Protein 6PBU (pdb70)

Organism: Mycolicibacterium smegmatis (strain ATCC 700084 / mc(2)155) (NCBI:txid246196)

InterPro domains:
  IPR001907 ATP-dependent Clp protease proteolytic subunit [MF_00444] (1-190)
  IPR001907 ATP-dependent Clp protease proteolytic subunit [PR00127] (16-31)
  IPR001907 ATP-dependent Clp protease proteolytic subunit [PR00127] (56-76)
  IPR001907 ATP-dependent Clp protease proteolytic subunit [PR00127] (87-104)
  IPR001907 ATP-dependent Clp protease proteolytic subunit [PR00127] (108-127)
  IPR001907 ATP-dependent Clp protease proteolytic subunit [PR00127] (165-184)
  IPR001907 ATP-dependent Clp protease proteolytic subunit [cd07017] (17-186)
  IPR023562 Clp protease proteolytic subunit /Translocation-enhancing protein TepA [PF00574] (14-189)
  IPR023562 Clp protease proteolytic subunit /Translocation-enhancing protein TepA [PTHR10381] (16-189)
  IPR029045 ClpP/crotonase-like domain superfamily [SSF52096] (16-190)
  IPR033135 ClpP, histidine active site [PS00382] (109-122)

Secondary structure (DSSP, 8-state):
--HHHHHHHHHHHTTEEEE-S-B-HHHHHHHHHHHHHHHHH-TTS-EEEEEEE--B-HHHHHHHHHHHHH-SS-EEEEEEEEEETHHHHHHHTSPTT-EEE-TT-EEE--------SS-HHHHHHHHHHHHHHHHHHHHHHHT--HHHHHHHHHTT-EEEHHHHHHHTS-SEE-SS--SSSSS--TT---/--HHHHHHHHHHHTTEEEE-S-B-HHHHHHHHHHHHHHHHH-TTS-EEEEEEE--B-HHHHHHHHHHHHHSSS-EEEEEEEEEETHHHHHHHTSPTT-EEE-TT-EEE---------SS-HHHHHHHHHHHHHHHHHHHHHHHT--HHHHHHHHHTT-EEEHHHHHHHTS-SEE-SS--SSSSS--TT---/-HHHHHHHHHHHTTEEEE-S-B-HHHHHHHHHHHHHHHHH-TTS-EEEEEEE--B-HHHHHHHHHHHHHSSS-EEEEEEEEEETHHHHHHHTSPTT-EEE-TT-EEE--------SSS-HHHHHHHHHHHHHHHHHHHHHHH---HHHHHHHHHTT-EEEHHHHHHHTS-SEE-SS--SSSSS--TT---/--HHHHHHHHHHTTTEEEE-S-B-HHHHHHHHHHHHHHHHH-TTS-EEEEEEE--B-HHHHHHHHHHHHHSSS-EEEEEEEEEETHHHHHHHTSPTT-EEE-TT-EEE--------TTSSS-HHHHHHHHHHHHHHHHHHHHHHH---HHHHHHHHHTT-EEEHHHHHHHTS-SEE-SS--SSSSS--TT--/--HHHHHHHHHHTTTEEEE-S-B-HHHHHHHHHHHHHHHHH-TTS-EEEEEEE--B-HHHHHHHHHHHHHSSS-EEEEEEEEEETHHHHHHHTSPTT-EEE-TT-EEE---------HHHHHHHHHHHHHHHHHHHHHHHT--HHHHHHHHHTT-EEEHHHHHHHTS-SEE-SS--SSSSS--TT---/--HHHHHHHHHHHTTEEEE-S-B-HHHHHHHHHHHHHHHHH-TTS-EEEEEEE--B-HHHHHHHHHHHHHSSS-EEEEEEEEEETHHHHHHHTSPTT-EEE-TT-EEE--------TTS-S-HHHHHHHHHHHHHHHHHHHHHHH---HHHHHHHHHTT-EEEHHHHHHHTS-SEE--S--SSSSS--TT--/--HHHHHHHHHHHTTEEEE-S-B-HHHHHHHHHHHHHHHHH-TTS-EEEEEEE--B-HHHHHHHHHHHHHSSS-EEEEEEEEEETHHHHHHHTSPTT-EEE-TT-EEE--------TTSSS-HHHHHHHHHHHHHHHHHHHHHHH---HHHHHHHHHTT-EEEHHHHHHHTS-SEE-SS--SSSSS--TT---

CATH classification: 3.90.226.10

Radius of gyration: 35.65 Å; Cα contacts (8 Å, |Δi|>4): 3049; chains: 7; bounding box: 94×94×75 Å

Nearest PDB structures (foldseek):
  6pbu-assembly1_G  TM=1.002E+00  e=4.279E-39  Mycolicibacterium smegmatis MC2 155
  6hwn-assembly1_G-2  TM=9.359E-01  e=6.406E-25  Thermus thermophilus
  6hwn-assembly1_A  TM=9.372E-01  e=2.051E-24  Thermus thermophilus
  4ryf-assembly1_J  TM=9.300E-01  e=1.605E-24  Listeria monocytogenes
  6nay-assembly1_N  TM=9.182E-01  e=8.594E-23  Neisseria meningitidis

Solvent-accessible surface area: 45956 Å² total; per-residue (Å²): 66,80,6,47,27,17,2,44,44,72,1,2,78,38,24,2,4,7,0,12,48,106,1,68,92,112,30,0,16,35,0,1,1,4,0,0,1,0,0,7,81,32,30,104,86,42,0,27,0,0,0,21,0,40,3,12,49,4,42,2,0,3,4,0,23,2,0,11,40,0,7,40,11,54,4,2,0,3,0,1,8,20,0,0,8,1,0,3,0,0,0,1,17,4,42,117,36,62,10,20,0,0,43,42,2,10,0,2,0,30,23,16,165,100,105,30,60,5,88,142,59,23,64,55,91,10,46,59,68,15,51,156,34,7,9,110,12,4,9,115,18,14,66,32,77,84,129,102,0,83,60,8,3,104,144,21,55,34,2,43,3,86,84,0,53,125,11,15,0,4,38,91,57,3,72,63,8,12,76,100,60,154,36,51,12,2,4,2,69,169,62,80,10,55,25,12,2,38,42,71,1,2,74,34,19,1,2,16,1,17,48,110,1,69,93,112,19,1,16,58,0,1,1,6,0,1,2,0,0,11,82,37,30,116,120,38,0,22,0,0,0,23,0,50,4,12,49,5,43,2,0,5,3,0,24,2,0,10,49,0,5,35,10,53,4,2,0,2,0,1,6,27,0,1,7,0,0,5,1,0,0,0,16,4,46,117,38,62,11,21,0,0,45,38,1,12,0,2,1,26,25,16,141,85,140,60,36,55,5,88,145,57,23,38,55,88,12,50,54,58,18,55,134,36,9,10,102,10,3,9,105,16,14,67,46,70,74,127,106,0,77,48,0,5,105,138,24,76,35,2,42,2,89,85,0,54,129,15,15,0,4,34,97,56,6,76,55,7,15,48,130,69,132,28,51,13,4,4,0,72,125,99,5,48,30,21,1,31,75,68,1,3,76,35,15,2,2,14,1,17,50,100,1,68,91,112,31,0,14,50,1,0,2,6,0,1,2,0,0,15,81,37,32,115,116,40,0,20,0,0,0,26,0,42,3,8,51,5,40,2,0,3,4,0,24,2,1,11,44,0,7,38,8,54,4,3,0,3,0,1,7,31,0,4,6,0,0,3,1,0,0,0,16,4,44,125,38,61,10,19,0,0,43,41,2,14,0,3,1,32,48,16,165,70,135,54,18,72,6,78,146,54,19,36,57,87,12,48,53,67,12,73,144,39,5,8,104,14,3,13,109,19,13,68,43,80,49,121,103,0,64,54,1,1,104,142,21,69,36,2,46,2,86,84,0,53,127,16,14,0,4,38,91,55,5,74,57,7,16,70,132,59,149,44,49,11,2,2,0,82,124,85,82,6,51,23,15,2,30,48,71,0,2,77,64,24,2,2,15,2,23,49,87,1,69,80,107,30,0,14,56,1,0,1,6,0,0,2,0,0,6,83,39,35,117,120,41,0,27,0,0,0,20,0,40,2,3,14,0,13,1,0,6,3,0,23,2,0,10,49,0,6,39,10,51,4,2,0,3,0,1,6,29,0,0,7,0,0,4,1,0,0,1,14,7,44,168,34,64,7,20,0,0,44,33,1,13,0,1,1,33,58,9,147,7,36,12,108,61,17,73,8,80,139,56,20,19,54,87,2,52,57,71,11,50,146,34,6,8,107,5,5,13,112,24,16,69,32,78,64,124,99,0,76,57,6,3,97,140,20,52,34,2,40,2,89,84,0,56,131,10,14,0,3,31,90,53,5,72,60,8,24,78,120,77,71,36,50,11,3,16,3,124,81,73,3,42,27,7,2,40,42,74,1,1,74,41,24,1,4,6,0,13,48,112,1,57,96,109,31,0,16,28,0,1,1,4,0,0,0,0,0,12,80,39,29,112,116,41,0,11,0,0,0,22,0,44,5,20,45,5,39,2,0,4,4,0,23,2,0,11,41,0,7,35,10,55,4,2,0,3,0,1,6,20,0,0,7,0,0,3,0,0,0,0,16,4,46,120,35,62,10,17,0,0,44,45,1,9,0,1,0,25,35,12,168,92,100,10,91,137,52,24,94,56,85,7,44,41,52,8,50,139,39,4,10,103,7,4,13,104,15,14,69,29,72,74,120,100,0,76,59,8,3,102,142,17,58,35,3,44,2,88,82,0,53,129,10,16,0,4,36,90,55,6,72,56,10,27,60,142,54,168,36,47,12,1,0,0,52,142,77,69,12,56,29,11,2,27,56,65,1,3,74,60,14,2,2,15,2,19,45,90,1,64,77,108,30,0,12,51,0,0,1,7,2,0,1,0,0,10,84,39,31,112,106,42,0,25,2,1,0,28,0,66,3,4,19,0,14,2,0,4,3,0,23,1,0,10,44,0,5,38,9,55,4,2,0,3,0,2,7,40,0,2,6,0,0,4,1,0,0,0,16,4,46,119,37,63,9,17,0,0,45,28,2,21,0,15,2,42,71,4,151,7,30,15,109,59,19,84,9,87,143,56,21,29,54,87,4,41,55,62,11,48,149,40,6,8,111,11,3,14,115,18,16,65,42,80,65,126,97,0,76,47,0,2,95,141,31,71,33,1,40,2,92,80,0,56,125,15,16,0,4,38,87,53,7,75,62,10,20,62,118,44,162,48,53,16,3,17,0,136,94,81,5,50,26,12,3,29,68,71,0,2,64,28,19,2,1,10,2,23,43,89,2,70,78,109,32,0,9,51,0,0,1,7,1,0,2,0,0,10,82,34,33,114,113,41,0,28,2,0,0,16,0,39,2,4,16,0,16,2,0,5,2,0,25,2,0,11,44,0,6,36,10,54,5,2,0,4,0,1,7,19,0,2,7,0,0,3,1,0,0,0,17,4,43,118,36,62,10,20,0,0,45,40,1,10,0,2,1,51,53,8,149,8,35,15,109,61,19,66,6,86,142,58,20,24,53,86,1,63,59,70,9,52,150,36,6,7,114,10,6,14,111,18,16,67,46,72,62,112,118,0,82,38,5,4,97,139,23,77,28,2,41,1,90,78,0,53,119,16,14,0,4,38,89,55,4,73,59,7,11,67,100,72,159,39,53,11,3,3,1,78,149

Structure (mmCIF, N/CA/C/O backbone):
data_6PBU
#
_entry.id   6PBU
#
_cell.length_a   169.617
_cell.length_b   169.617
_cell.length_c   114.219
_cell.angle_alpha   90.000
_cell.angle_beta   90.000
_cell.angle_gamma   90.000
#
_symmetry.space_group_name_H-M   'P 42 21 2'
#
loop_
_entity.id
_entity.type
_entity.pdbx_description
1 polymer 'ATP-dependent Clp protease proteolytic subunit'
2 non-polymer 'MALONATE ION'
3 water water
#
loop_
_atom_site.group_PDB
_atom_site.id
_atom_site.type_symbol
_atom_site.label_atom_id
_atom_site.label_alt_id
_atom_site.label_comp_id
_atom_site.label_asym_id
_atom_site.label_entity_id
_atom_site.label_seq_id
_atom_site.pdbx_PDB_ins_code
_atom_site.Cartn_x
_atom_site.Cartn_y
_atom_site.Cartn_z
_atom_site.occupancy
_atom_site.B_iso_or_equiv
_atom_site.auth_seq_id
_atom_site.auth_comp_id
_atom_site.auth_asym_id
_atom_site.auth_atom_id
_atom_site.pdbx_PDB_model_num
ATOM 1 N N . LEU A 1 11 ? -25.311 -44.238 -24.498 1.00 60.19 11 LEU A N 1
ATOM 2 C CA . LEU A 1 11 ? -25.120 -42.852 -24.085 1.00 56.44 11 LEU A CA 1
ATOM 3 C C . LEU A 1 11 ? -26.364 -42.016 -24.374 1.00 59.62 11 LEU A C 1
ATOM 4 O O . LEU A 1 11 ? -26.962 -42.140 -25.447 1.00 62.70 11 LEU A O 1
ATOM 9 N N . ASN A 1 12 ? -26.756 -41.161 -23.427 1.00 58.43 12 ASN A N 1
ATOM 10 C CA . ASN A 1 12 ? -27.778 -40.174 -23.743 1.00 46.58 12 ASN A CA 1
ATOM 11 C C . ASN A 1 12 ? -27.220 -39.156 -24.741 1.00 41.31 12 ASN A C 1
ATOM 12 O O . ASN A 1 12 ? -26.051 -39.213 -25.143 1.00 37.64 12 ASN A O 1
ATOM 17 N N . LEU A 1 13 ? -28.069 -38.208 -25.138 1.00 33.57 13 LEU A N 1
ATOM 18 C CA . LEU A 1 13 ? -27.688 -37.283 -26.201 1.00 34.46 13 LEU A CA 1
ATOM 19 C C . LEU A 1 13 ? -26.466 -36.457 -25.810 1.00 25.68 13 LEU A C 1
ATOM 20 O O . LEU A 1 13 ? -25.499 -36.368 -26.572 1.00 27.71 13 LEU A O 1
ATOM 25 N N . VAL A 1 14 ? -26.497 -35.844 -24.626 1.00 24.41 14 VAL A N 1
ATOM 26 C CA . VAL A 1 14 ? -25.425 -34.935 -24.216 1.00 29.49 14 VAL A CA 1
ATOM 27 C C . VAL A 1 14 ? -24.091 -35.670 -24.174 1.00 29.28 14 VAL A C 1
ATOM 28 O O . VAL A 1 14 ? -23.067 -35.175 -24.667 1.00 24.30 14 VAL A O 1
ATOM 32 N N . ASP A 1 15 ? -24.088 -36.871 -23.598 1.00 28.77 15 ASP A N 1
ATOM 33 C CA . ASP A 1 15 ? -22.852 -37.640 -23.505 1.00 32.39 15 ASP A CA 1
ATOM 34 C C . ASP A 1 15 ? -22.373 -38.099 -24.875 1.00 28.49 15 ASP A C 1
ATOM 35 O O . ASP A 1 15 ? -21.168 -38.108 -25.139 1.00 25.14 15 ASP A O 1
ATOM 40 N N . SER A 1 16 ? -23.300 -38.480 -25.760 1.00 27.36 16 SER A N 1
ATOM 41 C CA . SER A 1 16 ? -22.913 -38.882 -27.106 1.00 27.15 16 SER A CA 1
ATOM 42 C C . SER A 1 16 ? -22.233 -37.751 -27.858 1.00 29.26 16 SER A C 1
ATOM 43 O O . SER A 1 16 ? -21.272 -37.991 -28.602 1.00 25.00 16 SER A O 1
ATOM 46 N N . VAL A 1 17 ? -22.728 -36.521 -27.694 1.00 21.59 17 VAL A N 1
ATOM 47 C CA . VAL A 1 17 ? -22.123 -35.390 -28.378 1.00 21.93 17 VAL A CA 1
ATOM 48 C C . VAL A 1 17 ? -20.717 -35.133 -27.836 1.00 20.27 17 VAL A C 1
ATOM 49 O O . VAL A 1 17 ? -19.781 -34.899 -28.604 1.00 23.20 17 VAL A O 1
ATOM 53 N N . TYR A 1 18 ? -20.541 -35.179 -26.511 1.00 21.81 18 TYR A N 1
ATOM 54 C CA . TYR A 1 18 ? -19.200 -35.020 -25.949 1.00 23.24 18 TYR A CA 1
ATOM 55 C C . TYR A 1 18 ? -18.270 -36.143 -26.404 1.00 23.07 18 TYR A C 1
ATOM 56 O O . TYR A 1 18 ? -17.094 -35.898 -26.701 1.00 21.49 18 TYR A O 1
ATOM 65 N N . GLU A 1 19 ? -18.769 -37.384 -26.455 1.00 21.51 19 GLU A N 1
ATOM 66 C CA . GLU A 1 19 ? -17.919 -38.479 -26.926 1.00 25.97 19 GLU A CA 1
ATOM 67 C C . GLU A 1 19 ? -17.500 -38.264 -28.374 1.00 28.74 19 GLU A C 1
ATOM 68 O O . GLU A 1 19 ? -16.330 -38.459 -28.734 1.00 25.89 19 GLU A O 1
ATOM 74 N N . ARG A 1 20 ? -18.442 -37.845 -29.219 1.00 23.57 20 ARG A N 1
ATOM 75 C CA . ARG A 1 20 ? -18.113 -37.562 -30.609 1.00 25.40 20 ARG A CA 1
ATOM 76 C C . ARG A 1 20 ? -17.117 -36.412 -30.721 1.00 26.93 20 ARG A C 1
ATOM 77 O O . ARG A 1 20 ? -16.238 -36.430 -31.592 1.00 26.02 20 ARG A O 1
ATOM 85 N N . LEU A 1 21 ? -17.239 -35.405 -29.851 1.00 22.47 21 LEU A N 1
ATOM 86 C CA . LEU A 1 21 ? -16.275 -34.308 -29.851 1.00 23.71 21 LEU A CA 1
ATOM 87 C C . LEU A 1 21 ? -14.889 -34.785 -29.426 1.00 26.85 21 LEU A C 1
ATOM 88 O O . LEU A 1 21 ? -13.876 -34.276 -29.922 1.00 24.54 21 LEU A O 1
ATOM 93 N N . LEU A 1 22 ? -14.829 -35.753 -28.503 1.00 23.03 22 LEU A N 1
ATOM 94 C CA . LEU A 1 22 ? -13.559 -36.397 -28.155 1.00 25.87 22 LEU A CA 1
ATOM 95 C C . LEU A 1 22 ? -12.853 -36.947 -29.391 1.00 27.32 22 LEU A C 1
ATOM 96 O O . LEU A 1 22 ? -11.618 -36.920 -29.483 1.00 25.39 22 LEU A O 1
ATOM 101 N N . ALA A 1 23 ? -13.624 -37.464 -30.351 1.00 31.44 23 ALA A N 1
ATOM 102 C CA . ALA A 1 23 ? -13.047 -37.939 -31.598 1.00 28.06 23 ALA A CA 1
ATOM 103 C C . ALA A 1 23 ? -12.408 -36.813 -32.395 1.00 32.03 23 ALA A C 1
ATOM 104 O O . ALA A 1 23 ? -11.504 -37.077 -33.194 1.00 33.22 23 ALA A O 1
ATOM 106 N N . GLU A 1 24 ? -12.839 -35.566 -32.191 1.00 28.65 24 GLU A N 1
ATOM 107 C CA . GLU A 1 24 ? -12.189 -34.408 -32.787 1.00 26.30 24 GLU A CA 1
ATOM 108 C C . GLU A 1 24 ? -11.119 -33.824 -31.876 1.00 23.56 24 GLU A C 1
ATOM 109 O O . GLU A 1 24 ? -10.605 -32.738 -32.163 1.00 26.29 24 GLU A O 1
ATOM 115 N N . ARG A 1 25 ? -10.816 -34.505 -30.768 1.00 24.57 25 ARG A N 1
ATOM 116 C CA . ARG A 1 25 ? -9.854 -34.047 -29.767 1.00 22.22 25 ARG A CA 1
ATOM 117 C C . ARG A 1 25 ? -10.311 -32.745 -29.113 1.00 25.10 25 ARG A C 1
ATOM 118 O O . ARG A 1 25 ? -9.506 -31.908 -28.721 1.00 22.39 25 ARG A O 1
ATOM 126 N N . ILE A 1 26 ? -11.621 -32.593 -28.953 1.00 23.20 26 ILE A N 1
ATOM 127 C CA . ILE A 1 26 ? -12.207 -31.437 -28.295 1.00 24.46 26 ILE A CA 1
ATOM 128 C C . ILE A 1 26 ? -12.775 -31.886 -26.956 1.00 21.99 26 ILE A C 1
ATOM 129 O O . ILE A 1 26 ? -13.558 -32.848 -26.893 1.00 21.89 26 ILE A O 1
ATOM 134 N N . ILE A 1 27 ? -12.363 -31.207 -25.880 1.00 22.23 27 ILE A N 1
ATOM 135 C CA . ILE A 1 27 ? -12.887 -31.484 -24.551 1.00 26.70 27 ILE A CA 1
ATOM 136 C C . ILE A 1 27 ? -13.351 -30.185 -23.905 1.00 26.49 27 ILE A C 1
ATOM 137 O O . ILE A 1 27 ? -12.877 -29.091 -24.228 1.00 21.26 27 ILE A O 1
ATOM 142 N N . PHE A 1 28 ? -14.297 -30.331 -22.983 1.00 24.62 28 PHE A N 1
ATOM 143 C CA . PHE A 1 28 ? -15.061 -29.235 -22.401 1.00 27.40 28 PHE A CA 1
ATOM 144 C C . PHE A 1 28 ? -14.807 -29.166 -20.905 1.00 29.09 28 PHE A C 1
ATOM 145 O O . PHE A 1 28 ? -14.903 -30.181 -20.209 1.00 29.87 28 PHE A O 1
ATOM 153 N N . LEU A 1 29 ? -14.509 -27.979 -20.413 1.00 23.72 29 LEU A N 1
ATOM 154 C CA . LEU A 1 29 ? -14.609 -27.688 -18.990 1.00 26.72 29 LEU A CA 1
ATOM 155 C C . LEU A 1 29 ? -15.799 -26.738 -18.866 1.00 30.09 29 LEU A C 1
ATOM 156 O O . LEU A 1 29 ? -15.658 -25.519 -18.996 1.00 26.41 29 LEU A O 1
ATOM 161 N N . GLY A 1 30 ? -16.983 -27.309 -18.646 1.00 27.43 30 GLY A N 1
ATOM 162 C CA . GLY A 1 30 ? -18.200 -26.530 -18.609 1.00 26.69 30 GLY A CA 1
ATOM 163 C C . GLY A 1 30 ? -18.800 -26.267 -17.248 1.00 32.53 30 GLY A C 1
ATOM 164 O O . GLY A 1 30 ? -19.942 -25.790 -17.183 1.00 33.93 30 GLY A O 1
ATOM 165 N N . SER A 1 31 ? -18.090 -26.537 -16.153 1.00 28.24 31 SER A N 1
ATOM 166 C CA . SER A 1 31 ? -18.684 -26.356 -14.836 1.00 26.97 31 SER A CA 1
ATOM 167 C C . SER A 1 31 ? -17.599 -26.086 -13.802 1.00 28.94 31 SER A C 1
ATOM 168 O O . SER A 1 31 ? -16.420 -25.912 -14.126 1.00 23.42 31 SER A O 1
ATOM 171 N N . GLN A 1 32 ? -18.024 -26.036 -12.542 1.00 25.11 32 GLN A N 1
ATOM 172 C CA . GLN A 1 32 ? -17.109 -25.781 -11.443 1.00 28.40 32 GLN A CA 1
ATOM 173 C C . GLN A 1 32 ? -16.093 -26.906 -11.315 1.00 29.76 32 GLN A C 1
ATOM 174 O O . GLN A 1 32 ? -16.429 -28.087 -11.418 1.00 27.46 32 GLN A O 1
ATOM 180 N N . VAL A 1 33 ? -14.843 -26.537 -11.065 1.00 25.63 33 VAL A N 1
ATOM 181 C CA . VAL A 1 33 ? -13.773 -27.521 -10.953 1.00 25.48 33 VAL A CA 1
ATOM 182 C C . VAL A 1 33 ? -13.819 -28.113 -9.547 1.00 26.20 33 VAL A C 1
ATOM 183 O O . VAL A 1 33 ? -13.463 -27.448 -8.573 1.00 28.41 33 VAL A O 1
ATOM 187 N N . ASP A 1 34 ? -14.269 -29.358 -9.433 1.00 25.12 34 ASP A N 1
ATOM 188 C CA . ASP A 1 34 ? -14.126 -30.106 -8.188 1.00 25.65 34 ASP A CA 1
ATOM 189 C C . ASP A 1 34 ? -13.363 -31.398 -8.493 1.00 26.83 34 ASP A C 1
ATOM 190 O O . ASP A 1 34 ? -12.863 -31.588 -9.602 1.00 25.22 34 ASP A O 1
ATOM 195 N N . ASP A 1 35 ? -13.292 -32.294 -7.504 1.00 23.56 35 ASP A N 1
ATOM 196 C CA . ASP A 1 35 ? -12.510 -33.521 -7.669 1.00 28.99 35 ASP A CA 1
ATOM 197 C C . ASP A 1 35 ? -13.087 -34.417 -8.759 1.00 30.58 35 ASP A C 1
ATOM 198 O O . ASP A 1 35 ? -12.338 -35.071 -9.498 1.00 25.82 35 ASP A O 1
ATOM 203 N N . ASP A 1 36 ? -14.417 -34.476 -8.861 1.00 23.24 36 ASP A N 1
ATOM 204 C CA . ASP A 1 36 ? -15.035 -35.293 -9.897 1.00 22.50 36 ASP A CA 1
ATOM 205 C C . ASP A 1 36 ? -14.713 -34.761 -11.282 1.00 24.09 36 ASP A C 1
ATOM 206 O O . ASP A 1 36 ? -14.415 -35.536 -12.198 1.00 21.79 36 ASP A O 1
ATOM 211 N N . ILE A 1 37 ? -14.807 -33.438 -11.461 1.00 21.49 37 ILE A N 1
ATOM 212 C CA . ILE A 1 37 ? -14.507 -32.828 -12.748 1.00 23.24 37 ILE A CA 1
ATOM 213 C C . ILE A 1 37 ? -13.032 -33.018 -13.092 1.00 22.64 37 ILE A C 1
ATOM 214 O O . ILE A 1 37 ? -12.678 -33.299 -14.244 1.00 22.19 37 ILE A O 1
ATOM 219 N N . ALA A 1 38 ? -12.151 -32.862 -12.100 1.00 20.39 38 ALA A N 1
ATOM 220 C CA . ALA A 1 38 ? -10.721 -33.050 -12.333 1.00 22.70 38 ALA A CA 1
ATOM 221 C C . ALA A 1 38 ? -10.430 -34.468 -12.797 1.00 22.60 38 ALA A C 1
ATOM 222 O O . ALA A 1 38 ? -9.706 -34.676 -13.776 1.00 20.61 38 ALA A O 1
ATOM 224 N N . ASN A 1 39 ? -11.022 -35.460 -12.125 1.00 18.47 39 ASN A N 1
ATOM 225 C CA . ASN A 1 39 ? -10.865 -36.843 -12.564 1.00 23.22 39 ASN A CA 1
ATOM 226 C C . ASN A 1 39 ? -11.347 -37.037 -14.002 1.00 24.29 39 ASN A C 1
ATOM 227 O O . ASN A 1 39 ? -10.670 -37.698 -14.797 1.00 22.09 39 ASN A O 1
ATOM 232 N N . ARG A 1 40 ? -12.505 -36.465 -14.367 1.00 23.28 40 ARG A N 1
ATOM 233 C CA . ARG A 1 40 ? -12.996 -36.661 -15.735 1.00 21.97 40 ARG A CA 1
ATOM 234 C C . ARG A 1 40 ? -12.100 -35.970 -16.759 1.00 19.04 40 ARG A C 1
ATOM 235 O O . ARG A 1 40 ? -11.814 -36.533 -17.823 1.00 20.51 40 ARG A O 1
ATOM 243 N N . LEU A 1 41 ? -11.676 -34.739 -16.476 1.00 20.89 41 LEU A N 1
ATOM 244 C CA . LEU A 1 41 ? -10.805 -34.043 -17.417 1.00 23.00 41 LEU A CA 1
ATOM 245 C C . LEU A 1 41 ? -9.429 -34.692 -17.486 1.00 22.33 41 LEU A C 1
ATOM 246 O O . LEU A 1 41 ? -8.861 -34.833 -18.574 1.00 20.00 41 LEU A O 1
ATOM 251 N N . CYS A 1 42 ? -8.860 -35.055 -16.334 1.00 19.04 42 CYS A N 1
ATOM 252 C CA . CYS A 1 42 ? -7.573 -35.743 -16.349 1.00 20.51 42 CYS A CA 1
ATOM 253 C C . CYS A 1 42 ? -7.656 -37.013 -17.181 1.00 20.21 42 CYS A C 1
ATOM 254 O O . CYS A 1 42 ? -6.781 -37.283 -18.010 1.00 22.43 42 CYS A O 1
ATOM 257 N N . ALA A 1 43 ? -8.732 -37.779 -17.006 1.00 18.16 43 ALA A N 1
ATOM 258 C CA . ALA A 1 43 ? -8.898 -39.003 -17.777 1.00 21.40 43 ALA A CA 1
ATOM 259 C C . ALA A 1 43 ? -8.962 -38.714 -19.272 1.00 22.15 43 ALA A C 1
ATOM 260 O O . ALA A 1 43 ? -8.350 -39.428 -20.078 1.00 19.63 43 ALA A O 1
ATOM 262 N N . GLN A 1 44 ? -9.683 -37.658 -19.663 1.00 17.89 44 GLN A N 1
ATOM 263 C CA . GLN A 1 44 ? -9.804 -37.338 -21.084 1.00 22.18 44 GLN A CA 1
ATOM 264 C C . GLN A 1 44 ? -8.468 -36.891 -21.670 1.00 18.73 44 GLN A C 1
ATOM 265 O O . GLN A 1 44 ? -8.147 -37.215 -22.820 1.00 21.50 44 GLN A O 1
ATOM 271 N N . ILE A 1 45 ? -7.674 -36.157 -20.895 1.00 18.54 45 ILE A N 1
ATOM 272 C CA . ILE A 1 45 ? -6.379 -35.711 -21.390 1.00 21.17 45 ILE A CA 1
ATOM 273 C C . ILE A 1 45 ? -5.427 -36.892 -21.554 1.00 24.25 45 ILE A C 1
ATOM 274 O O . ILE A 1 45 ? -4.710 -36.988 -22.559 1.00 22.76 45 ILE A O 1
ATOM 279 N N . LEU A 1 46 ? -5.399 -37.798 -20.570 1.00 21.58 46 LEU A N 1
ATOM 280 C CA . LEU A 1 46 ? -4.601 -39.021 -20.699 1.00 20.92 46 LEU A CA 1
ATOM 281 C C . LEU A 1 46 ? -5.037 -39.840 -21.906 1.00 22.89 46 LEU A C 1
ATOM 282 O O . LEU A 1 46 ? -4.199 -40.364 -22.651 1.00 23.36 46 LEU A O 1
ATOM 287 N N . LEU A 1 47 ? -6.350 -39.974 -22.105 1.00 21.87 47 LEU A N 1
ATOM 288 C CA . LEU A 1 47 ? -6.861 -40.797 -23.198 1.00 21.24 47 LEU A CA 1
ATOM 289 C C . LEU A 1 47 ? -6.452 -40.218 -24.548 1.00 23.63 47 LEU A C 1
ATOM 290 O O . LEU A 1 47 ? -5.925 -40.932 -25.412 1.00 23.85 47 LEU A O 1
ATOM 295 N N . LEU A 1 48 ? -6.684 -38.916 -24.747 1.00 20.08 48 LEU A N 1
ATOM 296 C CA . LEU A 1 48 ? -6.279 -38.285 -25.998 1.00 20.09 48 LEU A CA 1
ATOM 297 C C . LEU A 1 48 ? -4.768 -38.384 -26.206 1.00 23.18 48 LEU A C 1
ATOM 298 O O . LEU A 1 48 ? -4.308 -38.616 -27.328 1.00 22.66 48 LEU A O 1
ATOM 303 N N . SER A 1 49 ? -3.980 -38.176 -25.144 1.00 23.31 49 SER A N 1
ATOM 304 C CA . SER A 1 49 ? -2.526 -38.300 -25.256 1.00 27.13 49 SER A CA 1
ATOM 305 C C . SER A 1 49 ? -2.132 -39.703 -25.692 1.00 23.96 49 SER A C 1
ATOM 306 O O . SER A 1 49 ? -1.306 -39.878 -26.598 1.00 23.56 49 SER A O 1
ATOM 309 N N . ALA A 1 50 ? -2.712 -40.718 -25.056 1.00 21.49 50 ALA A N 1
ATOM 310 C CA . ALA A 1 50 ? -2.381 -42.090 -25.435 1.00 27.51 50 ALA A CA 1
ATOM 311 C C . ALA A 1 50 ? -2.807 -42.385 -26.872 1.00 33.74 50 ALA A C 1
ATOM 312 O O . ALA A 1 50 ? -2.073 -43.041 -27.624 1.00 30.59 50 ALA A O 1
ATOM 314 N N . GLU A 1 51 ? -3.976 -41.880 -27.286 1.00 28.48 51 GLU A N 1
ATOM 315 C CA . GLU A 1 51 ? -4.458 -42.163 -28.637 1.00 30.44 51 GLU A CA 1
ATOM 316 C C . GLU A 1 51 ? -3.534 -41.570 -29.691 1.00 30.92 51 GLU A C 1
ATOM 317 O O . GLU A 1 51 ? -3.253 -42.207 -30.712 1.00 31.13 51 GLU A O 1
ATOM 323 N N . ASP A 1 52 ? -3.068 -40.358 -29.470 1.00 25.25 52 ASP A N 1
ATOM 324 C CA . ASP A 1 52 ? -2.158 -39.736 -30.413 1.00 27.59 52 ASP A CA 1
ATOM 325 C C . ASP A 1 52 ? -1.393 -38.624 -29.718 1.00 32.19 52 ASP A C 1
ATOM 326 O O . ASP A 1 52 ? -1.877 -37.482 -29.620 1.00 26.64 52 ASP A O 1
ATOM 331 N N . PRO A 1 53 ? -0.175 -38.917 -29.258 1.00 31.85 53 PRO A N 1
ATOM 332 C CA . PRO A 1 53 ? 0.620 -37.905 -28.557 1.00 30.33 53 PRO A CA 1
ATOM 333 C C . PRO A 1 53 ? 1.159 -36.808 -29.454 1.00 27.46 53 PRO A C 1
ATOM 334 O O . PRO A 1 53 ? 1.862 -35.929 -28.951 1.00 26.57 53 PRO A O 1
ATOM 338 N N . THR A 1 54 ? 0.862 -36.804 -30.754 1.00 25.60 54 THR A N 1
ATOM 339 C CA . THR A 1 54 ? 1.399 -35.770 -31.637 1.00 32.39 54 THR A CA 1
ATOM 340 C C . THR A 1 54 ? 0.367 -34.743 -32.096 1.00 34.66 54 THR A C 1
ATOM 341 O O . THR A 1 54 ? 0.740 -33.792 -32.792 1.00 33.68 54 THR A O 1
ATOM 345 N N . LYS A 1 55 ? -0.905 -34.900 -31.745 1.00 30.00 55 LYS A N 1
ATOM 346 C CA . LYS A 1 55 ? -1.932 -33.971 -32.198 1.00 29.72 55 LYS A CA 1
ATOM 347 C C . LYS A 1 55 ? -2.454 -33.122 -31.043 1.00 26.59 55 LYS A C 1
ATOM 348 O O . LYS A 1 55 ? -2.614 -33.605 -29.919 1.00 23.75 55 LYS A O 1
ATOM 354 N N . ASP A 1 56 ? -2.742 -31.854 -31.346 1.00 28.03 56 ASP A N 1
ATOM 355 C CA . ASP A 1 56 ? -3.226 -30.916 -30.338 1.00 27.23 56 ASP A CA 1
ATOM 356 C C . ASP A 1 56 ? -4.507 -31.426 -29.676 1.00 23.33 56 ASP A C 1
ATOM 357 O O . ASP A 1 56 ? -5.315 -32.138 -30.282 1.00 23.11 56 ASP A O 1
ATOM 362 N N . ILE A 1 57 ? -4.683 -31.042 -28.414 1.00 23.54 57 ILE A N 1
ATOM 363 C CA . ILE A 1 57 ? -5.947 -31.163 -27.694 1.00 23.59 57 ILE A CA 1
ATOM 364 C C . ILE A 1 57 ? -6.564 -29.771 -27.607 1.00 22.74 57 ILE A C 1
ATOM 365 O O . ILE A 1 57 ? -5.852 -28.779 -27.412 1.00 25.65 57 ILE A O 1
ATOM 370 N N . HIS A 1 58 ? -7.882 -29.688 -27.772 1.00 20.59 58 HIS A N 1
ATOM 371 C CA . HIS A 1 58 ? -8.577 -28.399 -27.748 1.00 21.52 58 HIS A CA 1
ATOM 372 C C . HIS A 1 58 ? -9.505 -28.357 -26.541 1.00 23.04 58 HIS A C 1
ATOM 373 O O . HIS A 1 58 ? -10.523 -29.053 -26.511 1.00 22.79 58 HIS A O 1
ATOM 380 N N . LEU A 1 59 ? -9.162 -27.524 -25.556 1.00 21.60 59 LEU A N 1
ATOM 381 C CA . LEU A 1 59 ? -9.875 -27.469 -24.286 1.00 22.21 59 LEU A CA 1
ATOM 382 C C . LEU A 1 59 ? -10.730 -26.201 -24.251 1.00 21.36 59 LEU A C 1
ATOM 383 O O . LEU A 1 59 ? -10.204 -25.094 -24.096 1.00 21.87 59 LEU A O 1
ATOM 388 N N . TYR A 1 60 ? -12.044 -26.364 -24.415 1.00 22.70 60 TYR A N 1
ATOM 389 C CA . TYR A 1 60 ? -12.988 -25.251 -24.321 1.00 20.02 60 TYR A CA 1
ATOM 390 C C . TYR A 1 60 ? -13.432 -25.084 -22.872 1.00 24.05 60 TYR A C 1
ATOM 391 O O . TYR A 1 60 ? -13.806 -26.066 -22.215 1.00 21.49 60 TYR A O 1
ATOM 400 N N . ILE A 1 61 ? -13.410 -23.841 -22.386 1.00 19.50 61 ILE A N 1
ATOM 401 C CA . ILE A 1 61 ? -13.600 -23.536 -20.971 1.00 20.93 61 ILE A CA 1
ATOM 402 C C . ILE A 1 61 ? -14.771 -22.573 -20.819 1.00 26.55 61 ILE A C 1
ATOM 403 O O . ILE A 1 61 ? -14.774 -21.490 -21.417 1.00 23.58 61 ILE A O 1
ATOM 408 N N . ASN A 1 62 ? -15.744 -22.955 -19.988 1.00 24.85 62 ASN A N 1
ATOM 409 C CA . ASN A 1 62 ? -16.861 -22.102 -19.574 1.00 21.61 62 ASN A CA 1
ATOM 410 C C . ASN A 1 62 ? -17.143 -22.525 -18.132 1.00 23.37 62 ASN A C 1
ATOM 411 O O . ASN A 1 62 ? -18.038 -23.322 -17.862 1.00 22.62 62 ASN A O 1
ATOM 416 N N . SER A 1 63 ? -16.345 -22.000 -17.206 1.00 21.43 63 SER A N 1
ATOM 417 C CA . SER A 1 63 ? -16.271 -22.506 -15.843 1.00 23.13 63 SER A CA 1
ATOM 418 C C . SER A 1 63 ? -16.288 -21.342 -14.863 1.00 25.47 63 SER A C 1
ATOM 419 O O . SER A 1 63 ? -15.554 -20.352 -15.059 1.00 26.72 63 SER A O 1
ATOM 422 N N . PRO A 1 64 ? -17.089 -21.419 -13.800 1.00 28.56 64 PRO A N 1
ATOM 423 C CA . PRO A 1 64 ? -17.165 -20.310 -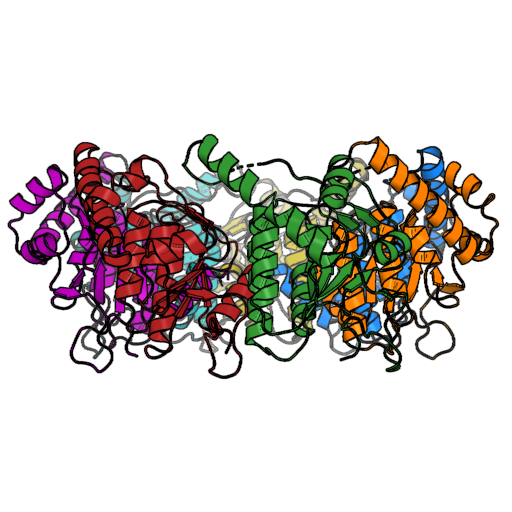12.840 1.00 31.31 64 PRO A CA 1
ATOM 424 C C . PRO A 1 64 ? -16.114 -20.359 -11.743 1.00 33.57 64 PRO A C 1
ATOM 425 O O . PRO A 1 64 ? -16.064 -19.441 -10.916 1.00 39.42 64 PRO A O 1
ATOM 429 N N . GLY A 1 65 ? -15.284 -21.384 -11.695 1.00 30.26 65 GLY A N 1
ATOM 430 C CA . GLY A 1 65 ? -14.251 -21.457 -10.691 1.00 35.27 65 GLY A CA 1
ATOM 431 C C . GLY A 1 65 ? -14.080 -22.875 -10.226 1.00 32.92 65 GLY A C 1
ATOM 432 O O . GLY A 1 65 ? -14.579 -23.812 -10.843 1.00 32.45 65 GLY A O 1
ATOM 433 N N . GLY A 1 66 ? -13.379 -23.026 -9.115 1.00 31.16 66 GLY A N 1
ATOM 434 C CA . GLY A 1 66 ? -13.163 -24.338 -8.544 1.00 36.19 66 GLY A CA 1
ATOM 435 C C . GLY A 1 66 ? -12.008 -24.325 -7.567 1.00 33.73 66 GLY A C 1
ATOM 436 O O . GLY A 1 66 ? -11.356 -23.302 -7.342 1.00 34.09 66 GLY A O 1
ATOM 437 N N . SER A 1 67 ? -11.756 -25.498 -7.000 1.00 25.12 67 SER A N 1
ATOM 438 C CA . SER A 1 67 ? -10.765 -25.607 -5.943 1.00 29.02 67 SER A CA 1
ATOM 439 C C . SER A 1 67 ? -9.348 -25.643 -6.518 1.00 29.14 67 SER A C 1
ATOM 440 O O . SER A 1 67 ? -9.115 -26.144 -7.626 1.00 24.14 67 SER A O 1
ATOM 443 N N . ILE A 1 68 ? -8.404 -25.077 -5.755 1.00 22.04 68 ILE A N 1
ATOM 444 C CA . ILE A 1 68 ? -7.000 -25.058 -6.173 1.00 30.61 68 ILE A CA 1
ATOM 445 C C . ILE A 1 68 ? -6.483 -26.479 -6.353 1.00 24.63 68 ILE A C 1
ATOM 446 O O . ILE A 1 68 ? -5.771 -26.787 -7.317 1.00 22.73 68 ILE A O 1
ATOM 451 N N . SER A 1 69 ? -6.807 -27.360 -5.404 1.00 23.51 69 SER A N 1
ATOM 452 C CA . SER A 1 69 ? -6.250 -28.707 -5.443 1.00 25.73 69 SER A CA 1
ATOM 453 C C . SER A 1 69 ? -6.724 -29.445 -6.687 1.00 24.21 69 SER A C 1
ATOM 454 O O . SER A 1 69 ? -5.924 -30.056 -7.405 1.00 22.92 69 SER A O 1
ATOM 457 N N . ALA A 1 70 ? -8.032 -29.379 -6.969 1.00 21.90 70 ALA A N 1
ATOM 458 C CA . ALA A 1 70 ? -8.558 -30.035 -8.158 1.00 25.15 70 ALA A CA 1
ATOM 459 C C . ALA A 1 70 ? -7.999 -29.395 -9.420 1.00 26.58 70 ALA A C 1
ATOM 460 O O . ALA A 1 70 ? -7.674 -30.096 -10.385 1.00 19.39 70 ALA A O 1
ATOM 462 N N . GLY A 1 71 ? -7.882 -28.062 -9.429 1.00 20.80 71 GLY A N 1
ATOM 463 C CA . GLY A 1 71 ? -7.335 -27.387 -10.595 1.00 23.59 71 GLY A CA 1
ATOM 464 C C . GLY A 1 71 ? -5.877 -27.740 -10.844 1.00 22.69 71 GLY A C 1
ATOM 465 O O . GLY A 1 71 ? -5.447 -27.877 -11.993 1.00 20.16 71 GLY A O 1
ATOM 466 N N . MET A 1 72 ? -5.102 -27.901 -9.773 1.00 23.18 72 MET A N 1
ATOM 467 C CA . MET A 1 72 ? -3.680 -28.205 -9.945 1.00 25.20 72 MET A CA 1
ATOM 468 C C . MET A 1 72 ? -3.462 -29.625 -10.447 1.00 22.90 72 MET A C 1
ATOM 469 O O . MET A 1 72 ? -2.493 -29.886 -11.168 1.00 22.22 72 MET A O 1
ATOM 474 N N . ALA A 1 73 ? -4.355 -30.553 -10.102 1.00 21.28 73 ALA A N 1
ATOM 475 C CA . ALA A 1 73 ? -4.256 -31.895 -10.664 1.00 25.03 73 ALA A CA 1
ATOM 476 C C . ALA A 1 73 ? -4.501 -31.872 -12.165 1.00 24.64 73 ALA A C 1
ATOM 477 O O . ALA A 1 73 ? -3.819 -32.568 -12.924 1.00 22.28 73 ALA A O 1
ATOM 479 N N . ILE A 1 74 ? -5.468 -31.070 -12.615 1.00 20.75 74 ILE A N 1
ATOM 480 C CA . ILE A 1 74 ? -5.688 -30.919 -14.053 1.00 20.25 74 ILE A CA 1
ATOM 481 C C . ILE A 1 74 ? -4.475 -30.265 -14.704 1.00 18.35 74 ILE A C 1
ATOM 482 O O . ILE A 1 74 ? -4.010 -30.697 -15.768 1.00 18.98 74 ILE A O 1
ATOM 487 N N . TYR A 1 75 ? -3.970 -29.195 -14.089 1.00 19.28 75 TYR A N 1
ATOM 488 C CA . TYR A 1 75 ? -2.797 -28.506 -14.634 1.00 20.45 75 TYR A CA 1
ATOM 489 C C . TYR A 1 75 ? -1.636 -29.478 -14.832 1.00 21.96 75 TYR A C 1
ATOM 490 O O . TYR A 1 75 ? -1.034 -29.534 -15.911 1.00 23.38 75 TYR A O 1
ATOM 499 N N . ASP A 1 76 ? -1.317 -30.264 -13.797 1.00 20.25 76 ASP A N 1
ATOM 500 C CA . ASP A 1 76 ? -0.207 -31.213 -13.901 1.00 21.83 76 ASP A CA 1
ATOM 501 C C . ASP A 1 76 ? -0.432 -32.213 -15.027 1.00 18.67 76 ASP A C 1
ATOM 502 O O . ASP A 1 76 ? 0.525 -32.619 -15.698 1.00 21.24 76 ASP A O 1
ATOM 507 N N . THR A 1 77 ? -1.683 -32.609 -15.268 1.00 18.88 77 THR A N 1
ATOM 508 C CA . THR A 1 77 ? -1.969 -33.523 -16.370 1.00 20.71 77 THR A CA 1
ATOM 509 C C . THR A 1 77 ? -1.840 -32.833 -17.724 1.00 20.74 77 THR A C 1
ATOM 510 O O . THR A 1 77 ? -1.450 -33.475 -18.714 1.00 19.03 77 THR A O 1
ATOM 514 N N . MET A 1 78 ? -2.163 -31.534 -17.795 1.00 17.61 78 MET A N 1
ATOM 515 C CA . MET A 1 78 ? -1.920 -30.781 -19.023 1.00 19.70 78 MET A CA 1
ATOM 516 C C . MET A 1 78 ? -0.431 -30.734 -19.344 1.00 22.35 78 MET A C 1
ATOM 517 O O . MET A 1 78 ? -0.035 -30.834 -20.509 1.00 23.14 78 MET A O 1
ATOM 522 N N . VAL A 1 79 ? 0.401 -30.545 -18.322 1.00 20.53 79 VAL A N 1
ATOM 523 C CA . VAL A 1 79 ? 1.849 -30.533 -18.519 1.00 22.20 79 VAL A CA 1
ATOM 524 C C . VAL A 1 79 ? 2.343 -31.928 -18.884 1.00 24.07 79 VAL A C 1
ATOM 525 O O . VAL A 1 79 ? 3.179 -32.096 -19.784 1.00 23.54 79 VAL A O 1
ATOM 529 N N . LEU A 1 80 ? 1.822 -32.949 -18.199 1.00 18.58 80 LEU A N 1
ATOM 530 C CA . LEU A 1 80 ? 2.196 -34.332 -18.484 1.00 21.75 80 LEU A CA 1
ATOM 531 C C . LEU A 1 80 ? 1.977 -34.673 -19.951 1.00 29.70 80 LEU A C 1
ATOM 532 O O . LEU A 1 80 ? 2.786 -35.387 -20.562 1.00 25.85 80 LEU A O 1
ATOM 537 N N . ALA A 1 81 ? 0.880 -34.180 -20.527 1.00 21.10 81 ALA A N 1
ATOM 538 C CA . ALA A 1 81 ? 0.509 -34.540 -21.885 1.00 21.96 81 ALA A CA 1
ATOM 539 C C . ALA A 1 81 ? 1.609 -34.119 -22.851 1.00 19.20 81 ALA A C 1
ATOM 540 O O . ALA A 1 81 ? 2.027 -32.959 -22.836 1.00 24.52 81 ALA A O 1
ATOM 542 N N . PRO A 1 82 ? 2.102 -35.021 -23.702 1.00 26.28 82 PRO A N 1
ATOM 543 C CA . PRO A 1 82 ? 3.167 -34.625 -24.638 1.00 25.06 82 PRO A CA 1
ATOM 544 C C . PRO A 1 82 ? 2.692 -33.683 -25.719 1.00 29.57 82 PRO A C 1
ATOM 545 O O . PRO A 1 82 ? 3.486 -32.877 -26.221 1.00 30.40 82 PRO A O 1
ATOM 549 N N . CYS A 1 83 ? 1.422 -33.743 -26.068 1.00 24.64 83 CYS A N 1
ATOM 550 C CA . CYS A 1 83 ? 0.877 -32.859 -27.083 1.00 27.62 83 CYS A CA 1
ATOM 551 C C . CYS A 1 83 ? 0.505 -31.478 -26.533 1.00 26.35 83 CYS A C 1
ATOM 552 O O . CYS A 1 83 ? 0.342 -31.295 -25.321 1.00 27.27 83 CYS A O 1
ATOM 555 N N . ASP A 1 84 ? 0.499 -30.481 -27.431 1.00 25.65 84 ASP A N 1
ATOM 556 C CA . ASP A 1 84 ? 0.019 -29.145 -27.101 1.00 29.52 84 ASP A CA 1
ATOM 557 C C . ASP A 1 84 ? -1.447 -29.208 -26.665 1.00 24.27 84 ASP A C 1
ATOM 558 O O . ASP A 1 84 ? -2.210 -30.080 -27.098 1.00 22.43 84 ASP A O 1
ATOM 563 N N . ILE A 1 85 ? -1.818 -28.297 -25.766 1.00 25.54 85 ILE A N 1
ATOM 564 C CA . ILE A 1 85 ? -3.202 -28.103 -25.320 1.00 27.71 85 ILE A CA 1
ATOM 565 C C . ILE A 1 85 ? -3.565 -26.671 -25.682 1.00 23.36 85 ILE A C 1
ATOM 566 O O . ILE A 1 85 ? -3.060 -25.719 -25.066 1.00 21.86 85 ILE A O 1
ATOM 571 N N . ALA A 1 86 ? -4.379 -26.508 -26.716 1.00 21.62 86 ALA A N 1
ATOM 572 C CA . ALA A 1 86 ? -4.955 -25.199 -26.994 1.00 21.98 86 ALA A CA 1
ATOM 573 C C . ALA A 1 86 ? -6.152 -24.989 -26.072 1.00 21.56 86 ALA A C 1
ATOM 574 O O . ALA A 1 86 ? -6.897 -25.931 -25.784 1.00 22.41 86 ALA A O 1
ATOM 576 N N . THR A 1 87 ? -6.324 -23.758 -25.596 1.00 22.80 87 THR A N 1
ATOM 577 C CA . THR A 1 87 ? -7.396 -23.418 -24.673 1.00 21.63 87 THR A CA 1
ATOM 578 C C . THR A 1 87 ? -8.235 -22.281 -25.242 1.00 24.23 87 THR A C 1
ATOM 579 O O . THR A 1 87 ? -7.724 -21.388 -25.932 1.00 21.90 87 THR A O 1
ATOM 583 N N . TYR A 1 88 ? -9.535 -22.318 -24.935 1.00 19.97 88 TYR A N 1
ATOM 584 C CA . TYR A 1 88 ? -10.503 -21.370 -25.478 1.00 21.80 88 TYR A CA 1
ATOM 585 C C . TYR A 1 88 ? -11.437 -20.924 -24.363 1.00 19.54 88 TYR A C 1
ATOM 586 O O . TYR A 1 88 ? -12.156 -21.747 -23.789 1.00 22.27 88 TYR A O 1
ATOM 595 N N . ALA A 1 89 ? -11.417 -19.633 -24.048 1.00 20.64 89 ALA A N 1
ATOM 596 C CA . ALA A 1 89 ? -12.384 -19.069 -23.118 1.00 20.00 89 ALA A CA 1
ATOM 597 C C . ALA A 1 89 ? -13.706 -18.939 -23.876 1.00 26.09 89 ALA A C 1
ATOM 598 O O . ALA A 1 89 ? -13.883 -18.014 -24.678 1.00 24.54 89 ALA A O 1
ATOM 600 N N . MET A 1 90 ? -14.624 -19.879 -23.663 1.00 24.61 90 MET A N 1
ATOM 601 C CA . MET A 1 90 ? -15.868 -19.917 -24.447 1.00 26.57 90 MET A CA 1
ATOM 602 C C . MET A 1 90 ? -16.910 -18.995 -23.842 1.00 34.36 90 MET A C 1
ATOM 603 O O . MET A 1 90 ? -17.648 -18.320 -24.569 1.00 37.76 90 MET A O 1
ATOM 608 N N . GLY A 1 91 ? -17.007 -18.961 -22.538 1.00 28.67 91 GLY A N 1
ATOM 609 C CA . GLY A 1 91 ? -17.907 -18.017 -21.903 1.00 29.78 91 GLY A CA 1
ATOM 610 C C . GLY A 1 91 ? -17.263 -17.309 -20.729 1.00 32.53 91 GLY A C 1
ATOM 611 O O . GLY A 1 91 ? -16.783 -16.185 -20.856 1.00 40.91 91 GLY A O 1
ATOM 612 N N . MET A 1 92 ? -17.232 -17.968 -19.579 1.00 25.52 92 MET A N 1
ATOM 613 C CA . MET A 1 92 ? -16.558 -17.471 -18.392 1.00 21.85 92 MET A CA 1
ATOM 614 C C . MET A 1 92 ? -15.329 -18.334 -18.109 1.00 28.68 92 MET A C 1
ATOM 615 O O . MET A 1 92 ? -15.374 -19.554 -18.273 1.00 24.65 92 MET A O 1
ATOM 620 N N . ALA A 1 93 ? -14.221 -17.705 -17.703 1.00 23.15 93 ALA A N 1
ATOM 621 C CA . ALA A 1 93 ? -13.054 -18.438 -17.194 1.00 24.10 93 ALA A CA 1
ATOM 622 C C . ALA A 1 93 ? -12.659 -17.754 -15.889 1.00 22.10 93 ALA A C 1
ATOM 623 O O . ALA A 1 93 ? -11.914 -16.774 -15.889 1.00 21.57 93 ALA A O 1
ATOM 625 N N . ALA A 1 94 ? -13.188 -18.247 -14.779 1.00 21.08 94 ALA A N 1
ATOM 626 C CA . ALA A 1 94 ? -12.995 -17.624 -13.480 1.00 24.30 94 ALA A CA 1
ATOM 627 C C . ALA A 1 94 ? -12.197 -18.540 -12.565 1.00 22.38 94 ALA A C 1
ATOM 628 O O . ALA A 1 94 ? -12.349 -19.766 -12.600 1.00 21.65 94 ALA A O 1
ATOM 630 N N . SER A 1 95 ? -11.369 -17.923 -11.727 1.00 23.17 95 SER A N 1
ATOM 631 C CA . SER A 1 95 ? -10.666 -18.620 -10.642 1.00 25.98 95 SER A CA 1
ATOM 632 C C . SER A 1 95 ? -9.828 -19.723 -11.286 1.00 25.07 95 SER A C 1
ATOM 633 O O . SER A 1 95 ? -9.074 -19.435 -12.229 1.00 19.13 95 SER A O 1
ATOM 636 N N . MET A 1 96 ? -9.933 -20.984 -10.849 1.00 24.70 96 MET A N 1
ATOM 637 C CA . MET A 1 96 ? -9.090 -22.004 -11.470 1.00 25.43 96 MET A CA 1
ATOM 638 C C . MET A 1 96 ? -9.427 -22.193 -12.944 1.00 22.26 96 MET A C 1
ATOM 639 O O . MET A 1 96 ? -8.595 -22.711 -13.693 1.00 20.70 96 MET A O 1
ATOM 644 N N . GLY A 1 97 ? -10.616 -21.760 -13.381 1.00 20.48 97 GLY A N 1
ATOM 645 C CA . GLY A 1 97 ? -10.912 -21.755 -14.806 1.00 19.86 97 GLY A CA 1
ATOM 646 C C . GLY A 1 97 ? -10.050 -20.767 -15.574 1.00 20.00 97 GLY A C 1
ATOM 647 O O . GLY A 1 97 ? -9.641 -21.036 -16.705 1.00 18.20 97 GLY A O 1
ATOM 648 N N . GLU A 1 98 ? -9.796 -19.595 -14.989 1.00 19.33 98 GLU A N 1
ATOM 649 C CA . GLU A 1 98 ? -8.820 -18.674 -15.569 1.00 22.16 98 GLU A CA 1
ATOM 650 C C . GLU A 1 98 ? -7.426 -19.300 -15.582 1.00 23.20 98 GLU A C 1
ATOM 651 O O . GLU A 1 98 ? -6.703 -19.231 -16.586 1.00 20.00 98 GLU A O 1
ATOM 657 N N . PHE A 1 99 ? -7.021 -19.883 -14.449 1.00 20.00 99 PHE A N 1
ATOM 658 C CA . PHE A 1 99 ? -5.696 -20.498 -14.344 1.00 20.36 99 PHE A CA 1
ATOM 659 C C . PHE A 1 99 ? -5.475 -21.524 -15.453 1.00 20.77 99 PHE A C 1
ATOM 660 O O . PHE A 1 99 ? -4.433 -21.522 -16.122 1.00 21.21 99 PHE A O 1
ATOM 668 N N . LEU A 1 100 ? -6.466 -22.392 -15.689 1.00 19.24 100 LEU A N 1
ATOM 669 C CA . LEU A 1 100 ? -6.301 -23.442 -16.693 1.00 17.77 100 LEU A CA 1
ATOM 670 C C . LEU A 1 100 ? -6.304 -22.872 -18.107 1.00 20.45 100 LEU A C 1
ATOM 671 O O . LEU A 1 100 ? -5.575 -23.363 -18.981 1.00 17.53 100 LEU A O 1
ATOM 676 N N . LEU A 1 101 ? -7.123 -21.845 -18.362 1.00 19.93 101 LEU A N 1
ATOM 677 C CA . LEU A 1 101 ? -7.032 -21.139 -19.641 1.00 16.02 101 LEU A CA 1
ATOM 678 C C . LEU A 1 101 ? -5.624 -20.595 -19.855 1.00 17.87 101 LEU A C 1
ATOM 679 O O . LEU A 1 101 ? -5.011 -20.799 -20.911 1.00 20.81 101 LEU A O 1
ATOM 684 N N . ALA A 1 102 ? -5.096 -19.897 -18.851 1.00 16.09 102 ALA A N 1
ATOM 685 C CA . ALA A 1 102 ? -3.790 -19.265 -18.987 1.00 19.90 102 ALA A CA 1
ATOM 686 C C . ALA A 1 102 ? -2.667 -20.294 -19.050 1.00 20.78 102 ALA A C 1
ATOM 687 O O . ALA A 1 102 ? -1.565 -19.972 -19.510 1.00 21.90 102 ALA A O 1
ATOM 689 N N . ALA A 1 103 ? -2.939 -21.525 -18.635 1.00 19.45 103 ALA A N 1
ATOM 690 C CA . ALA A 1 103 ? -1.977 -22.618 -18.658 1.00 20.88 103 ALA A CA 1
ATOM 691 C C . ALA A 1 103 ? -1.884 -23.309 -20.012 1.00 23.14 103 ALA A C 1
ATOM 692 O O . ALA A 1 103 ? -1.043 -24.200 -20.168 1.00 21.25 103 ALA A O 1
ATOM 694 N N . GLY A 1 104 ? -2.733 -22.956 -20.980 1.00 20.96 104 GLY A N 1
ATOM 695 C CA . GLY A 1 104 ? -2.636 -23.562 -22.294 1.00 20.70 104 GLY A CA 1
ATOM 696 C C . GLY A 1 104 ? -1.277 -23.323 -22.928 1.00 21.27 104 GLY A C 1
ATOM 697 O O . GLY A 1 104 ? -0.525 -22.429 -22.529 1.00 24.00 104 GLY A O 1
ATOM 698 N N . THR A 1 105 ? -0.939 -24.175 -23.900 1.00 23.52 105 THR A N 1
ATOM 699 C CA . THR A 1 105 ? 0.308 -24.002 -24.654 1.00 25.00 105 THR A CA 1
ATOM 700 C C . THR A 1 105 ? 0.431 -22.559 -25.145 1.00 24.33 105 THR A C 1
ATOM 701 O O . THR A 1 105 ? -0.479 -22.035 -25.785 1.00 24.40 105 THR A O 1
ATOM 705 N N . LYS A 1 106 ? 1.550 -21.909 -24.833 1.00 25.04 106 LYS A N 1
ATOM 706 C CA . LYS A 1 106 ? 1.710 -20.514 -25.225 1.00 22.89 106 LYS A CA 1
ATOM 707 C C . LYS A 1 106 ? 1.652 -20.376 -26.744 1.00 24.36 106 LYS A C 1
ATOM 708 O O . LYS A 1 106 ? 2.250 -21.164 -27.480 1.00 24.51 106 LYS A O 1
ATOM 714 N N . GLY A 1 107 ? 0.907 -19.372 -27.214 1.00 27.20 107 GLY A N 1
ATOM 715 C CA . GLY A 1 107 ? 0.596 -19.226 -28.616 1.00 25.11 107 GLY A CA 1
ATOM 716 C C . GLY A 1 107 ? -0.726 -19.833 -29.029 1.00 29.35 107 GLY A C 1
ATOM 717 O O . GLY A 1 107 ? -1.243 -19.496 -30.102 1.00 26.82 107 GLY A O 1
ATOM 718 N N . LYS A 1 108 ? -1.287 -20.728 -28.213 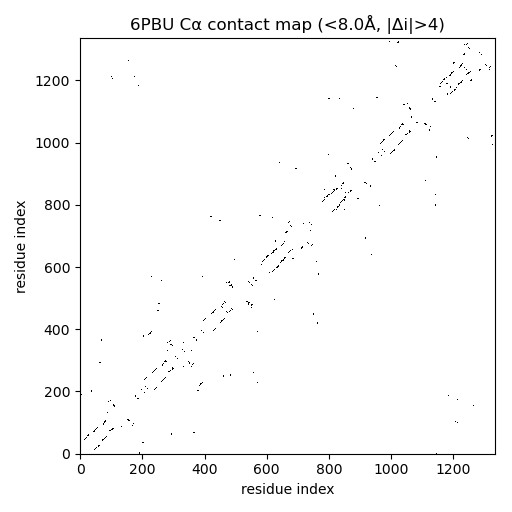1.00 21.90 108 LYS A N 1
ATOM 719 C CA . LYS A 1 108 ? -2.529 -21.403 -28.551 1.00 21.39 108 LYS A CA 1
ATOM 720 C C . LYS A 1 108 ? -3.587 -21.171 -27.478 1.00 21.59 108 LYS A C 1
ATOM 721 O O . LYS A 1 108 ? -4.455 -22.013 -27.253 1.00 19.01 108 LYS A O 1
ATOM 727 N N . ARG A 1 109 ? -3.514 -20.025 -26.807 1.00 20.05 109 ARG A N 1
ATOM 728 C CA . ARG A 1 109 ? -4.505 -19.614 -25.820 1.00 19.57 109 ARG A CA 1
ATOM 729 C C . ARG A 1 109 ? -5.402 -18.556 -26.455 1.00 23.30 109 ARG A C 1
ATOM 730 O O . ARG A 1 109 ? -4.912 -17.519 -26.926 1.00 21.17 109 ARG A O 1
ATOM 738 N N . TYR A 1 110 ? -6.714 -18.813 -26.456 1.00 22.04 110 TYR A N 1
ATOM 739 C CA . TYR A 1 110 ? -7.670 -17.960 -27.152 1.00 22.34 110 TYR A CA 1
ATOM 740 C C . TYR A 1 110 ? -8.828 -17.560 -26.242 1.00 25.98 110 TYR A C 1
ATOM 741 O O . TYR A 1 110 ? -9.233 -18.319 -25.355 1.00 20.03 110 TYR A O 1
ATOM 750 N N . ALA A 1 111 ? -9.380 -16.363 -26.493 1.00 24.49 111 ALA A N 1
ATOM 751 C CA . ALA A 1 111 ? -10.681 -15.972 -25.953 1.00 22.16 111 ALA A CA 1
ATOM 752 C C . ALA A 1 111 ? -11.644 -15.686 -27.096 1.00 23.13 111 ALA A C 1
ATOM 753 O O . ALA A 1 111 ? -11.259 -15.084 -28.104 1.00 21.58 111 ALA A O 1
ATOM 755 N N . LEU A 1 112 ? -12.893 -16.144 -26.950 1.00 23.74 112 LEU A N 1
ATOM 756 C CA . LEU A 1 112 ? -13.968 -15.693 -27.821 1.00 20.95 112 LEU A CA 1
ATOM 757 C C . LEU A 1 112 ? -14.323 -14.238 -27.469 1.00 22.34 112 LEU A C 1
ATOM 758 O O . LEU A 1 112 ? -14.036 -13.767 -26.361 1.00 21.07 112 LEU A O 1
ATOM 763 N N . PRO A 1 113 ? -14.907 -13.485 -28.414 1.00 20.59 113 PRO A N 1
ATOM 764 C CA . PRO A 1 113 ? -14.976 -12.023 -28.226 1.00 20.69 113 PRO A CA 1
ATOM 765 C C . PRO A 1 113 ? -15.717 -11.569 -26.980 1.00 22.32 113 PRO A C 1
ATOM 766 O O . PRO A 1 113 ? -15.353 -10.533 -26.407 1.00 21.92 113 PRO A O 1
ATOM 770 N N . HIS A 1 114 ? -16.733 -12.303 -26.523 1.00 20.47 114 HIS A N 1
ATOM 771 C CA . HIS A 1 114 ? -17.477 -11.892 -25.338 1.00 22.08 114 HIS A CA 1
ATOM 772 C C . HIS A 1 114 ? -17.143 -12.742 -24.114 1.00 25.45 114 HIS A C 1
ATOM 773 O O . HIS A 1 114 ? -17.896 -12.734 -23.136 1.00 20.31 114 HIS A O 1
ATOM 780 N N . ALA A 1 115 ? -16.008 -13.452 -24.133 1.00 23.14 115 ALA A N 1
ATOM 781 C CA . ALA A 1 115 ? -15.576 -14.183 -22.948 1.00 23.81 115 ALA A CA 1
ATOM 782 C C . ALA A 1 115 ? -15.200 -13.209 -21.841 1.00 21.75 115 ALA A C 1
ATOM 783 O O . ALA A 1 115 ? -14.808 -12.070 -22.098 1.00 22.31 115 ALA A O 1
ATOM 785 N N . ARG A 1 116 ? -15.321 -13.668 -20.597 1.00 21.02 116 ARG A N 1
ATOM 786 C CA . ARG A 1 116 ? -14.919 -12.902 -19.426 1.00 22.32 116 ARG A CA 1
ATOM 787 C C . ARG A 1 116 ? -13.977 -13.756 -18.587 1.00 22.37 116 ARG A C 1
ATOM 788 O O . ARG A 1 116 ? -14.231 -14.945 -18.385 1.00 22.84 116 ARG A O 1
ATOM 796 N N . ILE A 1 117 ? -12.889 -13.147 -18.111 1.00 24.08 117 ILE A N 1
ATOM 797 C CA . ILE A 1 117 ? -11.875 -13.822 -17.307 1.00 19.78 117 ILE A CA 1
ATOM 798 C C . ILE A 1 117 ? -11.868 -13.152 -15.939 1.00 23.92 117 ILE A C 1
ATOM 799 O O . ILE A 1 117 ? -11.737 -11.924 -15.844 1.00 24.08 117 ILE A O 1
ATOM 804 N N . LEU A 1 118 ? -11.995 -13.951 -14.886 1.00 21.24 118 LEU A N 1
ATOM 805 C CA . LEU A 1 118 ? -12.060 -13.439 -13.520 1.00 23.24 118 LEU A CA 1
ATOM 806 C C . LEU A 1 118 ? -10.942 -14.066 -12.691 1.00 23.85 118 LEU A C 1
ATOM 807 O O . LEU A 1 118 ? -10.817 -15.292 -12.659 1.00 21.06 118 LEU A O 1
ATOM 812 N N . MET A 1 119 ? -10.149 -13.227 -12.014 1.00 26.56 119 MET A N 1
ATOM 813 C CA . MET A 1 119 ? -9.153 -13.696 -11.053 1.00 29.62 119 MET A CA 1
ATOM 814 C C . MET A 1 119 ? -9.747 -13.760 -9.651 1.00 30.14 119 MET A C 1
ATOM 815 O O . MET A 1 119 ? -10.604 -12.954 -9.281 1.00 35.00 119 MET A O 1
ATOM 820 N N . HIS A 1 120 ? -9.272 -14.719 -8.859 1.00 31.19 120 HIS A N 1
ATOM 821 C CA . HIS A 1 120 ? -9.909 -14.990 -7.577 1.00 37.36 120 HIS A CA 1
ATOM 822 C C . HIS A 1 120 ? -8.993 -15.836 -6.698 1.00 41.83 120 HIS A C 1
ATOM 823 O O . HIS A 1 120 ? -8.235 -16.675 -7.190 1.00 38.23 120 HIS A O 1
ATOM 830 N N . GLN A 1 121 ? -9.081 -15.601 -5.386 1.00 43.04 121 GLN A N 1
ATOM 831 C CA . GLN A 1 121 ? -8.369 -16.401 -4.398 1.00 46.90 121 GLN A CA 1
ATOM 832 C C . GLN A 1 121 ? -9.337 -17.379 -3.760 1.00 48.99 121 GLN A C 1
ATOM 833 O O . GLN A 1 121 ? -10.173 -16.956 -2.949 1.00 49.37 121 GLN A O 1
ATOM 839 N N . PRO A 1 122 ? -9.275 -18.673 -4.072 1.00 50.54 122 PRO A N 1
ATOM 840 C CA . PRO A 1 122 ? -10.089 -19.635 -3.320 1.00 57.18 122 PRO A CA 1
ATOM 841 C C . PRO A 1 122 ? -9.657 -19.660 -1.859 1.00 58.83 122 PRO A C 1
ATOM 842 O O . PRO A 1 122 ? -8.495 -19.413 -1.526 1.00 58.03 122 PRO A O 1
ATOM 846 N N . LEU A 1 123 ? -10.617 -19.925 -0.977 1.00 62.04 123 LEU A N 1
ATOM 847 C CA . LEU A 1 123 ? -10.377 -19.861 0.457 1.00 58.53 123 LEU A CA 1
ATOM 848 C C . LEU A 1 123 ? -10.177 -21.235 1.089 1.00 55.78 123 LEU A C 1
ATOM 849 O O . LEU A 1 123 ? -10.008 -21.322 2.308 1.00 56.38 123 LEU A O 1
ATOM 854 N N . GLY A 1 124 ? -10.191 -22.304 0.298 1.00 54.67 124 GLY A N 1
ATOM 855 C CA . GLY A 1 124 ? -9.863 -23.628 0.801 1.00 55.64 124 GLY A CA 1
ATOM 856 C C . GLY A 1 124 ? -10.830 -24.213 1.813 1.00 55.07 124 GLY A C 1
ATOM 857 O O . GLY A 1 124 ? -10.759 -25.404 2.126 1.00 54.56 124 GLY A O 1
ATOM 858 N N . GLY A 1 128 ? -11.487 -32.530 3.636 1.00 53.92 128 GLY A N 1
ATOM 859 C CA . GLY A 1 128 ? -11.061 -33.468 2.598 1.00 51.52 128 GLY A CA 1
ATOM 860 C C . GLY A 1 128 ? -10.157 -34.611 3.047 1.00 54.74 128 GLY A C 1
ATOM 861 O O . GLY A 1 128 ? -10.473 -35.794 2.841 1.00 66.77 128 GLY A O 1
ATOM 862 N N . SER A 1 129 ? -9.017 -34.257 3.640 1.00 61.57 129 SER A N 1
ATOM 863 C CA . SER A 1 129 ? -8.020 -35.200 4.127 1.00 50.68 129 SER A CA 1
ATOM 864 C C . SER A 1 129 ? -8.521 -35.857 5.417 1.00 54.70 129 SER A C 1
ATOM 865 O O . SER A 1 129 ? -9.551 -35.467 5.977 1.00 59.03 129 SER A O 1
ATOM 868 N N . ALA A 1 130 ? -7.811 -36.886 5.884 1.00 52.21 130 ALA A N 1
ATOM 869 C CA . ALA A 1 130 ? -8.007 -37.376 7.242 1.00 51.29 130 ALA A CA 1
ATOM 870 C C . ALA A 1 130 ? -7.170 -36.610 8.259 1.00 47.00 130 ALA A C 1
ATOM 871 O O . ALA A 1 130 ? -7.380 -36.777 9.464 1.00 50.33 130 ALA A O 1
ATOM 873 N N . ALA A 1 131 ? -6.235 -35.778 7.803 1.00 39.00 131 ALA A N 1
ATOM 874 C CA . ALA A 1 131 ? -5.396 -34.994 8.694 1.00 42.33 131 ALA A CA 1
ATOM 875 C C . ALA A 1 131 ? -6.163 -33.778 9.219 1.00 40.43 131 ALA A C 1
ATOM 876 O O . ALA A 1 131 ? -7.172 -33.352 8.647 1.00 35.21 131 ALA A O 1
ATOM 878 N N . ASP A 1 132 ? -5.667 -33.215 10.323 1.00 35.53 132 ASP A N 1
ATOM 879 C CA . ASP A 1 132 ? -6.363 -32.097 10.946 1.00 39.12 132 ASP A CA 1
ATOM 880 C C . ASP A 1 132 ? -6.215 -30.824 10.104 1.00 38.39 132 ASP A C 1
ATOM 881 O O . ASP A 1 132 ? -5.496 -30.778 9.102 1.00 33.45 132 ASP A O 1
ATOM 886 N N . ILE A 1 133 ? -6.920 -29.775 10.534 1.00 40.33 133 ILE A N 1
ATOM 887 C CA . ILE A 1 133 ? -6.997 -28.547 9.745 1.00 34.55 133 ILE A CA 1
ATOM 888 C C . ILE A 1 133 ? -5.629 -27.889 9.634 1.00 30.56 133 ILE A C 1
ATOM 889 O O . ILE A 1 133 ? -5.342 -27.188 8.653 1.00 30.59 133 ILE A O 1
ATOM 894 N N . ALA A 1 134 ? -4.760 -28.112 10.619 1.00 27.53 134 ALA A N 1
ATOM 895 C CA . ALA A 1 134 ? -3.421 -27.544 10.560 1.00 30.74 134 ALA A CA 1
ATOM 896 C C . ALA A 1 134 ? -2.648 -28.096 9.369 1.00 32.79 134 ALA A C 1
ATOM 897 O O . ALA A 1 134 ? -1.971 -27.351 8.654 1.00 30.60 134 ALA A O 1
ATOM 899 N N . ILE A 1 135 ? -2.735 -29.410 9.142 1.00 33.71 135 ILE A N 1
ATOM 900 C CA . ILE A 1 135 ? -2.031 -30.012 8.014 1.00 30.59 135 ILE A CA 1
ATOM 901 C C . ILE A 1 135 ? -2.690 -29.620 6.699 1.00 25.81 135 ILE A C 1
ATOM 902 O O . ILE A 1 135 ? -2.012 -29.364 5.695 1.00 25.97 135 ILE A O 1
ATOM 907 N N . GLN A 1 136 ? -4.018 -29.530 6.690 1.00 25.81 136 GLN A N 1
ATOM 908 C CA . GLN A 1 136 ? -4.718 -29.042 5.503 1.00 27.42 136 GLN A CA 1
ATOM 909 C C . GLN A 1 136 ? -4.321 -27.611 5.161 1.00 25.98 136 GLN A C 1
ATOM 910 O O . GLN A 1 136 ? -4.178 -27.269 3.982 1.00 29.89 136 GLN A O 1
ATOM 916 N N . ALA A 1 137 ? -4.134 -26.755 6.170 1.00 24.21 137 ALA A N 1
ATOM 917 C CA . ALA A 1 137 ? -3.770 -25.364 5.884 1.00 29.87 137 ALA A CA 1
ATOM 918 C C . ALA A 1 137 ? -2.329 -25.250 5.392 1.00 27.12 137 ALA A C 1
ATOM 919 O O . ALA A 1 137 ? -2.021 -24.385 4.561 1.00 25.71 137 ALA A O 1
ATOM 921 N N . GLU A 1 138 ? -1.432 -26.103 5.900 1.00 26.49 138 GLU A N 1
ATOM 922 C CA . GLU A 1 138 ? -0.077 -26.173 5.365 1.00 28.58 138 GLU A CA 1
ATOM 923 C C . GLU A 1 138 ? -0.094 -26.507 3.877 1.00 29.03 138 GLU A C 1
ATOM 924 O O . GLU A 1 138 ? 0.578 -25.854 3.074 1.00 25.72 138 GLU A O 1
ATOM 930 N N . GLN A 1 139 ? -0.841 -27.544 3.493 1.00 23.30 139 GLN A N 1
ATOM 931 C CA . GLN A 1 139 ? -0.915 -27.892 2.080 1.00 26.44 139 GLN A CA 1
ATOM 932 C C . GLN A 1 139 ? -1.513 -26.747 1.281 1.00 26.54 139 GLN A C 1
ATOM 933 O O . GLN A 1 139 ? -0.996 -26.386 0.220 1.00 23.99 139 GLN A O 1
ATOM 939 N N . PHE A 1 140 ? -2.591 -26.147 1.795 1.00 23.06 140 PHE A N 1
ATOM 940 C CA . PHE A 1 140 ? -3.237 -25.049 1.080 1.00 27.02 140 PHE A CA 1
ATOM 941 C C . PHE A 1 140 ? -2.285 -23.874 0.874 1.00 29.29 140 PHE A C 1
ATOM 942 O O . PHE A 1 140 ? -2.250 -23.284 -0.212 1.00 27.10 140 PHE A O 1
ATOM 950 N N . ALA A 1 141 ? -1.504 -23.519 1.902 1.00 28.06 141 ALA A N 1
ATOM 951 C CA . ALA A 1 141 ? -0.567 -22.404 1.761 1.00 30.48 141 ALA A CA 1
ATOM 952 C C . ALA A 1 141 ? 0.444 -22.679 0.661 1.00 29.37 141 ALA A C 1
ATOM 953 O O . ALA A 1 141 ? 0.787 -21.783 -0.125 1.00 27.48 141 ALA A O 1
ATOM 955 N N . VAL A 1 142 ? 0.918 -23.921 0.580 1.00 24.15 142 VAL A N 1
ATOM 956 C CA . VAL A 1 142 ? 1.886 -24.284 -0.446 1.00 25.16 142 VAL A CA 1
ATOM 957 C C . VAL A 1 142 ? 1.266 -24.175 -1.833 1.00 25.23 142 VAL A C 1
ATOM 958 O O . VAL A 1 142 ? 1.863 -23.596 -2.744 1.00 25.10 142 VAL A O 1
ATOM 962 N N . ILE A 1 143 ? 0.065 -24.740 -2.028 1.00 23.32 143 ILE A N 1
ATOM 963 C CA . ILE A 1 143 ? -0.478 -24.746 -3.388 1.00 23.80 143 ILE A CA 1
ATOM 964 C C . ILE A 1 143 ? -0.981 -23.365 -3.794 1.00 26.20 143 ILE A C 1
ATOM 965 O O . ILE A 1 143 ? -0.937 -23.008 -4.977 1.00 28.30 143 ILE A O 1
ATOM 970 N N . LYS A 1 144 ? -1.445 -22.560 -2.835 1.00 23.56 144 LYS A N 1
ATOM 971 C CA . LYS A 1 144 ? -1.861 -21.196 -3.146 1.00 25.77 144 LYS A CA 1
ATOM 972 C C . LYS A 1 144 ? -0.685 -20.367 -3.653 1.00 26.06 144 LYS A C 1
ATOM 973 O O . LYS A 1 144 ? -0.803 -19.631 -4.642 1.00 25.01 144 LYS A O 1
ATOM 979 N N . LYS A 1 145 ? 0.463 -20.476 -2.982 1.00 27.13 145 LYS A N 1
ATOM 980 C CA . LYS A 1 145 ? 1.638 -19.718 -3.399 1.00 26.72 145 LYS A CA 1
ATOM 981 C C . LYS A 1 145 ? 2.105 -20.161 -4.777 1.00 26.68 145 LYS A C 1
ATOM 982 O O . LYS A 1 145 ? 2.460 -19.330 -5.619 1.00 23.13 145 LYS A O 1
ATOM 988 N N . GLU A 1 146 ? 2.078 -21.471 -5.034 1.00 22.56 146 GLU A N 1
ATOM 989 C CA . GLU A 1 146 ? 2.477 -21.986 -6.336 1.00 23.38 146 GLU A CA 1
ATOM 990 C C . GLU A 1 146 ? 1.497 -21.556 -7.426 1.00 26.72 146 GLU A C 1
ATOM 991 O O . GLU A 1 146 ? 1.898 -21.286 -8.567 1.00 26.10 146 GLU A O 1
ATOM 997 N N . MET A 1 147 ? 0.212 -21.452 -7.092 1.00 24.90 147 MET A N 1
ATOM 998 C CA . MET A 1 147 ? -0.751 -20.988 -8.082 1.00 26.05 147 MET A CA 1
ATOM 999 C C . MET A 1 147 ? -0.512 -19.523 -8.457 1.00 22.69 147 MET A C 1
ATOM 1000 O O . MET A 1 147 ? -0.607 -19.153 -9.634 1.00 21.28 147 MET A O 1
ATOM 1005 N N . PHE A 1 148 ? -0.190 -18.677 -7.477 1.00 22.87 148 PHE A N 1
ATOM 1006 C CA . PHE A 1 148 ? 0.204 -17.298 -7.782 1.00 26.10 148 PHE A CA 1
ATOM 1007 C C . PHE A 1 148 ? 1.461 -17.268 -8.648 1.00 23.92 148 PHE A C 1
ATOM 1008 O O . PHE A 1 148 ? 1.521 -16.548 -9.653 1.00 22.66 148 PHE A O 1
ATOM 1016 N N . ARG A 1 149 ? 2.481 -18.048 -8.262 1.00 21.34 149 ARG A N 1
ATOM 1017 C CA . ARG A 1 149 ? 3.729 -18.093 -9.029 1.00 23.24 149 ARG A CA 1
ATOM 1018 C C . ARG A 1 149 ? 3.474 -18.497 -10.474 1.00 24.27 149 ARG A C 1
ATOM 1019 O O . ARG A 1 149 ? 3.996 -17.868 -11.407 1.00 25.04 149 ARG A O 1
ATOM 1027 N N . LEU A 1 150 ? 2.658 -19.538 -10.683 1.00 21.66 150 LEU A N 1
ATOM 1028 C CA . LEU A 1 150 ? 2.426 -20.017 -12.043 1.00 19.25 150 LEU A CA 1
ATOM 1029 C C . LEU A 1 150 ? 1.586 -19.027 -12.845 1.00 19.38 150 LEU A C 1
ATOM 1030 O O . LEU A 1 150 ? 1.856 -18.804 -14.031 1.00 22.31 150 LEU A O 1
ATOM 1035 N N . ASN A 1 151 ? 0.563 -18.428 -12.217 1.00 20.36 151 ASN A N 1
ATOM 1036 C CA . ASN A 1 151 ? -0.226 -17.392 -12.888 1.00 22.66 151 ASN A CA 1
ATOM 1037 C C . ASN A 1 151 ? 0.682 -16.243 -13.344 1.00 24.80 151 ASN A C 1
ATOM 1038 O O . ASN A 1 151 ? 0.504 -15.684 -14.433 1.00 21.80 151 ASN A O 1
ATOM 1043 N N . ALA A 1 152 ? 1.665 -15.877 -12.513 1.00 24.01 152 ALA A N 1
ATOM 1044 C CA . ALA A 1 152 ? 2.657 -14.885 -12.932 1.00 27.25 152 ALA A CA 1
ATOM 1045 C C . ALA A 1 152 ? 3.409 -15.346 -14.178 1.00 25.64 152 ALA A C 1
ATOM 1046 O O . ALA A 1 152 ? 3.543 -14.586 -15.145 1.00 27.30 152 ALA A O 1
ATOM 1048 N N . GLU A 1 153 ? 3.870 -16.603 -14.196 1.00 28.19 153 GLU A N 1
ATOM 1049 C CA . GLU A 1 153 ? 4.616 -17.084 -15.356 1.00 27.45 153 GLU A CA 1
ATOM 1050 C C . GLU A 1 153 ? 3.733 -17.174 -16.594 1.00 28.45 153 GLU A C 1
ATOM 1051 O O . GLU A 1 153 ? 4.176 -16.839 -17.697 1.00 27.68 153 GLU A O 1
ATOM 1057 N N . PHE A 1 154 ? 2.481 -17.629 -16.444 1.00 25.73 154 PHE A N 1
ATOM 1058 C CA . PHE A 1 154 ? 1.582 -17.688 -17.599 1.00 22.91 154 PHE A CA 1
ATOM 1059 C C . PHE A 1 154 ? 1.380 -16.311 -18.218 1.00 21.09 154 PHE A C 1
ATOM 1060 O O . PHE A 1 154 ? 1.374 -16.169 -19.447 1.00 26.06 154 PHE A O 1
ATOM 1068 N N . THR A 1 155 ? 1.154 -15.298 -17.385 1.00 24.93 155 THR A N 1
ATOM 1069 C CA . THR A 1 155 ? 0.752 -13.983 -17.875 1.00 24.17 155 THR A CA 1
ATOM 1070 C C . THR A 1 155 ? 1.917 -13.047 -18.130 1.00 27.68 155 THR A C 1
ATOM 1071 O O . THR A 1 155 ? 1.742 -12.053 -18.843 1.00 31.08 155 THR A O 1
ATOM 1075 N N . GLY A 1 156 ? 3.079 -13.317 -17.544 1.00 26.51 156 GLY A N 1
ATOM 1076 C CA . GLY A 1 156 ? 4.174 -12.368 -17.564 1.00 28.71 156 GLY A CA 1
ATOM 1077 C C . GLY A 1 156 ? 4.044 -11.224 -16.586 1.00 31.84 156 GLY A C 1
ATOM 1078 O O . GLY A 1 156 ? 4.869 -10.306 -16.621 1.00 34.45 156 GLY A O 1
ATOM 1079 N N . GLN A 1 157 ? 3.034 -11.242 -15.713 1.00 30.32 157 GLN A N 1
ATOM 1080 C CA . GLN A 1 157 ? 2.867 -10.221 -14.690 1.00 28.52 157 GLN A CA 1
ATOM 1081 C C . GLN A 1 157 ? 3.704 -10.557 -13.453 1.00 32.03 157 GLN A C 1
ATOM 1082 O O . GLN A 1 157 ? 3.996 -11.725 -13.194 1.00 31.58 157 GLN A O 1
ATOM 1088 N N . PRO A 1 158 ? 4.103 -9.551 -12.673 1.00 28.08 158 PRO A N 1
ATOM 1089 C CA . PRO A 1 158 ? 4.788 -9.836 -11.403 1.00 33.90 158 PRO A CA 1
ATOM 1090 C C . PRO A 1 158 ? 3.869 -10.530 -10.405 1.00 31.56 158 PRO A C 1
ATOM 1091 O O . PRO A 1 158 ? 2.660 -10.292 -10.369 1.00 30.65 158 PRO A O 1
ATOM 1095 N N . ILE A 1 159 ? 4.473 -11.375 -9.564 1.00 29.13 159 ILE A N 1
ATOM 1096 C CA . ILE A 1 159 ? 3.717 -12.157 -8.590 1.00 33.52 159 ILE A CA 1
ATOM 1097 C C . ILE A 1 159 ? 2.875 -11.252 -7.699 1.00 35.60 159 ILE A C 1
ATOM 1098 O O . ILE A 1 159 ? 1.734 -11.585 -7.355 1.00 29.60 159 ILE A O 1
ATOM 1103 N N . GLU A 1 160 ? 3.415 -10.094 -7.311 1.00 30.94 160 GLU A N 1
ATOM 1104 C CA . GLU A 1 160 ? 2.670 -9.195 -6.435 1.00 35.63 160 GLU A CA 1
ATOM 1105 C C . GLU A 1 160 ? 1.444 -8.610 -7.126 1.00 30.19 160 GLU A C 1
ATOM 1106 O O . GLU A 1 160 ? 0.442 -8.323 -6.462 1.00 28.36 160 GLU A O 1
ATOM 1112 N N . ARG A 1 161 ? 1.501 -8.413 -8.443 1.00 28.05 161 ARG A N 1
ATOM 1113 C CA . ARG A 1 161 ? 0.314 -7.945 -9.150 1.00 30.10 161 ARG A CA 1
ATOM 1114 C C . ARG A 1 161 ? -0.745 -9.045 -9.218 1.00 32.26 161 ARG A C 1
ATOM 1115 O O . ARG A 1 161 ? -1.933 -8.787 -8.972 1.00 27.54 161 ARG A O 1
ATOM 1123 N N . ILE A 1 162 ? -0.323 -10.276 -9.537 1.00 28.30 162 ILE A N 1
ATOM 1124 C CA . ILE A 1 162 ? -1.226 -11.428 -9.503 1.00 28.14 162 ILE A CA 1
ATOM 1125 C C . ILE A 1 162 ? -1.926 -11.504 -8.151 1.00 27.76 162 ILE A C 1
ATOM 1126 O O . ILE A 1 162 ? -3.151 -11.641 -8.067 1.00 25.85 162 ILE A O 1
ATOM 1131 N N . GLU A 1 163 ? -1.156 -11.403 -7.070 1.00 27.05 163 GLU A N 1
ATOM 1132 C CA A GLU A 1 163 ? -1.730 -11.555 -5.736 0.57 29.86 163 GLU A CA 1
ATOM 1133 C CA B GLU A 1 163 ? -1.729 -11.558 -5.738 0.43 31.13 163 GLU A CA 1
ATOM 1134 C C . GLU A 1 163 ? -2.733 -10.448 -5.440 1.00 31.58 163 GLU A C 1
ATOM 1135 O O . GLU A 1 163 ? -3.834 -10.706 -4.934 1.00 29.43 163 GLU A O 1
ATOM 1146 N N . ALA A 1 164 ? -2.378 -9.202 -5.765 1.00 29.67 164 ALA A N 1
ATOM 1147 C CA . ALA A 1 164 ? -3.272 -8.084 -5.474 1.00 33.01 164 ALA A CA 1
ATOM 1148 C C . ALA A 1 164 ? -4.512 -8.109 -6.361 1.00 27.51 164 ALA A C 1
ATOM 1149 O O . ALA A 1 164 ? -5.621 -7.838 -5.893 1.00 29.21 164 ALA A O 1
ATOM 1151 N N . ASP A 1 165 ? -4.351 -8.425 -7.645 1.00 29.35 165 ASP A N 1
ATOM 1152 C CA . ASP A 1 165 ? -5.517 -8.482 -8.522 1.00 27.29 165 ASP A CA 1
ATOM 1153 C C . ASP A 1 165 ? -6.448 -9.626 -8.132 1.00 32.76 165 ASP A C 1
ATOM 1154 O O . ASP A 1 165 ? -7.677 -9.478 -8.182 1.00 30.50 165 ASP A O 1
ATOM 1159 N N . SER A 1 166 ? -5.885 -10.768 -7.724 1.00 24.86 166 SER A N 1
ATOM 1160 C CA . SER A 1 166 ? -6.718 -11.887 -7.287 1.00 33.56 166 SER A CA 1
ATOM 1161 C C . SER A 1 166 ? -7.488 -11.524 -6.029 1.00 30.99 166 SER A C 1
ATOM 1162 O O . SER A 1 166 ? -8.660 -11.891 -5.876 1.00 31.46 166 SER A O 1
ATOM 1165 N N . ASP A 1 167 ? -6.843 -10.787 -5.124 1.00 33.29 167 ASP A N 1
ATOM 1166 C CA . ASP A 1 167 ? -7.456 -10.434 -3.850 1.00 41.10 167 ASP A CA 1
ATOM 1167 C C . ASP A 1 167 ? -8.722 -9.601 -4.033 1.00 36.92 167 ASP A C 1
ATOM 1168 O O . ASP A 1 167 ? -9.664 -9.725 -3.242 1.00 39.54 167 ASP A O 1
ATOM 1173 N N . ARG A 1 168 ? -8.771 -8.755 -5.062 1.00 32.85 168 ARG A N 1
ATOM 1174 C CA . ARG A 1 168 ? -9.929 -7.902 -5.289 1.00 34.05 168 ARG A CA 1
ATOM 1175 C C . ARG A 1 168 ? -10.841 -8.419 -6.399 1.00 36.75 168 ARG A C 1
ATOM 1176 O O . ARG A 1 168 ? -11.735 -7.690 -6.842 1.00 31.88 168 ARG A O 1
ATOM 1184 N N . ASP A 1 169 ? -10.637 -9.657 -6.855 1.00 30.82 169 ASP A N 1
ATOM 1185 C CA . ASP A 1 169 ? -11.499 -10.274 -7.864 1.00 31.77 169 ASP A CA 1
ATOM 1186 C C . ASP A 1 169 ? -11.520 -9.459 -9.155 1.00 28.46 169 ASP A C 1
ATOM 1187 O O . ASP A 1 169 ? -12.571 -9.250 -9.759 1.00 31.40 169 ASP A O 1
ATOM 1192 N N . ARG A 1 170 ? -10.347 -9.007 -9.592 1.00 27.08 170 ARG A N 1
ATOM 1193 C CA . ARG A 1 170 ? -10.244 -8.287 -10.857 1.00 29.86 170 ARG A CA 1
ATOM 1194 C C . ARG A 1 170 ? -10.737 -9.143 -12.024 1.00 29.33 170 ARG A C 1
ATOM 1195 O O . ARG A 1 170 ? -10.368 -10.313 -12.156 1.00 23.09 170 ARG A O 1
ATOM 1203 N N . TRP A 1 171 ? -11.568 -8.556 -12.889 1.00 26.10 171 TRP A N 1
ATOM 1204 C CA . TRP A 1 171 ? -12.079 -9.282 -14.047 1.00 24.40 171 TRP A CA 1
ATOM 1205 C C . TRP A 1 171 ? -11.761 -8.519 -15.329 1.00 23.32 171 TRP A C 1
ATOM 1206 O O . TRP A 1 171 ? -11.424 -7.331 -15.309 1.00 25.00 171 TRP A O 1
ATOM 1217 N N . PHE A 1 172 ? -11.851 -9.238 -16.448 1.00 20.36 172 PHE A N 1
ATOM 1218 C CA . PHE A 1 172 ? -11.345 -8.785 -17.734 1.00 21.24 172 PHE A CA 1
ATOM 1219 C C . PHE A 1 172 ? -12.317 -9.157 -18.843 1.00 25.81 172 PHE A C 1
ATOM 1220 O O . PHE A 1 172 ? -12.831 -10.280 -18.879 1.00 24.84 172 PHE A O 1
ATOM 1228 N N . THR A 1 173 ? -12.561 -8.212 -19.753 1.00 24.15 173 THR A N 1
ATOM 1229 C CA . THR A 1 173 ? -13.076 -8.551 -21.072 1.00 24.30 173 THR A CA 1
ATOM 1230 C C . THR A 1 173 ? -12.020 -9.332 -21.858 1.00 21.64 173 THR A C 1
ATOM 1231 O O . THR A 1 173 ? -10.853 -9.413 -21.466 1.00 25.83 173 THR A O 1
ATOM 1235 N N . ALA A 1 174 ? -12.442 -9.890 -22.999 1.00 23.61 174 ALA A N 1
ATOM 1236 C CA . ALA A 1 174 ? -11.518 -10.619 -23.866 1.00 29.20 174 ALA A CA 1
ATOM 1237 C C . ALA A 1 174 ? -10.315 -9.757 -24.229 1.00 31.93 174 ALA A C 1
ATOM 1238 O O . ALA A 1 174 ? -9.161 -10.187 -24.087 1.00 25.74 174 ALA A O 1
ATOM 1240 N N . GLN A 1 175 ? -10.569 -8.526 -24.693 1.00 25.63 175 GLN A N 1
ATOM 1241 C CA . GLN A 1 175 ? -9.468 -7.639 -25.056 1.00 28.55 175 GLN A CA 1
ATOM 1242 C C . GLN A 1 175 ? -8.592 -7.316 -23.850 1.00 25.46 175 GLN A C 1
ATOM 1243 O O . GLN A 1 175 ? -7.359 -7.296 -23.962 1.00 25.06 175 GLN A O 1
ATOM 1249 N N . GLU A 1 176 ? -9.201 -7.055 -22.689 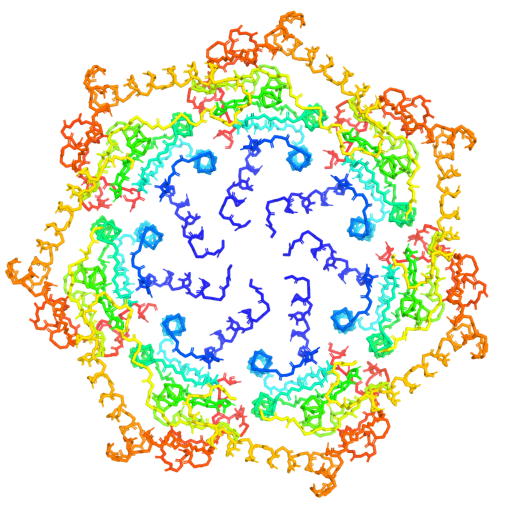1.00 20.82 176 GLU A N 1
ATOM 1250 C CA . GLU A 1 176 ? -8.397 -6.785 -21.499 1.00 23.55 176 GLU A CA 1
ATOM 1251 C C . GLU A 1 176 ? -7.567 -8.005 -21.114 1.00 23.86 176 GLU A C 1
ATOM 1252 O O . GLU A 1 176 ? -6.395 -7.874 -20.733 1.00 23.31 176 GLU A O 1
ATOM 1258 N N . ALA A 1 177 ? -8.149 -9.204 -21.232 1.00 21.49 177 ALA A N 1
ATOM 1259 C CA . ALA A 1 177 ? -7.415 -10.423 -20.897 1.00 21.98 177 ALA A CA 1
ATOM 1260 C C . ALA A 1 177 ? -6.234 -10.624 -21.828 1.00 20.39 177 ALA A C 1
ATOM 1261 O O . ALA A 1 177 ? -5.146 -11.013 -21.387 1.00 22.04 177 ALA A O 1
ATOM 1263 N N . LEU A 1 178 ? -6.435 -10.372 -23.121 1.00 25.54 178 LEU A N 1
ATOM 1264 C CA . LEU A 1 178 ? -5.338 -10.427 -24.080 1.00 23.19 178 LEU A CA 1
ATOM 1265 C C . LEU A 1 178 ? -4.183 -9.528 -23.642 1.00 28.66 178 LEU A C 1
ATOM 1266 O O . LEU A 1 178 ? -3.020 -9.945 -23.639 1.00 27.31 178 LEU A O 1
ATOM 1271 N N . GLU A 1 179 ? -4.493 -8.299 -23.230 1.00 26.23 179 GLU A N 1
ATOM 1272 C CA . GLU A 1 179 ? -3.449 -7.344 -22.869 1.00 25.07 179 GLU A CA 1
ATOM 1273 C C . GLU A 1 179 ? -2.768 -7.716 -21.555 1.00 33.50 179 GLU A C 1
ATOM 1274 O O . GLU A 1 179 ? -1.557 -7.510 -21.394 1.00 27.40 179 GLU A O 1
ATOM 1280 N N . TYR A 1 180 ? -3.522 -8.263 -20.602 1.00 25.50 180 TYR A N 1
ATOM 1281 C CA . TYR A 1 180 ? -2.925 -8.672 -19.334 1.00 25.68 180 TYR A CA 1
ATOM 1282 C C . TYR A 1 180 ? -2.024 -9.898 -19.494 1.00 26.56 180 TYR A C 1
ATOM 1283 O O . TYR A 1 180 ? -1.079 -10.068 -18.714 1.00 26.35 180 TYR A O 1
ATOM 1292 N N . GLY A 1 181 ? -2.308 -10.767 -20.469 1.00 23.17 181 GLY A N 1
ATOM 1293 C CA . GLY A 1 181 ? -1.471 -11.929 -20.713 1.00 23.02 181 GLY A CA 1
ATOM 1294 C C . GLY A 1 181 ? -2.104 -13.303 -20.518 1.00 21.38 181 GLY A C 1
ATOM 1295 O O . GLY A 1 181 ? -1.395 -14.313 -20.591 1.00 21.36 181 GLY A O 1
ATOM 1296 N N . PHE A 1 182 ? -3.421 -13.371 -20.279 1.00 19.66 182 PHE A N 1
ATOM 1297 C CA . PHE A 1 182 ? -4.073 -14.674 -20.072 1.00 22.89 182 PHE A CA 1
ATOM 1298 C C . PHE A 1 182 ? -4.159 -15.475 -21.364 1.00 21.73 182 PHE A C 1
ATOM 1299 O O . PHE A 1 182 ? -4.104 -16.714 -21.350 1.00 20.50 182 PHE A O 1
ATOM 1307 N N . VAL A 1 183 ? -4.354 -14.794 -22.488 1.00 20.14 183 VAL A N 1
ATOM 1308 C CA . VAL A 1 183 ? -4.497 -15.463 -23.768 1.00 22.08 183 VAL A CA 1
ATOM 1309 C C . VAL A 1 183 ? -3.562 -14.788 -24.758 1.00 21.15 183 VAL A C 1
ATOM 1310 O O . VAL A 1 183 ? -3.090 -13.675 -24.541 1.00 22.77 183 VAL A O 1
ATOM 1314 N N . ASP A 1 184 ? -3.329 -15.473 -25.870 1.00 23.03 184 ASP A N 1
ATOM 1315 C CA . ASP A 1 184 ? -2.495 -14.956 -26.944 1.00 28.33 184 ASP A CA 1
ATOM 1316 C C . ASP A 1 184 ? -3.285 -14.281 -28.054 1.00 31.11 184 ASP A C 1
ATOM 1317 O O . ASP A 1 184 ? -2.762 -13.356 -28.688 1.00 25.51 184 ASP A O 1
ATOM 1322 N N . HIS A 1 185 ? -4.528 -14.708 -28.295 1.00 25.53 185 HIS A N 1
ATOM 1323 C CA . HIS A 1 185 ? -5.330 -14.174 -29.389 1.00 25.16 185 HIS A CA 1
ATOM 1324 C C . HIS A 1 185 ? -6.801 -14.157 -29.001 1.00 31.56 185 HIS A C 1
ATOM 1325 O O . HIS A 1 185 ? -7.242 -14.920 -28.136 1.00 23.18 185 HIS A O 1
ATOM 1332 N N . ILE A 1 186 ? -7.552 -13.279 -29.670 1.00 26.97 186 ILE A N 1
ATOM 1333 C CA . ILE A 1 186 ? -9.004 -13.324 -29.695 1.00 23.70 186 ILE A CA 1
ATOM 1334 C C . ILE A 1 186 ? -9.405 -14.019 -30.984 1.00 26.54 186 ILE A C 1
ATOM 1335 O O . ILE A 1 186 ? -8.951 -13.640 -32.069 1.00 26.69 186 ILE A O 1
ATOM 1340 N N . ILE A 1 187 ? -10.231 -15.048 -30.884 1.00 23.72 187 ILE A N 1
ATOM 1341 C CA . ILE A 1 187 ? -10.717 -15.742 -32.065 1.00 25.29 187 ILE A CA 1
ATOM 1342 C C . ILE A 1 187 ? -12.172 -15.337 -32.269 1.00 24.57 187 ILE A C 1
ATOM 1343 O O . ILE A 1 187 ? -12.975 -15.393 -31.333 1.00 29.00 187 ILE A O 1
ATOM 1348 N N . THR A 1 188 ? -12.507 -14.892 -33.479 1.00 26.35 188 THR A N 1
ATOM 1349 C CA . THR A 1 188 ? -13.893 -14.561 -33.801 1.00 27.65 188 THR A CA 1
ATOM 1350 C C . THR A 1 188 ? -14.551 -15.677 -34.602 1.00 30.24 188 THR A C 1
ATOM 1351 O O . THR A 1 188 ? -15.541 -16.261 -34.151 1.00 27.02 188 THR A O 1
ATOM 1355 N N . SER A 1 189 ? -13.998 -16.017 -35.762 1.00 28.63 189 SER A N 1
ATOM 1356 C CA . SER A 1 189 ? -14.486 -17.147 -36.538 1.00 29.34 189 SER A CA 1
ATOM 1357 C C . SER A 1 189 ? -13.334 -18.099 -36.817 1.00 29.10 189 SER A C 1
ATOM 1358 O O . SER A 1 189 ? -12.217 -17.658 -37.099 1.00 33.67 189 SER A O 1
ATOM 1361 N N . ALA A 1 190 ? -13.603 -19.402 -36.735 1.00 27.47 190 ALA A N 1
ATOM 1362 C CA . ALA A 1 190 ? -12.569 -20.389 -37.017 1.00 29.93 190 ALA A CA 1
ATOM 1363 C C . ALA A 1 190 ? -12.211 -20.375 -38.497 1.00 37.96 190 ALA A C 1
ATOM 1364 O O . ALA A 1 190 ? -13.067 -20.170 -39.363 1.00 28.44 190 ALA A O 1
ATOM 1366 N N . SER A 1 191 ? -10.935 -20.611 -38.783 1.00 34.09 191 SER A N 1
ATOM 1367 C CA . SER A 1 191 ? -10.435 -20.610 -40.148 1.00 41.41 191 SER A CA 1
ATOM 1368 C C . SER A 1 191 ? -10.442 -22.030 -40.694 1.00 41.27 191 SER A C 1
ATOM 1369 O O . SER A 1 191 ? -9.980 -22.959 -40.032 1.00 41.91 191 SER A O 1
ATOM 1372 N N . VAL A 1 192 ? -10.971 -22.189 -41.900 1.00 50.76 192 VAL A N 1
ATOM 1373 C CA . VAL A 1 192 ? -11.064 -23.489 -42.557 1.00 56.83 192 VAL A CA 1
ATOM 1374 C C . VAL A 1 192 ? -9.934 -23.609 -43.569 1.00 66.46 192 VAL A C 1
ATOM 1375 O O . VAL A 1 192 ? -9.364 -24.684 -43.778 1.00 68.24 192 VAL A O 1
ATOM 1379 N N . ASN A 1 193 ? -9.593 -22.485 -44.171 1.00 66.99 193 ASN A N 1
ATOM 1380 C CA . ASN A 1 193 ? -8.618 -22.338 -45.237 1.00 75.63 193 ASN A CA 1
ATOM 1381 C C . ASN A 1 193 ? -7.182 -22.240 -44.738 1.00 77.47 193 ASN A C 1
ATOM 1382 O O . ASN A 1 193 ? -6.310 -21.791 -45.492 1.00 81.54 193 ASN A O 1
ATOM 1387 N N . GLY A 1 194 ? -6.907 -22.643 -43.500 1.00 73.72 194 GLY A N 1
ATOM 1388 C CA . GLY A 1 194 ? -5.579 -22.521 -42.936 1.00 71.31 194 GLY A CA 1
ATOM 1389 C C . GLY A 1 194 ? -5.122 -21.108 -42.652 1.00 72.60 194 GLY A C 1
ATOM 1390 O O . GLY A 1 194 ? -3.994 -20.934 -42.174 1.00 67.76 194 GLY A O 1
ATOM 1391 N N . GLU A 1 195 ? -5.957 -20.101 -42.934 1.00 76.84 195 GLU A N 1
ATOM 1392 C CA . GLU A 1 195 ? -5.619 -18.704 -42.660 1.00 80.00 195 GLU A CA 1
ATOM 1393 C C . GLU A 1 195 ? -5.103 -18.520 -41.239 1.00 79.26 195 GLU A C 1
ATOM 1394 O O . GLU A 1 195 ? -3.943 -18.153 -41.019 1.00 82.01 195 GLU A O 1
ATOM 1400 N N . GLY A 1 196 ? -5.973 -18.748 -40.261 1.00 78.09 196 GLY A N 1
ATOM 1401 C CA . GLY A 1 196 ? -5.634 -18.581 -38.873 1.00 53.71 196 GLY A CA 1
ATOM 1402 C C . GLY A 1 196 ? -5.986 -19.810 -38.067 1.00 45.10 196 GLY A C 1
ATOM 1403 O O . GLY A 1 196 ? -5.956 -20.940 -38.568 1.00 41.79 196 GLY A O 1
ATOM 1404 N N . PRO A 1 197 ? -6.327 -19.614 -36.797 1.00 38.01 197 PRO A N 1
ATOM 1405 C CA . PRO A 1 197 ? -6.605 -20.764 -35.932 1.00 32.50 197 PRO A CA 1
ATOM 1406 C C . PRO A 1 197 ? -7.872 -21.491 -36.359 1.00 34.41 197 PRO A C 1
ATOM 1407 O O . PRO A 1 197 ? -8.896 -20.875 -36.672 1.00 33.22 197 PRO A O 1
ATOM 1411 N N . GLY A 1 198 ? -7.781 -22.820 -36.385 1.00 28.05 198 GLY A N 1
ATOM 1412 C CA . GLY A 1 198 ? -8.884 -23.683 -36.758 1.00 34.46 198 GLY A CA 1
ATOM 1413 C C . GLY A 1 198 ? -9.811 -24.092 -35.632 1.00 30.34 198 GLY A C 1
ATOM 1414 O O . GLY A 1 198 ? -10.857 -24.689 -35.901 1.00 29.97 198 GLY A O 1
ATOM 1415 N N . ALA A 1 199 ? -9.445 -23.800 -34.381 1.00 30.84 199 ALA A N 1
ATOM 1416 C CA . ALA A 1 199 ? -10.262 -24.079 -33.194 1.00 31.27 199 ALA A CA 1
ATOM 1417 C C . ALA A 1 199 ? -10.629 -25.553 -33.062 1.00 32.38 199 ALA A C 1
ATOM 1418 O O . ALA A 1 199 ? -11.626 -25.891 -32.404 1.00 29.46 199 ALA A O 1
ATOM 1420 N N . GLY A 1 200 ? -9.837 -26.443 -33.669 1.00 27.40 200 GLY A N 1
ATOM 1421 C CA . GLY A 1 200 ? -10.148 -27.857 -33.678 1.00 26.85 200 GLY A CA 1
ATOM 1422 C C . GLY A 1 200 ? -11.252 -28.253 -34.627 1.00 31.55 200 GLY A C 1
ATOM 1423 O O . GLY A 1 200 ? -11.712 -29.396 -34.578 1.00 33.88 200 GLY A O 1
ATOM 1424 N N . LEU A 1 201 ? -11.690 -27.350 -35.496 1.00 29.74 201 LEU A N 1
ATOM 1425 C CA . LEU A 1 201 ? -12.853 -27.578 -36.341 1.00 32.43 201 LEU A CA 1
ATOM 1426 C C . LEU A 1 201 ? -12.497 -27.863 -37.794 1.00 41.82 201 LEU A C 1
ATOM 1427 O O . LEU A 1 201 ? -13.403 -27.971 -38.630 1.00 39.81 201 LEU A O 1
ATOM 1432 N N . ASP A 1 202 ? -11.210 -27.999 -38.113 1.00 37.03 202 ASP A N 1
ATOM 1433 C CA . ASP A 1 202 ? -10.764 -28.136 -39.493 1.00 47.00 202 ASP A CA 1
ATOM 1434 C C . ASP A 1 202 ? -10.097 -29.483 -39.760 1.00 51.97 202 ASP A C 1
ATOM 1435 O O . ASP A 1 202 ? -9.183 -29.571 -40.579 1.00 60.59 202 ASP A O 1
ATOM 1440 N N . LYS A 1 203 ? -10.532 -30.541 -39.088 1.00 49.69 203 LYS A N 1
ATOM 1441 C CA . LYS A 1 203 ? -9.978 -31.862 -39.371 1.00 62.54 203 LYS A CA 1
ATOM 1442 C C . LYS A 1 203 ? -10.735 -32.552 -40.500 1.00 64.96 203 LYS A C 1
ATOM 1443 O O . LYS A 1 203 ? -10.131 -32.994 -41.476 1.00 67.36 203 LYS A O 1
ATOM 1449 N N . LEU B 1 11 ? -22.368 -46.923 -22.140 1.00 56.33 11 LEU B N 1
ATOM 1450 C CA . LEU B 1 11 ? -21.768 -46.286 -20.969 1.00 52.85 11 LEU B CA 1
ATOM 1451 C C . LEU B 1 11 ? -21.976 -44.779 -21.013 1.00 53.56 11 LEU B C 1
ATOM 1452 O O . LEU B 1 11 ? -21.956 -44.198 -22.087 1.00 60.16 11 LEU B O 1
ATOM 1457 N N . ASN B 1 12 ? -22.143 -44.128 -19.862 1.00 49.61 12 ASN B N 1
ATOM 1458 C CA . ASN B 1 12 ? -22.127 -42.672 -19.870 1.00 44.50 12 ASN B CA 1
ATOM 1459 C C . ASN B 1 12 ? -20.720 -42.168 -20.224 1.00 41.31 12 ASN B C 1
ATOM 1460 O O . ASN B 1 12 ? -19.787 -42.949 -20.426 1.00 37.71 12 ASN B O 1
ATOM 1465 N N . LEU B 1 13 ? -20.572 -40.842 -20.316 1.00 36.47 13 LEU B N 1
ATOM 1466 C CA . LEU B 1 13 ? -19.317 -40.285 -20.816 1.00 38.69 13 LEU B CA 1
ATOM 1467 C C . LEU B 1 13 ? -18.136 -40.704 -19.947 1.00 33.38 13 LEU B C 1
ATOM 1468 O O . LEU B 1 13 ? -17.136 -41.233 -20.450 1.00 28.59 13 LEU B O 1
ATOM 1473 N N . VAL B 1 14 ? -18.239 -40.466 -18.639 1.00 32.83 14 VAL B N 1
ATOM 1474 C CA . VAL B 1 14 ? -17.142 -40.748 -17.718 1.00 31.07 14 VAL B CA 1
ATOM 1475 C C . VAL B 1 14 ? -16.743 -42.218 -17.800 1.00 32.18 14 VAL B C 1
ATOM 1476 O O . VAL B 1 14 ? -15.558 -42.554 -17.930 1.00 28.79 14 VAL B O 1
ATOM 1480 N N . ASP B 1 15 ? -17.728 -43.114 -17.739 1.00 26.29 15 ASP B N 1
ATOM 1481 C CA . ASP B 1 15 ? -17.442 -44.545 -17.785 1.00 30.03 15 ASP B CA 1
ATOM 1482 C C . ASP B 1 15 ? -16.856 -44.945 -19.129 1.00 28.25 15 ASP B C 1
ATOM 1483 O O . ASP B 1 15 ? -15.964 -45.798 -19.202 1.00 25.07 15 ASP B O 1
ATOM 1488 N N . SER B 1 16 ? -17.349 -44.334 -20.204 1.00 31.76 16 SER B N 1
ATOM 1489 C CA . SER B 1 16 ? -16.810 -44.609 -21.527 1.00 31.30 16 SER B CA 1
ATOM 1490 C C . SER B 1 16 ? -15.340 -44.219 -21.622 1.00 25.68 16 SER B C 1
ATOM 1491 O O . SER B 1 16 ? -14.554 -44.907 -22.277 1.00 29.67 16 SER B O 1
ATOM 1494 N N . VAL B 1 17 ? -14.958 -43.102 -21.006 1.00 24.49 17 VAL B N 1
ATOM 1495 C CA . VAL B 1 17 ? -13.564 -42.676 -21.059 1.00 26.80 17 VAL B CA 1
ATOM 1496 C C . VAL B 1 17 ? -12.693 -43.620 -20.234 1.00 26.07 17 VAL B C 1
ATOM 1497 O O . VAL B 1 17 ? -11.590 -43.997 -20.656 1.00 22.96 17 VAL B O 1
ATOM 1501 N N . TYR B 1 18 ? -13.189 -44.041 -19.062 1.00 24.31 18 TYR B N 1
ATOM 1502 C CA . TYR B 1 18 ? -12.438 -44.993 -18.242 1.00 27.71 18 TYR B CA 1
ATOM 1503 C C . TYR B 1 18 ? -12.253 -46.325 -18.961 1.00 28.19 18 TYR B C 1
ATOM 1504 O O . TYR B 1 18 ? -11.176 -46.936 -18.885 1.00 25.72 18 TYR B O 1
ATOM 1513 N N . GLU B 1 19 ? -13.293 -46.807 -19.653 1.00 22.69 19 GLU B N 1
ATOM 1514 C CA . GLU B 1 19 ? -13.150 -48.077 -20.362 1.00 24.44 19 GLU B CA 1
ATOM 1515 C C . GLU B 1 19 ? -12.151 -47.957 -21.503 1.00 24.53 19 GLU B C 1
ATOM 1516 O O . GLU B 1 19 ? -11.360 -48.875 -21.742 1.00 24.68 19 GLU B O 1
ATOM 1522 N N . ARG B 1 20 ? -12.168 -46.832 -22.219 1.00 23.57 20 ARG B N 1
ATOM 1523 C CA . ARG B 1 20 ? -11.201 -46.635 -23.295 1.00 26.93 20 ARG B CA 1
ATOM 1524 C C . ARG B 1 20 ? -9.778 -46.481 -22.761 1.00 25.01 20 ARG B C 1
ATOM 1525 O O . ARG B 1 20 ? -8.825 -46.925 -23.408 1.00 26.73 20 ARG B O 1
ATOM 1533 N N . LEU B 1 21 ? -9.613 -45.882 -21.581 1.00 22.35 21 LEU B N 1
ATOM 1534 C CA . LEU B 1 21 ? -8.305 -45.881 -20.931 1.00 20.55 21 LEU B CA 1
ATOM 1535 C C . LEU B 1 21 ? -7.861 -47.287 -20.557 1.00 26.39 21 LEU B C 1
ATOM 1536 O O . LEU B 1 21 ? -6.660 -47.595 -20.598 1.00 25.08 21 LEU B O 1
ATOM 1541 N N . LEU B 1 22 ? -8.812 -48.140 -20.162 1.00 22.34 22 LEU B N 1
ATOM 1542 C CA . LEU B 1 22 ? -8.503 -49.535 -19.878 1.00 23.16 22 LEU B CA 1
ATOM 1543 C C . LEU B 1 22 ? -7.852 -50.205 -21.081 1.00 29.32 22 LEU B C 1
ATOM 1544 O O . LEU B 1 22 ? -6.928 -51.018 -20.931 1.00 27.54 22 LEU B O 1
ATOM 1549 N N . ALA B 1 23 ? -8.320 -49.869 -22.286 1.00 27.53 23 ALA B N 1
ATOM 1550 C CA . ALA B 1 23 ? -7.715 -50.379 -23.512 1.00 30.77 23 ALA B CA 1
ATOM 1551 C C . ALA B 1 23 ? -6.287 -49.888 -23.704 1.00 31.76 23 ALA B C 1
ATOM 1552 O O . ALA B 1 23 ? -5.528 -50.504 -24.454 1.00 30.92 23 ALA B O 1
ATOM 1554 N N . GLU B 1 24 ? -5.911 -48.780 -23.075 1.00 25.77 24 GLU B N 1
ATOM 1555 C CA . GLU B 1 24 ? -4.528 -48.329 -23.060 1.00 24.49 24 GLU B CA 1
ATOM 1556 C C . GLU B 1 24 ? -3.781 -48.821 -21.823 1.00 26.56 24 GLU B C 1
ATOM 1557 O O . GLU B 1 24 ? -2.678 -48.335 -21.538 1.00 23.56 24 GLU B O 1
ATOM 1563 N N . ARG B 1 25 ? -4.372 -49.763 -21.081 1.00 23.97 25 ARG B N 1
ATOM 1564 C CA . ARG B 1 25 ? -3.785 -50.329 -19.867 1.00 21.59 25 ARG B CA 1
ATOM 1565 C C . ARG B 1 25 ? -3.577 -49.270 -18.783 1.00 22.49 25 ARG B C 1
ATOM 1566 O O . ARG B 1 25 ? -2.634 -49.348 -17.985 1.00 22.12 25 ARG B O 1
ATOM 1574 N N . ILE B 1 26 ? -4.461 -48.273 -18.737 1.00 19.13 26 ILE B N 1
ATOM 1575 C CA . ILE B 1 26 ? -4.399 -47.215 -17.739 1.00 19.49 26 ILE B CA 1
ATOM 1576 C C . ILE B 1 26 ? -5.609 -47.357 -16.827 1.00 23.45 26 ILE B C 1
ATOM 1577 O O . ILE B 1 26 ? -6.756 -47.375 -17.300 1.00 21.23 26 ILE B O 1
ATOM 1582 N N . ILE B 1 27 ? -5.356 -47.473 -15.529 1.00 21.50 27 ILE B N 1
ATOM 1583 C CA . ILE B 1 27 ? -6.427 -47.531 -14.549 1.00 21.42 27 ILE B CA 1
ATOM 1584 C C . ILE B 1 27 ? -6.267 -46.380 -13.568 1.00 23.84 27 ILE B C 1
ATOM 1585 O O . ILE B 1 27 ? -5.165 -45.873 -13.312 1.00 20.62 27 ILE B O 1
ATOM 1590 N N . PHE B 1 28 ? -7.401 -45.950 -13.038 1.00 22.72 28 PHE B N 1
ATOM 1591 C CA . PHE B 1 28 ? -7.542 -44.659 -12.381 1.00 26.52 28 PHE B CA 1
ATOM 1592 C C . PHE B 1 28 ? -8.110 -44.871 -10.990 1.00 32.56 28 PHE B C 1
ATOM 1593 O O . PHE B 1 28 ? -9.249 -45.326 -10.845 1.00 38.03 28 PHE B O 1
ATOM 1601 N N . LEU B 1 29 ? -7.318 -44.579 -9.973 1.00 24.85 29 LEU B N 1
ATOM 1602 C CA . LEU B 1 29 ? -7.806 -44.578 -8.601 1.00 24.73 29 LEU B CA 1
ATOM 1603 C C . LEU B 1 29 ? -8.038 -43.116 -8.228 1.00 30.60 29 LEU B C 1
ATOM 1604 O O . LEU B 1 29 ? -7.118 -42.433 -7.772 1.00 24.89 29 LEU B O 1
ATOM 1609 N N . GLY B 1 30 ? -9.266 -42.638 -8.434 1.00 24.03 30 GLY B N 1
ATOM 1610 C CA . GLY B 1 30 ? -9.605 -41.251 -8.190 1.00 24.30 30 GLY B CA 1
ATOM 1611 C C . GLY B 1 30 ? -10.460 -40.983 -6.972 1.00 34.04 30 GLY B C 1
ATOM 1612 O O . GLY B 1 30 ? -10.976 -39.862 -6.826 1.00 26.88 30 GLY B O 1
ATOM 1613 N N . SER B 1 31 ? -10.626 -41.946 -6.070 1.00 28.64 31 SER B N 1
ATOM 1614 C CA . SER B 1 31 ? -11.472 -41.707 -4.905 1.00 32.18 31 SER B CA 1
ATOM 1615 C C . SER B 1 31 ? -10.959 -42.487 -3.702 1.00 28.44 31 SER B C 1
ATOM 1616 O O . SER B 1 31 ? -9.944 -43.177 -3.766 1.00 27.98 31 SER B O 1
ATOM 1619 N N . GLN B 1 32 ? -11.681 -42.350 -2.595 1.00 27.43 32 GLN B N 1
ATOM 1620 C CA . GLN B 1 32 ? -11.379 -43.059 -1.361 1.00 29.83 32 GLN B CA 1
ATOM 1621 C C . GLN B 1 32 ? -11.415 -44.571 -1.575 1.00 30.86 32 GLN B C 1
ATOM 1622 O O . GLN B 1 32 ? -12.294 -45.099 -2.254 1.00 28.84 32 GLN B O 1
ATOM 1628 N N . VAL B 1 33 ? -10.458 -45.275 -0.988 1.00 29.00 33 VAL B N 1
ATOM 1629 C CA . VAL B 1 33 ? -10.365 -46.726 -1.146 1.00 27.70 33 VAL B CA 1
ATOM 1630 C C . VAL B 1 33 ? -11.309 -47.385 -0.143 1.00 29.17 33 VAL B C 1
ATOM 1631 O O . VAL B 1 33 ? -11.061 -47.368 1.064 1.00 30.18 33 VAL B O 1
ATOM 1635 N N . ASP B 1 34 ? -12.397 -47.962 -0.636 1.00 26.55 34 ASP B N 1
ATOM 1636 C CA . ASP B 1 34 ? -13.238 -48.780 0.229 1.00 30.40 34 ASP B CA 1
ATOM 1637 C C . ASP B 1 34 ? -13.470 -50.122 -0.446 1.00 29.28 34 ASP B C 1
ATOM 1638 O O . ASP B 1 34 ? -12.831 -50.417 -1.460 1.00 25.92 34 ASP B O 1
ATOM 1643 N N . ASP B 1 35 ? -14.396 -50.929 0.078 1.00 26.80 35 ASP B N 1
ATOM 1644 C CA . ASP B 1 35 ? -14.541 -52.291 -0.441 1.00 29.88 35 ASP B CA 1
ATOM 1645 C C . ASP B 1 35 ? -15.001 -52.286 -1.889 1.00 26.08 35 ASP B C 1
ATOM 1646 O O . ASP B 1 35 ? -14.573 -53.131 -2.687 1.00 24.24 35 ASP B O 1
ATOM 1651 N N . ASP B 1 36 ? -15.872 -51.338 -2.245 1.00 23.48 36 ASP B N 1
ATOM 1652 C CA . ASP B 1 36 ? -16.350 -51.232 -3.620 1.00 28.00 36 ASP B CA 1
ATOM 1653 C C . ASP B 1 36 ? -15.218 -50.872 -4.565 1.00 24.26 36 ASP B C 1
ATOM 1654 O O . ASP B 1 36 ? -15.085 -51.458 -5.645 1.00 23.66 36 ASP B O 1
ATOM 1659 N N . ILE B 1 37 ? -14.409 -49.881 -4.183 1.00 20.94 37 ILE B N 1
ATOM 1660 C CA . ILE B 1 37 ? -13.288 -49.472 -5.021 1.00 26.06 37 ILE B CA 1
ATOM 1661 C C . ILE B 1 37 ? -12.280 -50.604 -5.144 1.00 21.19 37 ILE B C 1
ATOM 1662 O O . ILE B 1 37 ? -11.726 -50.844 -6.224 1.00 23.75 37 ILE B O 1
ATOM 1667 N N . ALA B 1 38 ? -12.034 -51.327 -4.049 1.00 22.91 38 ALA B N 1
ATOM 1668 C CA . ALA B 1 38 ? -11.103 -52.446 -4.108 1.00 26.10 38 ALA B CA 1
ATOM 1669 C C . ALA B 1 38 ? -11.585 -53.483 -5.107 1.00 25.19 38 ALA B C 1
ATOM 1670 O O . ALA B 1 38 ? -10.802 -53.993 -5.913 1.00 20.76 38 ALA B O 1
ATOM 1672 N N . ASN B 1 39 ? -12.890 -53.777 -5.096 1.00 23.36 39 ASN B N 1
ATOM 1673 C CA . ASN B 1 39 ? -13.429 -54.753 -6.037 1.00 25.50 39 ASN B CA 1
ATOM 1674 C C . ASN B 1 39 ? -13.250 -54.270 -7.471 1.00 22.55 39 ASN B C 1
ATOM 1675 O O . ASN B 1 39 ? -12.835 -55.032 -8.348 1.00 21.96 39 ASN B O 1
ATOM 1680 N N . ARG B 1 40 ? -13.546 -52.995 -7.717 1.00 20.50 40 ARG B N 1
ATOM 1681 C CA . ARG B 1 40 ? -13.414 -52.431 -9.057 1.00 24.58 40 ARG B CA 1
ATOM 1682 C C . ARG B 1 40 ? -11.967 -52.477 -9.543 1.00 24.83 40 ARG B C 1
ATOM 1683 O O . ARG B 1 40 ? -11.691 -52.859 -10.687 1.00 22.50 40 ARG B O 1
ATOM 1691 N N . LEU B 1 41 ? -11.031 -52.069 -8.687 1.00 27.03 41 LEU B N 1
ATOM 1692 C CA . LEU B 1 41 ? -9.624 -52.034 -9.081 1.00 20.74 41 LEU B CA 1
ATOM 1693 C C . LEU B 1 41 ? -9.047 -53.434 -9.219 1.00 23.21 41 LEU B C 1
ATOM 1694 O O . LEU B 1 41 ? -8.343 -53.727 -10.191 1.00 20.72 41 LEU B O 1
ATOM 1699 N N . CYS B 1 42 ? -9.333 -54.319 -8.259 1.00 22.75 42 CYS B N 1
ATOM 1700 C CA . CYS B 1 42 ? -8.880 -55.701 -8.380 1.00 24.02 42 CYS B CA 1
ATOM 1701 C C . CYS B 1 42 ? -9.372 -56.321 -9.684 1.00 23.90 42 CYS B C 1
ATOM 1702 O O . CYS B 1 42 ? -8.615 -57.004 -10.385 1.00 22.67 42 CYS B O 1
ATOM 1705 N N . ALA B 1 43 ? -10.641 -56.075 -10.033 1.00 22.85 43 ALA B N 1
ATOM 1706 C CA . ALA B 1 43 ? -11.200 -56.623 -11.267 1.00 20.11 43 ALA B CA 1
ATOM 1707 C C . ALA B 1 43 ? -10.477 -56.088 -12.500 1.00 19.82 43 ALA B C 1
ATOM 1708 O O . ALA B 1 43 ? -10.236 -56.833 -13.456 1.00 20.58 43 ALA B O 1
ATOM 1710 N N . GLN B 1 44 ? -10.175 -54.787 -12.522 1.00 19.64 44 GLN B N 1
ATOM 1711 C CA . GLN B 1 44 ? -9.463 -54.225 -13.672 1.00 18.11 44 GLN B CA 1
ATOM 1712 C C . GLN B 1 44 ? -8.046 -54.778 -13.777 1.00 19.62 44 GLN B C 1
ATOM 1713 O O . GLN B 1 44 ? -7.572 -55.061 -14.885 1.00 21.04 44 GLN B O 1
ATOM 1719 N N . ILE B 1 45 ? -7.372 -54.989 -12.639 1.00 18.20 45 ILE B N 1
ATOM 1720 C CA . ILE B 1 45 ? -6.016 -55.546 -12.688 1.00 20.00 45 ILE B CA 1
ATOM 1721 C C . ILE B 1 45 ? -6.037 -56.973 -13.232 1.00 21.84 45 ILE B C 1
ATOM 1722 O O . ILE B 1 45 ? -5.231 -57.333 -14.106 1.00 20.96 45 ILE B O 1
ATOM 1727 N N . LEU B 1 46 ? -6.953 -57.808 -12.722 1.00 22.33 46 LEU B N 1
ATOM 1728 C CA . LEU B 1 46 ? -7.124 -59.160 -13.260 1.00 22.94 46 LEU B CA 1
ATOM 1729 C C . LEU B 1 46 ? -7.404 -59.128 -14.755 1.00 21.91 46 LEU B C 1
ATOM 1730 O O . LEU B 1 46 ? -6.827 -59.908 -15.517 1.00 22.50 46 LEU B O 1
ATOM 1735 N N . LEU B 1 47 ? -8.293 -58.234 -15.189 1.00 22.86 47 LEU B N 1
ATOM 1736 C CA . LEU B 1 47 ? -8.682 -58.192 -16.594 1.00 20.95 47 LEU B CA 1
ATOM 1737 C C . LEU B 1 47 ? -7.498 -57.843 -17.481 1.00 24.84 47 LEU B C 1
ATOM 1738 O O . LEU B 1 47 ? -7.233 -58.529 -18.474 1.00 25.36 47 LEU B O 1
ATOM 1743 N N . LEU B 1 48 ? -6.781 -56.768 -17.142 1.00 20.44 48 LEU B N 1
ATOM 1744 C CA . LEU B 1 48 ? -5.606 -56.377 -17.918 1.00 24.25 48 LEU B CA 1
ATOM 1745 C C . LEU B 1 48 ? -4.545 -57.470 -17.919 1.00 26.16 48 LEU B C 1
ATOM 1746 O O . LEU B 1 48 ? -3.876 -57.689 -18.936 1.00 24.82 48 LEU B O 1
ATOM 1751 N N . SER B 1 49 ? -4.368 -58.156 -16.782 1.00 20.27 49 SER B N 1
ATOM 1752 C CA . SER B 1 49 ? -3.411 -59.260 -16.708 1.00 27.07 49 SER B CA 1
ATOM 1753 C C . SER B 1 49 ? -3.805 -60.382 -17.661 1.00 29.93 49 SER B C 1
ATOM 1754 O O . SER B 1 49 ? -2.961 -60.940 -18.373 1.00 27.95 49 SER B O 1
ATOM 1757 N N . ALA B 1 50 ? -5.096 -60.740 -17.662 1.00 27.10 50 ALA B N 1
ATOM 1758 C CA . ALA B 1 50 ? -5.595 -61.779 -18.559 1.00 31.85 50 ALA B CA 1
ATOM 1759 C C . ALA B 1 50 ? -5.442 -61.373 -20.019 1.00 25.95 50 ALA B C 1
ATOM 1760 O O . ALA B 1 50 ? -5.104 -62.201 -20.872 1.00 30.61 50 ALA B O 1
ATOM 1762 N N . GLU B 1 51 ? -5.686 -60.100 -20.327 1.00 28.19 51 GLU B N 1
ATOM 1763 C CA . GLU B 1 51 ? -5.604 -59.651 -21.714 1.00 30.80 51 GLU B CA 1
ATOM 1764 C C . GLU B 1 51 ? -4.172 -59.709 -22.237 1.00 31.44 51 GLU B C 1
ATOM 1765 O O . GLU B 1 51 ? -3.940 -60.108 -23.383 1.00 33.02 51 GLU B O 1
ATOM 1771 N N . ASP B 1 52 ? -3.203 -59.316 -21.423 1.00 27.86 52 ASP B N 1
ATOM 1772 C CA . ASP B 1 52 ? -1.800 -59.361 -21.825 1.00 29.84 52 ASP B CA 1
ATOM 1773 C C . ASP B 1 52 ? -0.922 -59.328 -20.585 1.00 31.14 52 ASP B C 1
ATOM 1774 O O . ASP B 1 52 ? -0.691 -58.255 -20.010 1.00 27.98 52 ASP B O 1
ATOM 1779 N N . PRO B 1 53 ? -0.399 -60.476 -20.153 1.00 28.52 53 PRO B N 1
ATOM 1780 C CA . PRO B 1 53 ? 0.418 -60.510 -18.939 1.00 28.23 53 PRO B CA 1
ATOM 1781 C C . PRO B 1 53 ? 1.841 -60.018 -19.137 1.00 27.64 53 PRO B C 1
ATOM 1782 O O . PRO B 1 53 ? 2.613 -60.023 -18.174 1.00 28.73 53 PRO B O 1
ATOM 1786 N N . THR B 1 54 ? 2.214 -59.582 -20.338 1.00 30.20 54 THR B N 1
ATOM 1787 C CA . THR B 1 54 ? 3.565 -59.094 -20.569 1.00 30.88 54 THR B CA 1
ATOM 1788 C C . THR B 1 54 ? 3.663 -57.570 -20.609 1.00 36.14 54 THR B C 1
ATOM 1789 O O . THR B 1 54 ? 4.780 -57.050 -20.639 1.00 35.57 54 THR B O 1
ATOM 1793 N N . LYS B 1 55 ? 2.543 -56.843 -20.595 1.00 26.54 55 LYS B N 1
ATOM 1794 C CA . LYS B 1 55 ? 2.550 -55.387 -20.723 1.00 27.55 55 LYS B CA 1
ATOM 1795 C C . LYS B 1 55 ? 2.258 -54.707 -19.387 1.00 28.72 55 LYS B C 1
ATOM 1796 O O . LYS B 1 55 ? 1.380 -55.142 -18.636 1.00 23.03 55 LYS B O 1
ATOM 1802 N N . ASP B 1 56 ? 2.970 -53.611 -19.115 1.00 24.07 56 ASP B N 1
ATOM 1803 C CA . ASP B 1 56 ? 2.770 -52.886 -17.868 1.00 22.46 56 ASP B CA 1
ATOM 1804 C C . ASP B 1 56 ? 1.324 -52.415 -17.736 1.00 23.36 56 ASP B C 1
ATOM 1805 O O . ASP B 1 56 ? 0.622 -52.196 -18.728 1.00 22.01 56 ASP B O 1
ATOM 1810 N N . ILE B 1 57 ? 0.880 -52.295 -16.481 1.00 21.42 57 ILE B N 1
ATOM 1811 C CA . ILE B 1 57 ? -0.333 -51.572 -16.109 1.00 20.05 57 ILE B CA 1
ATOM 1812 C C . ILE B 1 57 ? 0.101 -50.252 -15.500 1.00 19.22 57 ILE B C 1
ATOM 1813 O O . ILE B 1 57 ? 1.087 -50.200 -14.749 1.00 20.10 57 ILE B O 1
ATOM 1818 N N . HIS B 1 58 ? -0.634 -49.177 -15.811 1.00 20.08 58 HIS B N 1
ATOM 1819 C CA . HIS B 1 58 ? -0.304 -47.839 -15.336 1.00 18.69 58 HIS B CA 1
ATOM 1820 C C . HIS B 1 58 ? -1.416 -47.370 -14.398 1.00 21.18 58 HIS B C 1
ATOM 1821 O O . HIS B 1 58 ? -2.541 -47.116 -14.838 1.00 20.68 58 HIS B O 1
ATOM 1828 N N . LEU B 1 59 ? -1.100 -47.277 -13.105 1.00 19.23 59 LEU B N 1
ATOM 1829 C CA . LEU B 1 59 ? -2.094 -46.973 -12.081 1.00 21.21 59 LEU B CA 1
ATOM 1830 C C . LEU B 1 59 ? -1.942 -45.508 -11.678 1.00 18.92 59 LEU B C 1
ATOM 1831 O O . LEU B 1 59 ? -0.974 -45.138 -11.008 1.00 17.24 59 LEU B O 1
ATOM 1836 N N . TYR B 1 60 ? -2.898 -44.678 -12.093 1.00 18.60 60 TYR B N 1
ATOM 1837 C CA . TYR B 1 60 ? -2.903 -43.264 -11.738 1.00 15.52 60 TYR B CA 1
ATOM 1838 C C . TYR B 1 60 ? -3.708 -43.067 -10.461 1.00 19.65 60 TYR B C 1
ATOM 1839 O O . TYR B 1 60 ? -4.837 -43.561 -10.355 1.00 18.78 60 TYR B O 1
ATOM 1848 N N . ILE B 1 61 ? -3.136 -42.330 -9.507 1.00 16.38 61 ILE B N 1
ATOM 1849 C CA . ILE B 1 61 ? -3.665 -42.239 -8.154 1.00 16.75 61 ILE B CA 1
ATOM 1850 C C . ILE B 1 61 ? -3.936 -40.780 -7.803 1.00 22.95 61 ILE B C 1
ATOM 1851 O O . ILE B 1 61 ? -3.024 -39.939 -7.832 1.00 21.14 61 ILE B O 1
ATOM 1856 N N . ASN B 1 62 ? -5.194 -40.486 -7.455 1.00 19.17 62 ASN B N 1
ATOM 1857 C CA . ASN B 1 62 ? -5.588 -39.193 -6.881 1.00 21.61 62 ASN B CA 1
ATOM 1858 C C . ASN B 1 62 ? -6.615 -39.547 -5.807 1.00 26.00 62 ASN B C 1
ATOM 1859 O O . ASN B 1 62 ? -7.825 -39.467 -6.018 1.00 20.57 62 ASN B O 1
ATOM 1864 N N . SER B 1 63 ? -6.112 -39.972 -4.646 1.00 20.54 63 SER B N 1
ATOM 1865 C CA . SER B 1 63 ? -6.934 -40.601 -3.632 1.00 21.45 63 SER B CA 1
ATOM 1866 C C . SER B 1 63 ? -6.669 -39.964 -2.272 1.00 28.01 63 SER B C 1
ATOM 1867 O O . SER B 1 63 ? -5.493 -39.770 -1.892 1.00 26.38 63 SER B O 1
ATOM 1870 N N . PRO B 1 64 ? -7.717 -39.648 -1.517 1.00 25.75 64 PRO B N 1
ATOM 1871 C CA . PRO B 1 64 ? -7.546 -39.064 -0.183 1.00 31.71 64 PRO B CA 1
ATOM 1872 C C . PRO B 1 64 ? -7.406 -40.071 0.947 1.00 27.05 64 PRO B C 1
ATOM 1873 O O . PRO B 1 64 ? -7.231 -39.648 2.092 1.00 35.14 64 PRO B O 1
ATOM 1877 N N . GLY B 1 65 ? -7.477 -41.360 0.687 1.00 25.56 65 GLY B N 1
ATOM 1878 C CA . GLY B 1 65 ? -7.253 -42.330 1.734 1.00 32.35 65 GLY B CA 1
ATOM 1879 C C . GLY B 1 65 ? -8.055 -43.590 1.501 1.00 31.32 65 GLY B C 1
ATOM 1880 O O . GLY B 1 65 ? -8.616 -43.807 0.432 1.00 32.64 65 GLY B O 1
ATOM 1881 N N . GLY B 1 66 ? -8.103 -44.436 2.519 1.00 29.91 66 GLY B N 1
ATOM 1882 C CA . GLY B 1 66 ? -8.895 -45.647 2.428 1.00 33.45 66 GLY B CA 1
ATOM 1883 C C . GLY B 1 66 ? -8.553 -46.622 3.527 1.00 36.37 66 GLY B C 1
ATOM 1884 O O . GLY B 1 66 ? -7.606 -46.438 4.294 1.00 33.53 66 GLY B O 1
ATOM 1885 N N . SER B 1 67 ? -9.344 -47.688 3.582 1.00 27.47 67 SER B N 1
ATOM 1886 C CA . SER B 1 67 ? -9.191 -48.676 4.634 1.00 27.50 67 SER B CA 1
ATOM 1887 C C . SER B 1 67 ? -8.020 -49.603 4.336 1.00 25.14 67 SER B C 1
ATOM 1888 O O . SER B 1 67 ? -7.712 -49.900 3.175 1.00 24.97 67 SER B O 1
ATOM 1891 N N . ILE B 1 68 ? -7.366 -50.068 5.404 1.00 24.65 68 ILE B N 1
ATOM 1892 C CA . ILE B 1 68 ? -6.243 -50.984 5.234 1.00 26.57 68 ILE B CA 1
ATOM 1893 C C . ILE B 1 68 ? -6.696 -52.252 4.533 1.00 24.07 68 ILE B C 1
ATOM 1894 O O . ILE B 1 68 ? -6.000 -52.773 3.653 1.00 23.60 68 ILE B O 1
ATOM 1899 N N . SER B 1 69 ? -7.852 -52.789 4.932 1.00 19.87 69 SER B N 1
ATOM 1900 C CA . SER B 1 69 ? -8.297 -54.057 4.368 1.00 23.02 69 SER B CA 1
ATOM 1901 C C . SER B 1 69 ? -8.528 -53.929 2.868 1.00 19.72 69 SER B C 1
ATOM 1902 O O . SER B 1 69 ? -8.083 -54.774 2.085 1.00 23.92 69 SER B O 1
ATOM 1905 N N . ALA B 1 70 ? -9.225 -52.870 2.450 1.00 22.02 70 ALA B N 1
ATOM 1906 C CA . ALA B 1 70 ? -9.454 -52.660 1.028 1.00 23.02 70 ALA B CA 1
ATOM 1907 C C . ALA B 1 70 ? -8.137 -52.427 0.295 1.00 22.63 70 ALA B C 1
ATOM 1908 O O . ALA B 1 70 ? -7.895 -53.014 -0.767 1.00 22.54 70 ALA B O 1
ATOM 1910 N N . GLY B 1 71 ? -7.258 -51.594 0.866 1.00 20.15 71 GLY B N 1
ATOM 1911 C CA . GLY B 1 71 ? -5.969 -51.340 0.227 1.00 23.00 71 GLY B CA 1
ATOM 1912 C C . GLY B 1 71 ? -5.136 -52.598 0.060 1.00 23.07 71 GLY B C 1
ATOM 1913 O O . GLY B 1 71 ? -4.488 -52.788 -0.973 1.00 19.58 71 GLY B O 1
ATOM 1914 N N . MET B 1 72 ? -5.134 -53.470 1.077 1.00 20.08 72 MET B N 1
ATOM 1915 C CA . MET B 1 72 ? -4.302 -54.671 1.024 1.00 19.92 72 MET B CA 1
ATOM 1916 C C . MET B 1 72 ? -4.806 -55.661 -0.014 1.00 22.60 72 MET B C 1
ATOM 1917 O O . MET B 1 72 ? -4.002 -56.381 -0.623 1.00 22.59 72 MET B O 1
ATOM 1922 N N . ALA B 1 73 ? -6.126 -55.724 -0.218 1.00 20.52 73 ALA B N 1
ATOM 1923 C CA . ALA B 1 73 ? -6.665 -56.562 -1.287 1.00 22.38 73 ALA B CA 1
ATOM 1924 C C . ALA B 1 73 ? -6.165 -56.086 -2.646 1.00 21.94 73 ALA B C 1
ATOM 1925 O O . ALA B 1 73 ? -5.791 -56.898 -3.504 1.00 22.29 73 ALA B O 1
ATOM 1927 N N . ILE B 1 74 ? -6.164 -54.770 -2.864 1.00 19.97 74 ILE B N 1
ATOM 1928 C CA . ILE B 1 74 ? -5.620 -54.238 -4.111 1.00 25.12 74 ILE B CA 1
ATOM 1929 C C . ILE B 1 74 ? -4.146 -54.587 -4.230 1.00 20.44 74 ILE B C 1
ATOM 1930 O O . ILE B 1 74 ? -3.682 -55.007 -5.295 1.00 19.11 74 ILE B O 1
ATOM 1935 N N . TYR B 1 75 ? -3.397 -54.430 -3.133 1.00 20.03 75 TYR B N 1
ATOM 1936 C CA . TYR B 1 75 ? -1.961 -54.696 -3.155 1.00 21.68 75 TYR B CA 1
ATOM 1937 C C . TYR B 1 75 ? -1.672 -56.145 -3.522 1.00 20.92 75 TYR B C 1
ATOM 1938 O O . TYR B 1 75 ? -0.825 -56.423 -4.378 1.00 21.23 75 TYR B O 1
ATOM 1947 N N . ASP B 1 76 ? -2.369 -57.089 -2.876 1.00 19.73 76 ASP B N 1
ATOM 1948 C CA . ASP B 1 76 ? -2.167 -58.502 -3.200 1.00 22.42 76 ASP B CA 1
ATOM 1949 C C . ASP B 1 76 ? -2.480 -58.793 -4.662 1.00 20.70 76 ASP B C 1
ATOM 1950 O O . ASP B 1 76 ? -1.822 -59.638 -5.277 1.00 21.30 76 ASP B O 1
ATOM 1955 N N . THR B 1 77 ? -3.473 -58.105 -5.238 1.00 20.86 77 THR B N 1
ATOM 1956 C CA . THR B 1 77 ? -3.762 -58.288 -6.659 1.00 18.97 77 THR B CA 1
ATOM 1957 C C . THR B 1 77 ? -2.693 -57.637 -7.534 1.00 21.57 77 THR B C 1
ATOM 1958 O O . THR B 1 77 ? -2.376 -58.156 -8.612 1.00 21.43 77 THR B O 1
ATOM 1962 N N . MET B 1 78 ? -2.114 -56.513 -7.084 1.00 20.22 78 MET B N 1
ATOM 1963 C CA . MET B 1 78 ? -0.967 -55.946 -7.785 1.00 21.51 78 MET B CA 1
ATOM 1964 C C . MET B 1 78 ? 0.170 -56.954 -7.861 1.00 26.89 78 MET B C 1
ATOM 1965 O O . MET B 1 78 ? 0.760 -57.144 -8.927 1.00 23.99 78 MET B O 1
ATOM 1970 N N . VAL B 1 79 ? 0.473 -57.626 -6.748 1.00 25.19 79 VAL B N 1
ATOM 1971 C CA . VAL B 1 79 ? 1.544 -58.623 -6.737 1.00 22.93 79 VAL B CA 1
ATOM 1972 C C . VAL B 1 79 ? 1.149 -59.865 -7.537 1.00 26.43 79 VAL B C 1
ATOM 1973 O O . VAL B 1 79 ? 1.979 -60.459 -8.234 1.00 23.80 79 VAL B O 1
ATOM 1977 N N . LEU B 1 80 ? -0.123 -60.274 -7.457 1.00 22.49 80 LEU B N 1
ATOM 1978 C CA . LEU B 1 80 ? -0.586 -61.443 -8.201 1.00 19.53 80 LEU B CA 1
ATOM 1979 C C . LEU B 1 80 ? -0.395 -61.262 -9.700 1.00 23.92 80 LEU B C 1
ATOM 1980 O O . LEU B 1 80 ? -0.028 -62.209 -10.409 1.00 22.50 80 LEU B O 1
ATOM 1985 N N . ALA B 1 81 ? -0.636 -60.054 -10.193 1.00 22.04 81 ALA B N 1
ATOM 1986 C CA . ALA B 1 81 ? -0.524 -59.773 -11.617 1.00 23.19 81 ALA B CA 1
ATOM 1987 C C . ALA B 1 81 ? 0.883 -60.085 -12.111 1.00 21.76 81 ALA B C 1
ATOM 1988 O O . ALA B 1 81 ? 1.858 -59.618 -11.512 1.00 23.58 81 ALA B O 1
ATOM 1990 N N . PRO B 1 82 ? 1.037 -60.832 -13.206 1.00 27.02 82 PRO B N 1
ATOM 1991 C CA . PRO B 1 82 ? 2.390 -61.025 -13.757 1.00 29.41 82 PRO B CA 1
ATOM 1992 C C . PRO B 1 82 ? 3.003 -59.748 -14.333 1.00 30.03 82 PRO B C 1
ATOM 1993 O O . PRO B 1 82 ? 4.239 -59.657 -14.364 1.00 31.85 82 PRO B O 1
ATOM 1997 N N . CYS B 1 83 ? 2.185 -58.766 -14.756 1.00 22.68 83 CYS B N 1
ATOM 1998 C CA . CYS B 1 83 ? 2.667 -57.502 -15.337 1.00 24.50 83 CYS B CA 1
ATOM 1999 C C . CYS B 1 83 ? 3.332 -56.654 -14.270 1.00 26.71 83 CYS B C 1
ATOM 2000 O O . CYS B 1 83 ? 2.903 -56.690 -13.115 1.00 24.73 83 CYS B O 1
ATOM 2003 N N . ASP B 1 84 ? 4.296 -55.817 -14.664 1.00 25.39 84 ASP B N 1
ATOM 2004 C CA . ASP B 1 84 ? 4.676 -54.692 -13.822 1.00 22.54 84 ASP B CA 1
ATOM 2005 C C . ASP B 1 84 ? 3.503 -53.724 -13.686 1.00 21.04 84 ASP B C 1
ATOM 2006 O O . ASP B 1 84 ? 2.707 -53.546 -14.606 1.00 23.45 84 ASP B O 1
ATOM 2011 N N . ILE B 1 85 ? 3.432 -53.052 -12.546 1.00 19.29 85 ILE B N 1
ATOM 2012 C CA . ILE B 1 85 ? 2.431 -52.014 -12.313 1.00 19.16 85 ILE B CA 1
ATOM 2013 C C . ILE B 1 85 ? 3.167 -50.723 -12.012 1.00 18.85 85 ILE B C 1
ATOM 2014 O O . ILE B 1 85 ? 3.772 -50.574 -10.943 1.00 21.76 85 ILE B O 1
ATOM 2019 N N . ALA B 1 86 ? 3.138 -49.798 -12.963 1.00 17.39 86 ALA B N 1
ATOM 2020 C CA . ALA B 1 86 ? 3.691 -48.471 -12.733 1.00 17.57 86 ALA B CA 1
ATOM 2021 C C . ALA B 1 86 ? 2.649 -47.614 -12.018 1.00 18.56 86 ALA B C 1
ATOM 2022 O O . ALA B 1 86 ? 1.459 -47.699 -12.327 1.00 21.28 86 ALA B O 1
ATOM 2024 N N . THR B 1 87 ? 3.088 -46.811 -11.042 1.00 18.74 87 THR B N 1
ATOM 2025 C CA . THR B 1 87 ? 2.172 -45.966 -10.277 1.00 21.14 87 THR B CA 1
ATOM 2026 C C . THR B 1 87 ? 2.522 -44.491 -10.451 1.00 20.01 87 THR B C 1
ATOM 2027 O O . THR B 1 87 ? 3.694 -44.134 -10.618 1.00 18.21 87 THR B O 1
ATOM 2031 N N . TYR B 1 88 ? 1.487 -43.638 -10.401 1.00 17.40 88 TYR B N 1
ATOM 2032 C CA . TYR B 1 88 ? 1.621 -42.202 -10.649 1.00 19.28 88 TYR B CA 1
ATOM 2033 C C . TYR B 1 88 ? 0.796 -41.430 -9.631 1.00 18.09 88 TYR B C 1
ATOM 2034 O O . TYR B 1 88 ? -0.434 -41.573 -9.584 1.00 19.37 88 TYR B O 1
ATOM 2043 N N . ALA B 1 89 ? 1.467 -40.621 -8.821 1.00 18.23 89 ALA B N 1
ATOM 2044 C CA . ALA B 1 89 ? 0.786 -39.684 -7.928 1.00 19.45 89 ALA B CA 1
ATOM 2045 C C . ALA B 1 89 ? 0.362 -38.485 -8.760 1.00 26.80 89 ALA B C 1
ATOM 2046 O O . ALA B 1 89 ? 1.185 -37.637 -9.124 1.00 20.84 89 ALA B O 1
ATOM 2048 N N . MET B 1 90 ? -0.933 -38.413 -9.053 1.00 23.89 90 MET B N 1
ATOM 2049 C CA . MET B 1 90 ? -1.493 -37.394 -9.931 1.00 23.84 90 MET B CA 1
ATOM 2050 C C . MET B 1 90 ? -1.969 -36.168 -9.175 1.00 30.49 90 MET B C 1
ATOM 2051 O O . MET B 1 90 ? -1.777 -35.041 -9.645 1.00 40.13 90 MET B O 1
ATOM 2056 N N . GLY B 1 91 ? -2.606 -36.347 -8.026 1.00 26.61 91 GLY B N 1
ATOM 2057 C CA . GLY B 1 91 ? -2.952 -35.171 -7.255 1.00 29.19 91 GLY B CA 1
ATOM 2058 C C . GLY B 1 91 ? -2.617 -35.346 -5.794 1.00 33.87 91 GLY B C 1
ATOM 2059 O O . GLY B 1 91 ? -1.727 -34.688 -5.250 1.00 39.52 91 GLY B O 1
ATOM 2060 N N . MET B 1 92 ? -3.357 -36.234 -5.151 1.00 25.94 92 MET B N 1
ATOM 2061 C CA . MET B 1 92 ? -3.162 -36.585 -3.758 1.00 26.66 92 MET B CA 1
ATOM 2062 C C . MET B 1 92 ? -2.950 -38.090 -3.680 1.00 24.35 92 MET B C 1
ATOM 2063 O O . MET B 1 92 ? -3.599 -38.852 -4.399 1.00 20.05 92 MET B O 1
ATOM 2068 N N . ALA B 1 93 ? -2.031 -38.520 -2.822 1.00 20.07 93 ALA B N 1
ATOM 2069 C CA . ALA B 1 93 ? -1.850 -39.943 -2.530 1.00 22.15 93 ALA B CA 1
ATOM 2070 C C . ALA B 1 93 ? -1.719 -40.029 -1.019 1.00 23.19 93 ALA B C 1
ATOM 2071 O O . ALA B 1 93 ? -0.627 -39.854 -0.469 1.00 20.21 93 ALA B O 1
ATOM 2073 N N . ALA B 1 94 ? -2.844 -40.267 -0.345 1.00 22.16 94 ALA B N 1
ATOM 2074 C CA . ALA B 1 94 ? -2.907 -40.214 1.107 1.00 23.01 94 ALA B CA 1
ATOM 2075 C C . ALA B 1 94 ? -3.328 -41.565 1.661 1.00 22.00 94 ALA B C 1
ATOM 2076 O O . ALA B 1 94 ? -4.122 -42.280 1.042 1.00 23.83 94 ALA B O 1
ATOM 2078 N N . SER B 1 95 ? -2.785 -41.909 2.826 1.00 19.02 95 SER B N 1
ATOM 2079 C CA . SER B 1 95 ? -3.175 -43.119 3.557 1.00 23.91 95 SER B CA 1
ATOM 2080 C C . SER B 1 95 ? -2.921 -44.311 2.641 1.00 24.26 95 SER B C 1
ATOM 2081 O O . SER B 1 95 ? -1.807 -44.446 2.105 1.00 22.01 95 SER B O 1
ATOM 2084 N N . MET B 1 96 ? -3.906 -45.175 2.398 1.00 23.64 96 MET B N 1
ATOM 2085 C CA . MET B 1 96 ? -3.654 -46.323 1.541 1.00 25.77 96 MET B CA 1
ATOM 2086 C C . MET B 1 96 ? -3.426 -45.921 0.085 1.00 19.61 96 MET B C 1
ATOM 2087 O O . MET B 1 96 ? -2.911 -46.729 -0.688 1.00 20.53 96 MET B O 1
ATOM 2092 N N . GLY B 1 97 ? -3.779 -44.695 -0.302 1.00 20.10 97 GLY B N 1
ATOM 2093 C CA . GLY B 1 97 ? -3.356 -44.201 -1.600 1.00 21.43 97 GLY B CA 1
ATOM 2094 C C . GLY B 1 97 ? -1.849 -43.993 -1.681 1.00 24.21 97 GLY B C 1
ATOM 2095 O O . GLY B 1 97 ? -1.234 -44.272 -2.714 1.00 18.77 97 GLY B O 1
ATOM 2096 N N . GLU B 1 98 ? -1.236 -43.489 -0.599 1.00 21.38 98 GLU B N 1
ATOM 2097 C CA . GLU B 1 98 ? 0.228 -43.460 -0.514 1.00 19.56 98 GLU B CA 1
ATOM 2098 C C . GLU B 1 98 ? 0.798 -44.872 -0.589 1.00 19.80 98 GLU B C 1
ATOM 2099 O O . GLU B 1 98 ? 1.779 -45.130 -1.301 1.00 21.06 98 GLU B O 1
ATOM 2105 N N . PHE B 1 99 ? 0.189 -45.797 0.156 1.00 19.97 99 PHE B N 1
ATOM 2106 C CA . PHE B 1 99 ? 0.669 -47.173 0.211 1.00 23.00 99 PHE B CA 1
ATOM 2107 C C . PHE B 1 99 ? 0.687 -47.805 -1.177 1.00 22.51 99 PHE B C 1
ATOM 2108 O O . PHE B 1 99 ? 1.705 -48.361 -1.606 1.00 15.91 99 PHE B O 1
ATOM 2116 N N . LEU B 1 100 ? -0.426 -47.697 -1.910 1.00 17.77 100 LEU B N 1
ATOM 2117 C CA . LEU B 1 100 ? -0.489 -48.273 -3.250 1.00 21.19 100 LEU B CA 1
ATOM 2118 C C . LEU B 1 100 ? 0.489 -47.590 -4.210 1.00 19.87 100 LEU B C 1
ATOM 2119 O O . LEU B 1 100 ? 1.071 -48.245 -5.085 1.00 19.47 100 LEU B O 1
ATOM 2124 N N . LEU B 1 101 ? 0.678 -46.275 -4.077 1.00 19.56 101 LEU B N 1
ATOM 2125 C CA . LEU B 1 101 ? 1.711 -45.603 -4.870 1.00 18.40 101 LEU B CA 1
ATOM 2126 C C . LEU B 1 101 ? 3.079 -46.224 -4.611 1.00 17.38 101 LEU B C 1
ATOM 2127 O O . LEU B 1 101 ? 3.790 -46.618 -5.546 1.00 17.65 101 LEU B O 1
ATOM 2132 N N . ALA B 1 102 ? 3.458 -46.320 -3.339 1.00 15.31 102 ALA B N 1
ATOM 2133 C CA . ALA B 1 102 ? 4.762 -46.854 -2.959 1.00 19.87 102 ALA B CA 1
ATOM 2134 C C . ALA B 1 102 ? 4.918 -48.331 -3.306 1.00 21.88 102 ALA B C 1
ATOM 2135 O O . ALA B 1 102 ? 6.054 -48.816 -3.414 1.00 20.51 102 ALA B O 1
ATOM 2137 N N . ALA B 1 103 ? 3.807 -49.052 -3.477 1.00 18.00 103 ALA B N 1
ATOM 2138 C CA . ALA B 1 103 ? 3.822 -50.466 -3.817 1.00 19.87 103 ALA B CA 1
ATOM 2139 C C . ALA B 1 103 ? 4.031 -50.730 -5.302 1.00 22.01 103 ALA B C 1
ATOM 2140 O O . ALA B 1 103 ? 4.113 -51.904 -5.687 1.00 17.81 103 ALA B O 1
ATOM 2142 N N . GLY B 1 104 ? 4.078 -49.690 -6.146 1.00 19.12 104 GLY B N 1
ATOM 2143 C CA . GLY B 1 104 ? 4.358 -49.901 -7.556 1.00 20.67 104 GLY B CA 1
ATOM 2144 C C . GLY B 1 104 ? 5.676 -50.625 -7.779 1.00 19.58 104 GLY B C 1
ATOM 2145 O O . GLY B 1 104 ? 6.536 -50.705 -6.901 1.00 19.81 104 GLY B O 1
ATOM 2146 N N . THR B 1 105 ? 5.838 -51.167 -8.979 1.00 19.60 105 THR B N 1
ATOM 2147 C CA . THR B 1 105 ? 7.088 -51.841 -9.315 1.00 21.19 105 THR B CA 1
ATOM 2148 C C . THR B 1 105 ? 8.252 -50.880 -9.137 1.00 21.54 105 THR B C 1
ATOM 2149 O O . THR B 1 105 ? 8.214 -49.754 -9.634 1.00 20.98 105 THR B O 1
ATOM 2153 N N . LYS B 1 106 ? 9.267 -51.310 -8.385 1.00 20.52 106 LYS B N 1
ATOM 2154 C CA . LYS B 1 106 ? 10.362 -50.408 -8.050 1.00 20.42 106 LYS B CA 1
ATOM 2155 C C . LYS B 1 106 ? 11.065 -49.969 -9.323 1.00 18.86 106 LYS B C 1
ATOM 2156 O O . LYS B 1 106 ? 11.278 -50.764 -10.242 1.00 23.49 106 LYS B O 1
ATOM 2162 N N . GLY B 1 107 ? 11.374 -48.681 -9.393 1.00 23.23 107 GLY B N 1
ATOM 2163 C CA . GLY B 1 107 ? 11.818 -48.063 -10.619 1.00 23.85 107 GLY B CA 1
ATOM 2164 C C . GLY B 1 107 ? 10.706 -47.459 -11.453 1.00 30.42 107 GLY B C 1
ATOM 2165 O O . GLY B 1 107 ? 10.982 -46.605 -12.305 1.00 25.61 107 GLY B O 1
ATOM 2166 N N . LYS B 1 108 ? 9.452 -47.873 -11.237 1.00 22.93 108 LYS B N 1
ATOM 2167 C CA . LYS B 1 108 ? 8.337 -47.373 -12.032 1.00 17.68 108 LYS B CA 1
ATOM 2168 C C . LYS B 1 108 ? 7.288 -46.683 -11.160 1.00 19.77 108 LYS B C 1
ATOM 2169 O O . LYS B 1 108 ? 6.092 -46.749 -11.451 1.00 20.32 108 LYS B O 1
ATOM 2175 N N . ARG B 1 109 ? 7.725 -46.030 -10.087 1.00 22.11 109 ARG B N 1
ATOM 2176 C CA . ARG B 1 109 ? 6.858 -45.222 -9.232 1.00 20.37 109 ARG B CA 1
ATOM 2177 C C . ARG B 1 109 ? 7.173 -43.748 -9.460 1.00 18.32 109 ARG B C 1
ATOM 2178 O O . ARG B 1 109 ? 8.340 -43.341 -9.390 1.00 20.88 109 ARG B O 1
ATOM 2186 N N . TYR B 1 110 ? 6.130 -42.957 -9.725 1.00 17.30 110 TYR B N 1
ATOM 2187 C CA . TYR B 1 110 ? 6.266 -41.590 -10.210 1.00 21.06 110 TYR B CA 1
ATOM 2188 C C . TYR B 1 110 ? 5.316 -40.647 -9.476 1.00 23.69 110 TYR B C 1
ATOM 2189 O O . TYR B 1 110 ? 4.216 -41.039 -9.068 1.00 20.02 110 TYR B O 1
ATOM 2198 N N . ALA B 1 111 ? 5.756 -39.394 -9.320 1.00 19.28 111 ALA B N 1
ATOM 2199 C CA . ALA B 1 111 ? 4.912 -38.303 -8.849 1.00 18.72 111 ALA B CA 1
ATOM 2200 C C . ALA B 1 111 ? 4.922 -37.184 -9.877 1.00 22.61 111 ALA B C 1
ATOM 2201 O O . ALA B 1 111 ? 5.971 -36.864 -10.454 1.00 20.01 111 ALA B O 1
ATOM 2203 N N . LEU B 1 112 ? 3.758 -36.584 -10.104 1.00 21.25 112 LEU B N 1
ATOM 2204 C CA . LEU B 1 112 ? 3.699 -35.325 -10.841 1.00 22.06 112 LEU B CA 1
ATOM 2205 C C . LEU B 1 112 ? 4.142 -34.169 -9.939 1.00 18.99 112 LEU B C 1
ATOM 2206 O O . LEU B 1 112 ? 4.079 -34.270 -8.710 1.00 20.22 112 LEU B O 1
ATOM 2211 N N . PRO B 1 113 ? 4.612 -33.055 -10.523 1.00 19.99 113 PRO B N 1
ATOM 2212 C CA . PRO B 1 113 ? 5.364 -32.075 -9.712 1.00 23.44 113 PRO B CA 1
ATOM 2213 C C . PRO B 1 113 ? 4.571 -31.457 -8.568 1.00 24.42 113 PRO B C 1
ATOM 2214 O O . PRO B 1 113 ? 5.164 -31.084 -7.549 1.00 22.97 113 PRO B O 1
ATOM 2218 N N . HIS B 1 114 ? 3.251 -31.348 -8.682 1.00 18.73 114 HIS B N 1
ATOM 2219 C CA . HIS B 1 114 ? 2.461 -30.761 -7.611 1.00 21.91 114 HIS B CA 1
ATOM 2220 C C . HIS B 1 114 ? 1.676 -31.800 -6.825 1.00 26.27 114 HIS B C 1
ATOM 2221 O O . HIS B 1 114 ? 0.765 -31.443 -6.070 1.00 23.52 114 HIS B O 1
ATOM 2228 N N . ALA B 1 115 ? 2.006 -33.079 -6.980 1.00 23.56 115 ALA B N 1
ATOM 2229 C CA . ALA B 1 115 ? 1.355 -34.088 -6.162 1.00 23.29 115 ALA B CA 1
ATOM 2230 C C . ALA B 1 115 ? 1.759 -33.928 -4.701 1.00 24.82 115 ALA B C 1
ATOM 2231 O O . ALA B 1 115 ? 2.834 -33.413 -4.377 1.00 24.26 115 ALA B O 1
ATOM 2233 N N . ARG B 1 116 ? 0.867 -34.352 -3.810 1.00 22.75 116 ARG B N 1
ATOM 2234 C CA . ARG B 1 116 ? 1.131 -34.366 -2.378 1.00 23.23 116 ARG B CA 1
ATOM 2235 C C . ARG B 1 116 ? 0.922 -35.785 -1.866 1.00 26.50 116 ARG B C 1
ATOM 2236 O O . ARG B 1 116 ? -0.060 -36.440 -2.228 1.00 22.41 116 ARG B O 1
ATOM 2244 N N . ILE B 1 117 ? 1.851 -36.255 -1.036 1.00 22.55 117 ILE B N 1
ATOM 2245 C CA . ILE B 1 117 ? 1.801 -37.582 -0.441 1.00 22.19 117 ILE B CA 1
ATOM 2246 C C . ILE B 1 117 ? 1.645 -37.395 1.061 1.00 25.96 117 ILE B C 1
ATOM 2247 O O . ILE B 1 117 ? 2.404 -36.640 1.680 1.00 24.13 117 ILE B O 1
ATOM 2252 N N . LEU B 1 118 ? 0.648 -38.058 1.642 1.00 23.65 118 LEU B N 1
ATOM 2253 C CA . LEU B 1 118 ? 0.377 -37.955 3.069 1.00 25.51 118 LEU B CA 1
ATOM 2254 C C . LEU B 1 118 ? 0.356 -39.342 3.698 1.00 27.79 118 LEU B C 1
ATOM 2255 O O . LEU B 1 118 ? -0.295 -40.260 3.184 1.00 23.18 118 LEU B O 1
ATOM 2260 N N . MET B 1 119 ? 1.068 -39.486 4.808 1.00 26.14 119 MET B N 1
ATOM 2261 C CA . MET B 1 119 ? 1.065 -40.710 5.585 1.00 29.15 119 MET B CA 1
ATOM 2262 C C . MET B 1 119 ? 0.023 -40.599 6.682 1.00 28.66 119 MET B C 1
ATOM 2263 O O . MET B 1 119 ? -0.211 -39.518 7.229 1.00 29.26 119 MET B O 1
ATOM 2268 N N . HIS B 1 120 ? -0.593 -41.730 7.009 1.00 28.25 120 HIS B N 1
ATOM 2269 C CA . HIS B 1 120 ? -1.709 -41.695 7.941 1.00 32.18 120 HIS B CA 1
ATOM 2270 C C . HIS B 1 120 ? -1.969 -43.102 8.449 1.00 34.29 120 HIS B C 1
ATOM 2271 O O . HIS B 1 120 ? -1.920 -44.056 7.672 1.00 34.92 120 HIS B O 1
ATOM 2278 N N . GLN B 1 121 ? -2.231 -43.226 9.751 1.00 35.44 121 GLN B N 1
ATOM 2279 C CA . GLN B 1 121 ? -2.736 -44.487 10.287 1.00 40.39 121 GLN B CA 1
ATOM 2280 C C . GLN B 1 121 ? -4.246 -44.514 10.114 1.00 46.97 121 GLN B C 1
ATOM 2281 O O . GLN B 1 121 ? -4.949 -43.776 10.813 1.00 47.75 121 GLN B O 1
ATOM 2287 N N . PRO B 1 122 ? -4.792 -45.318 9.202 1.00 45.84 122 PRO B N 1
ATOM 2288 C CA . PRO B 1 122 ? -6.259 -45.375 9.082 1.00 55.16 122 PRO B CA 1
ATOM 2289 C C . PRO B 1 122 ? -6.846 -46.102 10.284 1.00 70.89 122 PRO B C 1
ATOM 2290 O O . PRO B 1 122 ? -6.510 -47.257 10.544 1.00 70.68 122 PRO B O 1
ATOM 2294 N N . LEU B 1 123 ? -7.701 -45.407 11.040 1.00 70.20 123 LEU B N 1
ATOM 2295 C CA . LEU B 1 123 ? -8.193 -45.909 12.321 1.00 69.10 123 LEU B CA 1
ATOM 2296 C C . LEU B 1 123 ? -9.463 -46.726 12.101 1.00 67.89 123 LEU B C 1
ATOM 2297 O O . LEU B 1 123 ? -10.414 -46.246 11.475 1.00 77.95 123 LEU B O 1
ATOM 2302 N N . GLY B 1 124 ? -9.480 -47.950 12.621 1.00 68.20 124 GLY B N 1
ATOM 2303 C CA . GLY B 1 124 ? -10.718 -48.699 12.736 1.00 62.53 124 GLY B CA 1
ATOM 2304 C C . GLY B 1 124 ? -11.069 -49.622 11.588 1.00 55.62 124 GLY B C 1
ATOM 2305 O O . GLY B 1 124 ? -12.186 -50.143 11.529 1.00 54.63 124 GLY B O 1
ATOM 2306 N N . THR B 1 127 ? -14.886 -53.908 9.396 1.00 64.91 127 THR B N 1
ATOM 2307 C CA . THR B 1 127 ? -15.899 -54.008 10.445 1.00 68.25 127 THR B CA 1
ATOM 2308 C C . THR B 1 127 ? -17.238 -54.509 9.890 1.00 67.51 127 THR B C 1
ATOM 2309 O O . THR B 1 127 ? -18.237 -54.569 10.609 1.00 72.63 127 THR B O 1
ATOM 2313 N N . GLY B 1 128 ? -17.250 -54.906 8.622 1.00 71.21 128 GLY B N 1
ATOM 2314 C CA . GLY B 1 128 ? -18.409 -55.581 8.065 1.00 62.66 128 GLY B CA 1
ATOM 2315 C C . GLY B 1 128 ? -18.526 -57.001 8.596 1.00 62.52 128 GLY B C 1
ATOM 2316 O O . GLY B 1 128 ? -19.376 -57.798 8.170 1.00 59.29 128 GLY B O 1
ATOM 2317 N N . SER B 1 129 ? -17.647 -57.299 9.550 1.00 63.98 129 SER B N 1
ATOM 2318 C CA . SER B 1 129 ? -17.535 -58.612 10.162 1.00 58.27 129 SER B CA 1
ATOM 2319 C C . SER B 1 129 ? -18.813 -59.033 10.888 1.00 53.69 129 SER B C 1
ATOM 2320 O O . SER B 1 129 ? -19.573 -58.207 11.414 1.00 53.98 129 SER B O 1
ATOM 2323 N N . ALA B 1 130 ? -19.042 -60.344 10.899 1.00 52.80 130 ALA B N 1
ATOM 2324 C CA . ALA B 1 130 ? -20.007 -60.966 11.789 1.00 51.79 130 ALA B CA 1
ATOM 2325 C C . ALA B 1 130 ? -19.403 -61.317 13.139 1.00 51.50 130 ALA B C 1
ATOM 2326 O O . ALA B 1 130 ? -20.136 -61.747 14.039 1.00 44.59 130 ALA B O 1
ATOM 2328 N N . ALA B 1 131 ? -18.083 -61.194 13.278 1.00 39.60 131 ALA B N 1
ATOM 2329 C CA . ALA B 1 131 ? -17.382 -61.484 14.519 1.00 37.46 131 ALA B CA 1
ATOM 2330 C C . ALA B 1 131 ? -17.392 -60.254 15.421 1.00 36.99 131 ALA B C 1
ATOM 2331 O O . ALA B 1 131 ? -17.591 -59.125 14.966 1.00 35.61 131 ALA B O 1
ATOM 2333 N N . ASP B 1 132 ? -17.170 -60.480 16.717 1.00 37.09 132 ASP B N 1
ATOM 2334 C CA . ASP B 1 132 ? -17.238 -59.358 17.647 1.00 42.18 132 ASP B CA 1
ATOM 2335 C C . ASP B 1 132 ? -16.025 -58.442 17.478 1.00 39.39 132 ASP B C 1
ATOM 2336 O O . ASP B 1 132 ? -15.062 -58.758 16.773 1.00 35.85 132 ASP B O 1
ATOM 2341 N N . ILE B 1 133 ? -16.090 -57.287 18.148 1.00 37.72 133 ILE B N 1
ATOM 2342 C CA . ILE B 1 133 ? -15.080 -56.245 17.982 1.00 37.85 133 ILE B CA 1
ATOM 2343 C C . ILE B 1 133 ? -13.699 -56.741 18.405 1.00 32.79 133 ILE B C 1
ATOM 2344 O O . ILE B 1 133 ? -12.678 -56.242 17.919 1.00 31.02 133 ILE B O 1
ATOM 2349 N N . ALA B 1 134 ? -13.639 -57.741 19.292 1.00 31.72 134 ALA B N 1
ATOM 2350 C CA . ALA B 1 134 ? -12.349 -58.291 19.699 1.00 32.79 134 ALA B CA 1
ATOM 2351 C C . ALA B 1 134 ? -11.662 -58.999 18.541 1.00 36.39 134 ALA B C 1
ATOM 2352 O O . ALA B 1 134 ? -10.448 -58.854 18.338 1.00 29.41 134 ALA B O 1
ATOM 2354 N N . ILE B 1 135 ? -12.423 -59.783 17.779 1.00 29.57 135 ILE B N 1
ATOM 2355 C CA . ILE B 1 135 ? -11.861 -60.490 16.633 1.00 33.24 135 ILE B CA 1
ATOM 2356 C C . ILE B 1 135 ? -11.498 -59.500 15.536 1.00 28.88 135 ILE B C 1
ATOM 2357 O O . ILE B 1 135 ? -10.457 -59.629 14.882 1.00 28.01 135 ILE B O 1
ATOM 2362 N N . GLN B 1 136 ? -12.342 -58.486 15.331 1.00 24.82 136 GLN B N 1
ATOM 2363 C CA . GLN B 1 136 ? -12.028 -57.443 14.357 1.00 29.34 136 GLN B CA 1
ATOM 2364 C C . GLN B 1 136 ? -10.764 -56.685 14.743 1.00 29.58 136 GLN B C 1
ATOM 2365 O O . GLN B 1 136 ? -9.950 -56.331 13.876 1.00 26.36 136 GLN B O 1
ATOM 2371 N N . ALA B 1 137 ? -10.585 -56.424 16.042 1.00 27.03 137 ALA B N 1
ATOM 2372 C CA . ALA B 1 137 ? -9.390 -55.723 16.501 1.00 30.22 137 ALA B CA 1
ATOM 2373 C C . ALA B 1 137 ? -8.139 -56.569 16.318 1.00 28.07 137 ALA B C 1
ATOM 2374 O O . ALA B 1 137 ? -7.076 -56.039 15.968 1.00 28.33 137 ALA B O 1
ATOM 2376 N N . GLU B 1 138 ? -8.233 -57.880 16.578 1.00 24.89 138 GLU B N 1
ATOM 2377 C CA . GLU B 1 138 ? -7.106 -58.766 16.312 1.00 28.08 138 GLU B CA 1
ATOM 2378 C C . GLU B 1 138 ? -6.680 -58.675 14.854 1.00 30.26 138 GLU B C 1
ATOM 2379 O O . GLU B 1 138 ? -5.487 -58.635 14.545 1.00 26.02 138 GLU B O 1
ATOM 2385 N N . GLN B 1 139 ? -7.650 -58.712 13.938 1.00 26.73 139 GLN B N 1
ATOM 2386 C CA . GLN B 1 139 ? -7.331 -58.652 12.517 1.00 26.56 139 GLN B CA 1
ATOM 2387 C C . GLN B 1 139 ? -6.687 -57.325 12.166 1.00 25.78 139 GLN B C 1
ATOM 2388 O O . GLN B 1 139 ? -5.673 -57.279 11.459 1.00 25.07 139 GLN B O 1
ATOM 2394 N N . PHE B 1 140 ? -7.271 -56.230 12.661 1.00 25.03 140 PHE B N 1
ATOM 2395 C CA . PHE B 1 140 ? -6.742 -54.907 12.376 1.00 26.27 140 PHE B CA 1
ATOM 2396 C C . PHE B 1 140 ? -5.303 -54.761 12.865 1.00 26.00 140 PHE B C 1
ATOM 2397 O O . PHE B 1 140 ? -4.453 -54.214 12.156 1.00 25.82 140 PHE B O 1
ATOM 2405 N N . ALA B 1 141 ? -5.001 -55.266 14.061 1.00 26.57 141 ALA B N 1
ATOM 2406 C CA . ALA B 1 141 ? -3.638 -55.153 14.569 1.00 29.10 141 ALA B CA 1
ATOM 2407 C C . ALA B 1 141 ? -2.650 -55.869 13.651 1.00 30.50 141 ALA B C 1
ATOM 2408 O O . ALA B 1 141 ? -1.572 -55.337 13.349 1.00 24.20 141 ALA B O 1
ATOM 2410 N N . VAL B 1 142 ? -3.027 -57.055 13.156 1.00 24.02 142 VAL B N 1
ATOM 2411 C CA . VAL B 1 142 ? -2.153 -57.819 12.267 1.00 25.15 142 VAL B CA 1
ATOM 2412 C C . VAL B 1 142 ? -1.930 -57.078 10.950 1.00 26.92 142 VAL B C 1
ATOM 2413 O O . VAL B 1 142 ? -0.791 -56.944 10.484 1.00 25.53 142 VAL B O 1
ATOM 2417 N N . ILE B 1 143 ? -3.005 -56.593 10.321 1.00 22.49 143 ILE B N 1
ATOM 2418 C CA . ILE B 1 143 ? -2.821 -55.947 9.022 1.00 26.02 143 ILE B CA 1
ATOM 2419 C C . ILE B 1 143 ? -2.180 -54.567 9.167 1.00 24.33 143 ILE B C 1
ATOM 2420 O O . ILE B 1 143 ? -1.463 -54.123 8.271 1.00 24.13 143 ILE B O 1
ATOM 2425 N N . LYS B 1 144 ? -2.425 -53.863 10.273 1.00 21.40 144 LYS B N 1
ATOM 2426 C CA . LYS B 1 144 ? -1.765 -52.575 10.477 1.00 26.05 144 LYS B CA 1
ATOM 2427 C C . LYS B 1 144 ? -0.249 -52.737 10.579 1.00 26.57 144 LYS B C 1
ATOM 2428 O O . LYS B 1 144 ? 0.517 -51.998 9.942 1.00 24.86 144 LYS B O 1
ATOM 2434 N N . LYS B 1 145 ? 0.203 -53.698 11.379 1.00 24.44 145 LYS B N 1
ATOM 2435 C CA . LYS B 1 145 ? 1.635 -53.946 11.492 1.00 31.47 145 LYS B CA 1
ATOM 2436 C C . LYS B 1 145 ? 2.238 -54.354 10.152 1.00 28.80 145 LYS B C 1
ATOM 2437 O O . LYS B 1 145 ? 3.325 -53.891 9.783 1.00 24.86 145 LYS B O 1
ATOM 2443 N N . GLU B 1 146 ? 1.542 -55.217 9.405 1.00 24.13 146 GLU B N 1
ATOM 2444 C CA . GLU B 1 146 ? 2.038 -55.622 8.093 1.00 23.42 146 GLU B CA 1
ATOM 2445 C C . GLU B 1 146 ? 2.052 -54.452 7.117 1.00 27.07 146 GLU B C 1
ATOM 2446 O O . GLU B 1 146 ? 2.935 -54.362 6.248 1.00 25.73 146 GLU B O 1
ATOM 2452 N N . MET B 1 147 ? 1.093 -53.536 7.249 1.00 22.97 147 MET B N 1
ATOM 2453 C CA . MET B 1 147 ? 1.125 -52.342 6.418 1.00 22.50 147 MET B CA 1
ATOM 2454 C C . MET B 1 147 ? 2.345 -51.477 6.734 1.00 22.59 147 MET B C 1
ATOM 2455 O O . MET B 1 147 ? 3.008 -50.974 5.822 1.00 21.90 147 MET B O 1
ATOM 2460 N N . PHE B 1 148 ? 2.653 -51.291 8.019 1.00 21.67 148 PHE B N 1
ATOM 2461 C CA . PHE B 1 148 ? 3.862 -50.569 8.403 1.00 22.97 148 PHE B CA 1
ATOM 2462 C C . PHE B 1 148 ? 5.115 -51.259 7.867 1.00 23.13 148 PHE B C 1
ATOM 2463 O O . PHE B 1 148 ? 6.028 -50.603 7.350 1.00 22.69 148 PHE B O 1
ATOM 2471 N N . ARG B 1 149 ? 5.170 -52.591 7.975 1.00 21.76 149 ARG B N 1
ATOM 2472 C CA . ARG B 1 149 ? 6.342 -53.326 7.506 1.00 20.82 149 ARG B CA 1
ATOM 2473 C C . ARG B 1 149 ? 6.563 -53.124 6.011 1.00 26.56 149 ARG B C 1
ATOM 2474 O O . ARG B 1 149 ? 7.695 -52.874 5.564 1.00 21.42 149 ARG B O 1
ATOM 2482 N N . LEU B 1 150 ? 5.490 -53.220 5.221 1.00 20.05 150 LEU B N 1
ATOM 2483 C CA . LEU B 1 150 ? 5.624 -53.127 3.770 1.00 20.64 150 LEU B CA 1
ATOM 2484 C C . LEU B 1 150 ? 5.987 -51.720 3.327 1.00 23.14 150 LEU B C 1
ATOM 2485 O O . LEU B 1 150 ? 6.790 -51.553 2.396 1.00 22.99 150 LEU B O 1
ATOM 2490 N N . ASN B 1 151 ? 5.416 -50.724 3.983 1.00 21.37 151 ASN B N 1
ATOM 2491 C CA . ASN B 1 151 ? 5.701 -49.338 3.682 1.00 22.94 151 ASN B CA 1
ATOM 2492 C C . ASN B 1 151 ? 7.161 -49.013 4.013 1.00 25.53 151 ASN B C 1
ATOM 2493 O O . ASN B 1 151 ? 7.834 -48.349 3.215 1.00 23.54 151 ASN B O 1
ATOM 2498 N N . ALA B 1 152 ? 7.686 -49.599 5.106 1.00 20.80 152 ALA B N 1
ATOM 2499 C CA . ALA B 1 152 ? 9.122 -49.548 5.397 1.00 27.34 152 ALA B CA 1
ATOM 2500 C C . ALA B 1 152 ? 9.933 -50.196 4.280 1.00 22.19 152 ALA B C 1
ATOM 2501 O O . ALA B 1 152 ? 10.954 -49.651 3.845 1.00 26.88 152 ALA B O 1
ATOM 2503 N N . GLU B 1 153 ? 9.455 -51.330 3.767 1.00 22.31 153 GLU B N 1
ATOM 2504 C CA . GLU B 1 153 ? 10.124 -52.030 2.671 1.00 28.41 153 GLU B CA 1
ATOM 2505 C C . GLU B 1 153 ? 10.070 -51.240 1.363 1.00 31.29 153 GLU B C 1
ATOM 2506 O O . GLU B 1 153 ? 11.055 -51.209 0.614 1.00 26.40 153 GLU B O 1
ATOM 2512 N N . PHE B 1 154 ? 8.922 -50.617 1.058 1.00 21.94 154 PHE B N 1
ATOM 2513 C CA . PHE B 1 154 ? 8.781 -49.851 -0.181 1.00 20.25 154 PHE B CA 1
ATOM 2514 C C . PHE B 1 154 ? 9.709 -48.639 -0.195 1.00 19.04 154 PHE B C 1
ATOM 2515 O O . PHE B 1 154 ? 10.227 -48.257 -1.248 1.00 20.86 154 PHE B O 1
ATOM 2523 N N . THR B 1 155 ? 9.871 -47.984 0.948 1.00 19.59 155 THR B N 1
ATOM 2524 C CA . THR B 1 155 ? 10.578 -46.712 1.027 1.00 21.29 155 THR B CA 1
ATOM 2525 C C . THR B 1 155 ? 12.043 -46.850 1.413 1.00 24.86 155 THR B C 1
ATOM 2526 O O . THR B 1 155 ? 12.816 -45.913 1.182 1.00 24.35 155 THR B O 1
ATOM 2530 N N . GLY B 1 156 ? 12.432 -47.970 2.018 1.00 26.99 156 GLY B N 1
ATOM 2531 C CA . GLY B 1 156 ? 13.738 -48.081 2.626 1.00 27.32 156 GLY B CA 1
ATOM 2532 C C . GLY B 1 156 ? 13.840 -47.441 3.990 1.00 33.31 156 GLY B C 1
ATOM 2533 O O . GLY B 1 156 ? 14.944 -47.370 4.545 1.00 30.08 156 GLY B O 1
ATOM 2534 N N . GLN B 1 157 ? 12.745 -46.946 4.533 1.00 27.46 157 GLN B N 1
ATOM 2535 C CA . GLN B 1 157 ? 12.798 -46.313 5.837 1.00 25.96 157 GLN B CA 1
ATOM 2536 C C . GLN B 1 157 ? 12.618 -47.369 6.921 1.00 26.99 157 GLN B C 1
ATOM 2537 O O . GLN B 1 157 ? 11.958 -48.386 6.697 1.00 30.75 157 GLN B O 1
ATOM 2543 N N . PRO B 1 158 ? 13.196 -47.164 8.100 1.00 32.79 158 PRO B N 1
ATOM 2544 C CA . PRO B 1 158 ? 12.958 -48.112 9.195 1.00 32.99 158 PRO B CA 1
ATOM 2545 C C . PRO B 1 158 ? 11.495 -48.085 9.619 1.00 34.98 158 PRO B C 1
ATOM 2546 O O . PRO B 1 158 ? 10.794 -47.079 9.457 1.00 29.04 158 PRO B O 1
ATOM 2550 N N . ILE B 1 159 ? 11.026 -49.222 10.145 1.00 30.73 159 ILE B N 1
ATOM 2551 C CA . ILE B 1 159 ? 9.618 -49.330 10.523 1.00 33.63 159 ILE B CA 1
ATOM 2552 C C . ILE B 1 159 ? 9.256 -48.298 11.582 1.00 37.12 159 ILE B C 1
ATOM 2553 O O . ILE B 1 159 ? 8.143 -47.754 11.577 1.00 34.20 159 ILE B O 1
ATOM 2558 N N . GLU B 1 160 ? 10.183 -47.995 12.498 1.00 31.13 160 GLU B N 1
ATOM 2559 C CA . GLU B 1 160 ? 9.868 -47.029 13.547 1.00 36.81 160 GLU B CA 1
ATOM 2560 C C . GLU B 1 160 ? 9.661 -45.635 12.965 1.00 30.56 160 GLU B C 1
ATOM 2561 O O . GLU B 1 160 ? 8.831 -44.868 13.467 1.00 33.97 160 GLU B O 1
ATOM 2567 N N . ARG B 1 161 ? 10.410 -45.286 11.907 1.00 32.22 161 ARG B N 1
ATOM 2568 C CA A ARG B 1 161 ? 10.177 -44.012 11.232 0.44 32.39 161 ARG B CA 1
ATOM 2569 C CA B ARG B 1 161 ? 10.182 -44.014 11.221 0.56 31.99 161 ARG B CA 1
ATOM 2570 C C . ARG B 1 161 ? 8.828 -44.010 10.521 1.00 32.17 161 ARG B C 1
ATOM 2571 O O . ARG B 1 161 ? 8.083 -43.025 10.603 1.00 30.70 161 ARG B O 1
ATOM 2586 N N . ILE B 1 162 ? 8.496 -45.103 9.826 1.00 26.70 162 ILE B N 1
ATOM 2587 C CA . ILE B 1 162 ? 7.184 -45.205 9.188 1.00 34.19 162 ILE B CA 1
ATOM 2588 C C . ILE B 1 162 ? 6.082 -44.990 10.222 1.00 29.97 162 ILE B C 1
ATOM 2589 O O . ILE B 1 162 ? 5.169 -44.178 10.025 1.00 27.42 162 ILE B O 1
ATOM 2594 N N . GLU B 1 163 ? 6.187 -45.673 11.365 1.00 26.57 163 GLU B N 1
ATOM 2595 C CA . GLU B 1 163 ? 5.148 -45.590 12.393 1.00 30.90 163 GLU B CA 1
ATOM 2596 C C . GLU B 1 163 ? 5.005 -44.174 12.933 1.00 33.68 163 GLU B C 1
ATOM 2597 O O . GLU B 1 163 ? 3.890 -43.638 13.032 1.00 36.80 163 GLU B O 1
ATOM 2603 N N . ALA B 1 164 ? 6.127 -43.559 13.312 1.00 30.96 164 ALA B N 1
ATOM 2604 C CA . ALA B 1 164 ? 6.073 -42.227 13.905 1.00 32.88 164 ALA B CA 1
ATOM 2605 C C . ALA B 1 164 ? 5.568 -41.190 12.906 1.00 31.78 164 ALA B C 1
ATOM 2606 O O . ALA B 1 164 ? 4.764 -40.319 13.261 1.00 29.69 164 ALA B O 1
ATOM 2608 N N . ASP B 1 165 ? 6.016 -41.272 11.652 1.00 29.74 165 ASP B N 1
ATOM 2609 C CA . ASP B 1 165 ? 5.543 -40.338 10.636 1.00 27.65 165 ASP B CA 1
ATOM 2610 C C . ASP B 1 165 ? 4.055 -40.539 10.331 1.00 30.68 165 ASP B C 1
ATOM 2611 O O . ASP B 1 165 ? 3.325 -39.562 10.120 1.00 29.77 165 ASP B O 1
ATOM 2616 N N . SER B 1 166 ? 3.588 -41.791 10.282 1.00 28.36 166 SER B N 1
ATOM 2617 C CA . SER B 1 166 ? 2.157 -42.035 10.090 1.00 31.27 166 SER B CA 1
ATOM 2618 C C . SER B 1 166 ? 1.345 -41.462 11.241 1.00 35.84 166 SER B C 1
ATOM 2619 O O . SER B 1 166 ? 0.286 -40.862 11.027 1.00 30.94 166 SER B O 1
ATOM 2622 N N . ASP B 1 167 ? 1.832 -41.642 12.473 1.00 33.99 167 ASP B N 1
ATOM 2623 C CA . ASP B 1 167 ? 1.106 -41.172 13.644 1.00 33.48 167 ASP B CA 1
ATOM 2624 C C . ASP B 1 167 ? 0.868 -39.666 13.606 1.00 37.73 167 ASP B C 1
ATOM 2625 O O . ASP B 1 167 ? -0.176 -39.194 14.074 1.00 38.88 167 ASP B O 1
ATOM 2630 N N . ARG B 1 168 ? 1.805 -38.895 13.056 1.00 28.56 168 ARG B N 1
ATOM 2631 C CA . ARG B 1 168 ? 1.673 -37.445 13.038 1.00 30.61 168 ARG B CA 1
ATOM 2632 C C . ARG B 1 168 ? 1.206 -36.911 11.690 1.00 31.58 168 ARG B C 1
ATOM 2633 O O . ARG B 1 168 ? 1.228 -35.691 11.472 1.00 26.14 168 ARG B O 1
ATOM 2641 N N . ASP B 1 169 ? 0.738 -37.794 10.803 1.00 27.95 169 ASP B N 1
ATOM 2642 C CA . ASP B 1 169 ? 0.170 -37.403 9.515 1.00 28.91 169 ASP B CA 1
ATOM 2643 C C . ASP B 1 169 ? 1.159 -36.576 8.700 1.00 26.15 169 ASP B C 1
ATOM 2644 O O . ASP B 1 169 ? 0.795 -35.568 8.092 1.00 31.66 169 ASP B O 1
ATOM 2649 N N . ARG B 1 170 ? 2.421 -36.995 8.702 1.00 27.79 170 ARG B N 1
ATOM 2650 C CA . ARG B 1 170 ? 3.439 -36.311 7.910 1.00 31.01 170 ARG B CA 1
ATOM 2651 C C . ARG B 1 170 ? 3.058 -36.307 6.434 1.00 25.18 170 ARG B C 1
ATOM 2652 O O . ARG B 1 170 ? 2.584 -37.313 5.895 1.00 27.61 170 ARG B O 1
ATOM 2660 N N . TRP B 1 171 ? 3.255 -35.169 5.777 1.00 24.18 171 TRP B N 1
ATOM 2661 C CA . TRP B 1 171 ? 2.958 -35.055 4.360 1.00 24.68 171 TRP B CA 1
ATOM 2662 C C . TRP B 1 171 ? 4.188 -34.544 3.626 1.00 24.55 171 TRP B C 1
ATOM 2663 O O . TRP B 1 171 ? 5.123 -34.006 4.232 1.00 23.40 171 TRP B O 1
ATOM 2674 N N . PHE B 1 172 ? 4.180 -34.752 2.306 1.00 21.00 172 PHE B N 1
ATOM 2675 C CA . PHE B 1 172 ? 5.346 -34.580 1.454 1.00 23.61 172 PHE B CA 1
ATOM 2676 C C . PHE B 1 172 ? 4.933 -33.893 0.159 1.00 26.38 172 PHE B C 1
ATOM 2677 O O . PHE B 1 172 ? 3.904 -34.242 -0.429 1.00 22.40 172 PHE B O 1
ATOM 2685 N N . THR B 1 173 ? 5.735 -32.921 -0.284 1.00 24.18 173 THR B N 1
ATOM 2686 C CA . THR B 1 173 ? 5.710 -32.519 -1.685 1.00 22.48 173 THR B CA 1
ATOM 2687 C C . THR B 1 173 ? 6.295 -33.637 -2.545 1.00 23.20 173 THR B C 1
ATOM 2688 O O . THR B 1 173 ? 6.843 -34.616 -2.036 1.00 23.43 173 THR B O 1
ATOM 2692 N N . ALA B 1 174 ? 6.203 -33.474 -3.869 1.00 24.19 174 ALA B N 1
ATOM 2693 C CA . ALA B 1 174 ? 6.751 -34.495 -4.762 1.00 24.90 174 ALA B CA 1
ATOM 2694 C C . ALA B 1 174 ? 8.249 -34.680 -4.532 1.00 26.97 174 ALA B C 1
ATOM 2695 O O . ALA B 1 174 ? 8.751 -35.811 -4.506 1.00 22.74 174 ALA B O 1
ATOM 2697 N N . GLN B 1 175 ? 8.976 -33.577 -4.350 1.00 26.12 175 GLN B N 1
ATOM 2698 C CA . GLN B 1 175 ? 10.412 -33.675 -4.125 1.00 27.64 175 GLN B CA 1
ATOM 2699 C C . GLN B 1 175 ? 10.719 -34.344 -2.790 1.00 27.30 175 GLN B C 1
ATOM 2700 O O . GLN B 1 175 ? 11.608 -35.198 -2.703 1.00 23.69 175 GLN B O 1
ATOM 2706 N N . GLU B 1 176 ? 9.996 -33.967 -1.732 1.00 23.94 176 GLU B N 1
ATOM 2707 C CA . GLU B 1 176 ? 10.196 -34.630 -0.449 1.00 24.56 176 GLU B CA 1
ATOM 2708 C C . GLU B 1 176 ? 9.794 -36.100 -0.528 1.00 24.59 176 GLU B C 1
ATOM 2709 O O . GLU B 1 176 ? 10.446 -36.961 0.072 1.00 22.61 176 GLU B O 1
ATOM 2715 N N . ALA B 1 177 ? 8.735 -36.411 -1.287 1.00 25.37 177 ALA B N 1
ATOM 2716 C CA . ALA B 1 177 ? 8.315 -37.807 -1.432 1.00 22.86 177 ALA B CA 1
ATOM 2717 C C . ALA B 1 177 ? 9.380 -38.633 -2.142 1.00 27.01 177 ALA B C 1
ATOM 2718 O O . ALA B 1 177 ? 9.636 -39.787 -1.771 1.00 25.47 177 ALA B O 1
ATOM 2720 N N . LEU B 1 178 ? 10.015 -38.051 -3.161 1.00 24.21 178 LEU B N 1
ATOM 2721 C CA . LEU B 1 178 ? 11.116 -38.721 -3.847 1.00 24.17 178 LEU B CA 1
ATOM 2722 C C . LEU B 1 178 ? 12.266 -39.009 -2.887 1.00 26.34 178 LEU B C 1
ATOM 2723 O O . LEU B 1 178 ? 12.779 -40.131 -2.833 1.00 23.89 178 LEU B O 1
ATOM 2728 N N . GLU B 1 179 ? 12.656 -38.010 -2.087 1.00 29.49 179 GLU B N 1
ATOM 2729 C CA . GLU B 1 179 ? 13.763 -38.187 -1.147 1.00 31.62 179 GLU B CA 1
ATOM 2730 C C . GLU B 1 179 ? 13.438 -39.217 -0.067 1.00 33.47 179 GLU B C 1
ATOM 2731 O O . GLU B 1 179 ? 14.314 -39.988 0.336 1.00 28.00 179 GLU B O 1
ATOM 2737 N N . TYR B 1 180 ? 12.185 -39.265 0.390 1.00 29.99 180 TYR B N 1
ATOM 2738 C CA . TYR B 1 180 ? 11.793 -40.233 1.408 1.00 27.24 180 TYR B CA 1
ATOM 2739 C C . TYR B 1 180 ? 11.757 -41.663 0.867 1.00 24.40 180 TYR B C 1
ATOM 2740 O O . TYR B 1 180 ? 11.970 -42.616 1.627 1.00 22.44 180 TYR B O 1
ATOM 2749 N N . GLY B 1 181 ? 11.468 -41.840 -0.418 1.00 21.92 181 GLY B N 1
ATOM 2750 C CA . GLY B 1 181 ? 11.444 -43.177 -0.985 1.00 22.88 181 GLY B CA 1
ATOM 2751 C C . GLY B 1 181 ? 10.098 -43.709 -1.459 1.00 26.03 181 GLY B C 1
ATOM 2752 O O . GLY B 1 181 ? 9.992 -44.897 -1.799 1.00 20.81 181 GLY B O 1
ATOM 2753 N N . PHE B 1 182 ? 9.058 -42.856 -1.488 1.00 19.86 182 PHE B N 1
ATOM 2754 C CA . PHE B 1 182 ? 7.756 -43.306 -1.980 1.00 19.51 182 PHE B CA 1
ATOM 2755 C C . PHE B 1 182 ? 7.762 -43.521 -3.484 1.00 18.87 182 PHE B C 1
ATOM 2756 O O . PHE B 1 182 ? 7.012 -44.366 -3.989 1.00 17.33 182 PHE B O 1
ATOM 2764 N N . VAL B 1 183 ? 8.530 -42.714 -4.217 1.00 20.76 183 VAL B N 1
ATOM 2765 C CA . VAL B 1 183 ? 8.542 -42.730 -5.673 1.00 21.78 183 VAL B CA 1
ATOM 2766 C C . VAL B 1 183 ? 9.987 -42.738 -6.150 1.00 21.59 183 VAL B C 1
ATOM 2767 O O . VAL B 1 183 ? 10.912 -42.391 -5.417 1.00 22.58 183 VAL B O 1
ATOM 2771 N N . ASP B 1 184 ? 10.166 -43.137 -7.405 1.00 19.19 184 ASP B N 1
ATOM 2772 C CA . ASP B 1 184 ? 11.501 -43.214 -7.978 1.00 25.92 184 ASP B CA 1
ATOM 2773 C C . ASP B 1 184 ? 11.875 -41.994 -8.802 1.00 27.19 184 ASP B C 1
ATOM 2774 O O . ASP B 1 184 ? 13.068 -41.702 -8.943 1.00 25.15 184 ASP B O 1
ATOM 2779 N N . HIS B 1 185 ? 10.889 -41.258 -9.308 1.00 22.02 185 HIS B N 1
ATOM 2780 C CA . HIS B 1 185 ? 11.143 -40.143 -10.206 1.00 24.37 185 HIS B CA 1
ATOM 2781 C C . HIS B 1 185 ? 9.955 -39.191 -10.170 1.00 24.13 185 HIS B C 1
ATOM 2782 O O . HIS B 1 185 ? 8.815 -39.606 -9.942 1.00 19.89 185 HIS B O 1
ATOM 2789 N N . ILE B 1 186 ? 10.230 -37.915 -10.418 1.00 23.26 186 ILE B N 1
ATOM 2790 C CA . ILE B 1 186 ? 9.195 -36.940 -10.735 1.00 21.54 186 ILE B CA 1
ATOM 2791 C C . ILE B 1 186 ? 9.114 -36.835 -12.252 1.00 26.10 186 ILE B C 1
ATOM 2792 O O . ILE B 1 186 ? 10.144 -36.733 -12.926 1.00 27.36 186 ILE B O 1
ATOM 2797 N N . ILE B 1 187 ? 7.905 -36.949 -12.800 1.00 22.92 187 ILE B N 1
ATOM 2798 C CA . ILE B 1 187 ? 7.660 -36.729 -14.222 1.00 21.80 187 ILE B CA 1
ATOM 2799 C C . ILE B 1 187 ? 7.054 -35.344 -14.374 1.00 25.13 187 ILE B C 1
ATOM 2800 O O . ILE B 1 187 ? 6.087 -35.007 -13.677 1.00 20.51 187 ILE B O 1
ATOM 2805 N N . THR B 1 188 ? 7.608 -34.543 -15.282 1.00 22.41 188 THR B N 1
ATOM 2806 C CA . THR B 1 188 ? 6.974 -33.294 -15.678 1.00 26.16 188 THR B CA 1
ATOM 2807 C C . THR B 1 188 ? 6.106 -33.514 -16.910 1.00 26.56 188 THR B C 1
ATOM 2808 O O . THR B 1 188 ? 4.876 -33.550 -16.800 1.00 27.33 188 THR B O 1
ATOM 2812 N N . SER B 1 189 ? 6.717 -33.743 -18.069 1.00 23.37 189 SER B N 1
ATOM 2813 C CA . SER B 1 189 ? 5.978 -34.147 -19.259 1.00 25.06 189 SER B CA 1
ATOM 2814 C C . SER B 1 189 ? 6.381 -35.549 -19.676 1.00 23.45 189 SER B C 1
ATOM 2815 O O . SER B 1 189 ? 7.562 -35.913 -19.616 1.00 27.56 189 SER B O 1
ATOM 2818 N N . ALA B 1 190 ? 5.401 -36.318 -20.134 1.00 20.73 190 ALA B N 1
ATOM 2819 C CA . ALA B 1 190 ? 5.675 -37.647 -20.651 1.00 27.14 190 ALA B CA 1
ATOM 2820 C C . ALA B 1 190 ? 6.582 -37.567 -21.871 1.00 30.42 190 ALA B C 1
ATOM 2821 O O . ALA B 1 190 ? 6.399 -36.710 -22.744 1.00 19.71 190 ALA B O 1
ATOM 2823 N N . SER B 1 191 ? 7.547 -38.487 -21.939 1.00 23.40 191 SER B N 1
ATOM 2824 C CA . SER B 1 191 ? 8.425 -38.626 -23.097 1.00 28.97 191 SER B CA 1
ATOM 2825 C C . SER B 1 191 ? 7.865 -39.680 -24.041 1.00 29.61 191 SER B C 1
ATOM 2826 O O . SER B 1 191 ? 7.655 -40.830 -23.646 1.00 29.63 191 SER B O 1
ATOM 2829 N N . VAL B 1 192 ? 7.655 -39.307 -25.299 1.00 26.10 192 VAL B N 1
ATOM 2830 C CA . VAL B 1 192 ? 7.205 -40.292 -26.274 1.00 29.70 192 VAL B CA 1
ATOM 2831 C C . VAL B 1 192 ? 8.352 -40.866 -27.094 1.00 31.75 192 VAL B C 1
ATOM 2832 O O . VAL B 1 192 ? 8.150 -41.873 -27.791 1.00 28.99 192 VAL B O 1
ATOM 2836 N N . ASN B 1 193 ? 9.549 -40.277 -27.021 1.00 24.57 193 ASN B N 1
ATOM 2837 C CA . ASN B 1 193 ? 10.676 -40.695 -27.847 1.00 29.00 193 ASN B CA 1
ATOM 2838 C C . ASN B 1 193 ? 11.761 -41.439 -27.067 1.00 29.62 193 ASN B C 1
ATOM 2839 O O . ASN B 1 193 ? 12.851 -41.660 -27.607 1.00 27.05 193 ASN B O 1
ATOM 2844 N N . GLY B 1 194 ? 11.499 -41.831 -25.819 1.00 25.12 194 GLY B N 1
ATOM 2845 C CA . GLY B 1 194 ? 12.394 -42.717 -25.096 1.00 24.37 194 GLY B CA 1
ATOM 2846 C C . GLY B 1 194 ? 13.454 -42.036 -24.258 1.00 27.07 194 GLY B C 1
ATOM 2847 O O . GLY B 1 194 ? 14.267 -42.731 -23.627 1.00 22.45 194 GLY B O 1
ATOM 2848 N N . GLU B 1 195 ? 13.469 -40.701 -24.223 1.00 22.44 195 GLU B N 1
ATOM 2849 C CA . GLU B 1 195 ? 14.436 -39.943 -23.442 1.00 23.94 195 GLU B CA 1
ATOM 2850 C C . GLU B 1 195 ? 14.064 -39.888 -21.961 1.00 26.94 195 GLU B C 1
ATOM 2851 O O . GLU B 1 195 ? 14.829 -39.346 -21.159 1.00 27.17 195 GLU B O 1
ATOM 2857 N N . GLY B 1 196 ? 12.919 -40.457 -21.582 1.00 27.31 196 GLY B N 1
ATOM 2858 C CA . GLY B 1 196 ? 12.504 -40.538 -20.204 1.00 20.09 196 GLY B CA 1
ATOM 2859 C C . GLY B 1 196 ? 11.210 -41.328 -20.088 1.00 21.94 196 GLY B C 1
ATOM 2860 O O . GLY B 1 196 ? 10.716 -41.893 -21.066 1.00 18.44 196 GLY B O 1
ATOM 2861 N N . PRO B 1 197 ? 10.636 -41.371 -18.887 1.00 23.22 197 PRO B N 1
ATOM 2862 C CA . PRO B 1 197 ? 9.391 -42.133 -18.681 1.00 27.03 197 PRO B CA 1
ATOM 2863 C C . PRO B 1 197 ? 8.289 -41.689 -19.630 1.00 23.67 197 PRO B C 1
ATOM 2864 O O . PRO B 1 197 ? 8.079 -40.494 -19.844 1.00 21.52 197 PRO B O 1
ATOM 2868 N N . GLY B 1 198 ? 7.593 -42.667 -20.211 1.00 21.36 198 GLY B N 1
ATOM 2869 C CA . GLY B 1 198 ? 6.483 -42.378 -21.099 1.00 26.05 198 GLY B CA 1
ATOM 2870 C C . GLY B 1 198 ? 5.115 -42.297 -20.440 1.00 27.59 198 GLY B C 1
ATOM 2871 O O . GLY B 1 198 ? 4.154 -41.868 -21.092 1.00 23.84 198 GLY B O 1
ATOM 2872 N N . ALA B 1 199 ? 5.013 -42.706 -19.165 1.00 24.32 199 ALA B N 1
ATOM 2873 C CA . ALA B 1 199 ? 3.789 -42.586 -18.356 1.00 24.99 199 ALA B CA 1
ATOM 2874 C C . ALA B 1 199 ? 2.600 -43.321 -18.981 1.00 23.67 199 ALA B C 1
ATOM 2875 O O . ALA B 1 199 ? 1.434 -42.964 -18.751 1.00 20.85 199 ALA B O 1
ATOM 2877 N N . GLY B 1 200 ? 2.884 -44.364 -19.758 1.00 23.77 200 GLY B N 1
ATOM 2878 C CA . GLY B 1 200 ? 1.857 -45.089 -20.473 1.00 23.98 200 GLY B CA 1
ATOM 2879 C C . GLY B 1 200 ? 1.226 -44.334 -21.620 1.00 27.63 200 GLY B C 1
ATOM 2880 O O . GLY B 1 200 ? 0.246 -44.814 -22.189 1.00 26.45 200 GLY B O 1
ATOM 2881 N N . LEU B 1 201 ? 1.741 -43.159 -21.971 1.00 26.48 201 LEU B N 1
ATOM 2882 C CA . LEU B 1 201 ? 1.171 -42.346 -23.039 1.00 24.88 201 LEU B CA 1
ATOM 2883 C C . LEU B 1 201 ? 1.933 -42.461 -24.353 1.00 32.28 201 LEU B C 1
ATOM 2884 O O . LEU B 1 201 ? 1.546 -41.818 -25.332 1.00 36.74 201 LEU B O 1
ATOM 2889 N N . ASP B 1 202 ? 3.005 -43.254 -24.404 1.00 33.27 202 ASP B N 1
ATOM 2890 C CA . ASP B 1 202 ? 3.851 -43.308 -25.591 1.00 35.60 202 ASP B CA 1
ATOM 2891 C C . ASP B 1 202 ? 3.550 -44.489 -26.512 1.00 40.57 202 ASP B C 1
ATOM 2892 O O . ASP B 1 202 ? 4.105 -44.535 -27.612 1.00 49.75 202 ASP B O 1
ATOM 2897 N N . LYS B 1 203 ? 2.668 -45.409 -26.108 1.00 38.23 203 LYS B N 1
ATOM 2898 C CA . LYS B 1 203 ? 2.303 -46.650 -26.843 1.00 45.22 203 LYS B CA 1
ATOM 2899 C C . LYS B 1 203 ? 2.941 -46.919 -28.211 1.00 48.58 203 LYS B C 1
ATOM 2900 O O . LYS B 1 203 ? 2.328 -46.653 -29.251 1.00 49.51 203 LYS B O 1
ATOM 2906 N N . ASN C 1 12 ? -22.735 -49.977 -16.984 1.00 53.23 12 ASN C N 1
ATOM 2907 C CA . ASN C 1 12 ? -21.711 -49.087 -16.452 1.00 48.97 12 ASN C CA 1
ATOM 2908 C C . ASN C 1 12 ? -20.311 -49.715 -16.574 1.00 44.35 12 ASN C C 1
ATOM 2909 O O . ASN C 1 12 ? -20.172 -50.817 -17.108 1.00 36.06 12 ASN C O 1
ATOM 2914 N N . LEU C 1 13 ? -19.285 -49.002 -16.093 1.00 38.95 13 LEU C N 1
ATOM 2915 C CA . LEU C 1 13 ? -17.911 -49.487 -16.216 1.00 35.40 13 LEU C CA 1
ATOM 2916 C C . LEU C 1 13 ? -17.702 -50.765 -15.411 1.00 34.66 13 LEU C C 1
ATOM 2917 O O . LEU C 1 13 ? -17.150 -51.749 -15.916 1.00 29.50 13 LEU C O 1
ATOM 2922 N N . VAL C 1 14 ? -18.116 -50.743 -14.142 1.00 26.38 14 VAL C N 1
ATOM 2923 C CA . VAL C 1 14 ? -17.982 -51.894 -13.251 1.00 34.05 14 VAL C CA 1
ATOM 2924 C C . VAL C 1 14 ? -18.576 -53.149 -13.888 1.00 35.50 14 VAL C C 1
ATOM 2925 O O . VAL C 1 14 ? -17.922 -54.199 -13.972 1.00 28.96 14 VAL C O 1
ATOM 2929 N N . ASP C 1 15 ? -19.823 -53.056 -14.359 1.00 28.24 15 ASP C N 1
ATOM 2930 C CA . ASP C 1 15 ? -20.466 -54.217 -14.964 1.00 33.12 15 ASP C CA 1
ATOM 2931 C C . ASP C 1 15 ? -19.750 -54.635 -16.235 1.00 34.28 15 ASP C C 1
ATOM 2932 O O . ASP C 1 15 ? -19.699 -55.828 -16.561 1.00 26.24 15 ASP C O 1
ATOM 2937 N N . SER C 1 16 ? -19.209 -53.660 -16.971 1.00 28.72 16 SER C N 1
ATOM 2938 C CA . SER C 1 16 ? -18.487 -53.968 -18.197 1.00 31.21 16 SER C CA 1
ATOM 2939 C C . SER C 1 16 ? -17.194 -54.716 -17.907 1.00 28.64 16 SER C C 1
ATOM 2940 O O . SER C 1 16 ? -16.792 -55.586 -18.683 1.00 27.35 16 SER C O 1
ATOM 2943 N N . VAL C 1 17 ? -16.508 -54.368 -16.816 1.00 25.20 17 VAL C N 1
ATOM 2944 C CA . VAL C 1 17 ? -15.297 -55.103 -16.465 1.00 27.56 17 VAL C CA 1
ATOM 2945 C C . VAL C 1 17 ? -15.650 -56.521 -16.019 1.00 25.48 17 VAL C C 1
ATOM 2946 O O . VAL C 1 17 ? -14.959 -57.486 -16.364 1.00 22.70 17 VAL C O 1
ATOM 2950 N N . TYR C 1 18 ? -16.731 -56.672 -15.249 1.00 23.27 18 TYR C N 1
ATOM 2951 C CA . TYR C 1 18 ? -17.143 -58.010 -14.824 1.00 27.68 18 TYR C CA 1
ATOM 2952 C C . TYR C 1 18 ? -17.548 -58.864 -16.015 1.00 22.25 18 TYR C C 1
ATOM 2953 O O . TYR C 1 18 ? -17.238 -60.057 -16.067 1.00 23.25 18 TYR C O 1
ATOM 2962 N N . GLU C 1 19 ? -18.255 -58.268 -16.976 1.00 23.32 19 GLU C N 1
ATOM 2963 C CA . GLU C 1 19 ? -18.660 -59.011 -18.163 1.00 28.67 19 GLU C CA 1
ATOM 2964 C C . GLU C 1 19 ? -17.445 -59.477 -18.952 1.00 22.46 19 GLU C C 1
ATOM 2965 O O . GLU C 1 19 ? -17.395 -60.623 -19.413 1.00 24.50 19 GLU C O 1
ATOM 2971 N N . ARG C 1 20 ? -16.447 -58.602 -19.107 1.00 24.77 20 ARG C N 1
ATOM 2972 C CA . ARG C 1 20 ? -15.229 -58.996 -19.807 1.00 25.23 20 ARG C CA 1
ATOM 2973 C C . ARG C 1 20 ? -14.477 -60.079 -19.042 1.00 22.22 20 ARG C C 1
ATOM 2974 O O . ARG C 1 20 ? -13.884 -60.976 -19.653 1.00 25.65 20 ARG C O 1
ATOM 2982 N N . LEU C 1 21 ? -14.487 -60.021 -17.705 1.00 23.11 21 LEU C N 1
ATOM 2983 C CA . LEU C 1 21 ? -13.848 -61.087 -16.931 1.00 22.98 21 LEU C CA 1
ATOM 2984 C C . LEU C 1 21 ? -14.577 -62.414 -17.112 1.00 22.81 21 LEU C C 1
ATOM 2985 O O . LEU C 1 21 ? -13.942 -63.476 -17.128 1.00 21.97 21 LEU C O 1
ATOM 2990 N N . LEU C 1 22 ? -15.903 -62.364 -17.274 1.00 20.43 22 LEU C N 1
ATOM 2991 C CA . LEU C 1 22 ? -16.684 -63.558 -17.598 1.00 22.87 22 LEU C CA 1
ATOM 2992 C C . LEU C 1 22 ? -16.172 -64.234 -18.865 1.00 24.51 22 LEU C C 1
ATOM 2993 O O . LEU C 1 22 ? -16.115 -65.468 -18.946 1.00 25.02 22 LEU C O 1
ATOM 2998 N N . ALA C 1 23 ? -15.785 -63.443 -19.868 1.00 26.20 23 ALA C N 1
ATOM 2999 C CA . ALA C 1 23 ? -15.180 -64.013 -21.065 1.00 27.06 23 ALA C CA 1
ATOM 3000 C C . ALA C 1 23 ? -13.846 -64.690 -20.772 1.00 30.15 23 ALA C C 1
ATOM 3001 O O . ALA C 1 23 ? -13.384 -65.498 -21.582 1.00 31.66 23 ALA C O 1
ATOM 3003 N N . GLU C 1 24 ? -13.213 -64.380 -19.643 1.00 25.02 24 GLU C N 1
ATOM 3004 C CA . GLU C 1 24 ? -12.019 -65.087 -19.206 1.00 28.18 24 GLU C CA 1
ATOM 3005 C C . GLU C 1 24 ? -12.338 -66.203 -18.226 1.00 26.25 24 GLU C C 1
ATOM 3006 O O . GLU C 1 24 ? -11.420 -66.738 -17.601 1.00 25.07 24 GLU C O 1
ATOM 3012 N N . ARG C 1 25 ? -13.624 -66.535 -18.058 1.00 22.20 25 ARG C N 1
ATOM 3013 C CA . ARG C 1 25 ? -14.086 -67.549 -17.106 1.00 22.34 25 ARG C CA 1
ATOM 3014 C C . ARG C 1 25 ? -13.697 -67.205 -15.666 1.00 20.97 25 ARG C C 1
ATOM 3015 O O . ARG C 1 25 ? -13.458 -68.091 -14.842 1.00 22.73 25 ARG C O 1
ATOM 3023 N N . ILE C 1 26 ? -13.664 -65.910 -15.358 1.00 19.56 26 ILE C N 1
ATOM 3024 C CA . ILE C 1 26 ? -13.397 -65.401 -14.019 1.00 21.64 26 ILE C CA 1
ATOM 3025 C C . ILE C 1 26 ? -14.675 -64.782 -13.466 1.00 20.43 26 ILE C C 1
ATOM 3026 O O . ILE C 1 26 ? -15.256 -63.874 -14.083 1.00 20.89 26 ILE C O 1
ATOM 3031 N N . ILE C 1 27 ? -15.100 -65.255 -12.296 1.00 20.73 27 ILE C N 1
ATOM 3032 C CA . ILE C 1 27 ? -16.255 -64.692 -11.608 1.00 20.32 27 ILE C CA 1
ATOM 3033 C C . ILE C 1 27 ? -15.823 -64.202 -10.231 1.00 22.80 27 ILE C C 1
ATOM 3034 O O . ILE C 1 27 ? -14.896 -64.731 -9.613 1.00 19.90 27 ILE C O 1
ATOM 3039 N N . PHE C 1 28 ? -16.526 -63.187 -9.747 1.00 22.11 28 PHE C N 1
ATOM 3040 C CA . PHE C 1 28 ? -16.107 -62.396 -8.598 1.00 22.76 28 PHE C CA 1
ATOM 3041 C C . PHE C 1 28 ? -17.212 -62.419 -7.557 1.00 31.50 28 PHE C C 1
ATOM 3042 O O . PHE C 1 28 ? -18.331 -61.969 -7.832 1.00 33.07 28 PHE C O 1
ATOM 3050 N N . LEU C 1 29 ? -16.916 -62.952 -6.377 1.00 25.87 29 LEU C N 1
ATOM 3051 C CA . LEU C 1 29 ? -17.821 -62.824 -5.235 1.00 25.64 29 LEU C CA 1
ATOM 3052 C C . LEU C 1 29 ? -17.202 -61.778 -4.310 1.00 29.66 29 LEU C C 1
ATOM 3053 O O . LEU C 1 29 ? -16.333 -62.093 -3.488 1.00 23.10 29 LEU C O 1
ATOM 3058 N N . GLY C 1 30 ? -17.642 -60.528 -4.465 1.00 21.94 30 GLY C N 1
ATOM 3059 C CA . GLY C 1 30 ? -17.072 -59.410 -3.740 1.00 21.74 30 GLY C CA 1
ATOM 3060 C C . GLY C 1 30 ? -17.957 -58.812 -2.683 1.00 25.98 30 GLY C C 1
ATOM 3061 O O . GLY C 1 30 ? -17.646 -57.694 -2.200 1.00 29.45 30 GLY C O 1
ATOM 3062 N N . SER C 1 31 ? -19.039 -59.457 -2.270 1.00 24.07 31 SER C N 1
ATOM 3063 C CA . SER C 1 31 ? -19.917 -58.851 -1.282 1.00 28.76 31 SER C CA 1
ATOM 3064 C C . SER C 1 31 ? -20.546 -59.930 -0.418 1.00 27.23 31 SER C C 1
ATOM 3065 O O . SER C 1 31 ? -20.207 -61.115 -0.521 1.00 29.19 31 SER C O 1
ATOM 3068 N N . GLN C 1 32 ? -21.453 -59.500 0.462 1.00 24.74 32 GLN C N 1
ATOM 3069 C CA . GLN C 1 32 ? -22.183 -60.421 1.325 1.00 29.95 32 GLN C CA 1
ATOM 3070 C C . GLN C 1 32 ? -23.045 -61.373 0.499 1.00 27.53 32 GLN C C 1
ATOM 3071 O O . GLN C 1 32 ? -23.649 -60.977 -0.498 1.00 27.47 32 GLN C O 1
ATOM 3077 N N . VAL C 1 33 ? -23.119 -62.631 0.930 1.00 26.14 33 VAL C N 1
ATOM 3078 C CA . VAL C 1 33 ? -23.911 -63.633 0.221 1.00 29.25 33 VAL C CA 1
ATOM 3079 C C . VAL C 1 33 ? -25.363 -63.550 0.690 1.00 31.14 33 VAL C C 1
ATOM 3080 O O . VAL C 1 33 ? -25.696 -63.952 1.807 1.00 29.45 33 VAL C O 1
ATOM 3084 N N . ASP C 1 34 ? -26.235 -63.043 -0.174 1.00 28.09 34 ASP C N 1
ATOM 3085 C CA . ASP C 1 34 ? -27.665 -63.104 0.088 1.00 28.90 34 ASP C CA 1
ATOM 3086 C C . ASP C 1 34 ? -28.354 -63.750 -1.107 1.00 30.36 34 ASP C C 1
ATOM 3087 O O . ASP C 1 34 ? -27.674 -64.231 -2.024 1.00 23.92 34 ASP C O 1
ATOM 3092 N N . ASP C 1 35 ? -29.692 -63.753 -1.115 1.00 29.15 35 ASP C N 1
ATOM 3093 C CA . ASP C 1 35 ? -30.432 -64.422 -2.188 1.00 30.20 35 ASP C CA 1
ATOM 3094 C C . ASP C 1 35 ? -30.110 -63.826 -3.551 1.00 29.82 35 ASP C C 1
ATOM 3095 O O . ASP C 1 35 ? -29.952 -64.562 -4.530 1.00 27.61 35 ASP C O 1
ATOM 3100 N N . ASP C 1 36 ? -30.032 -62.494 -3.638 1.00 24.25 36 ASP C N 1
ATOM 3101 C CA . ASP C 1 36 ? -29.730 -61.854 -4.916 1.00 30.43 36 ASP C CA 1
ATOM 3102 C C . ASP C 1 36 ? -28.345 -62.239 -5.414 1.00 27.24 36 ASP C C 1
ATOM 3103 O O . ASP C 1 36 ? -28.158 -62.512 -6.606 1.00 26.51 36 ASP C O 1
ATOM 3108 N N . ILE C 1 37 ? -27.353 -62.242 -4.520 1.00 25.35 37 ILE C N 1
ATOM 3109 C CA . ILE C 1 37 ? -26.006 -62.647 -4.911 1.00 27.11 37 ILE C CA 1
ATOM 3110 C C . ILE C 1 37 ? -25.986 -64.120 -5.313 1.00 22.29 37 ILE C C 1
ATOM 3111 O O . ILE C 1 37 ? -25.326 -64.500 -6.290 1.00 22.32 37 ILE C O 1
ATOM 3116 N N . ALA C 1 38 ? -26.711 -64.971 -4.576 1.00 21.25 38 ALA C N 1
ATOM 3117 C CA . ALA C 1 38 ? -26.782 -66.383 -4.942 1.00 24.55 38 ALA C CA 1
ATOM 3118 C C . ALA C 1 38 ? -27.311 -66.540 -6.360 1.00 25.29 38 ALA C C 1
ATOM 3119 O O . ALA C 1 38 ? -26.718 -67.250 -7.181 1.00 23.70 38 ALA C O 1
ATOM 3121 N N . ASN C 1 39 ? -28.412 -65.852 -6.675 1.00 23.24 39 ASN C N 1
ATOM 3122 C CA . ASN C 1 39 ? -28.988 -65.949 -8.013 1.00 24.09 39 ASN C CA 1
ATOM 3123 C C . ASN C 1 39 ? -27.993 -65.483 -9.068 1.00 20.79 39 ASN C C 1
ATOM 3124 O O . ASN C 1 39 ? -27.798 -66.150 -10.089 1.00 24.02 39 ASN C O 1
ATOM 3129 N N . ARG C 1 40 ? -27.345 -64.341 -8.826 1.00 19.45 40 ARG C N 1
ATOM 3130 C CA . ARG C 1 40 ? -26.361 -63.804 -9.766 1.00 23.05 40 ARG C CA 1
ATOM 3131 C C . ARG C 1 40 ? -25.204 -64.778 -9.995 1.00 23.44 40 ARG C C 1
ATOM 3132 O O . ARG C 1 40 ? -24.809 -65.024 -11.140 1.00 20.84 40 ARG C O 1
ATOM 3140 N N . LEU C 1 41 ? -24.642 -65.339 -8.919 1.00 20.41 41 LEU C N 1
ATOM 3141 C CA . LEU C 1 41 ? -23.487 -66.234 -9.075 1.00 20.65 41 LEU C CA 1
ATOM 3142 C C . LEU C 1 41 ? -23.891 -67.576 -9.670 1.00 22.06 41 LEU C C 1
ATOM 3143 O O . LEU C 1 41 ? -23.188 -68.117 -10.535 1.00 23.01 41 LEU C O 1
ATOM 3148 N N . CYS C 1 42 ? -24.984 -68.161 -9.167 1.00 20.72 42 CYS C N 1
ATOM 3149 C CA . CYS C 1 42 ? -25.518 -69.374 -9.770 1.00 22.03 42 CYS C CA 1
ATOM 3150 C C . CYS C 1 42 ? -25.702 -69.198 -11.271 1.00 21.50 42 CYS C C 1
ATOM 3151 O O . CYS C 1 42 ? -25.269 -70.043 -12.061 1.00 21.02 42 CYS C O 1
ATOM 3154 N N . ALA C 1 43 ? -26.322 -68.089 -11.684 1.00 20.54 43 ALA C N 1
ATOM 3155 C CA . ALA C 1 43 ? -26.532 -67.858 -13.111 1.00 23.44 43 ALA C CA 1
ATOM 3156 C C . ALA C 1 43 ? -25.208 -67.828 -13.872 1.00 18.90 43 ALA C C 1
ATOM 3157 O O . ALA C 1 43 ? -25.100 -68.382 -14.973 1.00 23.43 43 ALA C O 1
ATOM 3159 N N . GLN C 1 44 ? -24.179 -67.193 -13.296 1.00 21.56 44 GLN C N 1
ATOM 3160 C CA . GLN C 1 44 ? -22.900 -67.102 -13.995 1.00 19.29 44 GLN C CA 1
ATOM 3161 C C . GLN C 1 44 ? -22.210 -68.461 -14.091 1.00 19.09 44 GLN C C 1
ATOM 3162 O O . GLN C 1 44 ? -21.584 -68.777 -15.111 1.00 20.91 44 GLN C O 1
ATOM 3168 N N . ILE C 1 45 ? -22.326 -69.293 -13.057 1.00 18.65 45 ILE C N 1
ATOM 3169 C CA . ILE C 1 45 ? -21.705 -70.622 -13.130 1.00 19.09 45 ILE C CA 1
ATOM 3170 C C . ILE C 1 45 ? -22.387 -71.476 -14.194 1.00 20.29 45 ILE C C 1
ATOM 3171 O O . ILE C 1 45 ? -21.723 -72.178 -14.978 1.00 21.21 45 ILE C O 1
ATOM 3176 N N . LEU C 1 46 ? -23.722 -71.434 -14.235 1.00 24.05 46 LEU C N 1
ATOM 3177 C CA . LEU C 1 46 ? -24.457 -72.166 -15.260 1.00 21.73 46 LEU C CA 1
ATOM 3178 C C . LEU C 1 46 ? -24.072 -71.669 -16.646 1.00 23.46 46 LEU C C 1
ATOM 3179 O O . LEU C 1 46 ? -23.822 -72.470 -17.557 1.00 23.74 46 LEU C O 1
ATOM 3184 N N . LEU C 1 47 ? -23.997 -70.346 -16.824 1.00 21.28 47 LEU C N 1
ATOM 3185 C CA . LEU C 1 47 ? -23.649 -69.813 -18.140 1.00 22.22 47 LEU C CA 1
ATOM 3186 C C . LEU C 1 47 ? -22.268 -70.284 -18.574 1.00 24.47 47 LEU C C 1
ATOM 3187 O O . LEU C 1 47 ? -22.089 -70.755 -19.703 1.00 24.14 47 LEU C O 1
ATOM 3192 N N . LEU C 1 48 ? -21.279 -70.181 -17.683 1.00 22.39 48 LEU C N 1
ATOM 3193 C CA . LEU C 1 48 ? -19.929 -70.628 -18.031 1.00 22.99 48 LEU C CA 1
ATOM 3194 C C . LEU C 1 48 ? -19.883 -72.136 -18.289 1.00 25.28 48 LEU C C 1
ATOM 3195 O O . LEU C 1 48 ? -19.119 -72.607 -19.144 1.00 24.12 48 LEU C O 1
ATOM 3200 N N . SER C 1 49 ? -20.693 -72.911 -17.560 1.00 25.76 49 SER C N 1
ATOM 3201 C CA . SER C 1 49 ? -20.730 -74.356 -17.782 1.00 24.93 49 SER C CA 1
ATOM 3202 C C . SER C 1 49 ? -21.295 -74.674 -19.158 1.00 29.94 49 SER C C 1
ATOM 3203 O O . SER C 1 49 ? -20.771 -75.535 -19.879 1.00 28.31 49 SER C O 1
ATOM 3206 N N . ALA C 1 50 ? -22.375 -73.984 -19.536 1.00 27.42 50 ALA C N 1
ATOM 3207 C CA . ALA C 1 50 ? -22.989 -74.212 -20.842 1.00 29.29 50 ALA C CA 1
ATOM 3208 C C . ALA C 1 50 ? -22.058 -73.782 -21.970 1.00 31.35 50 ALA C C 1
ATOM 3209 O O . ALA C 1 50 ? -21.985 -74.445 -23.014 1.00 27.74 50 ALA C O 1
ATOM 3211 N N . GLU C 1 51 ? -21.325 -72.681 -21.772 1.00 27.08 51 GLU C N 1
ATOM 3212 C CA . GLU C 1 51 ? -20.443 -72.194 -22.824 1.00 31.08 51 GLU C CA 1
ATOM 3213 C C . GLU C 1 51 ? -19.308 -73.176 -23.080 1.00 34.78 51 GLU C C 1
ATOM 3214 O O . GLU C 1 51 ? -18.959 -73.445 -24.235 1.00 37.82 51 GLU C O 1
ATOM 3220 N N . ASP C 1 52 ? -18.721 -73.715 -22.020 1.00 29.20 52 ASP C N 1
ATOM 3221 C CA . ASP C 1 52 ? -17.690 -74.721 -22.189 1.00 29.14 52 ASP C CA 1
ATOM 3222 C C . ASP C 1 52 ? -17.555 -75.571 -20.932 1.00 31.28 52 ASP C C 1
ATOM 3223 O O . ASP C 1 52 ? -16.892 -75.168 -19.964 1.00 29.27 52 ASP C O 1
ATOM 3228 N N . PRO C 1 53 ? -18.141 -76.771 -20.924 1.00 33.83 53 PRO C N 1
ATOM 3229 C CA . PRO C 1 53 ? -18.124 -77.598 -19.710 1.00 31.61 53 PRO C CA 1
ATOM 3230 C C . PRO C 1 53 ? -16.779 -78.255 -19.415 1.00 28.32 53 PRO C C 1
ATOM 3231 O O . PRO C 1 53 ? -16.663 -78.953 -18.399 1.00 32.74 53 PRO C O 1
ATOM 3235 N N . THR C 1 54 ? -15.758 -78.046 -20.240 1.00 27.75 54 THR C N 1
ATOM 3236 C CA . THR C 1 54 ? -14.454 -78.656 -20.014 1.00 35.68 54 THR C CA 1
ATOM 3237 C C . THR C 1 54 ? -13.409 -77.692 -19.455 1.00 39.32 54 THR C C 1
ATOM 3238 O O . THR C 1 54 ? -12.335 -78.150 -19.047 1.00 36.11 54 THR C O 1
ATOM 3242 N N . LYS C 1 55 ? -13.682 -76.387 -19.418 1.00 24.81 55 LYS C N 1
ATOM 3243 C CA . LYS C 1 55 ? -12.702 -75.408 -18.959 1.00 30.68 55 LYS C CA 1
ATOM 3244 C C . LYS C 1 55 ? -12.977 -74.975 -17.522 1.00 27.19 55 LYS C C 1
ATOM 3245 O O . LYS C 1 55 ? -14.130 -74.836 -17.107 1.00 26.30 55 LYS C O 1
ATOM 3251 N N . ASP C 1 56 ? -11.905 -74.755 -16.769 1.00 27.03 56 ASP C N 1
ATOM 3252 C CA . ASP C 1 56 ? -12.042 -74.355 -15.377 1.00 27.22 56 ASP C CA 1
ATOM 3253 C C . ASP C 1 56 ? -12.801 -73.040 -15.265 1.00 26.87 56 ASP C C 1
ATOM 3254 O O . ASP C 1 56 ? -12.777 -72.195 -16.167 1.00 22.05 56 ASP C O 1
ATOM 3259 N N . ILE C 1 57 ? -13.483 -72.876 -14.142 1.00 21.77 57 ILE C N 1
ATOM 3260 C CA . ILE C 1 57 ? -13.990 -71.575 -13.729 1.00 23.55 57 ILE C CA 1
ATOM 3261 C C . ILE C 1 57 ? -13.105 -71.083 -12.598 1.00 24.36 57 ILE C C 1
ATOM 3262 O O . ILE C 1 57 ? -12.671 -71.876 -11.754 1.00 22.06 57 ILE C O 1
ATOM 3267 N N . HIS C 1 58 ? -12.834 -69.771 -12.576 1.00 22.03 58 HIS C N 1
ATOM 3268 C CA . HIS C 1 58 ? -12.001 -69.149 -11.555 1.00 20.64 58 HIS C CA 1
ATOM 3269 C C . HIS C 1 58 ? -12.871 -68.216 -10.722 1.00 24.68 58 HIS C C 1
ATOM 3270 O O . HIS C 1 58 ? -13.356 -67.194 -11.225 1.00 22.69 58 HIS C O 1
ATOM 3277 N N . LEU C 1 59 ? -13.059 -68.572 -9.450 1.00 20.63 59 LEU C N 1
ATOM 3278 C CA . LEU C 1 59 ? -13.958 -67.865 -8.542 1.00 20.11 59 LEU C CA 1
ATOM 3279 C C . LEU C 1 59 ? -13.119 -67.103 -7.519 1.00 21.59 59 LEU C C 1
ATOM 3280 O O . LEU C 1 59 ? -12.550 -67.706 -6.599 1.00 20.54 59 LEU C O 1
ATOM 3285 N N . TYR C 1 60 ? -13.047 -65.780 -7.683 1.00 19.10 60 TYR C N 1
ATOM 3286 C CA . TYR C 1 60 ? -12.335 -64.912 -6.752 1.00 18.39 60 TYR C CA 1
ATOM 3287 C C . TYR C 1 60 ? -13.271 -64.455 -5.638 1.00 21.92 60 TYR C C 1
ATOM 3288 O O . TYR C 1 60 ? -14.386 -63.994 -5.909 1.00 21.58 60 TYR C O 1
ATOM 3297 N N . ILE C 1 61 ? -12.808 -64.543 -4.393 1.00 18.21 61 ILE C N 1
ATOM 3298 C CA . ILE C 1 61 ? -13.673 -64.326 -3.236 1.00 17.57 61 ILE C CA 1
ATOM 3299 C C . ILE C 1 61 ? -13.098 -63.219 -2.367 1.00 21.28 61 ILE C C 1
ATOM 3300 O O . ILE C 1 61 ? -11.970 -63.331 -1.878 1.00 20.55 61 ILE C O 1
ATOM 3305 N N . ASN C 1 62 ? -13.896 -62.149 -2.156 1.00 20.61 62 ASN C N 1
ATOM 3306 C CA . ASN C 1 62 ? -13.603 -61.141 -1.140 1.00 20.63 62 ASN C CA 1
ATOM 3307 C C . ASN C 1 62 ? -14.941 -60.824 -0.476 1.00 24.41 62 ASN C C 1
ATOM 3308 O O . ASN C 1 62 ? -15.621 -59.857 -0.824 1.00 21.17 62 ASN C O 1
ATOM 3313 N N . SER C 1 63 ? -15.340 -61.665 0.472 1.00 22.29 63 SER C N 1
ATOM 3314 C CA . SER C 1 63 ? -16.705 -61.618 0.977 1.00 21.94 63 SER C CA 1
ATOM 3315 C C . SER C 1 63 ? -16.718 -61.680 2.499 1.00 23.79 63 SER C C 1
ATOM 3316 O O . SER C 1 63 ? -16.048 -62.545 3.092 1.00 23.85 63 SER C O 1
ATOM 3319 N N . PRO C 1 64 ? -17.504 -60.826 3.159 1.00 26.31 64 PRO C N 1
ATOM 3320 C CA . PRO C 1 64 ? -17.547 -60.814 4.628 1.00 24.57 64 PRO C CA 1
ATOM 3321 C C . PRO C 1 64 ? -18.502 -61.822 5.245 1.00 33.48 64 PRO C C 1
ATOM 3322 O O . PRO C 1 64 ? -18.517 -61.952 6.475 1.00 37.37 64 PRO C O 1
ATOM 3326 N N . GLY C 1 65 ? -19.303 -62.521 4.453 1.00 25.42 65 GLY C N 1
ATOM 3327 C CA . GLY C 1 65 ? -20.149 -63.570 4.967 1.00 33.85 65 GLY C CA 1
ATOM 3328 C C . GLY C 1 65 ? -21.440 -63.647 4.182 1.00 31.45 65 GLY C C 1
ATOM 3329 O O . GLY C 1 65 ? -21.519 -63.180 3.049 1.00 29.69 65 GLY C O 1
ATOM 3330 N N . GLY C 1 66 ? -22.452 -64.246 4.794 1.00 29.28 66 GLY C N 1
ATOM 3331 C CA . GLY C 1 66 ? -23.748 -64.350 4.156 1.00 33.89 66 GLY C CA 1
ATOM 3332 C C . GLY C 1 66 ? -24.569 -65.471 4.754 1.00 28.77 66 GLY C C 1
ATOM 3333 O O . GLY C 1 66 ? -24.126 -66.199 5.637 1.00 27.89 66 GLY C O 1
ATOM 3334 N N . SER C 1 67 ? -25.787 -65.597 4.239 1.00 26.65 67 SER C N 1
ATOM 3335 C CA . SER C 1 67 ? -26.716 -66.591 4.766 1.00 30.09 67 SER C CA 1
ATOM 3336 C C . SER C 1 67 ? -26.343 -68.002 4.302 1.00 26.11 67 SER C C 1
ATOM 3337 O O . SER C 1 67 ? -25.809 -68.199 3.206 1.00 24.37 67 SER C O 1
ATOM 3340 N N . ILE C 1 68 ? -26.639 -68.990 5.157 1.00 20.70 68 ILE C N 1
ATOM 3341 C CA . ILE C 1 68 ? -26.345 -70.387 4.835 1.00 24.98 68 ILE C CA 1
ATOM 3342 C C . ILE C 1 68 ? -27.133 -70.830 3.612 1.00 24.75 68 ILE C C 1
ATOM 3343 O O . ILE C 1 68 ? -26.596 -71.502 2.724 1.00 19.33 68 ILE C O 1
ATOM 3348 N N . SER C 1 69 ? -28.430 -70.488 3.563 1.00 22.38 69 SER C N 1
ATOM 3349 C CA . SER C 1 69 ? -29.266 -70.938 2.449 1.00 26.49 69 SER C CA 1
ATOM 3350 C C . SER C 1 69 ? -28.719 -70.436 1.128 1.00 21.27 69 SER C C 1
ATOM 3351 O O . SER C 1 69 ? -28.605 -71.193 0.159 1.00 22.27 69 SER C O 1
ATOM 3354 N N . ALA C 1 70 ? -28.375 -69.153 1.072 1.00 20.35 70 ALA C N 1
ATOM 3355 C CA . ALA C 1 70 ? -27.872 -68.586 -0.169 1.00 22.09 70 ALA C CA 1
ATOM 3356 C C . ALA C 1 70 ? -26.530 -69.194 -0.537 1.00 20.31 70 ALA C C 1
ATOM 3357 O O . ALA C 1 70 ? -26.289 -69.516 -1.704 1.00 22.26 70 ALA C O 1
ATOM 3359 N N . GLY C 1 71 ? -25.644 -69.371 0.446 1.00 22.47 71 GLY C N 1
ATOM 3360 C CA . GLY C 1 71 ? -24.358 -69.984 0.156 1.00 20.12 71 GLY C CA 1
ATOM 3361 C C . GLY C 1 71 ? -24.480 -71.433 -0.283 1.00 20.82 71 GLY C C 1
ATOM 3362 O O . GLY C 1 71 ? -23.689 -71.907 -1.100 1.00 22.46 71 GLY C O 1
ATOM 3363 N N . MET C 1 72 ? -25.466 -72.161 0.261 1.00 20.32 72 MET C N 1
ATOM 3364 C CA . MET C 1 72 ? -25.643 -73.567 -0.116 1.00 22.04 72 MET C CA 1
ATOM 3365 C C . MET C 1 72 ? -26.170 -73.705 -1.540 1.00 22.01 72 MET C C 1
ATOM 3366 O O . MET C 1 72 ? -25.839 -74.676 -2.235 1.00 19.26 72 MET C O 1
ATOM 3371 N N . ALA C 1 73 ? -26.988 -72.755 -1.988 1.00 19.38 73 ALA C N 1
ATOM 3372 C CA . ALA C 1 73 ? -27.433 -72.778 -3.378 1.00 22.32 73 ALA C CA 1
ATOM 3373 C C . ALA C 1 73 ? -26.256 -72.598 -4.326 1.00 18.83 73 ALA C C 1
ATOM 3374 O O . ALA C 1 73 ? -26.155 -73.289 -5.347 1.00 22.31 73 ALA C O 1
ATOM 3376 N N . ILE C 1 74 ? -25.352 -71.674 -4.006 1.00 19.52 74 ILE C N 1
ATOM 3377 C CA . ILE C 1 74 ? -24.143 -71.515 -4.811 1.00 16.80 74 ILE C CA 1
ATOM 3378 C C . ILE C 1 74 ? -23.324 -72.802 -4.799 1.00 19.71 74 ILE C C 1
ATOM 3379 O O . ILE C 1 74 ? -22.876 -73.274 -5.849 1.00 20.23 74 ILE C O 1
ATOM 3384 N N . TYR C 1 75 ? -23.124 -73.390 -3.608 1.00 17.51 75 TYR C N 1
ATOM 3385 C CA . TYR C 1 75 ? -22.341 -74.623 -3.493 1.00 21.03 75 TYR C CA 1
ATOM 3386 C C . TYR C 1 75 ? -22.916 -75.733 -4.372 1.00 18.36 75 TYR C C 1
ATOM 3387 O O . TYR C 1 75 ? -22.181 -76.417 -5.095 1.00 21.17 75 TYR C O 1
ATOM 3396 N N . ASP C 1 76 ? -24.231 -75.926 -4.323 1.00 22.18 76 ASP C N 1
ATOM 3397 C CA . ASP C 1 76 ? -24.848 -76.951 -5.165 1.00 20.97 76 ASP C CA 1
ATOM 3398 C C . ASP C 1 76 ? -24.644 -76.653 -6.649 1.00 23.95 76 ASP C C 1
ATOM 3399 O O . ASP C 1 76 ? -24.450 -77.577 -7.450 1.00 19.33 76 ASP C O 1
ATOM 3404 N N . THR C 1 77 ? -24.654 -75.369 -7.034 1.00 17.52 77 THR C N 1
ATOM 3405 C CA . THR C 1 77 ? -24.386 -75.014 -8.428 1.00 21.62 77 THR C CA 1
ATOM 3406 C C . THR C 1 77 ? -22.921 -75.263 -8.798 1.00 22.90 77 THR C C 1
ATOM 3407 O O . THR C 1 77 ? -22.622 -75.712 -9.918 1.00 22.44 77 THR C O 1
ATOM 3411 N N . MET C 1 78 ? -21.993 -75.000 -7.866 1.00 17.82 78 MET C N 1
ATOM 3412 C CA . MET C 1 78 ? -20.588 -75.341 -8.100 1.00 21.63 78 MET C CA 1
ATOM 3413 C C . MET C 1 78 ? -20.417 -76.837 -8.333 1.00 26.29 78 MET C C 1
ATOM 3414 O O . MET C 1 78 ? -19.627 -77.256 -9.190 1.00 22.02 78 MET C O 1
ATOM 3419 N N . VAL C 1 79 ? -21.122 -77.658 -7.550 1.00 21.96 79 VAL C N 1
ATOM 3420 C CA . VAL C 1 79 ? -21.018 -79.106 -7.705 1.00 25.37 79 VAL C CA 1
ATOM 3421 C C . VAL C 1 79 ? -21.749 -79.559 -8.959 1.00 26.16 79 VAL C C 1
ATOM 3422 O O . VAL C 1 79 ? -21.296 -80.478 -9.651 1.00 25.31 79 VAL C O 1
ATOM 3426 N N . LEU C 1 80 ? -22.879 -78.915 -9.283 1.00 25.44 80 LEU C N 1
ATOM 3427 C CA . LEU C 1 80 ? -23.589 -79.229 -10.524 1.00 25.14 80 LEU C CA 1
ATOM 3428 C C . LEU C 1 80 ? -22.707 -78.990 -11.742 1.00 30.26 80 LEU C C 1
ATOM 3429 O O . LEU C 1 80 ? -22.743 -79.768 -12.707 1.00 23.89 80 LEU C O 1
ATOM 3434 N N . ALA C 1 81 ? -21.902 -77.925 -11.718 1.00 24.45 81 ALA C N 1
ATOM 3435 C CA . ALA C 1 81 ? -21.114 -77.577 -12.889 1.00 22.63 81 ALA C CA 1
ATOM 3436 C C . ALA C 1 81 ? -20.157 -78.716 -13.231 1.00 25.62 81 ALA C C 1
ATOM 3437 O O . ALA C 1 81 ? -19.465 -79.233 -12.343 1.00 27.14 81 ALA C O 1
ATOM 3439 N N . PRO C 1 82 ? -20.093 -79.146 -14.490 1.00 31.10 82 PRO C N 1
ATOM 3440 C CA . PRO C 1 82 ? -19.112 -80.183 -14.834 1.00 32.52 82 PRO C CA 1
ATOM 3441 C C . PRO C 1 82 ? -17.673 -79.683 -14.781 1.00 31.84 82 PRO C C 1
ATOM 3442 O O . PRO C 1 82 ? -16.773 -80.502 -14.572 1.00 31.02 82 PRO C O 1
ATOM 3446 N N . CYS C 1 83 ? -17.429 -78.374 -14.908 1.00 25.36 83 CYS C N 1
ATOM 3447 C CA . CYS C 1 83 ? -16.068 -77.837 -14.853 1.00 31.45 83 CYS C CA 1
ATOM 3448 C C . CYS C 1 83 ? -15.538 -77.891 -13.435 1.00 32.08 83 CYS C C 1
ATOM 3449 O O . CYS C 1 83 ? -16.288 -77.697 -12.475 1.00 29.09 83 CYS C O 1
ATOM 3452 N N . ASP C 1 84 ? -14.216 -78.010 -13.315 1.00 24.04 84 ASP C N 1
ATOM 3453 C CA . ASP C 1 84 ? -13.556 -77.661 -12.063 1.00 25.38 84 ASP C CA 1
ATOM 3454 C C . ASP C 1 84 ? -13.783 -76.185 -11.739 1.00 27.42 84 ASP C C 1
ATOM 3455 O O . ASP C 1 84 ? -13.912 -75.343 -12.631 1.00 22.65 84 ASP C O 1
ATOM 3460 N N . ILE C 1 85 ? -13.813 -75.857 -10.450 1.00 26.90 85 ILE C N 1
ATOM 3461 C CA . ILE C 1 85 ? -13.901 -74.461 -10.017 1.00 21.81 85 ILE C CA 1
ATOM 3462 C C . ILE C 1 85 ? -12.722 -74.175 -9.098 1.00 19.88 85 ILE C C 1
ATOM 3463 O O . ILE C 1 85 ? -12.651 -74.704 -7.982 1.00 22.92 85 ILE C O 1
ATOM 3468 N N . ALA C 1 86 ? -11.777 -73.376 -9.578 1.00 20.81 86 ALA C N 1
ATOM 3469 C CA . ALA C 1 86 ? -10.700 -72.900 -8.722 1.00 21.32 86 ALA C CA 1
ATOM 3470 C C . ALA C 1 86 ? -11.215 -71.726 -7.897 1.00 23.53 86 ALA C C 1
ATOM 3471 O O . ALA C 1 86 ? -12.004 -70.913 -8.388 1.00 20.72 86 ALA C O 1
ATOM 3473 N N . THR C 1 87 ? -10.787 -71.649 -6.635 1.00 21.88 87 THR C N 1
ATOM 3474 C CA . THR C 1 87 ? -11.208 -70.581 -5.735 1.00 22.06 87 THR C CA 1
ATOM 3475 C C . THR C 1 87 ? -9.991 -69.843 -5.194 1.00 19.65 87 THR C C 1
ATOM 3476 O O . THR C 1 87 ? -8.933 -70.437 -4.967 1.00 21.59 87 THR C O 1
ATOM 3480 N N . TYR C 1 88 ? -10.148 -68.531 -5.003 1.00 19.89 88 TYR C N 1
ATOM 3481 C CA . TYR C 1 88 ? -9.041 -67.655 -4.628 1.00 18.82 88 TYR C CA 1
ATOM 3482 C C . TYR C 1 88 ? -9.521 -66.727 -3.526 1.00 22.50 88 TYR C C 1
ATOM 3483 O O . TYR C 1 88 ? -10.435 -65.927 -3.755 1.00 25.03 88 TYR C O 1
ATOM 3492 N N . ALA C 1 89 ? -8.922 -66.825 -2.336 1.00 17.54 89 ALA C N 1
ATOM 3493 C CA . ALA C 1 89 ? -9.254 -65.885 -1.265 1.00 20.66 89 ALA C CA 1
ATOM 3494 C C . ALA C 1 89 ? -8.475 -64.605 -1.544 1.00 23.52 89 ALA C C 1
ATOM 3495 O O . ALA C 1 89 ? -7.250 -64.556 -1.393 1.00 22.69 89 ALA C O 1
ATOM 3497 N N . MET C 1 90 ? -9.192 -63.574 -1.993 1.00 28.17 90 MET C N 1
ATOM 3498 C CA . MET C 1 90 ? -8.569 -62.357 -2.492 1.00 29.22 90 MET C CA 1
ATOM 3499 C C . MET C 1 90 ? -8.405 -61.297 -1.414 1.00 32.63 90 MET C C 1
ATOM 3500 O O . MET C 1 90 ? -7.425 -60.543 -1.437 1.00 44.16 90 MET C O 1
ATOM 3505 N N . GLY C 1 91 ? -9.334 -61.201 -0.473 1.00 31.25 91 GLY C N 1
ATOM 3506 C CA . GLY C 1 91 ? -9.080 -60.329 0.656 1.00 31.36 91 GLY C CA 1
ATOM 3507 C C . GLY C 1 91 ? -9.574 -60.912 1.965 1.00 33.01 91 GLY C C 1
ATOM 3508 O O . GLY C 1 91 ? -8.794 -61.211 2.872 1.00 37.95 91 GLY C O 1
ATOM 3509 N N . MET C 1 92 ? -10.882 -61.050 2.075 1.00 24.69 92 MET C N 1
ATOM 3510 C CA . MET C 1 92 ? -11.522 -61.709 3.198 1.00 24.95 92 MET C CA 1
ATOM 3511 C C . MET C 1 92 ? -12.364 -62.856 2.654 1.00 23.04 92 MET C C 1
ATOM 3512 O O . MET C 1 92 ? -12.993 -62.726 1.601 1.00 22.77 92 MET C O 1
ATOM 3517 N N . ALA C 1 93 ? -12.363 -63.990 3.349 1.00 22.39 93 ALA C N 1
ATOM 3518 C CA . ALA C 1 93 ? -13.312 -65.071 3.064 1.00 21.38 93 ALA C CA 1
ATOM 3519 C C . ALA C 1 93 ? -13.877 -65.484 4.419 1.00 22.41 93 ALA C C 1
ATOM 3520 O O . ALA C 1 93 ? -13.259 -66.280 5.126 1.00 21.17 93 ALA C O 1
ATOM 3522 N N . ALA C 1 94 ? -15.033 -64.923 4.790 1.00 21.95 94 ALA C N 1
ATOM 3523 C CA . ALA C 1 94 ? -15.627 -65.125 6.108 1.00 24.82 94 ALA C CA 1
ATOM 3524 C C . ALA C 1 94 ? -16.977 -65.827 6.001 1.00 23.03 94 ALA C C 1
ATOM 3525 O O . ALA C 1 94 ? -17.747 -65.568 5.071 1.00 20.75 94 ALA C O 1
ATOM 3527 N N . SER C 1 95 ? -17.252 -66.700 6.970 1.00 24.99 95 SER C N 1
ATOM 3528 C CA . SER C 1 95 ? -18.520 -67.423 7.119 1.00 22.73 95 SER C CA 1
ATOM 3529 C C . SER C 1 95 ? -18.807 -68.158 5.809 1.00 23.67 95 SER C C 1
ATOM 3530 O O . SER C 1 95 ? -17.983 -68.996 5.404 1.00 21.10 95 SER C O 1
ATOM 3533 N N . MET C 1 96 ? -19.912 -67.884 5.102 1.00 22.45 96 MET C N 1
ATOM 3534 C CA . MET C 1 96 ? -20.173 -68.634 3.874 1.00 22.47 96 MET C CA 1
ATOM 3535 C C . MET C 1 96 ? -19.159 -68.326 2.781 1.00 22.14 96 MET C C 1
ATOM 3536 O O . MET C 1 96 ? -19.019 -69.118 1.846 1.00 22.68 96 MET C O 1
ATOM 3541 N N . GLY C 1 97 ? -18.432 -67.209 2.881 1.00 23.87 97 GLY C N 1
ATOM 3542 C CA . GLY C 1 97 ? -17.337 -66.973 1.950 1.00 21.44 97 GLY C CA 1
ATOM 3543 C C . GLY C 1 97 ? -16.189 -67.941 2.151 1.00 20.61 97 GLY C C 1
ATOM 3544 O O . GLY C 1 97 ? -15.579 -68.397 1.181 1.00 21.30 97 GLY C O 1
ATOM 3545 N N . GLU C 1 98 ? -15.849 -68.228 3.416 1.00 20.77 98 GLU C N 1
ATOM 3546 C CA . GLU C 1 98 ? -14.921 -69.312 3.737 1.00 18.81 98 GLU C CA 1
ATOM 3547 C C . GLU C 1 98 ? -15.434 -70.643 3.196 1.00 16.33 98 GLU C C 1
ATOM 3548 O O . GLU C 1 98 ? -14.669 -71.447 2.656 1.00 19.74 98 GLU C O 1
ATOM 3554 N N . PHE C 1 99 ? -16.728 -70.906 3.375 1.00 20.66 99 PHE C N 1
ATOM 3555 C CA . PHE C 1 99 ? -17.301 -72.186 2.957 1.00 21.29 99 PHE C CA 1
ATOM 3556 C C . PHE C 1 99 ? -17.133 -72.385 1.455 1.00 19.81 99 PHE C C 1
ATOM 3557 O O . PHE C 1 99 ? -16.703 -73.456 1.000 1.00 18.53 99 PHE C O 1
ATOM 3565 N N . LEU C 1 100 ? -17.421 -71.340 0.668 1.00 18.05 100 LEU C N 1
ATOM 3566 C CA . LEU C 1 100 ? -17.317 -71.472 -0.783 1.00 20.26 100 LEU C CA 1
ATOM 3567 C C . LEU C 1 100 ? -15.860 -71.568 -1.227 1.00 18.73 100 LEU C C 1
ATOM 3568 O O . LEU C 1 100 ? -15.538 -72.304 -2.164 1.00 18.35 100 LEU C O 1
ATOM 3573 N N . LEU C 1 101 ? -14.965 -70.835 -0.566 1.00 18.10 101 LEU C N 1
ATOM 3574 C CA . LEU C 1 101 ? -13.536 -70.988 -0.835 1.00 16.91 101 LEU C CA 1
ATOM 3575 C C . LEU C 1 101 ? -13.086 -72.436 -0.643 1.00 19.24 101 LEU C C 1
ATOM 3576 O O . LEU C 1 101 ? -12.436 -73.026 -1.518 1.00 18.92 101 LEU C O 1
ATOM 3581 N N . ALA C 1 102 ? -13.425 -73.023 0.505 1.00 18.54 102 ALA C N 1
ATOM 3582 C CA . ALA C 1 102 ? -12.986 -74.379 0.825 1.00 21.21 102 ALA C CA 1
ATOM 3583 C C . ALA C 1 102 ? -13.692 -75.421 -0.027 1.00 20.37 102 ALA C C 1
ATOM 3584 O O . ALA C 1 102 ? -13.207 -76.561 -0.135 1.00 20.55 102 ALA C O 1
ATOM 3586 N N . ALA C 1 103 ? -14.823 -75.048 -0.627 1.00 21.33 103 ALA C N 1
ATOM 3587 C CA . ALA C 1 103 ? -15.582 -75.905 -1.529 1.00 22.92 103 ALA C CA 1
ATOM 3588 C C . ALA C 1 103 ? -15.008 -75.964 -2.941 1.00 21.23 103 ALA C C 1
ATOM 3589 O O . ALA C 1 103 ? -15.534 -76.711 -3.759 1.00 18.83 103 ALA C O 1
ATOM 3591 N N . GLY C 1 104 ? -13.979 -75.187 -3.275 1.00 18.06 104 GLY C N 1
ATOM 3592 C CA . GLY C 1 104 ? -13.411 -75.279 -4.612 1.00 21.17 104 GLY C CA 1
ATOM 3593 C C . GLY C 1 104 ? -12.817 -76.655 -4.883 1.00 23.80 104 GLY C C 1
ATOM 3594 O O . GLY C 1 104 ? -12.580 -77.446 -3.970 1.00 21.78 104 GLY C O 1
ATOM 3595 N N . THR C 1 105 ? -12.606 -76.952 -6.170 1.00 23.42 105 THR C N 1
ATOM 3596 C CA . THR C 1 105 ? -11.980 -78.210 -6.569 1.00 26.61 105 THR C CA 1
ATOM 3597 C C . THR C 1 105 ? -10.678 -78.443 -5.803 1.00 25.44 105 THR C C 1
ATOM 3598 O O . THR C 1 105 ? -9.766 -77.615 -5.834 1.00 21.75 105 THR C O 1
ATOM 3602 N N . LYS C 1 106 ? -10.584 -79.581 -5.121 1.00 25.35 106 LYS C N 1
ATOM 3603 C CA . LYS C 1 106 ? -9.403 -79.835 -4.296 1.00 28.64 106 LYS C CA 1
ATOM 3604 C C . LYS C 1 106 ? -8.142 -79.878 -5.155 1.00 26.08 106 LYS C C 1
ATOM 3605 O O . LYS C 1 106 ? -8.126 -80.455 -6.247 1.00 27.66 106 LYS C O 1
ATOM 3611 N N . GLY C 1 107 ? -7.083 -79.233 -4.661 1.00 23.66 107 GLY C N 1
ATOM 3612 C CA . GLY C 1 107 ? -5.899 -78.970 -5.448 1.00 25.65 107 GLY C CA 1
ATOM 3613 C C . GLY C 1 107 ? -5.913 -77.637 -6.172 1.00 26.98 107 GLY C C 1
ATOM 3614 O O . GLY C 1 107 ? -4.865 -77.193 -6.658 1.00 26.60 107 GLY C O 1
ATOM 3615 N N . LYS C 1 108 ? -7.066 -76.973 -6.237 1.00 24.49 108 LYS C N 1
ATOM 3616 C CA . LYS C 1 108 ? -7.189 -75.703 -6.936 1.00 23.67 108 LYS C CA 1
ATOM 3617 C C . LYS C 1 108 ? -7.785 -74.624 -6.031 1.00 25.29 108 LYS C C 1
ATOM 3618 O O . LYS C 1 108 ? -8.408 -73.669 -6.506 1.00 22.44 108 LYS C O 1
ATOM 3624 N N . ARG C 1 109 ? -7.609 -74.766 -4.721 1.00 24.00 109 ARG C N 1
ATOM 3625 C CA . ARG C 1 109 ? -8.040 -73.754 -3.769 1.00 23.35 109 ARG C CA 1
ATOM 3626 C C . ARG C 1 109 ? -6.826 -72.953 -3.331 1.00 24.04 109 ARG C C 1
ATOM 3627 O O . ARG C 1 109 ? -5.825 -73.530 -2.888 1.00 19.32 109 ARG C O 1
ATOM 3635 N N . TYR C 1 110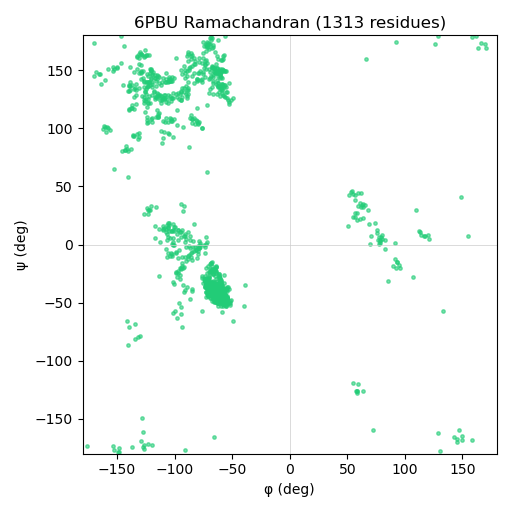 ? -6.913 -71.627 -3.476 1.00 18.67 110 TYR C N 1
ATOM 3636 C CA . TYR C 1 110 ? -5.773 -70.740 -3.289 1.00 22.95 110 TYR C CA 1
ATOM 3637 C C . TYR C 1 110 ? -6.112 -69.596 -2.347 1.00 25.98 110 TYR C C 1
ATOM 3638 O O . TYR C 1 110 ? -7.244 -69.104 -2.323 1.00 22.28 110 TYR C O 1
ATOM 3647 N N . ALA C 1 111 ? -5.105 -69.146 -1.598 1.00 22.06 111 ALA C N 1
ATOM 3648 C CA . ALA C 1 111 ? -5.200 -67.907 -0.838 1.00 21.96 111 ALA C CA 1
ATOM 3649 C C . ALA C 1 111 ? -4.093 -66.962 -1.276 1.00 24.99 111 ALA C C 1
ATOM 3650 O O . ALA C 1 111 ? -2.955 -67.394 -1.522 1.00 23.24 111 ALA C O 1
ATOM 3652 N N . LEU C 1 112 ? -4.430 -65.673 -1.378 1.00 22.76 112 LEU C N 1
ATOM 3653 C CA . LEU C 1 112 ? -3.413 -64.655 -1.590 1.00 24.06 112 LEU C CA 1
ATOM 3654 C C . LEU C 1 112 ? -2.727 -64.363 -0.261 1.00 25.02 112 LEU C C 1
ATOM 3655 O O . LEU C 1 112 ? -3.296 -64.616 0.804 1.00 23.45 112 LEU C O 1
ATOM 3660 N N . PRO C 1 113 ? -1.493 -63.844 -0.293 1.00 23.02 113 PRO C N 1
ATOM 3661 C CA . PRO C 1 113 ? -0.659 -63.876 0.924 1.00 24.19 113 PRO C CA 1
ATOM 3662 C C . PRO C 1 113 ? -1.234 -63.129 2.117 1.00 22.84 113 PRO C C 1
ATOM 3663 O O . PRO C 1 113 ? -0.971 -63.532 3.253 1.00 22.65 113 PRO C O 1
ATOM 3667 N N . HIS C 1 114 ? -2.015 -62.067 1.910 1.00 23.06 114 HIS C N 1
ATOM 3668 C CA . HIS C 1 114 ? -2.598 -61.312 3.012 1.00 23.34 114 HIS C CA 1
ATOM 3669 C C . HIS C 1 114 ? -4.095 -61.569 3.160 1.00 27.04 114 HIS C C 1
ATOM 3670 O O . HIS C 1 114 ? -4.793 -60.808 3.836 1.00 22.45 114 HIS C O 1
ATOM 3677 N N . ALA C 1 115 ? -4.602 -62.638 2.554 1.00 25.56 115 ALA C N 1
ATOM 3678 C CA . ALA C 1 115 ? -6.007 -62.980 2.737 1.00 29.47 115 ALA C CA 1
ATOM 3679 C C . ALA C 1 115 ? -6.257 -63.447 4.171 1.00 28.29 115 ALA C C 1
ATOM 3680 O O . ALA C 1 115 ? -5.387 -64.036 4.819 1.00 21.35 115 ALA C O 1
ATOM 3682 N N . ARG C 1 116 ? -7.461 -63.175 4.670 1.00 25.88 116 ARG C N 1
ATOM 3683 C CA . ARG C 1 116 ? -7.889 -63.651 5.977 1.00 25.61 116 ARG C CA 1
ATOM 3684 C C . ARG C 1 116 ? -9.115 -64.542 5.790 1.00 27.55 116 ARG C C 1
ATOM 3685 O O . ARG C 1 116 ? -10.013 -64.218 5.009 1.00 23.33 116 ARG C O 1
ATOM 3693 N N . ILE C 1 117 ? -9.130 -65.682 6.472 1.00 24.26 117 ILE C N 1
ATOM 3694 C CA . ILE C 1 117 ? -10.239 -66.629 6.412 1.00 18.42 117 ILE C CA 1
ATOM 3695 C C . ILE C 1 117 ? -10.850 -66.669 7.802 1.00 23.42 117 ILE C C 1
ATOM 3696 O O . ILE C 1 117 ? -10.126 -66.805 8.796 1.00 25.49 117 ILE C O 1
ATOM 3701 N N . LEU C 1 118 ? -12.171 -66.526 7.883 1.00 22.17 118 LEU C N 1
ATOM 3702 C CA . LEU C 1 118 ? -12.859 -66.452 9.166 1.00 24.03 118 LEU C CA 1
ATOM 3703 C C . LEU C 1 118 ? -13.962 -67.503 9.206 1.00 29.65 118 LEU C C 1
ATOM 3704 O O . LEU C 1 118 ? -14.760 -67.605 8.269 1.00 23.87 118 LEU C O 1
ATOM 3709 N N . MET C 1 119 ? -14.006 -68.279 10.285 1.00 24.72 119 MET C N 1
ATOM 3710 C CA . MET C 1 119 ? -15.097 -69.221 10.499 1.00 26.81 119 MET C CA 1
ATOM 3711 C C . MET C 1 119 ? -16.167 -68.568 11.361 1.00 34.10 119 MET C C 1
ATOM 3712 O O . MET C 1 119 ? -15.876 -67.704 12.193 1.00 31.11 119 MET C O 1
ATOM 3717 N N . HIS C 1 120 ? -17.413 -68.985 11.156 1.00 26.94 120 HIS C N 1
ATOM 3718 C CA . HIS C 1 120 ? -18.519 -68.300 11.807 1.00 32.07 120 HIS C CA 1
ATOM 3719 C C . HIS C 1 120 ? -19.777 -69.137 11.638 1.00 34.92 120 HIS C C 1
ATOM 3720 O O . HIS C 1 120 ? -19.934 -69.838 10.636 1.00 33.97 120 HIS C O 1
ATOM 3727 N N . GLN C 1 121 ? -20.663 -69.065 12.637 1.00 35.33 121 GLN C N 1
ATOM 3728 C CA . GLN C 1 121 ? -21.990 -69.652 12.526 1.00 37.92 121 GLN C CA 1
ATOM 3729 C C . GLN C 1 121 ? -22.980 -68.544 12.214 1.00 44.81 121 GLN C C 1
ATOM 3730 O O . GLN C 1 121 ? -23.258 -67.717 13.096 1.00 46.46 121 GLN C O 1
ATOM 3736 N N . PRO C 1 122 ? -23.519 -68.460 10.997 1.00 43.84 122 PRO C N 1
ATOM 3737 C CA . PRO C 1 122 ? -24.552 -67.452 10.728 1.00 53.38 122 PRO C CA 1
ATOM 3738 C C . PRO C 1 122 ? -25.781 -67.710 11.589 1.00 56.76 122 PRO C C 1
ATOM 3739 O O . PRO C 1 122 ? -26.053 -68.844 11.991 1.00 54.19 122 PRO C O 1
ATOM 3743 N N . LEU C 1 123 ? -26.510 -66.639 11.902 1.00 57.61 123 LEU C N 1
ATOM 3744 C CA . LEU C 1 123 ? -27.794 -66.816 12.566 1.00 59.19 123 LEU C CA 1
ATOM 3745 C C . LEU C 1 123 ? -28.893 -66.989 11.520 1.00 58.31 123 LEU C C 1
ATOM 3746 O O . LEU C 1 123 ? -28.716 -66.678 10.340 1.00 58.10 123 LEU C O 1
ATOM 3751 N N . GLY C 1 124 ? -30.042 -67.485 11.965 1.00 56.72 124 GLY C N 1
ATOM 3752 C CA . GLY C 1 124 ? -31.114 -67.837 11.046 1.00 58.02 124 GLY C CA 1
ATOM 3753 C C . GLY C 1 124 ? -31.634 -66.765 10.102 1.00 57.45 124 GLY C C 1
ATOM 3754 O O . GLY C 1 124 ? -32.431 -65.911 10.487 1.00 60.42 124 GLY C O 1
ATOM 3755 N N . THR C 1 127 ? -35.811 -67.016 5.979 1.00 56.39 127 THR C N 1
ATOM 3756 C CA . THR C 1 127 ? -37.121 -66.641 6.507 1.00 71.41 127 THR C CA 1
ATOM 3757 C C . THR C 1 127 ? -37.997 -65.964 5.439 1.00 74.38 127 THR C C 1
ATOM 3758 O O . THR C 1 127 ? -38.702 -64.995 5.721 1.00 73.23 127 THR C O 1
ATOM 3762 N N . GLY C 1 128 ? -37.949 -66.483 4.214 1.00 71.64 128 GLY C N 1
ATOM 3763 C CA . GLY C 1 128 ? -38.784 -66.003 3.135 1.00 75.42 128 GLY C CA 1
ATOM 3764 C C . GLY C 1 128 ? -40.054 -66.791 2.917 1.00 76.62 128 GLY C C 1
ATOM 3765 O O . GLY C 1 128 ? -40.875 -66.405 2.078 1.00 80.23 128 GLY C O 1
ATOM 3766 N N . SER C 1 129 ? -40.243 -67.884 3.647 1.00 75.38 129 SER C N 1
ATOM 3767 C CA . SER C 1 129 ? -41.423 -68.715 3.497 1.00 71.03 129 SER C CA 1
ATOM 3768 C C . SER C 1 129 ? -42.595 -68.136 4.284 1.00 70.64 129 SER C C 1
ATOM 3769 O O . SER C 1 129 ? -42.429 -67.364 5.234 1.00 66.79 129 SER C O 1
ATOM 3772 N N . ALA C 1 130 ? -43.797 -68.525 3.867 1.00 70.22 130 ALA C N 1
ATOM 3773 C CA . ALA C 1 130 ? -45.014 -68.180 4.585 1.00 64.39 130 ALA C CA 1
ATOM 3774 C C . ALA C 1 130 ? -45.343 -69.171 5.695 1.00 62.83 130 ALA C C 1
ATOM 3775 O O . ALA C 1 130 ? -46.423 -69.078 6.287 1.00 67.09 130 ALA C O 1
ATOM 3777 N N . ALA C 1 131 ? -44.449 -70.112 5.989 1.00 58.32 131 ALA C N 1
ATOM 3778 C CA . ALA C 1 131 ? -44.654 -71.037 7.090 1.00 56.05 131 ALA C CA 1
ATOM 3779 C C . ALA C 1 131 ? -44.160 -70.424 8.398 1.00 55.01 131 ALA C C 1
ATOM 3780 O O . ALA C 1 131 ? -43.387 -69.461 8.413 1.00 50.09 131 ALA C O 1
ATOM 3782 N N . ASP C 1 132 ? -44.615 -71.000 9.506 1.00 52.24 132 ASP C N 1
ATOM 3783 C CA . ASP C 1 132 ? -44.303 -70.442 10.810 1.00 57.17 132 ASP C CA 1
ATOM 3784 C C . ASP C 1 132 ? -42.803 -70.516 11.088 1.00 52.59 132 ASP C C 1
ATOM 3785 O O . ASP C 1 132 ? -42.039 -71.204 10.405 1.00 48.06 132 ASP C O 1
ATOM 3790 N N . ILE C 1 133 ? -42.391 -69.769 12.115 1.00 55.86 133 ILE C N 1
ATOM 3791 C CA . ILE C 1 133 ? -40.996 -69.729 12.545 1.00 45.09 133 ILE C CA 1
ATOM 3792 C C . ILE C 1 133 ? -40.488 -71.124 12.899 1.00 36.77 133 ILE C C 1
ATOM 3793 O O . ILE C 1 133 ? -39.283 -71.397 12.814 1.00 34.55 133 ILE C O 1
ATOM 3798 N N . ALA C 1 134 ? -41.385 -72.024 13.303 1.00 36.38 134 ALA C N 1
ATOM 3799 C CA . ALA C 1 134 ? -40.965 -73.370 13.670 1.00 34.16 134 ALA C CA 1
ATOM 3800 C C . ALA C 1 134 ? -40.425 -74.120 12.458 1.00 39.98 134 ALA C C 1
ATOM 3801 O O . ALA C 1 134 ? -39.388 -74.789 12.540 1.00 26.66 134 ALA C O 1
ATOM 3803 N N . ILE C 1 135 ? -41.126 -74.022 11.323 1.00 40.83 135 ILE C N 1
ATOM 3804 C CA . ILE C 1 135 ? -40.672 -74.695 10.109 1.00 41.25 135 ILE C CA 1
ATOM 3805 C C . ILE C 1 135 ? -39.385 -74.065 9.603 1.00 33.83 135 ILE C C 1
ATOM 3806 O O . ILE C 1 135 ? -38.490 -74.760 9.102 1.00 33.02 135 ILE C O 1
ATOM 3811 N N . GLN C 1 136 ? -39.259 -72.744 9.742 1.00 33.32 136 GLN C N 1
ATOM 3812 C CA . GLN C 1 136 ? -38.034 -72.069 9.323 1.00 29.05 136 GLN C CA 1
ATOM 3813 C C . GLN C 1 136 ? -36.839 -72.488 10.180 1.00 30.74 136 GLN C C 1
ATOM 3814 O O . GLN C 1 136 ? -35.711 -72.599 9.679 1.00 29.35 136 GLN C O 1
ATOM 3820 N N . ALA C 1 137 ? -37.063 -72.723 11.475 1.00 28.82 137 ALA C N 1
ATOM 3821 C CA . ALA C 1 137 ? -35.970 -73.153 12.341 1.00 28.33 137 ALA C CA 1
ATOM 3822 C C . ALA C 1 137 ? -35.577 -74.596 12.054 1.00 26.43 137 ALA C C 1
ATOM 3823 O O . ALA C 1 137 ? -34.394 -74.943 12.114 1.00 24.69 137 ALA C O 1
ATOM 3825 N N . GLU C 1 138 ? -36.553 -75.453 11.742 1.00 26.42 138 GLU C N 1
ATOM 3826 C CA . GLU C 1 138 ? -36.228 -76.819 11.346 1.00 30.19 138 GLU C CA 1
ATOM 3827 C C . GLU C 1 138 ? -35.303 -76.833 10.138 1.00 26.91 138 GLU C C 1
ATOM 3828 O O . GLU C 1 138 ? -34.332 -77.599 10.089 1.00 27.10 138 GLU C O 1
ATOM 3834 N N . GLN C 1 139 ? -35.612 -76.016 9.134 1.00 24.76 139 GLN C N 1
ATOM 3835 C CA . GLN C 1 139 ? -34.751 -75.937 7.958 1.00 29.09 139 GLN C CA 1
ATOM 3836 C C . GLN C 1 139 ? -33.360 -75.449 8.324 1.00 29.06 139 GLN C C 1
ATOM 3837 O O . GLN C 1 139 ? -32.351 -75.998 7.857 1.00 28.92 139 GLN C O 1
ATOM 3843 N N . PHE C 1 140 ? -33.287 -74.406 9.152 1.00 30.03 140 PHE C N 1
ATOM 3844 C CA . PHE C 1 140 ? -31.994 -73.853 9.531 1.00 27.08 140 PHE C CA 1
ATOM 3845 C C . PHE C 1 140 ? -31.144 -74.895 10.238 1.00 31.05 140 PHE C C 1
ATOM 3846 O O . PHE C 1 140 ? -29.952 -75.039 9.938 1.00 32.08 140 PHE C O 1
ATOM 3854 N N . ALA C 1 141 ? -31.746 -75.648 11.164 1.00 29.07 141 ALA C N 1
ATOM 3855 C CA . ALA C 1 141 ? -31.013 -76.702 11.858 1.00 30.50 141 ALA C CA 1
ATOM 3856 C C . ALA C 1 141 ? -30.406 -77.700 10.876 1.00 26.06 141 ALA C C 1
ATOM 3857 O O . ALA C 1 141 ? -29.224 -78.054 10.988 1.00 29.54 141 ALA C O 1
ATOM 3859 N N . VAL C 1 142 ? -31.184 -78.135 9.884 1.00 27.10 142 VAL C N 1
ATOM 3860 C CA . VAL C 1 142 ? -30.699 -79.144 8.943 1.00 26.18 142 VAL C CA 1
ATOM 3861 C C . VAL C 1 142 ? -29.566 -78.589 8.083 1.00 31.70 142 VAL C C 1
ATOM 3862 O O . VAL C 1 142 ? -28.546 -79.260 7.877 1.00 28.29 142 VAL C O 1
ATOM 3866 N N . ILE C 1 143 ? -29.714 -77.357 7.578 1.00 26.26 143 ILE C N 1
ATOM 3867 C CA . ILE C 1 143 ? -28.683 -76.815 6.693 1.00 25.84 143 ILE C CA 1
ATOM 3868 C C . ILE C 1 143 ? -27.444 -76.449 7.482 1.00 26.20 143 ILE C C 1
ATOM 3869 O O . ILE C 1 143 ? -26.325 -76.540 6.975 1.00 24.08 143 ILE C O 1
ATOM 3874 N N . LYS C 1 144 ? -27.621 -75.978 8.714 1.00 26.84 144 LYS C N 1
ATOM 3875 C CA A LYS C 1 144 ? -26.446 -75.673 9.505 0.49 29.93 144 LYS C CA 1
ATOM 3876 C CA B LYS C 1 144 ? -26.478 -75.693 9.575 0.51 29.69 144 LYS C CA 1
ATOM 3877 C C . LYS C 1 144 ? -25.652 -76.944 9.819 1.00 28.29 144 LYS C C 1
ATOM 3878 O O . LYS C 1 144 ? -24.422 -76.919 9.714 1.00 27.09 144 LYS C O 1
ATOM 3889 N N . LYS C 1 145 ? -26.311 -78.069 10.112 1.00 30.62 145 LYS C N 1
ATOM 3890 C CA . LYS C 1 145 ? -25.547 -79.290 10.342 1.00 30.96 145 LYS C CA 1
ATOM 3891 C C . LYS C 1 145 ? -24.839 -79.771 9.070 1.00 23.74 145 LYS C C 1
ATOM 3892 O O . LYS C 1 145 ? -23.699 -80.237 9.148 1.00 27.41 145 LYS C O 1
ATOM 3898 N N . GLU C 1 146 ? -25.485 -79.663 7.894 1.00 25.77 146 GLU C N 1
ATOM 3899 C CA . GLU C 1 146 ? -24.822 -79.994 6.628 1.00 22.93 146 GLU C CA 1
ATOM 3900 C C . GLU C 1 146 ? -23.622 -79.091 6.379 1.00 24.72 146 GLU C C 1
ATOM 3901 O O . GLU C 1 146 ? -22.578 -79.550 5.905 1.00 25.48 146 GLU C O 1
ATOM 3907 N N . MET C 1 147 ? -23.768 -77.790 6.650 1.00 23.19 147 MET C N 1
ATOM 3908 C CA . MET C 1 147 ? -22.640 -76.879 6.484 1.00 24.09 147 MET C CA 1
ATOM 3909 C C . MET C 1 147 ? -21.435 -77.334 7.304 1.00 22.43 147 MET C C 1
ATOM 3910 O O . MET C 1 147 ? -20.321 -77.410 6.777 1.00 25.83 147 MET C O 1
ATOM 3915 N N . PHE C 1 148 ? -21.639 -77.663 8.587 1.00 23.90 148 PHE C N 1
ATOM 3916 C CA . PHE C 1 148 ? -20.538 -78.161 9.418 1.00 29.35 148 PHE C CA 1
ATOM 3917 C C . PHE C 1 148 ? -19.931 -79.427 8.827 1.00 25.59 148 PHE C C 1
ATOM 3918 O O . PHE C 1 148 ? -18.705 -79.561 8.731 1.00 23.64 148 PHE C O 1
ATOM 3926 N N . ARG C 1 149 ? -20.782 -80.385 8.454 1.00 24.54 149 ARG C N 1
ATOM 3927 C CA . ARG C 1 149 ? -20.294 -81.637 7.894 1.00 25.62 149 ARG C CA 1
ATOM 3928 C C . ARG C 1 149 ? -19.465 -81.402 6.634 1.00 25.89 149 ARG C C 1
ATOM 3929 O O . ARG C 1 149 ? -18.414 -82.030 6.439 1.00 24.54 149 ARG C O 1
ATOM 3937 N N . LEU C 1 150 ? -19.916 -80.497 5.759 1.00 24.10 150 LEU C N 1
ATOM 3938 C CA . LEU C 1 150 ? -19.174 -80.277 4.520 1.00 26.00 150 LEU C CA 1
ATOM 3939 C C . LEU C 1 150 ? -17.881 -79.494 4.773 1.00 20.12 150 LEU C C 1
ATOM 3940 O O . LEU C 1 150 ? -16.859 -79.747 4.124 1.00 24.53 150 LEU C O 1
ATOM 3945 N N . ASN C 1 151 ? -17.901 -78.540 5.707 1.00 23.61 151 ASN C N 1
ATOM 3946 C CA . ASN C 1 151 ? -16.657 -77.873 6.101 1.00 23.42 151 ASN C CA 1
ATOM 3947 C C . ASN C 1 151 ? -15.637 -78.886 6.616 1.00 23.84 151 ASN C C 1
ATOM 3948 O O . ASN C 1 151 ? -14.446 -78.823 6.274 1.00 21.90 151 ASN C O 1
ATOM 3953 N N . ALA C 1 152 ? -16.095 -79.849 7.421 1.00 25.41 152 ALA C N 1
ATOM 3954 C CA . ALA C 1 152 ? -15.203 -80.910 7.884 1.00 25.05 152 ALA C CA 1
ATOM 3955 C C . ALA C 1 152 ? -14.621 -81.697 6.718 1.00 26.92 152 ALA C C 1
ATOM 3956 O O . ALA C 1 152 ? -13.428 -82.022 6.717 1.00 28.18 152 ALA C O 1
ATOM 3958 N N . GLU C 1 153 ? -15.440 -82.006 5.705 1.00 24.40 153 GLU C N 1
ATOM 3959 C CA . GLU C 1 153 ? -14.922 -82.771 4.570 1.00 27.90 153 GLU C CA 1
ATOM 3960 C C . GLU C 1 153 ? -13.970 -81.938 3.712 1.00 26.88 153 GLU C C 1
ATOM 3961 O O . GLU C 1 153 ? -12.957 -82.454 3.221 1.00 25.03 153 GLU C O 1
ATOM 3967 N N . PHE C 1 154 ? -14.291 -80.655 3.491 1.00 24.16 154 PHE C N 1
ATOM 3968 C CA . PHE C 1 154 ? -13.392 -79.775 2.741 1.00 22.57 154 PHE C CA 1
ATOM 3969 C C . PHE C 1 154 ? -12.013 -79.696 3.391 1.00 24.87 154 PHE C C 1
ATOM 3970 O O . PHE C 1 154 ? -10.988 -79.712 2.699 1.00 23.05 154 PHE C O 1
ATOM 3978 N N . THR C 1 155 ? -11.974 -79.545 4.714 1.00 23.04 155 THR C N 1
ATOM 3979 C CA . THR C 1 155 ? -10.743 -79.246 5.429 1.00 24.48 155 THR C CA 1
ATOM 3980 C C . THR C 1 155 ? -10.025 -80.473 5.965 1.00 28.92 155 THR C C 1
ATOM 3981 O O . THR C 1 155 ? -8.857 -80.356 6.346 1.00 26.20 155 THR C O 1
ATOM 3985 N N . GLY C 1 156 ? -10.687 -81.627 6.031 1.00 29.94 156 GLY C N 1
ATOM 3986 C CA . GLY C 1 156 ? -10.110 -82.770 6.717 1.00 31.43 156 GLY C CA 1
ATOM 3987 C C . GLY C 1 156 ? -10.170 -82.706 8.230 1.00 35.53 156 GLY C C 1
ATOM 3988 O O . GLY C 1 156 ? -9.628 -83.595 8.892 1.00 35.20 156 GLY C O 1
ATOM 3989 N N . GLN C 1 157 ? -10.809 -81.676 8.803 1.00 28.66 157 GLN C N 1
ATOM 3990 C CA . GLN C 1 157 ? -10.898 -81.507 10.246 1.00 29.87 157 GLN C CA 1
ATOM 3991 C C . GLN C 1 157 ? -12.101 -82.267 10.806 1.00 34.66 157 GLN C C 1
ATOM 3992 O O . GLN C 1 157 ? -13.095 -82.469 10.101 1.00 35.17 157 GLN C O 1
ATOM 3998 N N . PRO C 1 158 ? -12.037 -82.696 12.071 1.00 35.49 158 PRO C N 1
ATOM 3999 C CA . PRO C 1 158 ? -13.204 -83.340 12.686 1.00 39.12 158 PRO C CA 1
ATOM 4000 C C . PRO C 1 158 ? -14.355 -82.359 12.806 1.00 36.30 158 PRO C C 1
ATOM 4001 O O . PRO C 1 158 ? -14.154 -81.160 13.016 1.00 34.51 158 PRO C O 1
ATOM 4005 N N . ILE C 1 159 ? -15.575 -82.887 12.699 1.00 29.73 159 ILE C N 1
ATOM 4006 C CA . ILE C 1 159 ? -16.746 -82.017 12.744 1.00 35.52 159 ILE C CA 1
ATOM 4007 C C . ILE C 1 159 ? -16.816 -81.269 14.074 1.00 37.59 159 ILE C C 1
ATOM 4008 O O . ILE C 1 159 ? -17.217 -80.099 14.118 1.00 32.53 159 ILE C O 1
ATOM 4013 N N . GLU C 1 160 ? -16.387 -81.906 15.169 1.00 34.76 160 GLU C N 1
ATOM 4014 C CA . GLU C 1 160 ? -16.427 -81.235 16.468 1.00 39.39 160 GLU C CA 1
ATOM 4015 C C . GLU C 1 160 ? -15.521 -80.010 16.481 1.00 31.57 160 GLU C C 1
ATOM 4016 O O . GLU C 1 160 ? -15.869 -78.975 17.064 1.00 33.88 160 GLU C O 1
ATOM 4022 N N . ARG C 1 161 ? -14.355 -80.113 15.841 1.00 32.22 161 ARG C N 1
ATOM 4023 C CA . ARG C 1 161 ? -13.450 -78.973 15.738 1.00 33.66 161 ARG C CA 1
ATOM 4024 C C . ARG C 1 161 ? -14.052 -77.870 14.868 1.00 31.21 161 ARG C C 1
ATOM 4025 O O . ARG C 1 161 ? -13.941 -76.684 15.202 1.00 32.15 161 ARG C O 1
ATOM 4033 N N . ILE C 1 162 ? -14.707 -78.238 13.760 1.00 34.92 162 ILE C N 1
ATOM 4034 C CA . ILE C 1 162 ? -15.381 -77.247 12.919 1.00 23.92 162 ILE C CA 1
ATOM 4035 C C . ILE C 1 162 ? -16.413 -76.475 13.730 1.00 30.92 162 ILE C C 1
ATOM 4036 O O . ILE C 1 162 ? -16.462 -75.239 13.692 1.00 28.38 162 ILE C O 1
ATOM 4041 N N . GLU C 1 163 ? -17.261 -77.194 14.475 1.00 28.86 163 GLU C N 1
ATOM 4042 C CA . GLU C 1 163 ? -18.308 -76.527 15.245 1.00 30.67 163 GLU C CA 1
ATOM 4043 C C . GLU C 1 163 ? -17.713 -75.646 16.338 1.00 31.41 163 GLU C C 1
ATOM 4044 O O . GLU C 1 163 ? -18.146 -74.504 16.527 1.00 32.25 163 GLU C O 1
ATOM 4050 N N . ALA C 1 164 ? -16.721 -76.163 17.072 1.00 31.19 164 ALA C N 1
ATOM 4051 C CA . ALA C 1 164 ? -16.124 -75.393 18.161 1.00 35.10 164 ALA C CA 1
ATOM 4052 C C . ALA C 1 164 ? -15.417 -74.147 17.636 1.00 32.96 164 ALA C C 1
ATOM 4053 O O . ALA C 1 164 ? -15.651 -73.043 18.136 1.00 31.90 164 ALA C O 1
ATOM 4055 N N . ASP C 1 165 ? -14.580 -74.301 16.602 1.00 27.78 165 ASP C N 1
ATOM 4056 C CA . ASP C 1 165 ? -13.895 -73.156 16.000 1.00 28.12 165 ASP C CA 1
ATOM 4057 C C . ASP C 1 165 ? -14.878 -72.145 15.402 1.00 31.39 165 ASP C C 1
ATOM 4058 O O . ASP C 1 165 ? -14.650 -70.929 15.483 1.00 26.25 165 ASP C O 1
ATOM 4063 N N . SER C 1 166 ? -15.970 -72.623 14.786 1.00 27.93 166 SER C N 1
ATOM 4064 C CA . SER C 1 166 ? -16.948 -71.710 14.203 1.00 32.88 166 SER C CA 1
ATOM 4065 C C . SER C 1 166 ? -17.623 -70.870 15.274 1.00 32.09 166 SER C C 1
ATOM 4066 O O . SER C 1 166 ? -17.827 -69.665 15.091 1.00 31.52 166 SER C O 1
ATOM 4069 N N . ASP C 1 167 ? -17.999 -71.487 16.395 1.00 34.04 167 ASP C N 1
ATOM 4070 C CA . ASP C 1 167 ? -18.745 -70.728 17.391 1.00 37.14 167 ASP C CA 1
ATOM 4071 C C . ASP C 1 167 ? -17.896 -69.627 18.020 1.00 36.85 167 ASP C C 1
ATOM 4072 O O . ASP C 1 167 ? -18.436 -68.616 18.482 1.00 38.03 167 ASP C O 1
ATOM 4077 N N . ARG C 1 168 ? -16.575 -69.785 18.038 1.00 35.36 168 ARG C N 1
ATOM 4078 C CA . ARG C 1 168 ? -15.717 -68.749 18.595 1.00 36.04 168 ARG C CA 1
ATOM 4079 C C . ARG C 1 168 ? -15.135 -67.832 17.528 1.00 33.71 168 ARG C C 1
ATOM 4080 O O . ARG C 1 168 ? -14.240 -67.038 17.830 1.00 33.63 168 ARG C O 1
ATOM 4088 N N . ASP C 1 169 ? -15.654 -67.897 16.299 1.00 32.80 169 ASP C N 1
ATOM 4089 C CA . ASP C 1 169 ? -15.223 -67.017 15.213 1.00 33.68 169 ASP C CA 1
ATOM 4090 C C . ASP C 1 169 ? -13.711 -67.095 15.001 1.00 28.61 169 ASP C C 1
ATOM 4091 O O . ASP C 1 169 ? -13.038 -66.077 14.842 1.00 27.55 169 ASP C O 1
ATOM 4096 N N . ARG C 1 170 ? -13.170 -68.308 15.015 1.00 24.69 170 ARG C N 1
ATOM 4097 C CA . ARG C 1 170 ? -11.742 -68.484 14.761 1.00 26.75 170 ARG C CA 1
ATOM 4098 C C . ARG C 1 170 ? -11.385 -67.960 13.373 1.00 29.94 170 ARG C C 1
ATOM 4099 O O . ARG C 1 170 ? -12.098 -68.214 12.397 1.00 23.09 170 ARG C O 1
ATOM 4107 N N . TRP C 1 171 ? -10.292 -67.194 13.289 1.00 26.95 171 TRP C N 1
ATOM 4108 C CA . TRP C 1 171 ? -9.840 -66.647 12.016 1.00 29.96 171 TRP C CA 1
ATOM 4109 C C . TRP C 1 171 ? -8.396 -67.063 11.750 1.00 26.91 171 TRP C C 1
ATOM 4110 O O . TRP C 1 171 ? -7.682 -67.538 12.636 1.00 26.11 171 TRP C O 1
ATOM 4121 N N . PHE C 1 172 ? -7.989 -66.928 10.491 1.00 26.98 172 PHE C N 1
ATOM 4122 C CA . PHE C 1 172 ? -6.755 -67.522 10.002 1.00 23.45 172 PHE C CA 1
ATOM 4123 C C . PHE C 1 172 ? -6.055 -66.553 9.063 1.00 28.41 172 PHE C C 1
ATOM 4124 O O . PHE C 1 172 ? -6.706 -65.932 8.217 1.00 22.98 172 PHE C O 1
ATOM 4132 N N . THR C 1 173 ? -4.732 -66.443 9.203 1.00 23.66 173 THR C N 1
ATOM 4133 C CA . THR C 1 173 ? -3.910 -65.905 8.131 1.00 26.08 173 THR C CA 1
ATOM 4134 C C . THR C 1 173 ? -3.847 -66.916 6.990 1.00 23.81 173 THR C C 1
ATOM 4135 O O . THR C 1 173 ? -4.238 -68.071 7.140 1.00 24.68 173 THR C O 1
ATOM 4139 N N . ALA C 1 174 ? -3.306 -66.491 5.847 1.00 28.10 174 ALA C N 1
ATOM 4140 C CA . ALA C 1 174 ? -3.254 -67.384 4.691 1.00 27.05 174 ALA C CA 1
ATOM 4141 C C . ALA C 1 174 ? -2.482 -68.664 5.013 1.00 29.10 174 ALA C C 1
ATOM 4142 O O . ALA C 1 174 ? -2.909 -69.773 4.659 1.00 26.47 174 ALA C O 1
ATOM 4144 N N . GLN C 1 175 ? -1.350 -68.532 5.707 1.00 27.09 175 GLN C N 1
ATOM 4145 C CA . GLN C 1 175 ? -0.569 -69.714 6.072 1.00 29.91 175 GLN C CA 1
ATOM 4146 C C . GLN C 1 175 ? -1.306 -70.579 7.094 1.00 24.32 175 GLN C C 1
ATOM 4147 O O . GLN C 1 175 ? -1.269 -71.813 7.022 1.00 26.82 175 GLN C O 1
ATOM 4153 N N . GLU C 1 176 ? -1.971 -69.951 8.062 1.00 28.13 176 GLU C N 1
ATOM 4154 C CA . GLU C 1 176 ? -2.790 -70.710 9.003 1.00 32.43 176 GLU C CA 1
ATOM 4155 C C . GLU C 1 176 ? -3.934 -71.427 8.288 1.00 27.36 176 GLU C C 1
ATOM 4156 O O . GLU C 1 176 ? -4.297 -72.558 8.645 1.00 23.69 176 GLU C O 1
ATOM 4162 N N . ALA C 1 177 ? -4.508 -70.788 7.267 1.00 24.90 177 ALA C N 1
ATOM 4163 C CA . ALA C 1 177 ? -5.624 -71.403 6.553 1.00 27.41 177 ALA C CA 1
ATOM 4164 C C . ALA C 1 177 ? -5.147 -72.571 5.702 1.00 21.73 177 ALA C C 1
ATOM 4165 O O . ALA C 1 177 ? -5.841 -73.589 5.578 1.00 24.34 177 ALA C O 1
ATOM 4167 N N . LEU C 1 178 ? -3.971 -72.431 5.097 1.00 24.29 178 LEU C N 1
ATOM 4168 C CA . LEU C 1 178 ? -3.353 -73.538 4.376 1.00 26.00 178 LEU C CA 1
ATOM 4169 C C . LEU C 1 178 ? -3.162 -74.742 5.294 1.00 27.30 178 LEU C C 1
ATOM 4170 O O . LEU C 1 178 ? -3.554 -75.866 4.959 1.00 26.92 178 LEU C O 1
ATOM 4175 N N . GLU C 1 179 ? -2.586 -74.514 6.477 1.00 28.63 179 GLU C N 1
ATOM 4176 C CA . GLU C 1 179 ? -2.334 -75.617 7.403 1.00 34.35 179 GLU C CA 1
ATOM 4177 C C . GLU C 1 179 ? -3.631 -76.254 7.902 1.00 29.82 179 GLU C C 1
ATOM 4178 O O . GLU C 1 179 ? -3.692 -77.477 8.076 1.00 30.03 179 GLU C O 1
ATOM 4184 N N . TYR C 1 180 ? -4.680 -75.452 8.105 1.00 28.22 180 TYR C N 1
ATOM 4185 C CA . TYR C 1 180 ? -5.953 -75.972 8.608 1.00 25.76 180 TYR C CA 1
ATOM 4186 C C . TYR C 1 180 ? -6.713 -76.763 7.552 1.00 25.16 180 TYR C C 1
ATOM 4187 O O . TYR C 1 180 ? -7.449 -77.691 7.896 1.00 27.72 180 TYR C O 1
ATOM 4196 N N . GLY C 1 181 ? -6.576 -76.403 6.281 1.00 24.00 181 GLY C N 1
ATOM 4197 C CA . GLY C 1 181 ? -7.141 -77.198 5.204 1.00 23.50 181 GLY C CA 1
ATOM 4198 C C . GLY C 1 181 ? -8.160 -76.501 4.317 1.00 22.04 181 GLY C C 1
ATOM 4199 O O . GLY C 1 181 ? -8.802 -77.150 3.484 1.00 22.71 181 GLY C O 1
ATOM 4200 N N . PHE C 1 182 ? -8.322 -75.183 4.483 1.00 23.11 182 PHE C N 1
ATOM 4201 C CA . PHE C 1 182 ? -9.261 -74.428 3.651 1.00 22.42 182 PHE C CA 1
ATOM 4202 C C . PHE C 1 182 ? -8.776 -74.301 2.214 1.00 24.16 182 PHE C C 1
ATOM 4203 O O . PHE C 1 182 ? -9.590 -74.211 1.288 1.00 21.46 182 PHE C O 1
ATOM 4211 N N . VAL C 1 183 ? -7.460 -74.171 2.019 1.00 21.31 183 VAL C N 1
ATOM 4212 C CA . VAL C 1 183 ? -6.874 -73.971 0.702 1.00 22.28 183 VAL C CA 1
ATOM 4213 C C . VAL C 1 183 ? -5.698 -74.925 0.540 1.00 24.88 183 VAL C C 1
ATOM 4214 O O . VAL C 1 183 ? -5.163 -75.457 1.510 1.00 20.97 183 VAL C O 1
ATOM 4218 N N . ASP C 1 184 ? -5.296 -75.122 -0.711 1.00 24.47 184 ASP C N 1
ATOM 4219 C CA . ASP C 1 184 ? -4.220 -76.042 -1.047 1.00 31.84 184 ASP C CA 1
ATOM 4220 C C . ASP C 1 184 ? -2.888 -75.345 -1.267 1.00 32.91 184 ASP C C 1
ATOM 4221 O O . ASP C 1 184 ? -1.838 -75.980 -1.116 1.00 27.81 184 ASP C O 1
ATOM 4226 N N . HIS C 1 185 ? -2.907 -74.064 -1.625 1.00 28.01 185 HIS C N 1
ATOM 4227 C CA . HIS C 1 185 ? -1.681 -73.337 -1.920 1.00 28.92 185 HIS C CA 1
ATOM 4228 C C . HIS C 1 185 ? -1.889 -71.872 -1.574 1.00 30.02 185 HIS C C 1
ATOM 4229 O O . HIS C 1 185 ? -3.013 -71.356 -1.620 1.00 24.42 185 HIS C O 1
ATOM 4236 N N . ILE C 1 186 ? -0.798 -71.209 -1.230 1.00 24.38 186 ILE C N 1
ATOM 4237 C CA . ILE C 1 186 ? -0.746 -69.756 -1.246 1.00 24.69 186 ILE C CA 1
ATOM 4238 C C . ILE C 1 186 ? -0.170 -69.348 -2.591 1.00 29.11 186 ILE C C 1
ATOM 4239 O O . ILE C 1 186 ? 0.823 -69.926 -3.054 1.00 30.46 186 ILE C O 1
ATOM 4244 N N . ILE C 1 187 ? -0.828 -68.406 -3.253 1.00 26.60 187 ILE C N 1
ATOM 4245 C CA . ILE C 1 187 ? -0.372 -67.909 -4.538 1.00 24.56 187 ILE C CA 1
ATOM 4246 C C . ILE C 1 187 ? 0.080 -66.471 -4.324 1.00 31.28 187 ILE C C 1
ATOM 4247 O O . ILE C 1 187 ? -0.683 -65.634 -3.826 1.00 28.02 187 ILE C O 1
ATOM 4252 N N . THR C 1 188 ? 1.346 -66.200 -4.638 1.00 29.85 188 THR C N 1
ATOM 4253 C CA . THR C 1 188 ? 1.888 -64.856 -4.521 1.00 28.24 188 THR C CA 1
ATOM 4254 C C . THR C 1 188 ? 1.807 -64.124 -5.853 1.00 28.85 188 THR C C 1
ATOM 4255 O O . THR C 1 188 ? 1.232 -63.034 -5.943 1.00 28.60 188 THR C O 1
ATOM 4259 N N . SER C 1 189 ? 2.350 -64.722 -6.901 1.00 27.44 189 SER C N 1
ATOM 4260 C CA . SER C 1 189 ? 2.267 -64.135 -8.222 1.00 28.39 189 SER C CA 1
ATOM 4261 C C . SER C 1 189 ? 1.846 -65.205 -9.221 1.00 28.35 189 SER C C 1
ATOM 4262 O O . SER C 1 189 ? 2.303 -66.350 -9.158 1.00 31.72 189 SER C O 1
ATOM 4265 N N . ALA C 1 190 ? 0.952 -64.830 -10.128 1.00 29.24 190 ALA C N 1
ATOM 4266 C CA . ALA C 1 190 ? 0.458 -65.769 -11.121 1.00 31.71 190 ALA C CA 1
ATOM 4267 C C . ALA C 1 190 ? 1.580 -66.171 -12.069 1.00 37.71 190 ALA C C 1
ATOM 4268 O O . ALA C 1 190 ? 2.387 -65.344 -12.502 1.00 31.94 190 ALA C O 1
ATOM 4270 N N . SER C 1 191 ? 1.623 -67.448 -12.401 1.00 34.19 191 SER C N 1
ATOM 4271 C CA . SER C 1 191 ? 2.697 -67.964 -13.229 1.00 48.88 191 SER C CA 1
ATOM 4272 C C . SER C 1 191 ? 2.198 -68.030 -14.662 1.00 51.01 191 SER C C 1
ATOM 4273 O O . SER C 1 191 ? 1.237 -68.744 -14.965 1.00 50.09 191 SER C O 1
ATOM 4276 N N . VAL C 1 192 ? 2.818 -67.239 -15.530 1.00 54.68 192 VAL C N 1
ATOM 4277 C CA . VAL C 1 192 ? 2.696 -67.455 -16.962 1.00 64.20 192 VAL C CA 1
ATOM 4278 C C . VAL C 1 192 ? 3.846 -68.316 -17.463 1.00 72.53 192 VAL C C 1
ATOM 4279 O O . VAL C 1 192 ? 3.811 -68.780 -18.615 1.00 70.28 192 VAL C O 1
ATOM 4283 N N . ASN C 1 193 ? 4.859 -68.534 -16.615 1.00 73.51 193 ASN C N 1
ATOM 4284 C CA . ASN C 1 193 ? 5.915 -69.525 -16.818 1.00 83.17 193 ASN C CA 1
ATOM 4285 C C . ASN C 1 193 ? 5.377 -70.824 -17.407 1.00 83.29 193 ASN C C 1
ATOM 4286 O O . ASN C 1 193 ? 5.859 -71.306 -18.440 1.00 85.87 193 ASN C O 1
ATOM 4291 N N . GLY C 1 194 ? 4.353 -71.385 -16.770 1.00 84.31 194 GLY C N 1
ATOM 4292 C CA . GLY C 1 194 ? 4.097 -72.811 -16.779 1.00 86.68 194 GLY C CA 1
ATOM 4293 C C . GLY C 1 194 ? 4.428 -73.472 -15.456 1.00 88.65 194 GLY C C 1
ATOM 4294 O O . GLY C 1 194 ? 3.813 -74.489 -15.104 1.00 83.66 194 GLY C O 1
ATOM 4295 N N . GLU C 1 195 ? 5.380 -72.913 -14.705 1.00 107.62 195 GLU C N 1
ATOM 4296 C CA . GLU C 1 195 ? 5.739 -73.400 -13.374 1.00 109.39 195 GLU C CA 1
ATOM 4297 C C . GLU C 1 195 ? 4.825 -72.721 -12.367 1.00 102.35 195 GLU C C 1
ATOM 4298 O O . GLU C 1 195 ? 5.175 -71.707 -11.762 1.00 104.85 195 GLU C O 1
ATOM 4304 N N . GLY C 1 196 ? 3.636 -73.282 -12.183 1.00 83.94 196 GLY C N 1
ATOM 4305 C CA . GLY C 1 196 ? 2.741 -72.789 -11.165 1.00 62.40 196 GLY C CA 1
ATOM 4306 C C . GLY C 1 196 ? 1.358 -72.436 -11.672 1.00 49.60 196 GLY C C 1
ATOM 4307 O O . GLY C 1 196 ? 1.078 -72.447 -12.878 1.00 47.69 196 GLY C O 1
ATOM 4308 N N . PRO C 1 197 ? 0.457 -72.129 -10.739 1.00 41.78 197 PRO C N 1
ATOM 4309 C CA . PRO C 1 197 ? -0.918 -71.794 -11.121 1.00 40.97 197 PRO C CA 1
ATOM 4310 C C . PRO C 1 197 ? -0.975 -70.487 -11.892 1.00 32.15 197 PRO C C 1
ATOM 4311 O O . PRO C 1 197 ? -0.198 -69.565 -11.651 1.00 34.36 197 PRO C O 1
ATOM 4315 N N . GLY C 1 198 ? -1.907 -70.427 -12.839 1.00 30.39 198 GLY C N 1
ATOM 4316 C CA . GLY C 1 198 ? -2.032 -69.258 -13.688 1.00 38.68 198 GLY C CA 1
ATOM 4317 C C . GLY C 1 198 ? -3.122 -68.307 -13.228 1.00 32.87 198 GLY C C 1
ATOM 4318 O O . GLY C 1 198 ? -3.278 -67.222 -13.788 1.00 27.69 198 GLY C O 1
ATOM 4319 N N . ALA C 1 199 ? -3.895 -68.729 -12.223 1.00 31.98 199 ALA C N 1
ATOM 4320 C CA . ALA C 1 199 ? -4.954 -67.931 -11.601 1.00 26.07 199 ALA C CA 1
ATOM 4321 C C . ALA C 1 199 ? -6.023 -67.486 -12.596 1.00 27.76 199 ALA C C 1
ATOM 4322 O O . ALA C 1 199 ? -6.748 -66.514 -12.340 1.00 28.82 199 ALA C O 1
ATOM 4324 N N . GLY C 1 200 ? -6.143 -68.181 -13.726 1.00 28.29 200 GLY C N 1
ATOM 4325 C CA . GLY C 1 200 ? -7.007 -67.748 -14.803 1.00 28.82 200 GLY C CA 1
ATOM 4326 C C . GLY C 1 200 ? -6.450 -66.634 -15.659 1.00 35.46 200 GLY C C 1
ATOM 4327 O O . GLY C 1 200 ? -7.142 -66.173 -16.575 1.00 37.68 200 GLY C O 1
ATOM 4328 N N . LEU C 1 201 ? -5.221 -66.187 -15.399 1.00 29.51 201 LEU C N 1
ATOM 4329 C CA . LEU C 1 201 ? -4.643 -65.032 -16.074 1.00 36.35 201 LEU C CA 1
ATOM 4330 C C . LEU C 1 201 ? -3.671 -65.403 -17.193 1.00 41.53 201 LEU C C 1
ATOM 4331 O O . LEU C 1 201 ? -2.953 -64.523 -17.686 1.00 35.80 201 LEU C O 1
ATOM 4336 N N . ASP C 1 202 ? -3.623 -66.674 -17.604 1.00 40.70 202 ASP C N 1
ATOM 4337 C CA . ASP C 1 202 ? -2.598 -67.134 -18.537 1.00 47.63 202 ASP C CA 1
ATOM 4338 C C . ASP C 1 202 ? -3.157 -67.622 -19.869 1.00 55.51 202 ASP C C 1
ATOM 4339 O O . ASP C 1 202 ? -2.391 -68.125 -20.699 1.00 63.23 202 ASP C O 1
ATOM 4344 N N . LYS C 1 203 ? -4.458 -67.481 -20.107 1.00 53.77 203 LYS C N 1
ATOM 4345 C CA . LYS C 1 203 ? -5.030 -67.860 -21.396 1.00 58.37 203 LYS C CA 1
ATOM 4346 C C . LYS C 1 203 ? -4.462 -66.993 -22.512 1.00 59.32 203 LYS C C 1
ATOM 4347 O O . LYS C 1 203 ? -4.536 -67.351 -23.683 1.00 61.17 203 LYS C O 1
ATOM 4353 N N . LEU D 1 11 ? -28.176 -53.483 -21.444 1.00 55.10 11 LEU D N 1
ATOM 4354 C CA . LEU D 1 11 ? -28.479 -54.348 -20.308 1.00 54.08 11 LEU D CA 1
ATOM 4355 C C . LEU D 1 11 ? -27.390 -54.279 -19.236 1.00 54.45 11 LEU D C 1
ATOM 4356 O O . LEU D 1 11 ? -26.203 -54.280 -19.559 1.00 60.09 11 LEU D O 1
ATOM 4361 N N . ASN D 1 12 ? -27.789 -54.234 -17.964 1.00 51.68 12 ASN D N 1
ATOM 4362 C CA . ASN D 1 12 ? -26.818 -54.383 -16.889 1.00 43.70 12 ASN D CA 1
ATOM 4363 C C . ASN D 1 12 ? -26.286 -55.820 -16.862 1.00 40.22 12 ASN D C 1
ATOM 4364 O O . ASN D 1 12 ? -26.703 -56.678 -17.648 1.00 34.65 12 ASN D O 1
ATOM 4369 N N . LEU D 1 13 ? -25.344 -56.082 -15.949 1.00 30.67 13 LEU D N 1
ATOM 4370 C CA . LEU D 1 13 ? -24.667 -57.379 -15.951 1.00 31.73 13 LEU D CA 1
ATOM 4371 C C . LEU D 1 13 ? -25.650 -58.521 -15.701 1.00 24.21 13 LEU D C 1
ATOM 4372 O O . LEU D 1 13 ? -25.683 -59.497 -16.454 1.00 24.59 13 LEU D O 1
ATOM 4377 N N . VAL D 1 14 ? -26.426 -58.415 -14.621 1.00 25.59 14 VAL D N 1
ATOM 4378 C CA . VAL D 1 14 ? -27.403 -59.438 -14.243 1.00 32.68 14 VAL D CA 1
ATOM 4379 C C . VAL D 1 14 ? -28.313 -59.780 -15.418 1.00 27.02 14 VAL D C 1
ATOM 4380 O O . VAL D 1 14 ? -28.500 -60.955 -15.760 1.00 27.20 14 VAL D O 1
ATOM 4384 N N . ASP D 1 15 ? -28.890 -58.761 -16.053 1.00 26.17 15 ASP D N 1
ATOM 4385 C CA . ASP D 1 15 ? -29.830 -59.009 -17.143 1.00 28.65 15 ASP D CA 1
ATOM 4386 C C . ASP D 1 15 ? -29.124 -59.575 -18.362 1.00 28.25 15 ASP D C 1
ATOM 4387 O O . ASP D 1 15 ? -29.702 -60.374 -19.110 1.00 29.32 15 ASP D O 1
ATOM 4392 N N . SER D 1 16 ? -27.875 -59.172 -18.585 1.00 25.59 16 SER D N 1
ATOM 4393 C CA . SER D 1 16 ? -27.126 -59.702 -19.716 1.00 25.18 16 SER D CA 1
ATOM 4394 C C . SER D 1 16 ? -26.846 -61.195 -19.538 1.00 25.20 16 SER D C 1
ATOM 4395 O O . SER D 1 16 ? -26.936 -61.971 -20.500 1.00 26.76 16 SER D O 1
ATOM 4398 N N . VAL D 1 17 ? -26.539 -61.616 -18.312 1.00 23.99 17 VAL D N 1
ATOM 4399 C CA . VAL D 1 17 ? -26.305 -63.033 -18.048 1.00 23.78 17 VAL D CA 1
ATOM 4400 C C . VAL D 1 17 ? -27.597 -63.826 -18.227 1.00 22.15 17 VAL D C 1
ATOM 4401 O O . VAL D 1 17 ? -27.594 -64.907 -18.825 1.00 21.66 17 VAL D O 1
ATOM 4405 N N . TYR D 1 18 ? -28.720 -63.302 -17.721 1.00 19.43 18 TYR D N 1
ATOM 4406 C CA . TYR D 1 18 ? -30.004 -63.977 -17.930 1.00 22.24 18 TYR D CA 1
ATOM 4407 C C . TYR D 1 18 ? -30.339 -64.086 -19.412 1.00 22.33 18 TYR D C 1
ATOM 4408 O O . TYR D 1 18 ? -30.903 -65.094 -19.852 1.00 19.48 18 TYR D O 1
ATOM 4417 N N . GLU D 1 19 ? -30.046 -63.039 -20.194 1.00 23.35 19 GLU D N 1
ATOM 4418 C CA . GLU D 1 19 ? -30.336 -63.112 -21.622 1.00 27.50 19 GLU D CA 1
ATOM 4419 C C . GLU D 1 19 ? -29.441 -64.135 -22.310 1.00 25.37 19 GLU D C 1
ATOM 4420 O O . GLU D 1 19 ? -29.884 -64.846 -23.223 1.00 25.47 19 GLU D O 1
ATOM 4426 N N . ARG D 1 20 ? -28.182 -64.237 -21.879 1.00 22.87 20 ARG D N 1
ATOM 4427 C CA . ARG D 1 20 ? -27.299 -65.248 -22.440 1.00 22.35 20 ARG D CA 1
ATOM 4428 C C . ARG D 1 20 ? -27.721 -66.657 -22.028 1.00 22.20 20 ARG D C 1
ATOM 4429 O O . ARG D 1 20 ? -27.567 -67.602 -22.809 1.00 22.10 20 ARG D O 1
ATOM 4437 N N . LEU D 1 21 ? -28.282 -66.813 -20.829 1.00 19.52 21 LEU D N 1
ATOM 4438 C CA . LEU D 1 21 ? -28.815 -68.112 -20.435 1.00 22.95 21 LEU D CA 1
ATOM 4439 C C . LEU D 1 21 ? -30.041 -68.474 -21.270 1.00 21.97 21 LEU D C 1
ATOM 4440 O O . LEU D 1 21 ? -30.241 -69.645 -21.619 1.00 21.87 21 LEU D O 1
ATOM 4445 N N . LEU D 1 22 ? -30.859 -67.474 -21.605 1.00 22.39 22 LEU D N 1
ATOM 4446 C CA . LEU D 1 22 ? -32.001 -67.678 -22.493 1.00 23.51 22 LEU D CA 1
ATOM 4447 C C . LEU D 1 22 ? -31.567 -68.296 -23.816 1.00 26.19 22 LEU D C 1
ATOM 4448 O O . LEU D 1 22 ? -32.270 -69.148 -24.375 1.00 26.31 22 LEU D O 1
ATOM 4453 N N . ALA D 1 23 ? -30.397 -67.895 -24.321 1.00 25.51 23 ALA D N 1
ATOM 4454 C CA . ALA D 1 23 ? -29.840 -68.494 -25.530 1.00 24.01 23 ALA D CA 1
ATOM 4455 C C . ALA D 1 23 ? -29.514 -69.973 -25.355 1.00 27.64 23 ALA D C 1
ATOM 4456 O O . ALA D 1 23 ? -29.438 -70.705 -26.348 1.00 29.76 23 ALA D O 1
ATOM 4458 N N . GLU D 1 24 ? -29.302 -70.425 -24.123 1.00 24.51 24 GLU D N 1
ATOM 4459 C CA . GLU D 1 24 ? -29.119 -71.833 -23.815 1.00 23.63 24 GLU D CA 1
ATOM 4460 C C . GLU D 1 24 ? -30.424 -72.488 -23.397 1.00 23.46 24 GLU D C 1
ATOM 4461 O O . GLU D 1 24 ? -30.404 -73.601 -22.871 1.00 26.09 24 GLU D O 1
ATOM 4467 N N . ARG D 1 25 ? -31.545 -71.787 -23.575 1.00 21.83 25 ARG D N 1
ATOM 4468 C CA . ARG D 1 25 ? -32.869 -72.265 -23.192 1.00 20.88 25 ARG D CA 1
ATOM 4469 C C . ARG D 1 25 ? -32.955 -72.530 -21.692 1.00 23.92 25 ARG D C 1
ATOM 4470 O O . ARG D 1 25 ? -33.646 -73.447 -21.254 1.00 25.29 25 ARG D O 1
ATOM 4478 N N . ILE D 1 26 ? -32.271 -71.706 -20.892 1.00 21.53 26 ILE D N 1
ATOM 4479 C CA . ILE D 1 26 ? -32.309 -71.784 -19.434 1.00 17.63 26 ILE D CA 1
ATOM 4480 C C . ILE D 1 26 ? -33.050 -70.559 -18.891 1.00 22.83 26 ILE D C 1
ATOM 4481 O O . ILE D 1 26 ? -32.684 -69.413 -19.187 1.00 20.41 26 ILE D O 1
ATOM 4486 N N . ILE D 1 27 ? -34.084 -70.810 -18.092 1.00 22.32 27 ILE D N 1
ATOM 4487 C CA . ILE D 1 27 ? -34.930 -69.794 -17.476 1.00 26.31 27 ILE D CA 1
ATOM 4488 C C . ILE D 1 27 ? -34.745 -69.872 -15.970 1.00 27.69 27 ILE D C 1
ATOM 4489 O O . ILE D 1 27 ? -34.616 -70.964 -15.406 1.00 18.44 27 ILE D O 1
ATOM 4494 N N . PHE D 1 28 ? -34.812 -68.713 -15.312 1.00 28.15 28 PHE D N 1
ATOM 4495 C CA . PHE D 1 28 ? -34.612 -68.594 -13.869 1.00 26.37 28 PHE D CA 1
ATOM 4496 C C . PHE D 1 28 ? -35.882 -68.086 -13.207 1.00 34.29 28 PHE D C 1
ATOM 4497 O O . PHE D 1 28 ? -36.401 -67.028 -13.582 1.00 33.09 28 PHE D O 1
ATOM 4505 N N . LEU D 1 29 ? -36.371 -68.824 -12.218 1.00 26.68 29 LEU D N 1
ATOM 4506 C CA . LEU D 1 29 ? -37.406 -68.340 -11.315 1.00 27.55 29 LEU D CA 1
ATOM 4507 C C . LEU D 1 29 ? -36.736 -68.185 -9.952 1.00 32.06 29 LEU D C 1
ATOM 4508 O O . LEU D 1 29 ? -36.594 -69.157 -9.209 1.00 28.56 29 LEU D O 1
ATOM 4513 N N . GLY D 1 30 ? -36.323 -66.961 -9.630 1.00 26.19 30 GLY D N 1
ATOM 4514 C CA . GLY D 1 30 ? -35.541 -66.700 -8.439 1.00 27.55 30 GLY D CA 1
ATOM 4515 C C . GLY D 1 30 ? -36.188 -65.795 -7.420 1.00 31.62 30 GLY D C 1
ATOM 4516 O O . GLY D 1 30 ? -35.483 -65.288 -6.529 1.00 34.73 30 GLY D O 1
ATOM 4517 N N . SER D 1 31 ? -37.490 -65.568 -7.489 1.00 29.32 31 SER D N 1
ATOM 4518 C CA . SER D 1 31 ? -38.152 -64.715 -6.522 1.00 36.00 31 SER D CA 1
ATOM 4519 C C . SER D 1 31 ? -39.585 -65.197 -6.342 1.00 35.15 31 SER D C 1
ATOM 4520 O O . SER D 1 31 ? -40.009 -66.194 -6.936 1.00 27.10 31 SER D O 1
ATOM 4523 N N . GLN D 1 32 ? -40.318 -64.480 -5.490 1.00 26.73 32 GLN D N 1
ATOM 4524 C CA . GLN D 1 32 ? -41.719 -64.768 -5.219 1.00 28.98 32 GLN D CA 1
ATOM 4525 C C . GLN D 1 32 ? -42.535 -64.678 -6.504 1.00 31.02 32 GLN D C 1
ATOM 4526 O O . GLN D 1 32 ? -42.271 -63.839 -7.370 1.00 28.61 32 GLN D O 1
ATOM 4532 N N . VAL D 1 33 ? -43.531 -65.554 -6.631 1.00 24.31 33 VAL D N 1
ATOM 4533 C CA . VAL D 1 33 ? -44.398 -65.557 -7.807 1.00 28.14 33 VAL D CA 1
ATOM 4534 C C . VAL D 1 33 ? -45.515 -64.543 -7.577 1.00 28.07 33 VAL D C 1
ATOM 4535 O O . VAL D 1 33 ? -46.460 -64.806 -6.836 1.00 32.32 33 VAL D O 1
ATOM 4539 N N . ASP D 1 34 ? -45.427 -63.394 -8.225 1.00 27.85 34 ASP D N 1
ATOM 4540 C CA . ASP D 1 34 ? -46.546 -62.460 -8.286 1.00 30.63 34 ASP D CA 1
ATOM 4541 C C . ASP D 1 34 ? -46.929 -62.263 -9.750 1.00 28.01 34 ASP D C 1
ATOM 4542 O O . ASP D 1 34 ? -46.393 -62.933 -10.639 1.00 21.94 34 ASP D O 1
ATOM 4547 N N . ASP D 1 35 ? -47.846 -61.319 -9.994 1.00 24.21 35 ASP D N 1
ATOM 4548 C CA . ASP D 1 35 ? -48.341 -61.094 -11.352 1.00 27.89 35 ASP D CA 1
ATOM 4549 C C . ASP D 1 35 ? -47.222 -60.680 -12.299 1.00 26.84 35 ASP D C 1
ATOM 4550 O O . ASP D 1 35 ? -47.166 -61.147 -13.442 1.00 24.23 35 ASP D O 1
ATOM 4555 N N . ASP D 1 36 ? -46.322 -59.806 -11.847 1.00 29.32 36 ASP D N 1
ATOM 4556 C CA . ASP D 1 36 ? -45.215 -59.381 -12.703 1.00 29.61 36 ASP D CA 1
ATOM 4557 C C . ASP D 1 36 ? -44.335 -60.562 -13.091 1.00 24.20 36 ASP D C 1
ATOM 4558 O O . ASP D 1 36 ? -43.948 -60.707 -14.258 1.00 25.95 36 ASP D O 1
ATOM 4563 N N . ILE D 1 37 ? -43.977 -61.395 -12.111 1.00 22.74 37 ILE D N 1
ATOM 4564 C CA . ILE D 1 37 ? -43.080 -62.519 -12.375 1.00 23.28 37 ILE D CA 1
ATOM 4565 C C . ILE D 1 37 ? -43.752 -63.527 -13.297 1.00 21.69 37 ILE D C 1
ATOM 4566 O O . ILE D 1 37 ? -43.107 -64.120 -14.171 1.00 22.50 37 ILE D O 1
ATOM 4571 N N . ALA D 1 38 ? -45.055 -63.746 -13.109 1.00 22.51 38 ALA D N 1
ATOM 4572 C CA . ALA D 1 38 ? -45.775 -64.652 -13.996 1.00 23.23 38 ALA D CA 1
ATOM 4573 C C . ALA D 1 38 ? -45.722 -64.156 -15.437 1.00 22.57 38 ALA D C 1
ATOM 4574 O O . ALA D 1 38 ? -45.467 -64.938 -16.363 1.00 18.93 38 ALA D O 1
ATOM 4576 N N . ASN D 1 39 ? -45.915 -62.841 -15.646 1.00 19.97 39 ASN D N 1
ATOM 4577 C CA . ASN D 1 39 ? -45.830 -62.294 -16.998 1.00 20.05 39 ASN D CA 1
ATOM 4578 C C . ASN D 1 39 ? -44.445 -62.514 -17.585 1.00 20.71 39 ASN D C 1
ATOM 4579 O O . ASN D 1 39 ? -44.307 -62.933 -18.740 1.00 21.58 39 ASN D O 1
ATOM 4584 N N . ARG D 1 40 ? -43.404 -62.215 -16.799 1.00 20.23 40 ARG D N 1
ATOM 4585 C CA . ARG D 1 40 ? -42.035 -62.371 -17.275 1.00 22.37 40 ARG D CA 1
ATOM 4586 C C . ARG D 1 40 ? -41.741 -63.828 -17.609 1.00 19.58 40 ARG D C 1
ATOM 4587 O O . ARG D 1 40 ? -41.143 -64.127 -18.647 1.00 20.27 40 ARG D O 1
ATOM 4595 N N . LEU D 1 41 ? -42.179 -64.745 -16.746 1.00 21.26 41 LEU D N 1
ATOM 4596 C CA . LEU D 1 41 ? -41.944 -66.173 -16.966 1.00 20.83 41 LEU D CA 1
ATOM 4597 C C . LEU D 1 41 ? -42.727 -66.687 -18.172 1.00 20.29 41 LEU D C 1
ATOM 4598 O O . LEU D 1 41 ? -42.174 -67.382 -19.031 1.00 17.42 41 LEU D O 1
ATOM 4603 N N . CYS D 1 42 ? -44.022 -66.366 -18.235 1.00 16.53 42 CYS D N 1
ATOM 4604 C CA . CYS D 1 42 ? -44.834 -66.748 -19.385 1.00 18.42 42 CYS D CA 1
ATOM 4605 C C . CYS D 1 42 ? -44.209 -66.265 -20.685 1.00 21.45 42 CYS D C 1
ATOM 4606 O O . CYS D 1 42 ? -44.117 -67.022 -21.657 1.00 20.63 42 CYS D O 1
ATOM 4609 N N . ALA D 1 43 ? -43.735 -65.016 -20.706 1.00 18.95 43 ALA D N 1
ATOM 4610 C CA . ALA D 1 43 ? -43.178 -64.460 -21.927 1.00 21.94 43 ALA D CA 1
ATOM 4611 C C . ALA D 1 43 ? -41.942 -65.225 -22.364 1.00 18.48 43 ALA D C 1
ATOM 4612 O O . ALA D 1 43 ? -41.774 -65.506 -23.553 1.00 19.87 43 ALA D O 1
ATOM 4614 N N . GLN D 1 44 ? -41.065 -65.574 -21.416 1.00 20.17 44 GLN D N 1
ATOM 4615 C CA . GLN D 1 44 ? -39.854 -66.315 -21.770 1.00 20.17 44 GLN D CA 1
ATOM 4616 C C . GLN D 1 44 ? -40.189 -67.712 -22.271 1.00 18.01 44 GLN D C 1
ATOM 4617 O O . GLN D 1 44 ? -39.542 -68.215 -23.195 1.00 20.92 44 GLN D O 1
ATOM 4623 N N . ILE D 1 45 ? -41.206 -68.347 -21.687 1.00 18.34 45 ILE D N 1
ATOM 4624 C CA . ILE D 1 45 ? -41.605 -69.677 -22.152 1.00 20.03 45 ILE D CA 1
ATOM 4625 C C . ILE D 1 45 ? -42.140 -69.601 -23.576 1.00 21.02 45 ILE D C 1
ATOM 4626 O O . ILE D 1 45 ? -41.759 -70.395 -24.444 1.00 19.68 45 ILE D O 1
ATOM 4631 N N . LEU D 1 46 ? -43.024 -68.633 -23.837 1.00 20.99 46 LEU D N 1
ATOM 4632 C CA . LEU D 1 46 ? -43.535 -68.426 -25.188 1.00 20.67 46 LEU D CA 1
ATOM 4633 C C . LEU D 1 46 ? -42.409 -68.139 -26.173 1.00 21.64 46 LEU D C 1
ATOM 4634 O O . LEU D 1 46 ? -42.395 -68.679 -27.286 1.00 20.52 46 LEU D O 1
ATOM 4639 N N . LEU D 1 47 ? -41.460 -67.285 -25.788 1.00 19.85 47 LEU D N 1
ATOM 4640 C CA . LEU D 1 47 ? -40.360 -66.940 -26.685 1.00 21.25 47 LEU D CA 1
ATOM 4641 C C . LEU D 1 47 ? -39.516 -68.163 -27.024 1.00 23.50 47 LEU D C 1
ATOM 4642 O O . LEU D 1 47 ? -39.189 -68.405 -28.195 1.00 22.44 47 LEU D O 1
ATOM 4647 N N . LEU D 1 48 ? -39.147 -68.946 -26.007 1.00 21.26 48 LEU D N 1
ATOM 4648 C CA . LEU D 1 48 ? -38.329 -70.131 -26.250 1.00 22.53 48 LEU D CA 1
ATOM 4649 C C . LEU D 1 48 ? -39.085 -71.161 -27.081 1.00 21.64 48 LEU D C 1
ATOM 4650 O O . LEU D 1 48 ? -38.493 -71.838 -27.930 1.00 23.15 48 LEU D O 1
ATOM 4655 N N . SER D 1 49 ? -40.399 -71.282 -26.858 1.00 22.08 49 SER D N 1
ATOM 4656 C CA . SER D 1 49 ? -41.222 -72.163 -27.691 1.00 26.49 49 SER D CA 1
ATOM 4657 C C . SER D 1 49 ? -41.188 -71.723 -29.149 1.00 26.55 49 SER D C 1
ATOM 4658 O O . SER D 1 49 ? -41.032 -72.548 -30.056 1.00 27.37 49 SER D O 1
ATOM 4661 N N . ALA D 1 50 ? -41.324 -70.414 -29.390 1.00 24.30 50 ALA D N 1
ATOM 4662 C CA . ALA D 1 50 ? -41.388 -69.917 -30.763 1.00 27.94 50 ALA D CA 1
ATOM 4663 C C . ALA D 1 50 ? -40.055 -70.092 -31.472 1.00 30.62 50 ALA D C 1
ATOM 4664 O O . ALA D 1 50 ? -40.016 -70.413 -32.667 1.00 30.69 50 ALA D O 1
ATOM 4666 N N . GLU D 1 51 ? -38.949 -69.909 -30.742 1.00 28.54 51 GLU D N 1
ATOM 4667 C CA . GLU D 1 51 ? -37.622 -70.041 -31.333 1.00 25.87 51 GLU D CA 1
ATOM 4668 C C . GLU D 1 51 ? -37.343 -71.472 -31.779 1.00 30.72 51 GLU D C 1
ATOM 4669 O O . GLU D 1 51 ? -36.809 -71.697 -32.870 1.00 31.72 51 GLU D O 1
ATOM 4675 N N . ASP D 1 52 ? -37.672 -72.448 -30.941 1.00 27.97 52 ASP D N 1
ATOM 4676 C CA . ASP D 1 52 ? -37.495 -73.849 -31.298 1.00 25.77 52 ASP D CA 1
ATOM 4677 C C . ASP D 1 52 ? -38.454 -74.690 -30.472 1.00 28.47 52 ASP D C 1
ATOM 4678 O O . ASP D 1 52 ? -38.165 -75.011 -29.312 1.00 26.08 52 ASP D O 1
ATOM 4683 N N . PRO D 1 53 ? -39.597 -75.078 -31.043 1.00 29.34 53 PRO D N 1
ATOM 4684 C CA . PRO D 1 53 ? -40.566 -75.880 -30.291 1.00 29.34 53 PRO D CA 1
ATOM 4685 C C . PRO D 1 53 ? -40.155 -77.322 -30.070 1.00 28.06 53 PRO D C 1
ATOM 4686 O O . PRO D 1 53 ? -40.920 -78.056 -29.442 1.00 28.40 53 PRO D O 1
ATOM 4690 N N . THR D 1 54 ? -38.986 -77.760 -30.541 1.00 32.89 54 THR D N 1
ATOM 4691 C CA . THR D 1 54 ? -38.587 -79.156 -30.391 1.00 35.48 54 THR D CA 1
ATOM 4692 C C . THR D 1 54 ? -37.551 -79.377 -29.293 1.00 32.80 54 THR D C 1
ATOM 4693 O O . THR D 1 54 ? -37.252 -80.530 -28.976 1.00 33.95 54 THR D O 1
ATOM 4697 N N . LYS D 1 55 ? -37.010 -78.322 -28.692 1.00 26.98 55 LYS D N 1
ATOM 4698 C CA . LYS D 1 55 ? -35.978 -78.456 -27.673 1.00 24.30 55 LYS D CA 1
ATOM 4699 C C . LYS D 1 55 ? -36.527 -78.138 -26.286 1.00 24.43 55 LYS D C 1
ATOM 4700 O O . LYS D 1 55 ? -37.326 -77.210 -26.116 1.00 21.61 55 LYS D O 1
ATOM 4706 N N . ASP D 1 56 ? -36.055 -78.883 -25.293 1.00 21.79 56 ASP D N 1
ATOM 4707 C CA . ASP D 1 56 ? -36.470 -78.654 -23.915 1.00 21.35 56 ASP D CA 1
ATOM 4708 C C . ASP D 1 56 ? -36.156 -77.231 -23.462 1.00 23.21 56 ASP D C 1
ATOM 4709 O O . ASP D 1 56 ? -35.191 -76.606 -23.906 1.00 19.52 56 ASP D O 1
ATOM 4714 N N . ILE D 1 57 ? -36.971 -76.744 -22.549 1.00 19.77 57 ILE D N 1
ATOM 4715 C CA . ILE D 1 57 ? -36.667 -75.577 -21.736 1.00 20.79 57 ILE D CA 1
ATOM 4716 C C . ILE D 1 57 ? -36.251 -76.072 -20.358 1.00 23.56 57 ILE D C 1
ATOM 4717 O O . ILE D 1 57 ? -36.792 -77.065 -19.860 1.00 20.55 57 ILE D O 1
ATOM 4722 N N . HIS D 1 58 ? -35.290 -75.379 -19.734 1.00 20.47 58 HIS D N 1
ATOM 4723 C CA . HIS D 1 58 ? -34.768 -75.754 -18.425 1.00 20.18 58 HIS D CA 1
ATOM 4724 C C . HIS D 1 58 ? -35.106 -74.632 -17.447 1.00 20.63 58 HIS D C 1
ATOM 4725 O O . HIS D 1 58 ? -34.548 -73.530 -17.541 1.00 20.94 58 HIS D O 1
ATOM 4732 N N . LEU D 1 59 ? -36.029 -74.912 -16.519 1.00 19.20 59 LEU D N 1
ATOM 4733 C CA . LEU D 1 59 ? -36.533 -73.925 -15.570 1.00 19.76 59 LEU D CA 1
ATOM 4734 C C . LEU D 1 59 ? -35.884 -74.177 -14.211 1.00 19.72 59 LEU D C 1
ATOM 4735 O O . LEU D 1 59 ? -36.228 -75.142 -13.518 1.00 21.74 59 LEU D O 1
ATOM 4740 N N . TYR D 1 60 ? -34.939 -73.314 -13.837 1.00 20.39 60 TYR D N 1
ATOM 4741 C CA . TYR D 1 60 ? -34.292 -73.384 -12.535 1.00 19.05 60 TYR D CA 1
ATOM 4742 C C . TYR D 1 60 ? -35.107 -72.577 -11.525 1.00 21.84 60 TYR D C 1
ATOM 4743 O O . TYR D 1 60 ? -35.529 -71.446 -11.811 1.00 21.21 60 TYR D O 1
ATOM 4752 N N . ILE D 1 61 ? -35.326 -73.150 -10.347 1.00 16.47 61 ILE D N 1
ATOM 4753 C CA . ILE D 1 61 ? -36.276 -72.602 -9.378 1.00 19.32 61 ILE D CA 1
ATOM 4754 C C . ILE D 1 61 ? -35.545 -72.384 -8.060 1.00 22.40 61 ILE D C 1
ATOM 4755 O O . ILE D 1 61 ? -34.901 -73.301 -7.538 1.00 20.25 61 ILE D O 1
ATOM 4760 N N . ASN D 1 62 ? -35.601 -71.153 -7.553 1.00 20.71 62 ASN D N 1
ATOM 4761 C CA . ASN D 1 62 ? -35.184 -70.832 -6.193 1.00 19.97 62 ASN D CA 1
ATOM 4762 C C . ASN D 1 62 ? -36.171 -69.759 -5.720 1.00 24.35 62 ASN D C 1
ATOM 4763 O O . ASN D 1 62 ? -35.897 -68.557 -5.791 1.00 24.11 62 ASN D O 1
ATOM 4768 N N . SER D 1 63 ? -37.353 -70.200 -5.274 1.00 21.74 63 SER D N 1
ATOM 4769 C CA . SER D 1 63 ? -38.483 -69.299 -5.052 1.00 23.12 63 SER D CA 1
ATOM 4770 C C . SER D 1 63 ? -39.152 -69.546 -3.706 1.00 27.86 63 SER D C 1
ATOM 4771 O O . SER D 1 63 ? -39.480 -70.699 -3.372 1.00 25.47 63 SER D O 1
ATOM 4774 N N . PRO D 1 64 ? -39.420 -68.492 -2.930 1.00 30.98 64 PRO D N 1
ATOM 4775 C CA . PRO D 1 64 ? -40.043 -68.659 -1.610 1.00 30.14 64 PRO D CA 1
ATOM 4776 C C . PRO D 1 64 ? -41.561 -68.778 -1.619 1.00 37.78 64 PRO D C 1
ATOM 4777 O O . PRO D 1 64 ? -42.155 -68.947 -0.548 1.00 44.20 64 PRO D O 1
ATOM 4781 N N . GLY D 1 65 ? -42.216 -68.681 -2.755 1.00 29.32 65 GLY D N 1
ATOM 4782 C CA . GLY D 1 65 ? -43.647 -68.846 -2.783 1.00 32.99 65 GLY D CA 1
ATOM 4783 C C . GLY D 1 65 ? -44.258 -67.945 -3.823 1.00 35.36 65 GLY D C 1
ATOM 4784 O O . GLY D 1 65 ? -43.564 -67.344 -4.640 1.00 36.60 65 GLY D O 1
ATOM 4785 N N . GLY D 1 66 ? -45.578 -67.857 -3.791 1.00 30.79 66 GLY D N 1
ATOM 4786 C CA . GLY D 1 66 ? -46.274 -67.010 -4.737 1.00 34.10 66 GLY D CA 1
ATOM 4787 C C . GLY D 1 66 ? -47.761 -67.260 -4.690 1.00 32.15 66 GLY D C 1
ATOM 4788 O O . GLY D 1 66 ? -48.247 -68.188 -4.037 1.00 36.18 66 GLY D O 1
ATOM 4789 N N . SER D 1 67 ? -48.480 -66.418 -5.416 1.00 26.99 67 SER D N 1
ATOM 4790 C CA . SER D 1 67 ? -49.926 -66.503 -5.435 1.00 27.01 67 SER D CA 1
ATOM 4791 C C . SER D 1 67 ? -50.378 -67.639 -6.344 1.00 27.89 67 SER D C 1
ATOM 4792 O O . SER D 1 67 ? -49.706 -67.981 -7.327 1.00 21.28 67 SER D O 1
ATOM 4795 N N . ILE D 1 68 ? -51.520 -68.239 -5.988 1.00 23.92 68 ILE D N 1
ATOM 4796 C CA . ILE D 1 68 ? -52.073 -69.325 -6.795 1.00 23.32 68 ILE D CA 1
ATOM 4797 C C . ILE D 1 68 ? -52.363 -68.861 -8.212 1.00 22.24 68 ILE D C 1
ATOM 4798 O O . ILE D 1 68 ? -52.066 -69.573 -9.182 1.00 21.99 68 ILE D O 1
ATOM 4803 N N . SER D 1 69 ? -53.004 -67.696 -8.354 1.00 19.34 69 SER D N 1
ATOM 4804 C CA . SER D 1 69 ? -53.431 -67.246 -9.675 1.00 24.13 69 SER D CA 1
ATOM 4805 C C . SER D 1 69 ? -52.234 -67.044 -10.595 1.00 20.89 69 SER D C 1
ATOM 4806 O O . SER D 1 69 ? -52.255 -67.456 -11.758 1.00 20.61 69 SER D O 1
ATOM 4809 N N . ALA D 1 70 ? -51.163 -66.435 -10.079 1.00 19.54 70 ALA D N 1
ATOM 4810 C CA . ALA D 1 70 ? -49.978 -66.211 -10.902 1.00 21.42 70 ALA D CA 1
ATOM 4811 C C . ALA D 1 70 ? -49.280 -67.525 -11.240 1.00 23.04 70 ALA D C 1
ATOM 4812 O O . ALA D 1 70 ? -48.821 -67.722 -12.373 1.00 20.41 70 ALA D O 1
ATOM 4814 N N . GLY D 1 71 ? -49.186 -68.437 -10.266 1.00 18.92 71 GLY D N 1
ATOM 4815 C CA . GLY D 1 71 ? -48.594 -69.735 -10.551 1.00 20.89 71 GLY D CA 1
ATOM 4816 C C . GLY D 1 71 ? -49.389 -70.529 -11.572 1.00 16.48 71 GLY D C 1
ATOM 4817 O O . GLY D 1 71 ? -48.816 -71.210 -12.420 1.00 19.47 71 GLY D O 1
ATOM 4818 N N . MET D 1 72 ? -50.721 -70.428 -11.527 1.00 20.68 72 MET D N 1
ATOM 4819 C CA . MET D 1 72 ? -51.544 -71.163 -12.493 1.00 21.32 72 MET D CA 1
ATOM 4820 C C . MET D 1 72 ? -51.369 -70.624 -13.911 1.00 24.79 72 MET D C 1
ATOM 4821 O O . MET D 1 72 ? -51.434 -71.386 -14.888 1.00 20.10 72 MET D O 1
ATOM 4826 N N . ALA D 1 73 ? -51.174 -69.308 -14.050 1.00 20.85 73 ALA D N 1
ATOM 4827 C CA . ALA D 1 73 ? -50.899 -68.758 -15.372 1.00 20.15 73 ALA D CA 1
ATOM 4828 C C . ALA D 1 73 ? -49.593 -69.309 -15.922 1.00 20.49 73 ALA D C 1
ATOM 4829 O O . ALA D 1 73 ? -49.509 -69.674 -17.105 1.00 20.19 73 ALA D O 1
ATOM 4831 N N . ILE D 1 74 ? -48.558 -69.376 -15.081 1.00 18.07 74 ILE D N 1
ATOM 4832 C CA . ILE D 1 74 ? -47.294 -69.955 -15.526 1.00 18.60 74 ILE D CA 1
ATOM 4833 C C . ILE D 1 74 ? -47.498 -71.419 -15.903 1.00 19.48 74 ILE D C 1
ATOM 4834 O O . ILE D 1 74 ? -46.988 -71.888 -16.929 1.00 17.42 74 ILE D O 1
ATOM 4839 N N . TYR D 1 75 ? -48.235 -72.163 -15.073 1.00 18.80 75 TYR D N 1
ATOM 4840 C CA . TYR D 1 75 ? -48.426 -73.588 -15.343 1.00 18.35 75 TYR D CA 1
ATOM 4841 C C . TYR D 1 75 ? -49.123 -73.801 -16.678 1.00 18.98 75 TYR D C 1
ATOM 4842 O O . TYR D 1 75 ? -48.726 -74.662 -17.468 1.00 18.41 75 TYR D O 1
ATOM 4851 N N . ASP D 1 76 ? -50.192 -73.048 -16.937 1.00 16.62 76 ASP D N 1
ATOM 4852 C CA . ASP D 1 76 ? -50.887 -73.222 -18.210 1.00 18.38 76 ASP D CA 1
ATOM 4853 C C . ASP D 1 76 ? -49.968 -72.901 -19.379 1.00 18.83 76 ASP D C 1
ATOM 4854 O O . ASP D 1 76 ? -50.096 -73.505 -20.450 1.00 18.68 76 ASP D O 1
ATOM 4859 N N . THR D 1 77 ? -49.031 -71.955 -19.193 1.00 16.80 77 THR D N 1
ATOM 4860 C CA . THR D 1 77 ? -48.099 -71.629 -20.264 1.00 16.69 77 THR D CA 1
ATOM 4861 C C . THR D 1 77 ? -47.047 -72.727 -20.439 1.00 17.61 77 THR D C 1
ATOM 4862 O O . THR D 1 77 ? -46.625 -73.014 -21.561 1.00 17.31 77 THR D O 1
ATOM 4866 N N . MET D 1 78 ? -46.594 -73.335 -19.337 1.00 15.17 78 MET D N 1
ATOM 4867 C CA . MET D 1 78 ? -45.735 -74.513 -19.431 1.00 16.67 78 MET D CA 1
ATOM 4868 C C . MET D 1 78 ? -46.383 -75.604 -20.282 1.00 17.68 78 MET D C 1
ATOM 4869 O O . MET D 1 78 ? -45.729 -76.184 -21.153 1.00 20.34 78 MET D O 1
ATOM 4874 N N . VAL D 1 79 ? -47.676 -75.870 -20.053 1.00 19.31 79 VAL D N 1
ATOM 4875 C CA . VAL D 1 79 ? -48.414 -76.895 -20.799 1.00 22.24 79 VAL D CA 1
ATOM 4876 C C . VAL D 1 79 ? -48.659 -76.448 -22.240 1.00 22.45 79 VAL D C 1
ATOM 4877 O O . VAL D 1 79 ? -48.573 -77.252 -23.177 1.00 18.81 79 VAL D O 1
ATOM 4881 N N . LEU D 1 80 ? -48.966 -75.159 -22.442 1.00 21.58 80 LEU D N 1
ATOM 4882 C CA . LEU D 1 80 ? -49.115 -74.630 -23.796 1.00 19.97 80 LEU D CA 1
ATOM 4883 C C . LEU D 1 80 ? -47.856 -74.867 -24.627 1.00 21.65 80 LEU D C 1
ATOM 4884 O O . LEU D 1 80 ? -47.941 -75.147 -25.832 1.00 18.68 80 LEU D O 1
ATOM 4889 N N . ALA D 1 81 ? -46.683 -74.739 -24.011 1.00 19.70 81 ALA D N 1
ATOM 4890 C CA . ALA D 1 81 ? -45.441 -74.904 -24.748 1.00 19.62 81 ALA D CA 1
ATOM 4891 C C . ALA D 1 81 ? -45.418 -76.288 -25.374 1.00 21.56 81 ALA D C 1
ATOM 4892 O O . ALA D 1 81 ? -45.655 -77.282 -24.677 1.00 20.82 81 ALA D O 1
ATOM 4894 N N . PRO D 1 82 ? -45.154 -76.402 -26.671 1.00 23.28 82 PRO D N 1
ATOM 4895 C CA . PRO D 1 82 ? -45.015 -77.739 -27.250 1.00 25.94 82 PRO D CA 1
ATOM 4896 C C . PRO D 1 82 ? -43.761 -78.463 -26.785 1.00 32.95 82 PRO D C 1
ATOM 4897 O O . PRO D 1 82 ? -43.773 -79.700 -26.747 1.00 28.79 82 PRO D O 1
ATOM 4901 N N . CYS D 1 83 ? -42.714 -77.775 -26.353 1.00 22.39 83 CYS D N 1
ATOM 4902 C CA . CYS D 1 83 ? -41.579 -78.541 -25.873 1.00 23.42 83 CYS D CA 1
ATOM 4903 C C . CYS D 1 83 ? -41.733 -78.923 -24.401 1.00 21.84 83 CYS D C 1
ATOM 4904 O O . CYS D 1 83 ? -42.554 -78.365 -23.667 1.00 20.34 83 CYS D O 1
ATOM 4907 N N . ASP D 1 84 ? -40.910 -79.883 -23.980 1.00 18.64 84 ASP D N 1
ATOM 4908 C CA . ASP D 1 84 ? -40.796 -80.259 -22.577 1.00 22.90 84 ASP D CA 1
ATOM 4909 C C . ASP D 1 84 ? -40.171 -79.136 -21.760 1.00 21.17 84 ASP D C 1
ATOM 4910 O O . ASP D 1 84 ? -39.396 -78.328 -22.271 1.00 20.44 84 ASP D O 1
ATOM 4915 N N . ILE D 1 85 ? -40.512 -79.105 -20.474 1.00 20.44 85 ILE D N 1
ATOM 4916 C CA . ILE D 1 85 ? -39.933 -78.175 -19.511 1.00 23.67 85 ILE D CA 1
ATOM 4917 C C . ILE D 1 85 ? -39.349 -78.990 -18.365 1.00 18.18 85 ILE D C 1
ATOM 4918 O O . ILE D 1 85 ? -40.086 -79.523 -17.525 1.00 20.18 85 ILE D O 1
ATOM 4923 N N . ALA D 1 86 ? -38.032 -79.110 -18.346 1.00 17.63 86 ALA D N 1
ATOM 4924 C CA . ALA D 1 86 ? -37.347 -79.688 -17.204 1.00 18.19 86 ALA D CA 1
ATOM 4925 C C . ALA D 1 86 ? -37.287 -78.645 -16.095 1.00 20.45 86 ALA D C 1
ATOM 4926 O O . ALA D 1 86 ? -37.096 -77.455 -16.362 1.00 20.83 86 ALA D O 1
ATOM 4928 N N . THR D 1 87 ? -37.461 -79.087 -14.852 1.00 18.52 87 THR D N 1
ATOM 4929 C CA . THR D 1 87 ? -37.408 -78.189 -13.708 1.00 19.43 87 THR D CA 1
ATOM 4930 C C . THR D 1 87 ? -36.304 -78.643 -12.762 1.00 22.12 87 THR D C 1
ATOM 4931 O O . THR D 1 87 ? -36.001 -79.839 -12.664 1.00 20.63 87 THR D O 1
ATOM 4935 N N . TYR D 1 88 ? -35.701 -77.673 -12.070 1.00 16.87 88 TYR D N 1
ATOM 4936 C CA . TYR D 1 88 ? -34.590 -77.941 -11.158 1.00 18.04 88 TYR D CA 1
ATOM 4937 C C . TYR D 1 88 ? -34.791 -77.133 -9.885 1.00 20.69 88 TYR D C 1
ATOM 4938 O O . TYR D 1 88 ? -34.862 -75.904 -9.934 1.00 21.71 88 TYR D O 1
ATOM 4947 N N . ALA D 1 89 ? -34.892 -77.814 -8.749 1.00 17.75 89 ALA D N 1
ATOM 4948 C CA . ALA D 1 89 ? -34.959 -77.135 -7.460 1.00 17.05 89 ALA D CA 1
ATOM 4949 C C . ALA D 1 89 ? -33.522 -76.758 -7.096 1.00 23.84 89 ALA D C 1
ATOM 4950 O O . ALA D 1 89 ? -32.698 -77.616 -6.754 1.00 21.85 89 ALA D O 1
ATOM 4952 N N . MET D 1 90 ? -33.193 -75.475 -7.234 1.00 21.52 90 MET D N 1
ATOM 4953 C CA . MET D 1 90 ? -31.826 -75.019 -7.022 1.00 24.63 90 MET D CA 1
ATOM 4954 C C . MET D 1 90 ? -31.555 -74.639 -5.573 1.00 28.52 90 MET D C 1
ATOM 4955 O O . MET D 1 90 ? -30.446 -74.849 -5.078 1.00 39.46 90 MET D O 1
ATOM 4960 N N . GLY D 1 91 ? -32.525 -74.055 -4.882 1.00 31.75 91 GLY D N 1
ATOM 4961 C CA . GLY D 1 91 ? -32.337 -73.812 -3.468 1.00 29.29 91 GLY D CA 1
ATOM 4962 C C . GLY D 1 91 ? -33.598 -74.091 -2.685 1.00 35.04 91 GLY D C 1
ATOM 4963 O O . GLY D 1 91 ? -33.690 -75.069 -1.938 1.00 40.54 91 GLY D O 1
ATOM 4964 N N . MET D 1 92 ? -34.584 -73.224 -2.860 1.00 28.88 92 MET D N 1
ATOM 4965 C CA . MET D 1 92 ? -35.876 -73.344 -2.211 1.00 26.59 92 MET D CA 1
ATOM 4966 C C . MET D 1 92 ? -36.950 -73.469 -3.281 1.00 26.33 92 MET D C 1
ATOM 4967 O O . MET D 1 92 ? -36.887 -72.794 -4.311 1.00 22.78 92 MET D O 1
ATOM 4972 N N . ALA D 1 93 ? -37.932 -74.335 -3.043 1.00 24.73 93 ALA D N 1
ATOM 4973 C CA . ALA D 1 93 ? -39.112 -74.410 -3.910 1.00 24.32 93 ALA D CA 1
ATOM 4974 C C . ALA D 1 93 ? -40.308 -74.519 -2.972 1.00 26.90 93 ALA D C 1
ATOM 4975 O O . ALA D 1 93 ? -40.679 -75.616 -2.538 1.00 22.44 93 ALA D O 1
ATOM 4977 N N . ALA D 1 94 ? -40.893 -73.367 -2.649 1.00 23.25 94 ALA D N 1
ATOM 4978 C CA . ALA D 1 94 ? -41.940 -73.259 -1.649 1.00 27.78 94 ALA D CA 1
ATOM 4979 C C . ALA D 1 94 ? -43.239 -72.789 -2.287 1.00 25.21 94 ALA D C 1
ATOM 4980 O O . ALA D 1 94 ? -43.230 -71.919 -3.168 1.00 23.00 94 ALA D O 1
ATOM 4982 N N . SER D 1 95 ? -44.349 -73.367 -1.839 1.00 20.35 95 SER D N 1
ATOM 4983 C CA . SER D 1 95 ? -45.685 -72.878 -2.195 1.00 24.05 95 SER D CA 1
ATOM 4984 C C . SER D 1 95 ? -45.847 -73.045 -3.701 1.00 23.46 95 SER D C 1
ATOM 4985 O O . SER D 1 95 ? -45.607 -74.141 -4.224 1.00 20.66 95 SER D O 1
ATOM 4988 N N . MET D 1 96 ? -46.196 -71.999 -4.448 1.00 23.99 96 MET D N 1
ATOM 4989 C CA . MET D 1 96 ? -46.328 -72.187 -5.885 1.00 23.34 96 MET D CA 1
ATOM 4990 C C . MET D 1 96 ? -44.982 -72.462 -6.542 1.00 22.31 96 MET D C 1
ATOM 4991 O O . MET D 1 96 ? -44.958 -72.944 -7.675 1.00 21.71 96 MET D O 1
ATOM 4996 N N . GLY D 1 97 ? -43.867 -72.194 -5.847 1.00 21.83 97 GLY D N 1
ATOM 4997 C CA . GLY D 1 97 ? -42.570 -72.648 -6.335 1.00 19.26 97 GLY D CA 1
ATOM 4998 C C . GLY D 1 97 ? -42.436 -74.164 -6.316 1.00 21.10 97 GLY D C 1
ATOM 4999 O O . GLY D 1 97 ? -41.877 -74.760 -7.241 1.00 20.27 97 GLY D O 1
ATOM 5000 N N . GLU D 1 98 ? -42.936 -74.808 -5.259 1.00 18.08 98 GLU D N 1
ATOM 5001 C CA . GLU D 1 98 ? -43.012 -76.269 -5.242 1.00 21.76 98 GLU D CA 1
ATOM 5002 C C . GLU D 1 98 ? -43.918 -76.767 -6.364 1.00 20.69 98 GLU D C 1
ATOM 5003 O O . GLU D 1 98 ? -43.576 -77.707 -7.090 1.00 20.23 98 GLU D O 1
ATOM 5009 N N . PHE D 1 99 ? -45.083 -76.130 -6.519 1.00 20.34 99 PHE D N 1
ATOM 5010 C CA . PHE D 1 99 ? -46.053 -76.521 -7.540 1.00 20.48 99 PHE D CA 1
ATOM 5011 C C . PHE D 1 99 ? -45.439 -76.508 -8.943 1.00 20.96 99 PHE D C 1
ATOM 5012 O O . PHE D 1 99 ? -45.588 -77.473 -9.708 1.00 19.99 99 PHE D O 1
ATOM 5020 N N . LEU D 1 100 ? -44.751 -75.417 -9.305 1.00 16.41 100 LEU D N 1
ATOM 5021 C CA . LEU D 1 100 ? -44.151 -75.331 -10.639 1.00 18.39 100 LEU D CA 1
ATOM 5022 C C . LEU D 1 100 ? -43.011 -76.337 -10.807 1.00 17.93 100 LEU D C 1
ATOM 5023 O O . LEU D 1 100 ? -42.810 -76.891 -11.904 1.00 16.68 100 LEU D O 1
ATOM 5028 N N . LEU D 1 101 ? -42.247 -76.582 -9.743 1.00 16.28 101 LEU D N 1
ATOM 5029 C CA . LEU D 1 101 ? -41.247 -77.652 -9.776 1.00 17.98 101 LEU D CA 1
ATOM 5030 C C . LEU D 1 101 ? -41.896 -79.002 -10.091 1.00 19.36 101 LEU D C 1
ATOM 5031 O O . LEU D 1 101 ? -41.451 -79.732 -10.990 1.00 18.35 101 LEU D O 1
ATOM 5036 N N . ALA D 1 102 ? -42.951 -79.349 -9.343 1.00 18.47 102 ALA D N 1
ATOM 5037 C CA . ALA D 1 102 ? -43.653 -80.613 -9.527 1.00 17.92 102 ALA D CA 1
ATOM 5038 C C . ALA D 1 102 ? -44.379 -80.688 -10.863 1.00 18.54 102 ALA D C 1
ATOM 5039 O O . ALA D 1 102 ? -44.676 -81.793 -11.334 1.00 19.12 102 ALA D O 1
ATOM 5041 N N . ALA D 1 103 ? -44.687 -79.539 -11.462 1.00 17.37 103 ALA D N 1
ATOM 5042 C CA . ALA D 1 103 ? -45.362 -79.449 -12.749 1.00 19.80 103 ALA D CA 1
ATOM 5043 C C . ALA D 1 103 ? -44.423 -79.632 -13.933 1.00 19.11 103 ALA D C 1
ATOM 5044 O O . ALA D 1 103 ? -44.897 -79.636 -15.070 1.00 17.01 103 ALA D O 1
ATOM 5046 N N . GLY D 1 104 ? -43.117 -79.762 -13.710 1.00 17.62 104 GLY D N 1
ATOM 5047 C CA . GLY D 1 104 ? -42.213 -80.050 -14.808 1.00 17.26 104 GLY D CA 1
ATOM 5048 C C . GLY D 1 104 ? -42.574 -81.335 -15.535 1.00 19.02 104 GLY D C 1
ATOM 5049 O O . GLY D 1 104 ? -43.294 -82.187 -15.027 1.00 18.18 104 GLY D O 1
ATOM 5050 N N . THR D 1 105 ? -42.092 -81.449 -16.772 1.00 19.55 105 THR D N 1
ATOM 5051 C CA . THR D 1 105 ? -42.309 -82.660 -17.557 1.00 22.40 105 THR D CA 1
ATOM 5052 C C . THR D 1 105 ? -41.869 -83.884 -16.758 1.00 21.53 105 THR D C 1
ATOM 5053 O O . THR D 1 105 ? -40.734 -83.952 -16.289 1.00 17.48 105 THR D O 1
ATOM 5057 N N . LYS D 1 106 ? -42.795 -84.806 -16.530 1.00 19.14 106 LYS D N 1
ATOM 5058 C CA A LYS D 1 106 ? -42.487 -85.969 -15.708 0.53 23.21 106 LYS D CA 1
ATOM 5059 C CA B LYS D 1 106 ? -42.499 -85.976 -15.716 0.47 23.09 106 LYS D CA 1
ATOM 5060 C C . LYS D 1 106 ? -41.321 -86.736 -16.311 1.00 22.24 106 LYS D C 1
ATOM 5061 O O . LYS D 1 106 ? -41.253 -86.946 -17.526 1.00 20.39 106 LYS D O 1
ATOM 5072 N N . GLY D 1 107 ? -40.387 -87.131 -15.448 1.00 22.03 107 GLY D N 1
ATOM 5073 C CA . GLY D 1 107 ? -39.110 -87.664 -15.847 1.00 22.21 107 GLY D CA 1
ATOM 5074 C C . GLY D 1 107 ? -38.007 -86.620 -15.875 1.00 22.68 107 GLY D C 1
ATOM 5075 O O . GLY D 1 107 ? -36.827 -86.978 -15.809 1.00 24.54 107 GLY D O 1
ATOM 5076 N N . LYS D 1 108 ? -38.366 -85.338 -15.951 1.00 17.92 108 LYS D N 1
ATOM 5077 C CA . LYS D 1 108 ? -37.381 -84.269 -16.071 1.00 19.60 108 LYS D CA 1
ATOM 5078 C C . LYS D 1 108 ? -37.482 -83.264 -14.924 1.00 17.99 108 LYS D C 1
ATOM 5079 O O . LYS D 1 108 ? -37.165 -82.087 -15.100 1.00 18.99 108 LYS D O 1
ATOM 5085 N N . ARG D 1 109 ? -37.916 -83.717 -13.743 1.00 20.81 109 ARG D N 1
ATOM 5086 C CA . ARG D 1 109 ? -38.002 -82.887 -12.546 1.00 19.90 109 ARG D CA 1
ATOM 5087 C C . ARG D 1 109 ? -36.864 -83.278 -11.614 1.00 21.55 109 ARG D C 1
ATOM 5088 O O . ARG D 1 109 ? -36.753 -84.447 -11.224 1.00 19.36 109 ARG D O 1
ATOM 5096 N N . TYR D 1 110 ? -36.018 -82.305 -11.265 1.00 17.07 110 TYR D N 1
ATOM 5097 C CA . TYR D 1 110 ? -34.778 -82.576 -10.556 1.00 19.83 110 TYR D CA 1
ATOM 5098 C C . TYR D 1 110 ? -34.684 -81.706 -9.314 1.00 22.32 110 TYR D C 1
ATOM 5099 O O . TYR D 1 110 ? -35.197 -80.582 -9.285 1.00 21.06 110 TYR D O 1
ATOM 5108 N N . ALA D 1 111 ? -34.008 -82.230 -8.291 1.00 19.99 111 ALA D N 1
ATOM 5109 C CA . ALA D 1 111 ? -33.626 -81.437 -7.133 1.00 24.37 111 ALA D CA 1
ATOM 5110 C C . ALA D 1 111 ? -32.121 -81.505 -6.952 1.00 23.48 111 ALA D C 1
ATOM 5111 O O . ALA D 1 111 ? -31.519 -82.575 -7.092 1.00 20.11 111 ALA D O 1
ATOM 5113 N N . LEU D 1 112 ? -31.510 -80.353 -6.671 1.00 23.46 112 LEU D N 1
ATOM 5114 C CA . LEU D 1 112 ? -30.111 -80.350 -6.280 1.00 24.77 112 LEU D CA 1
ATOM 5115 C C . LEU D 1 112 ? -30.028 -80.901 -4.861 1.00 24.75 112 LEU D C 1
ATOM 5116 O O . LEU D 1 112 ? -31.036 -80.928 -4.146 1.00 21.37 112 LEU D O 1
ATOM 5121 N N . PRO D 1 113 ? -28.854 -81.390 -4.439 1.00 23.65 113 PRO D N 1
ATOM 5122 C CA . PRO D 1 113 ? -28.820 -82.191 -3.201 1.00 22.81 113 PRO D CA 1
ATOM 5123 C C . PRO D 1 113 ? -29.263 -81.441 -1.953 1.00 24.69 113 PRO D C 1
ATOM 5124 O O . PRO D 1 113 ? -29.794 -82.067 -1.025 1.00 24.59 113 PRO D O 1
ATOM 5128 N N . HIS D 1 114 ? -29.099 -80.122 -1.895 1.00 23.74 114 HIS D N 1
ATOM 5129 C CA . HIS D 1 114 ? -29.478 -79.389 -0.694 1.00 25.64 114 HIS D CA 1
ATOM 5130 C C . HIS D 1 114 ? -30.705 -78.517 -0.904 1.00 23.05 114 HIS D C 1
ATOM 5131 O O . HIS D 1 114 ? -30.984 -77.648 -0.079 1.00 27.64 114 HIS D O 1
ATOM 5138 N N . ALA D 1 115 ? -31.457 -78.747 -1.977 1.00 24.12 115 ALA D N 1
ATOM 5139 C CA . ALA D 1 115 ? -32.701 -78.018 -2.179 1.00 26.50 115 ALA D CA 1
ATOM 5140 C C . ALA D 1 115 ? -33.718 -78.393 -1.108 1.00 23.75 115 ALA D C 1
ATOM 5141 O O . ALA D 1 115 ? -33.697 -79.497 -0.556 1.00 22.98 115 ALA D O 1
ATOM 5143 N N . ARG D 1 116 ? -34.622 -77.462 -0.812 1.00 22.33 116 ARG D N 1
ATOM 5144 C CA . ARG D 1 116 ? -35.696 -77.719 0.136 1.00 24.52 116 ARG D CA 1
ATOM 5145 C C . ARG D 1 116 ? -37.029 -77.418 -0.533 1.00 26.96 116 ARG D C 1
ATOM 5146 O O . ARG D 1 116 ? -37.184 -76.381 -1.186 1.00 26.40 116 ARG D O 1
ATOM 5154 N N . ILE D 1 117 ? -37.983 -78.323 -0.375 1.00 26.22 117 ILE D N 1
ATOM 5155 C CA . ILE D 1 117 ? -39.302 -78.180 -0.979 1.00 22.45 117 ILE D CA 1
ATOM 5156 C C . ILE D 1 117 ? -40.310 -77.970 0.144 1.00 28.73 117 ILE D C 1
ATOM 5157 O O . ILE D 1 117 ? -40.356 -78.756 1.099 1.00 27.93 117 ILE D O 1
ATOM 5162 N N . LEU D 1 118 ? -41.135 -76.932 0.038 1.00 24.58 118 LEU D N 1
ATOM 5163 C CA . LEU D 1 118 ? -42.079 -76.621 1.103 1.00 29.75 118 LEU D CA 1
ATOM 5164 C C . LEU D 1 118 ? -43.496 -76.524 0.540 1.00 37.76 118 LEU D C 1
ATOM 5165 O O . LEU D 1 118 ? -43.746 -75.795 -0.430 1.00 25.70 118 LEU D O 1
ATOM 5170 N N . MET D 1 119 ? -44.413 -77.274 1.137 1.00 34.92 119 MET D N 1
ATOM 5171 C CA . MET D 1 119 ? -45.823 -77.190 0.787 1.00 33.60 119 MET D CA 1
ATOM 5172 C C . MET D 1 119 ? -46.503 -76.131 1.642 1.00 32.10 119 MET D C 1
ATOM 5173 O O . MET D 1 119 ? -46.168 -75.942 2.815 1.00 33.67 119 MET D O 1
ATOM 5178 N N . HIS D 1 120 ? -47.468 -75.438 1.042 1.00 37.07 120 HIS D N 1
ATOM 5179 C CA . HIS D 1 120 ? -48.091 -74.296 1.700 1.00 38.18 120 HIS D CA 1
ATOM 5180 C C . HIS D 1 120 ? -49.373 -73.935 0.966 1.00 42.86 120 HIS D C 1
ATOM 5181 O O . HIS D 1 120 ? -49.463 -74.095 -0.254 1.00 43.95 120 HIS D O 1
ATOM 5188 N N . GLN D 1 121 ? -50.364 -73.452 1.717 1.00 45.86 121 GLN D N 1
ATOM 5189 C CA . GLN D 1 121 ? -51.602 -72.996 1.100 1.00 51.82 121 GLN D CA 1
ATOM 5190 C C . GLN D 1 121 ? -51.531 -71.484 0.946 1.00 54.42 121 GLN D C 1
ATOM 5191 O O . GLN D 1 121 ? -51.706 -70.758 1.935 1.00 54.58 121 GLN D O 1
ATOM 5197 N N . PRO D 1 122 ? -51.274 -70.956 -0.261 1.00 51.52 122 PRO D N 1
ATOM 5198 C CA . PRO D 1 122 ? -50.896 -69.541 -0.386 1.00 56.78 122 PRO D CA 1
ATOM 5199 C C . PRO D 1 122 ? -52.051 -68.579 -0.604 1.00 53.30 122 PRO D C 1
ATOM 5200 O O . PRO D 1 122 ? -53.222 -68.970 -0.595 1.00 52.29 122 PRO D O 1
ATOM 5204 N N . LEU D 1 123 ? -51.693 -67.303 -0.782 1.00 56.06 123 LEU D N 1
ATOM 5205 C CA . LEU D 1 123 ? -52.620 -66.289 -1.273 1.00 62.03 123 LEU D CA 1
ATOM 5206 C C . LEU D 1 123 ? -53.155 -66.682 -2.643 1.00 54.33 123 LEU D C 1
ATOM 5207 O O . LEU D 1 123 ? -52.424 -67.216 -3.483 1.00 38.40 123 LEU D O 1
ATOM 5212 N N . GLY D 1 124 ? -54.430 -66.378 -2.886 1.00 52.18 124 GLY D N 1
ATOM 5213 C CA . GLY D 1 124 ? -54.989 -66.637 -4.200 1.00 46.56 124 GLY D CA 1
ATOM 5214 C C . GLY D 1 124 ? -54.491 -65.676 -5.258 1.00 44.72 124 GLY D C 1
ATOM 5215 O O . GLY D 1 124 ? -54.366 -66.048 -6.429 1.00 38.78 124 GLY D O 1
ATOM 5216 N N . GLY D 1 125 ? -54.182 -64.442 -4.867 1.00 44.84 125 GLY D N 1
ATOM 5217 C CA . GLY D 1 125 ? -53.904 -63.410 -5.848 1.00 50.33 125 GLY D CA 1
ATOM 5218 C C . GLY D 1 125 ? -55.115 -62.996 -6.657 1.00 50.52 125 GLY D C 1
ATOM 5219 O O . GLY D 1 125 ? -54.970 -62.581 -7.812 1.00 44.70 125 GLY D O 1
ATOM 5220 N N . VAL D 1 126 ? -56.312 -63.096 -6.077 1.00 52.60 126 VAL D N 1
ATOM 5221 C CA . VAL D 1 126 ? -57.562 -62.814 -6.774 1.00 54.83 126 VAL D CA 1
ATOM 5222 C C . VAL D 1 126 ? -58.181 -61.493 -6.326 1.00 56.83 126 VAL D C 1
ATOM 5223 O O . VAL D 1 126 ? -59.319 -61.192 -6.703 1.00 56.92 126 VAL D O 1
ATOM 5227 N N . THR D 1 127 ? -57.466 -60.693 -5.535 1.00 54.53 127 THR D N 1
ATOM 5228 C CA . THR D 1 127 ? -58.019 -59.447 -5.011 1.00 62.55 127 THR D CA 1
ATOM 5229 C C . THR D 1 127 ? -57.740 -58.242 -5.904 1.00 61.83 127 THR D C 1
ATOM 5230 O O . THR D 1 127 ? -58.138 -57.126 -5.555 1.00 63.37 127 THR D O 1
ATOM 5234 N N . GLY D 1 128 ? -57.080 -58.439 -7.048 1.00 60.90 128 GLY D N 1
ATOM 5235 C CA . GLY D 1 128 ? -56.829 -57.336 -7.961 1.00 62.22 128 GLY D CA 1
ATOM 5236 C C . GLY D 1 128 ? -58.057 -56.852 -8.706 1.00 61.25 128 GLY D C 1
ATOM 5237 O O . GLY D 1 128 ? -58.064 -55.716 -9.195 1.00 58.52 128 GLY D O 1
ATOM 5238 N N . SER D 1 129 ? -59.094 -57.680 -8.802 1.00 60.53 129 SER D N 1
ATOM 5239 C CA . SER D 1 129 ? -60.277 -57.312 -9.563 1.00 60.81 129 SER D CA 1
ATOM 5240 C C . SER D 1 129 ? -61.091 -56.254 -8.820 1.00 54.51 129 SER D C 1
ATOM 5241 O O . SER D 1 129 ? -60.887 -55.978 -7.633 1.00 53.10 129 SER D O 1
ATOM 5244 N N . ALA D 1 130 ? -62.029 -55.658 -9.547 1.00 49.64 130 ALA D N 1
ATOM 5245 C CA . ALA D 1 130 ? -63.008 -54.760 -8.962 1.00 51.20 130 ALA D CA 1
ATOM 5246 C C . ALA D 1 130 ? -64.244 -55.500 -8.480 1.00 46.36 130 ALA D C 1
ATOM 5247 O O . ALA D 1 130 ? -65.243 -54.862 -8.135 1.00 47.71 130 ALA D O 1
ATOM 5249 N N . ALA D 1 131 ? -64.195 -56.826 -8.444 1.00 36.16 131 ALA D N 1
ATOM 5250 C CA . ALA D 1 131 ? -65.358 -57.601 -8.062 1.00 36.44 131 ALA D CA 1
ATOM 5251 C C . ALA D 1 131 ? -65.473 -57.708 -6.545 1.00 37.05 131 ALA D C 1
ATOM 5252 O O . ALA D 1 131 ? -64.516 -57.500 -5.795 1.00 37.68 131 ALA D O 1
ATOM 5254 N N . ASP D 1 132 ? -66.686 -58.030 -6.113 1.00 44.29 132 ASP D N 1
ATOM 5255 C CA . ASP D 1 132 ? -67.008 -58.248 -4.712 1.00 47.36 132 ASP D CA 1
ATOM 5256 C C . ASP D 1 132 ? -66.111 -59.338 -4.116 1.00 41.91 132 ASP D C 1
ATOM 5257 O O . ASP D 1 132 ? -65.682 -60.267 -4.806 1.00 34.43 132 ASP D O 1
ATOM 5262 N N . ILE D 1 133 ? -65.825 -59.216 -2.812 1.00 38.75 133 ILE D N 1
ATOM 5263 C CA . ILE D 1 133 ? -65.016 -60.220 -2.119 1.00 35.95 133 ILE D CA 1
ATOM 5264 C C . ILE D 1 133 ? -65.678 -61.597 -2.168 1.00 35.30 133 ILE D C 1
ATOM 5265 O O . ILE D 1 133 ? -64.989 -62.622 -2.135 1.00 31.65 133 ILE D O 1
ATOM 5270 N N . ALA D 1 134 ? -67.014 -61.650 -2.247 1.00 30.27 134 ALA D N 1
ATOM 5271 C CA . ALA D 1 134 ? -67.691 -62.928 -2.439 1.00 34.92 134 ALA D CA 1
ATOM 5272 C C . ALA D 1 134 ? -67.291 -63.560 -3.761 1.00 30.97 134 ALA D C 1
ATOM 5273 O O . ALA D 1 134 ? -67.072 -64.777 -3.839 1.00 29.89 134 ALA D O 1
ATOM 5275 N N . ILE D 1 135 ? -67.208 -62.748 -4.817 1.00 29.60 135 ILE D N 1
ATOM 5276 C CA . ILE D 1 135 ? -66.795 -63.256 -6.120 1.00 30.87 135 ILE D CA 1
ATOM 5277 C C . ILE D 1 135 ? -65.335 -63.689 -6.082 1.00 32.18 135 ILE D C 1
ATOM 5278 O O . ILE D 1 135 ? -64.964 -64.716 -6.664 1.00 30.60 135 ILE D O 1
ATOM 5283 N N . GLN D 1 136 ? -64.485 -62.919 -5.391 1.00 27.67 136 GLN D N 1
ATOM 5284 C CA . GLN D 1 136 ? -63.083 -63.305 -5.254 1.00 30.51 136 GLN D CA 1
ATOM 5285 C C . GLN D 1 136 ? -62.935 -64.627 -4.512 1.00 29.93 136 GLN D C 1
ATOM 5286 O O . GLN D 1 136 ? -62.111 -65.470 -4.893 1.00 24.51 136 GLN D O 1
ATOM 5292 N N . ALA D 1 137 ? -63.727 -64.832 -3.453 1.00 26.67 137 ALA D N 1
ATOM 5293 C CA . ALA D 1 137 ? -63.629 -66.072 -2.682 1.00 28.90 137 ALA D CA 1
ATOM 5294 C C . ALA D 1 137 ? -64.102 -67.273 -3.487 1.00 27.30 137 ALA D C 1
ATOM 5295 O O . ALA D 1 137 ? -63.571 -68.382 -3.321 1.00 25.80 137 ALA D O 1
ATOM 5297 N N . GLU D 1 138 ? -65.123 -67.081 -4.329 1.00 27.78 138 GLU D N 1
ATOM 5298 C CA . GLU D 1 138 ? -65.577 -68.149 -5.217 1.00 31.29 138 GLU D CA 1
ATOM 5299 C C . GLU D 1 138 ? -64.442 -68.612 -6.115 1.00 29.84 138 GLU D C 1
ATOM 5300 O O . GLU D 1 138 ? -64.177 -69.814 -6.242 1.00 27.57 138 GLU D O 1
ATOM 5306 N N . GLN D 1 139 ? -63.763 -67.658 -6.750 1.00 24.57 139 GLN D N 1
ATOM 5307 C CA . GLN D 1 139 ? -62.620 -67.999 -7.581 1.00 25.87 139 GLN D CA 1
ATOM 5308 C C . GLN D 1 139 ? -61.539 -68.680 -6.755 1.00 27.05 139 GLN D C 1
ATOM 5309 O O . GLN D 1 139 ? -60.961 -69.689 -7.179 1.00 22.99 139 GLN D O 1
ATOM 5315 N N . PHE D 1 140 ? -61.249 -68.133 -5.576 1.00 25.74 140 PHE D N 1
ATOM 5316 C CA . PHE D 1 140 ? -60.182 -68.690 -4.756 1.00 28.85 140 PHE D CA 1
ATOM 5317 C C . PHE D 1 140 ? -60.470 -70.141 -4.387 1.00 25.68 140 PHE D C 1
ATOM 5318 O O . PHE D 1 140 ? -59.575 -70.995 -4.448 1.00 27.17 140 PHE D O 1
ATOM 5326 N N . ALA D 1 141 ? -61.714 -70.444 -4.015 1.00 23.71 141 ALA D N 1
ATOM 5327 C CA . ALA D 1 141 ? -62.069 -71.818 -3.668 1.00 24.22 141 ALA D CA 1
ATOM 5328 C C . ALA D 1 141 ? -61.857 -72.762 -4.845 1.00 27.04 141 ALA D C 1
ATOM 5329 O O . ALA D 1 141 ? -61.380 -73.891 -4.667 1.00 29.21 141 ALA D O 1
ATOM 5331 N N . VAL D 1 142 ? -62.196 -72.320 -6.057 1.00 22.92 142 VAL D N 1
ATOM 5332 C CA . VAL D 1 142 ? -62.042 -73.175 -7.231 1.00 22.46 142 VAL D CA 1
ATOM 5333 C C . VAL D 1 142 ? -60.571 -73.400 -7.548 1.00 23.22 142 VAL D C 1
ATOM 5334 O O . VAL D 1 142 ? -60.149 -74.535 -7.795 1.00 23.68 142 VAL D O 1
ATOM 5338 N N . ILE D 1 143 ? -59.760 -72.340 -7.538 1.00 19.06 143 ILE D N 1
ATOM 5339 C CA . ILE D 1 143 ? -58.375 -72.544 -7.964 1.00 22.77 143 ILE D CA 1
ATOM 5340 C C . ILE D 1 143 ? -57.577 -73.237 -6.874 1.00 23.04 143 ILE D C 1
ATOM 5341 O O . ILE D 1 143 ? -56.611 -73.954 -7.162 1.00 24.76 143 ILE D O 1
ATOM 5346 N N . LYS D 1 144 ? -57.946 -73.034 -5.610 1.00 21.67 144 LYS D N 1
ATOM 5347 C CA . LYS D 1 144 ? -57.265 -73.745 -4.536 1.00 25.53 144 LYS D CA 1
ATOM 5348 C C . LYS D 1 144 ? -57.498 -75.243 -4.661 1.00 24.66 144 LYS D C 1
ATOM 5349 O O . LYS D 1 144 ? -56.558 -76.044 -4.578 1.00 23.22 144 LYS D O 1
ATOM 5355 N N . LYS D 1 145 ? -58.753 -75.634 -4.856 1.00 23.13 145 LYS D N 1
ATOM 5356 C CA . LYS D 1 145 ? -59.068 -77.044 -5.024 1.00 24.23 145 LYS D CA 1
ATOM 5357 C C . LYS D 1 145 ? -58.333 -77.627 -6.228 1.00 24.90 145 LYS D C 1
ATOM 5358 O O . LYS D 1 145 ? -57.795 -78.740 -6.158 1.00 21.82 145 LYS D O 1
ATOM 5364 N N . GLU D 1 146 ? -58.285 -76.881 -7.338 1.00 23.82 146 GLU D N 1
ATOM 5365 C CA . GLU D 1 146 ? -57.566 -77.360 -8.513 1.00 23.32 146 GLU D CA 1
ATOM 5366 C C . GLU D 1 146 ? -56.063 -77.456 -8.249 1.00 24.95 146 GLU D C 1
ATOM 5367 O O . GLU D 1 146 ? -55.400 -78.384 -8.732 1.00 20.88 146 GLU D O 1
ATOM 5373 N N . MET D 1 147 ? -55.507 -76.521 -7.475 1.00 25.05 147 MET D N 1
ATOM 5374 C CA . MET D 1 147 ? -54.097 -76.629 -7.101 1.00 24.14 147 MET D CA 1
ATOM 5375 C C . MET D 1 147 ? -53.819 -77.924 -6.336 1.00 22.21 147 MET D C 1
ATOM 5376 O O . MET D 1 147 ? -52.840 -78.619 -6.626 1.00 21.38 147 MET D O 1
ATOM 5381 N N . PHE D 1 148 ? -54.670 -78.271 -5.362 1.00 18.23 148 PHE D N 1
ATOM 5382 C CA . PHE D 1 148 ? -54.519 -79.548 -4.656 1.00 21.53 148 PHE D CA 1
ATOM 5383 C C . PHE D 1 148 ? -54.619 -80.730 -5.617 1.00 22.57 148 PHE D C 1
ATOM 5384 O O . PHE D 1 148 ? -53.821 -81.676 -5.545 1.00 18.58 148 PHE D O 1
ATOM 5392 N N . ARG D 1 149 ? -55.627 -80.714 -6.499 1.00 22.58 149 ARG D N 1
ATOM 5393 C CA . ARG D 1 149 ? -55.821 -81.826 -7.427 1.00 25.56 149 ARG D CA 1
ATOM 5394 C C . ARG D 1 149 ? -54.611 -82.008 -8.337 1.00 23.97 149 ARG D C 1
ATOM 5395 O O . ARG D 1 149 ? -54.189 -83.143 -8.617 1.00 21.27 149 ARG D O 1
ATOM 5403 N N . LEU D 1 150 ? -54.034 -80.906 -8.804 1.00 19.55 150 LEU D N 1
ATOM 5404 C CA . LEU D 1 150 ? -52.879 -81.015 -9.690 1.00 21.11 150 LEU D CA 1
ATOM 5405 C C . LEU D 1 150 ? -51.641 -81.462 -8.926 1.00 20.78 150 LEU D C 1
ATOM 5406 O O . LEU D 1 150 ? -50.874 -82.302 -9.419 1.00 18.83 150 LEU D O 1
ATOM 5411 N N . ASN D 1 151 ? -51.431 -80.931 -7.715 1.00 19.74 151 ASN D N 1
ATOM 5412 C CA . ASN D 1 151 ? -50.317 -81.420 -6.904 1.00 21.03 151 ASN D CA 1
ATOM 5413 C C . ASN D 1 151 ? -50.452 -82.922 -6.657 1.00 21.58 151 ASN D C 1
ATOM 5414 O O . ASN D 1 151 ? -49.457 -83.657 -6.649 1.00 21.59 151 ASN D O 1
ATOM 5419 N N . ALA D 1 152 ? -51.683 -83.399 -6.456 1.00 19.55 152 ALA D N 1
ATOM 5420 C CA . ALA D 1 152 ? -51.894 -84.840 -6.295 1.00 22.35 152 ALA D CA 1
ATOM 5421 C C . ALA D 1 152 ? -51.528 -85.586 -7.571 1.00 22.20 152 ALA D C 1
ATOM 5422 O O . ALA D 1 152 ? -50.876 -86.635 -7.526 1.00 24.82 152 ALA D O 1
ATOM 5424 N N . GLU D 1 153 ? -51.933 -85.051 -8.723 1.00 22.06 153 GLU D N 1
ATOM 5425 C CA . GLU D 1 153 ? -51.579 -85.662 -10.000 1.00 24.39 153 GLU D CA 1
ATOM 5426 C C . GLU D 1 153 ? -50.067 -85.666 -10.223 1.00 26.58 153 GLU D C 1
ATOM 5427 O O . GLU D 1 153 ? -49.514 -86.653 -10.726 1.00 21.19 153 GLU D O 1
ATOM 5433 N N . PHE D 1 154 ? -49.378 -84.569 -9.861 1.00 20.68 154 PHE D N 1
ATOM 5434 C CA . PHE D 1 154 ? -47.936 -84.489 -10.095 1.00 20.69 154 PHE D CA 1
ATOM 5435 C C . PHE D 1 154 ? -47.168 -85.503 -9.254 1.00 18.13 154 PHE D C 1
ATOM 5436 O O . PHE D 1 154 ? -46.155 -86.057 -9.699 1.00 20.18 154 PHE D O 1
ATOM 5444 N N . THR D 1 155 ? -47.575 -85.681 -8.002 1.00 19.38 155 THR D N 1
ATOM 5445 C CA . THR D 1 155 ? -46.778 -86.453 -7.061 1.00 18.97 155 THR D CA 1
ATOM 5446 C C . THR D 1 155 ? -47.196 -87.914 -6.987 1.00 25.80 155 THR D C 1
ATOM 5447 O O . THR D 1 155 ? -46.410 -88.740 -6.513 1.00 23.01 155 THR D O 1
ATOM 5451 N N . GLY D 1 156 ? -48.419 -88.232 -7.404 1.00 22.81 156 GLY D N 1
ATOM 5452 C CA . GLY D 1 156 ? -49.014 -89.530 -7.135 1.00 28.69 156 GLY D CA 1
ATOM 5453 C C . GLY D 1 156 ? -49.594 -89.698 -5.747 1.00 27.50 156 GLY D C 1
ATOM 5454 O O . GLY D 1 156 ? -49.978 -90.813 -5.389 1.00 30.49 156 GLY D O 1
ATOM 5455 N N . GLN D 1 157 ? -49.674 -88.597 -4.919 1.00 25.50 157 GLN D N 1
ATOM 5456 C CA . GLN D 1 157 ? -50.268 -88.707 -3.591 1.00 25.82 157 GLN D CA 1
ATOM 5457 C C . GLN D 1 157 ? -51.780 -88.486 -3.640 1.00 26.46 157 GLN D C 1
ATOM 5458 O O . GLN D 1 157 ? -52.284 -87.768 -4.510 1.00 28.69 157 GLN D O 1
ATOM 5464 N N . PRO D 1 158 ? -52.534 -89.077 -2.710 1.00 31.51 158 PRO D N 1
ATOM 5465 C CA . PRO D 1 158 ? -53.974 -88.804 -2.655 1.00 32.82 158 PRO D CA 1
ATOM 5466 C C . PRO D 1 158 ? -54.247 -87.354 -2.282 1.00 28.80 158 PRO D C 1
ATOM 5467 O O . PRO D 1 158 ? -53.481 -86.723 -1.546 1.00 27.48 158 PRO D O 1
ATOM 5471 N N . ILE D 1 159 ? -55.366 -86.829 -2.795 1.00 31.54 159 ILE D N 1
ATOM 5472 C CA . ILE D 1 159 ? -55.658 -85.410 -2.611 1.00 31.70 159 ILE D CA 1
ATOM 5473 C C . ILE D 1 159 ? -55.792 -85.064 -1.130 1.00 40.12 159 ILE D C 1
ATOM 5474 O O . ILE D 1 159 ? -55.385 -83.973 -0.710 1.00 30.78 159 ILE D O 1
ATOM 5479 N N . GLU D 1 160 ? -56.300 -85.994 -0.305 1.00 32.64 160 GLU D N 1
ATOM 5480 C CA . GLU D 1 160 ? -56.390 -85.736 1.134 1.00 36.64 160 GLU D CA 1
ATOM 5481 C C . GLU D 1 160 ? -55.018 -85.510 1.751 1.00 29.25 160 GLU D C 1
ATOM 5482 O O . GLU D 1 160 ? -54.864 -84.651 2.630 1.00 32.26 160 GLU D O 1
ATOM 5488 N N . ARG D 1 161 ? -54.013 -86.289 1.333 1.00 32.22 161 ARG D N 1
ATOM 5489 C CA . ARG D 1 161 ? -52.673 -86.107 1.887 1.00 29.69 161 ARG D CA 1
ATOM 5490 C C . ARG D 1 161 ? -52.084 -84.770 1.448 1.00 29.27 161 ARG D C 1
ATOM 5491 O O . ARG D 1 161 ? -51.463 -84.066 2.256 1.00 30.96 161 ARG D O 1
ATOM 5499 N N . ILE D 1 162 ? -52.291 -84.392 0.179 1.00 27.42 162 ILE D N 1
ATOM 5500 C CA . ILE D 1 162 ? -51.812 -83.092 -0.302 1.00 28.51 162 ILE D CA 1
ATOM 5501 C C . ILE D 1 162 ? -52.396 -81.967 0.546 1.00 29.51 162 ILE D C 1
ATOM 5502 O O . ILE D 1 162 ? -51.673 -81.076 1.010 1.00 27.54 162 ILE D O 1
ATOM 5507 N N . GLU D 1 163 ? -53.711 -82.003 0.781 1.00 27.78 163 GLU D N 1
ATOM 5508 C CA A GLU D 1 163 ? -54.349 -80.916 1.517 0.70 30.08 163 GLU D CA 1
ATOM 5509 C CA B GLU D 1 163 ? -54.359 -80.922 1.517 0.30 33.57 163 GLU D CA 1
ATOM 5510 C C . GLU D 1 163 ? -53.913 -80.894 2.976 1.00 31.78 163 GLU D C 1
ATOM 5511 O O . GLU D 1 163 ? -53.669 -79.818 3.539 1.00 29.54 163 GLU D O 1
ATOM 5522 N N . ALA D 1 164 ? -53.804 -82.068 3.608 1.00 31.53 164 ALA D N 1
ATOM 5523 C CA . ALA D 1 164 ? -53.367 -82.114 5.000 1.00 31.84 164 ALA D CA 1
ATOM 5524 C C . ALA D 1 164 ? -51.923 -81.658 5.143 1.00 32.29 164 ALA D C 1
ATOM 5525 O O . ALA D 1 164 ? -51.601 -80.875 6.043 1.00 34.70 164 ALA D O 1
ATOM 5527 N N . ASP D 1 165 ? -51.037 -82.139 4.266 1.00 32.73 165 ASP D N 1
ATOM 5528 C CA . ASP D 1 165 ? -49.635 -81.736 4.339 1.00 29.91 165 ASP D CA 1
ATOM 5529 C C . ASP D 1 165 ? -49.466 -80.247 4.040 1.00 31.17 165 ASP D C 1
ATOM 5530 O O . ASP D 1 165 ? -48.628 -79.579 4.653 1.00 30.28 165 ASP D O 1
ATOM 5535 N N . SER D 1 166 ? -50.250 -79.703 3.102 1.00 31.69 166 SER D N 1
ATOM 5536 C CA . SER D 1 166 ? -50.167 -78.268 2.827 1.00 33.38 166 SER D CA 1
ATOM 5537 C C . SER D 1 166 ? -50.646 -77.455 4.024 1.00 34.44 166 SER D C 1
ATOM 5538 O O . SER D 1 166 ? -50.076 -76.401 4.338 1.00 33.15 166 SER D O 1
ATOM 5541 N N . ASP D 1 167 ? -51.703 -77.929 4.696 1.00 32.79 167 ASP D N 1
ATOM 5542 C CA . ASP D 1 167 ? -52.235 -77.241 5.870 1.00 37.44 167 ASP D CA 1
ATOM 5543 C C . ASP D 1 167 ? -51.185 -77.100 6.965 1.00 34.55 167 ASP D C 1
ATOM 5544 O O . ASP D 1 167 ? -51.164 -76.092 7.677 1.00 39.54 167 ASP D O 1
ATOM 5549 N N . ARG D 1 168 ? -50.311 -78.090 7.122 1.00 39.29 168 ARG D N 1
ATOM 5550 C CA . ARG D 1 168 ? -49.303 -78.048 8.171 1.00 36.43 168 ARG D CA 1
ATOM 5551 C C . ARG D 1 168 ? -47.940 -77.597 7.665 1.00 40.98 168 ARG D C 1
ATOM 5552 O O . ARG D 1 168 ? -46.940 -77.766 8.376 1.00 33.87 168 ARG D O 1
ATOM 5560 N N . ASP D 1 169 ? -47.878 -77.012 6.464 1.00 36.20 169 ASP D N 1
ATOM 5561 C CA . ASP D 1 169 ? -46.625 -76.507 5.901 1.00 30.84 169 ASP D CA 1
ATOM 5562 C C . ASP D 1 169 ? -45.530 -77.570 5.937 1.00 30.20 169 ASP D C 1
ATOM 5563 O O . ASP D 1 169 ? -44.384 -77.293 6.290 1.00 33.61 169 ASP D O 1
ATOM 5568 N N . ARG D 1 170 ? -45.890 -78.804 5.593 1.00 34.38 170 ARG D N 1
ATOM 5569 C CA . ARG D 1 170 ? -44.896 -79.868 5.530 1.00 29.97 170 ARG D CA 1
ATOM 5570 C C . ARG D 1 170 ? -43.805 -79.509 4.531 1.00 29.27 170 ARG D C 1
ATOM 5571 O O . ARG D 1 170 ? -44.088 -79.002 3.442 1.00 30.28 170 ARG D O 1
ATOM 5579 N N . TRP D 1 171 ? -42.548 -79.738 4.921 1.00 26.45 171 TRP D N 1
ATOM 5580 C CA . TRP D 1 171 ? -41.404 -79.484 4.056 1.00 28.42 171 TRP D CA 1
ATOM 5581 C C . TRP D 1 171 ? -40.552 -80.746 3.935 1.00 28.04 171 TRP D C 1
ATOM 5582 O O . TRP D 1 171 ? -40.741 -81.731 4.662 1.00 26.08 171 TRP D O 1
ATOM 5593 N N . PHE D 1 172 ? -39.627 -80.712 2.976 1.00 23.92 172 PHE D N 1
ATOM 5594 C CA . PHE D 1 172 ? -38.915 -81.892 2.499 1.00 28.45 172 PHE D CA 1
ATOM 5595 C C . PHE D 1 172 ? -37.486 -81.528 2.136 1.00 28.34 172 PHE D C 1
ATOM 5596 O O . PHE D 1 172 ? -37.247 -80.515 1.470 1.00 25.00 172 PHE D O 1
ATOM 5604 N N . THR D 1 173 ? -36.546 -82.387 2.528 1.00 24.54 173 THR D N 1
ATOM 5605 C CA . THR D 1 173 ? -35.228 -82.382 1.908 1.00 26.46 173 THR D CA 1
ATOM 5606 C C . THR D 1 173 ? -35.333 -82.914 0.478 1.00 22.79 173 THR D C 1
ATOM 5607 O O . THR D 1 173 ? -36.377 -83.411 0.060 1.00 26.53 173 THR D O 1
ATOM 5611 N N . ALA D 1 174 ? -34.234 -82.825 -0.279 1.00 24.15 174 ALA D N 1
ATOM 5612 C CA . ALA D 1 174 ? -34.272 -83.322 -1.653 1.00 26.59 174 ALA D CA 1
ATOM 5613 C C . ALA D 1 174 ? -34.632 -84.799 -1.690 1.00 28.08 174 ALA D C 1
ATOM 5614 O O . ALA D 1 174 ? -35.441 -85.229 -2.521 1.00 23.63 174 ALA D O 1
ATOM 5616 N N . GLN D 1 175 ? -34.033 -85.593 -0.798 1.00 27.35 175 GLN D N 1
ATOM 5617 C CA . GLN D 1 175 ? -34.320 -87.023 -0.776 1.00 26.33 175 GLN D CA 1
ATOM 5618 C C . GLN D 1 175 ? -35.771 -87.288 -0.397 1.00 25.51 175 GLN D C 1
ATOM 5619 O O . GLN D 1 175 ? -36.431 -88.142 -0.998 1.00 28.12 175 GLN D O 1
ATOM 5625 N N . GLU D 1 176 ? -36.287 -86.568 0.600 1.00 23.53 176 GLU D N 1
ATOM 5626 C CA . GLU D 1 176 ? -37.690 -86.728 0.972 1.00 27.04 176 GLU D CA 1
ATOM 5627 C C . GLU D 1 176 ? -38.615 -86.263 -0.147 1.00 25.42 176 GLU D C 1
ATOM 5628 O O . GLU D 1 176 ? -39.686 -86.843 -0.361 1.00 24.94 176 GLU D O 1
ATOM 5634 N N . ALA D 1 177 ? -38.217 -85.212 -0.868 1.00 25.82 177 ALA D N 1
ATOM 5635 C CA . ALA D 1 177 ? -39.028 -84.721 -1.978 1.00 22.36 177 ALA D CA 1
ATOM 5636 C C . ALA D 1 177 ? -39.099 -85.753 -3.089 1.00 24.35 177 ALA D C 1
ATOM 5637 O O . ALA D 1 177 ? -40.136 -85.900 -3.749 1.00 24.41 177 ALA D O 1
ATOM 5639 N N . LEU D 1 178 ? -37.997 -86.472 -3.304 1.00 23.89 178 LEU D N 1
ATOM 5640 C CA . LEU D 1 178 ? -37.956 -87.537 -4.300 1.00 25.10 178 LEU D CA 1
ATOM 5641 C C . LEU D 1 178 ? -38.906 -88.672 -3.931 1.00 27.59 178 LEU D C 1
ATOM 5642 O O . LEU D 1 178 ? -39.635 -89.201 -4.782 1.00 24.18 178 LEU D O 1
ATOM 5647 N N . GLU D 1 179 ? -38.912 -89.060 -2.658 1.00 25.28 179 GLU D N 1
ATOM 5648 C CA . GLU D 1 179 ? -39.781 -90.149 -2.225 1.00 24.82 179 GLU D CA 1
ATOM 5649 C C . GLU D 1 179 ? -41.250 -89.740 -2.294 1.00 31.31 179 GLU D C 1
ATOM 5650 O O . GLU D 1 179 ? -42.120 -90.550 -2.643 1.00 25.97 179 GLU D O 1
ATOM 5656 N N . TYR D 1 180 ? -41.544 -88.482 -1.975 1.00 24.66 180 TYR D N 1
ATOM 5657 C CA . TYR D 1 180 ? -42.934 -88.046 -1.960 1.00 23.15 180 TYR D CA 1
ATOM 5658 C C . TYR D 1 180 ? -43.488 -87.898 -3.364 1.00 21.91 180 TYR D C 1
ATOM 5659 O O . TYR D 1 180 ? -44.694 -88.073 -3.567 1.00 24.65 180 TYR D O 1
ATOM 5668 N N . GLY D 1 181 ? -42.635 -87.564 -4.333 1.00 23.83 181 GLY D N 1
ATOM 5669 C CA . GLY D 1 181 ? -43.053 -87.473 -5.719 1.00 25.08 181 GLY D CA 1
ATOM 5670 C C . GLY D 1 181 ? -42.956 -86.113 -6.397 1.00 21.52 181 GLY D C 1
ATOM 5671 O O . GLY D 1 181 ? -43.417 -85.986 -7.529 1.00 21.21 181 GLY D O 1
ATOM 5672 N N . PHE D 1 182 ? -42.356 -85.098 -5.751 1.00 21.18 182 PHE D N 1
ATOM 5673 C CA . PHE D 1 182 ? -42.232 -83.780 -6.390 1.00 20.91 182 PHE D CA 1
ATOM 5674 C C . PHE D 1 182 ? -41.244 -83.804 -7.550 1.00 20.74 182 PHE D C 1
ATOM 5675 O O . PHE D 1 182 ? -41.421 -83.082 -8.538 1.00 22.02 182 PHE D O 1
ATOM 5683 N N . VAL D 1 183 ? -40.154 -84.561 -7.415 1.00 16.00 183 VAL D N 1
ATOM 5684 C CA . VAL D 1 183 ? -39.121 -84.634 -8.432 1.00 16.78 183 VAL D CA 1
ATOM 5685 C C . VAL D 1 183 ? -38.873 -86.098 -8.736 1.00 19.99 183 VAL D C 1
ATOM 5686 O O . VAL D 1 183 ? -39.257 -86.986 -7.974 1.00 18.75 183 VAL D O 1
ATOM 5690 N N . ASP D 1 184 ? -38.220 -86.327 -9.873 1.00 19.15 184 ASP D N 1
ATOM 5691 C CA . ASP D 1 184 ? -37.909 -87.656 -10.374 1.00 22.83 184 ASP D CA 1
ATOM 5692 C C . ASP D 1 184 ? -36.491 -88.097 -10.062 1.00 29.03 184 ASP D C 1
ATOM 5693 O O . ASP D 1 184 ? -36.230 -89.305 -10.018 1.00 23.20 184 ASP D O 1
ATOM 5698 N N . HIS D 1 185 ? -35.576 -87.159 -9.836 1.00 18.69 185 HIS D N 1
ATOM 5699 C CA . HIS D 1 185 ? -34.183 -87.490 -9.585 1.00 21.51 185 HIS D CA 1
ATOM 5700 C C . HIS D 1 185 ? -33.561 -86.382 -8.753 1.00 27.51 185 HIS D C 1
ATOM 5701 O O . HIS D 1 185 ? -33.955 -85.213 -8.856 1.00 21.48 185 HIS D O 1
ATOM 5708 N N . ILE D 1 186 ? -32.585 -86.758 -7.932 1.00 25.47 186 ILE D N 1
ATOM 5709 C CA . ILE D 1 186 ? -31.634 -85.795 -7.392 1.00 25.50 186 ILE D CA 1
ATOM 5710 C C . ILE D 1 186 ? -30.457 -85.723 -8.350 1.00 31.38 186 ILE D C 1
ATOM 5711 O O . ILE D 1 186 ? -29.913 -86.756 -8.760 1.00 31.06 186 ILE D O 1
ATOM 5716 N N . ILE D 1 187 ? -30.076 -84.514 -8.741 1.00 25.32 187 ILE D N 1
ATOM 5717 C CA . ILE D 1 187 ? -28.942 -84.321 -9.630 1.00 26.10 187 ILE D CA 1
ATOM 5718 C C . ILE D 1 187 ? -27.798 -83.721 -8.825 1.00 27.22 187 ILE D C 1
ATOM 5719 O O . ILE D 1 187 ? -27.980 -82.730 -8.110 1.00 24.15 187 ILE D O 1
ATOM 5724 N N . THR D 1 188 ? -26.630 -84.362 -8.881 1.00 26.08 188 THR D N 1
ATOM 5725 C CA . THR D 1 188 ? -25.462 -83.875 -8.154 1.00 26.64 188 THR D CA 1
ATOM 5726 C C . THR D 1 188 ? -24.518 -83.112 -9.074 1.00 25.97 188 THR D C 1
ATOM 5727 O O . THR D 1 188 ? -24.216 -81.942 -8.823 1.00 28.56 188 THR D O 1
ATOM 5731 N N . SER D 1 189 ? -24.049 -83.749 -10.146 1.00 24.47 189 SER D N 1
ATOM 5732 C CA . SER D 1 189 ? -23.251 -83.075 -11.162 1.00 25.28 189 SER D CA 1
ATOM 5733 C C . SER D 1 189 ? -23.830 -83.364 -12.536 1.00 29.43 189 SER D C 1
ATOM 5734 O O . SER D 1 189 ? -24.311 -84.470 -12.793 1.00 27.88 189 SER D O 1
ATOM 5737 N N . ALA D 1 190 ? -23.808 -82.353 -13.406 1.00 27.66 190 ALA D N 1
ATOM 5738 C CA . ALA D 1 190 ? -24.325 -82.521 -14.757 1.00 28.72 190 ALA D CA 1
ATOM 5739 C C . ALA D 1 190 ? -23.411 -83.439 -15.563 1.00 34.64 190 ALA D C 1
ATOM 5740 O O . ALA D 1 190 ? -22.184 -83.381 -15.448 1.00 25.55 190 ALA D O 1
ATOM 5742 N N . SER D 1 191 ? -24.021 -84.272 -16.396 1.00 30.97 191 SER D N 1
ATOM 5743 C CA . SER D 1 191 ? -23.294 -85.212 -17.234 1.00 41.52 191 SER D CA 1
ATOM 5744 C C . SER D 1 191 ? -22.916 -84.558 -18.555 1.00 38.57 191 SER D C 1
ATOM 5745 O O . SER D 1 191 ? -23.711 -83.829 -19.145 1.00 39.01 191 SER D O 1
ATOM 5748 N N . VAL D 1 192 ? -21.705 -84.845 -19.034 1.00 46.09 192 VAL D N 1
ATOM 5749 C CA . VAL D 1 192 ? -21.224 -84.259 -20.283 1.00 60.90 192 VAL D CA 1
ATOM 5750 C C . VAL D 1 192 ? -21.298 -85.215 -21.469 1.00 64.44 192 VAL D C 1
ATOM 5751 O O . VAL D 1 192 ? -20.909 -84.831 -22.580 1.00 67.88 192 VAL D O 1
ATOM 5755 N N . ASN D 1 193 ? -21.786 -86.435 -21.285 1.00 62.53 193 ASN D N 1
ATOM 5756 C CA . ASN D 1 193 ? -21.820 -87.362 -22.410 1.00 69.06 193 ASN D CA 1
ATOM 5757 C C . ASN D 1 193 ? -22.948 -88.379 -22.250 1.00 71.43 193 ASN D C 1
ATOM 5758 O O . ASN D 1 193 ? -22.727 -89.579 -22.109 1.00 73.72 193 ASN D O 1
ATOM 5763 N N . GLY D 1 194 ? -24.186 -87.892 -22.282 1.00 69.15 194 GLY D N 1
ATOM 5764 C CA . GLY D 1 194 ? -25.356 -88.751 -22.344 1.00 71.64 194 GLY D CA 1
ATOM 5765 C C . GLY D 1 194 ? -25.437 -89.876 -21.330 1.00 68.49 194 GLY D C 1
ATOM 5766 O O . GLY D 1 194 ? -26.213 -90.817 -21.512 1.00 71.05 194 GLY D O 1
ATOM 5767 N N . GLU D 1 195 ? -24.636 -89.808 -20.272 1.00 71.83 195 GLU D N 1
ATOM 5768 C CA . GLU D 1 195 ? -24.737 -90.782 -19.206 1.00 66.73 195 GLU D CA 1
ATOM 5769 C C . GLU D 1 195 ? -25.946 -90.489 -18.348 1.00 58.40 195 GLU D C 1
ATOM 5770 O O . GLU D 1 195 ? -26.837 -91.330 -18.206 1.00 62.11 195 GLU D O 1
ATOM 5771 N N . GLY D 1 196 ? -25.998 -89.284 -17.797 1.00 54.81 196 GLY D N 1
ATOM 5772 C CA . GLY D 1 196 ? -27.145 -88.834 -17.056 1.00 40.37 196 GLY D CA 1
ATOM 5773 C C . GLY D 1 196 ? -27.625 -87.498 -17.582 1.00 43.54 196 GLY D C 1
ATOM 5774 O O . GLY D 1 196 ? -27.280 -87.086 -18.694 1.00 40.97 196 GLY D O 1
ATOM 5775 N N . PRO D 1 197 ? -28.409 -86.789 -16.772 1.00 35.19 197 PRO D N 1
ATOM 5776 C CA . PRO D 1 197 ? -28.968 -85.505 -17.212 1.00 34.66 197 PRO D CA 1
ATOM 5777 C C . PRO D 1 197 ? -27.887 -84.457 -17.409 1.00 33.37 197 PRO D C 1
ATOM 5778 O O . PRO D 1 197 ? -26.913 -84.385 -16.659 1.00 30.91 197 PRO D O 1
ATOM 5782 N N . GLY D 1 198 ? -28.057 -83.665 -18.457 1.00 28.61 198 GLY D N 1
ATOM 5783 C CA . GLY D 1 198 ? -27.134 -82.589 -18.757 1.00 32.33 198 GLY D CA 1
ATOM 5784 C C . GLY D 1 198 ? -27.482 -81.268 -18.114 1.00 31.67 198 GLY D C 1
ATOM 5785 O O . GLY D 1 198 ? -26.644 -80.362 -18.106 1.00 28.57 198 GLY D O 1
ATOM 5786 N N . ALA D 1 199 ? -28.709 -81.144 -17.592 1.00 25.44 199 ALA D N 1
ATOM 5787 C CA . ALA D 1 199 ? -29.169 -79.965 -16.859 1.00 25.88 199 ALA D CA 1
ATOM 5788 C C . ALA D 1 199 ? -29.189 -78.718 -17.741 1.00 26.75 199 ALA D C 1
ATOM 5789 O O . ALA D 1 199 ? -29.149 -77.586 -17.240 1.00 23.33 199 ALA D O 1
ATOM 5791 N N . GLY D 1 200 ? -29.273 -78.909 -19.057 1.00 23.19 200 GLY D N 1
ATOM 5792 C CA . GLY D 1 200 ? -29.223 -77.802 -19.984 1.00 24.19 200 GLY D CA 1
ATOM 5793 C C . GLY D 1 200 ? -27.834 -77.259 -20.244 1.00 33.54 200 GLY D C 1
ATOM 5794 O O . GLY D 1 200 ? -27.699 -76.281 -20.990 1.00 28.76 200 GLY D O 1
ATOM 5795 N N . LEU D 1 201 ? -26.804 -77.848 -19.637 1.00 30.37 201 LEU D N 1
ATOM 5796 C CA . LEU D 1 201 ? -25.423 -77.416 -19.800 1.00 33.95 201 LEU D CA 1
ATOM 5797 C C . LEU D 1 201 ? -24.716 -78.205 -20.887 1.00 46.42 201 LEU D C 1
ATOM 5798 O O . LEU D 1 201 ? -23.505 -78.049 -21.069 1.00 45.25 201 LEU D O 1
ATOM 5803 N N . ASP D 1 202 ? -25.458 -79.052 -21.597 1.00 44.63 202 ASP D N 1
ATOM 5804 C CA . ASP D 1 202 ? -24.987 -79.855 -22.715 1.00 55.22 202 ASP D CA 1
ATOM 5805 C C . ASP D 1 202 ? -24.765 -79.000 -23.951 1.00 65.88 202 ASP D C 1
ATOM 5806 O O . ASP D 1 202 ? -23.688 -79.011 -24.537 1.00 68.54 202 ASP D O 1
ATOM 5811 N N . LEU E 1 11 ? -33.496 -51.000 -21.727 1.00 61.89 11 LEU E N 1
ATOM 5812 C CA . LEU E 1 11 ? -33.427 -52.223 -22.522 1.00 58.75 11 LEU E CA 1
ATOM 5813 C C . LEU E 1 11 ? -33.291 -53.448 -21.621 1.00 57.19 11 LEU E C 1
ATOM 5814 O O . LEU E 1 11 ? -32.595 -54.398 -21.960 1.00 63.24 11 LEU E O 1
ATOM 5819 N N . ASN E 1 12 ? -33.962 -53.428 -20.473 1.00 55.98 12 ASN E N 1
ATOM 5820 C CA . ASN E 1 12 ? -33.792 -54.495 -19.502 1.00 42.57 12 ASN E CA 1
ATOM 5821 C C . ASN E 1 12 ? -34.251 -55.842 -20.080 1.00 38.32 12 ASN E C 1
ATOM 5822 O O . ASN E 1 12 ? -34.755 -55.935 -21.204 1.00 36.08 12 ASN E O 1
ATOM 5827 N N . LEU E 1 13 ? -34.058 -56.901 -19.291 1.00 36.05 13 LEU E N 1
ATOM 5828 C CA . LEU E 1 13 ? -34.351 -58.246 -19.779 1.00 34.84 13 LEU E CA 1
ATOM 5829 C C . LEU E 1 13 ? -35.817 -58.380 -20.164 1.00 24.62 13 LEU E C 1
ATOM 5830 O O . LEU E 1 13 ? -36.142 -58.891 -21.241 1.00 25.23 13 LEU E O 1
ATOM 5835 N N . VAL E 1 14 ? -36.715 -57.919 -19.291 1.00 21.64 14 VAL E N 1
ATOM 5836 C CA . VAL E 1 14 ? -38.152 -58.065 -19.523 1.00 27.04 14 VAL E CA 1
ATOM 5837 C C . VAL E 1 14 ? -38.557 -57.400 -20.836 1.00 31.56 14 VAL E C 1
ATOM 5838 O O . VAL E 1 14 ? -39.276 -57.987 -21.654 1.00 23.65 14 VAL E O 1
ATOM 5842 N N . ASP E 1 15 ? -38.085 -56.166 -21.066 1.00 26.09 15 ASP E N 1
ATOM 5843 C CA . ASP E 1 15 ? -38.414 -55.473 -22.310 1.00 24.54 15 ASP E CA 1
ATOM 5844 C C . ASP E 1 15 ? -37.769 -56.144 -23.520 1.00 24.20 15 ASP E C 1
ATOM 5845 O O . ASP E 1 15 ? -38.381 -56.204 -24.592 1.00 25.02 15 ASP E O 1
ATOM 5850 N N . SER E 1 16 ? -36.542 -56.657 -23.379 1.00 24.98 16 SER E N 1
ATOM 5851 C CA . SER E 1 16 ? -35.925 -57.395 -24.485 1.00 25.82 16 SER E CA 1
ATOM 5852 C C . SER E 1 16 ? -36.771 -58.586 -24.907 1.00 22.42 16 SER E C 1
ATOM 5853 O O . SER E 1 16 ? -36.915 -58.853 -26.103 1.00 24.40 16 SER E O 1
ATOM 5856 N N . VAL E 1 17 ? -37.311 -59.318 -23.940 1.00 22.68 17 VAL E N 1
ATOM 5857 C CA . VAL E 1 17 ? -38.114 -60.498 -24.254 1.00 25.15 17 VAL E CA 1
ATOM 5858 C C . VAL E 1 17 ? -39.404 -60.094 -24.955 1.00 22.93 17 VAL E C 1
ATOM 5859 O O . VAL E 1 17 ? -39.802 -60.718 -25.945 1.00 21.67 17 VAL E O 1
ATOM 5863 N N . TYR E 1 18 ? -40.059 -59.028 -24.477 1.00 21.11 18 TYR E N 1
ATOM 5864 C CA . TYR E 1 18 ? -41.265 -58.531 -25.144 1.00 23.64 18 TYR E CA 1
ATOM 5865 C C . TYR E 1 18 ? -40.973 -58.101 -26.574 1.00 22.58 18 TYR E C 1
ATOM 5866 O O . TYR E 1 18 ? -41.781 -58.340 -27.477 1.00 24.25 18 TYR E O 1
ATOM 5875 N N . GLU E 1 19 ? -39.836 -57.431 -26.798 1.00 22.84 19 GLU E N 1
ATOM 5876 C CA . GLU E 1 19 ? -39.516 -56.982 -28.152 1.00 24.27 19 GLU E CA 1
ATOM 5877 C C . GLU E 1 19 ? -39.280 -58.168 -29.069 1.00 26.34 19 GLU E C 1
ATOM 5878 O O . GLU E 1 19 ? -39.722 -58.177 -30.227 1.00 26.74 19 GLU E O 1
ATOM 5884 N N . ARG E 1 20 ? -38.601 -59.189 -28.560 1.00 23.53 20 ARG E N 1
ATOM 5885 C CA . ARG E 1 20 ? -38.377 -60.384 -29.356 1.00 23.26 20 ARG E CA 1
ATOM 5886 C C . ARG E 1 20 ? -39.681 -61.129 -29.602 1.00 24.12 20 ARG E C 1
ATOM 5887 O O . ARG E 1 20 ? -39.856 -61.732 -30.662 1.00 25.42 20 ARG E O 1
ATOM 5895 N N . LEU E 1 21 ? -40.620 -61.084 -28.650 1.00 20.86 21 LEU E N 1
ATOM 5896 C CA . LEU E 1 21 ? -41.932 -61.674 -28.907 1.00 24.28 21 LEU E CA 1
ATOM 5897 C C . LEU E 1 21 ? -42.672 -60.912 -30.000 1.00 24.71 21 LEU E C 1
ATOM 5898 O O . LEU E 1 21 ? -43.401 -61.513 -30.804 1.00 23.27 21 LEU E O 1
ATOM 5903 N N . LEU E 1 22 ? -42.504 -59.588 -30.036 1.00 22.25 22 LEU E N 1
ATOM 5904 C CA . LEU E 1 22 ? -43.103 -58.765 -31.088 1.00 24.54 22 LEU E CA 1
ATOM 5905 C C . LEU E 1 22 ? -42.714 -59.267 -32.470 1.00 25.88 22 LEU E C 1
ATOM 5906 O O . LEU E 1 22 ? -43.535 -59.268 -33.394 1.00 26.20 22 LEU E O 1
ATOM 5911 N N . ALA E 1 23 ? -41.463 -59.712 -32.627 1.00 29.84 23 ALA E N 1
ATOM 5912 C CA . ALA E 1 23 ? -41.012 -60.314 -33.878 1.00 28.11 23 ALA E CA 1
ATOM 5913 C C . ALA E 1 23 ? -41.730 -61.623 -34.208 1.00 34.25 23 ALA E C 1
ATOM 5914 O O . ALA E 1 23 ? -41.717 -62.051 -35.367 1.00 31.09 23 ALA E O 1
ATOM 5916 N N . GLU E 1 24 ? -42.319 -62.291 -33.221 1.00 27.10 24 GLU E N 1
ATOM 5917 C CA . GLU E 1 24 ? -43.196 -63.415 -33.494 1.00 28.34 24 GLU E CA 1
ATOM 5918 C C . GLU E 1 24 ? -44.644 -62.975 -33.635 1.00 25.43 24 GLU E C 1
ATOM 5919 O O . GLU E 1 24 ? -45.529 -63.825 -33.732 1.00 24.74 24 GLU E O 1
ATOM 5925 N N . ARG E 1 25 ? -44.896 -61.663 -33.644 1.00 22.87 25 ARG E N 1
ATOM 5926 C CA . ARG E 1 25 ? -46.245 -61.099 -33.718 1.00 23.42 25 ARG E CA 1
ATOM 5927 C C . ARG E 1 25 ? -47.083 -61.471 -32.491 1.00 23.06 25 ARG E C 1
ATOM 5928 O O . ARG E 1 25 ? -48.311 -61.603 -32.560 1.00 22.07 25 ARG E O 1
ATOM 5936 N N . ILE E 1 26 ? -46.419 -61.604 -31.344 1.00 22.50 26 ILE E N 1
ATOM 5937 C CA . ILE E 1 26 ? -47.067 -61.886 -30.068 1.00 22.04 26 ILE E CA 1
ATOM 5938 C C . ILE E 1 26 ? -46.990 -60.634 -29.202 1.00 25.11 26 ILE E C 1
ATOM 5939 O O . ILE E 1 26 ? -45.903 -60.066 -29.020 1.00 21.62 26 ILE E O 1
ATOM 5944 N N . ILE E 1 27 ? -48.134 -60.207 -28.659 1.00 22.39 27 ILE E N 1
ATOM 5945 C CA . ILE E 1 27 ? -48.168 -59.069 -27.753 1.0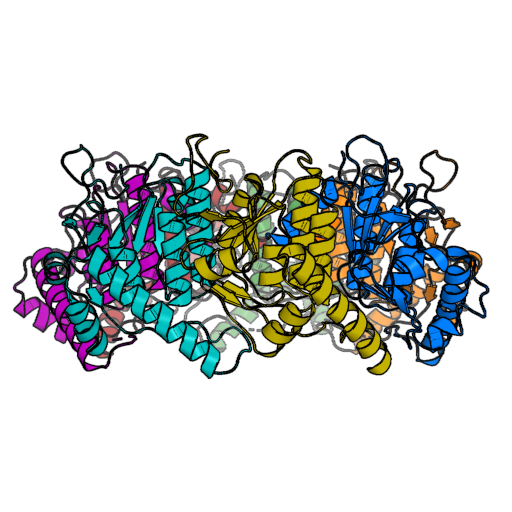0 24.50 27 ILE E CA 1
ATOM 5946 C C . ILE E 1 27 ? -48.964 -59.444 -26.510 1.00 24.11 27 ILE E C 1
ATOM 5947 O O . ILE E 1 27 ? -49.825 -60.331 -26.529 1.00 22.66 27 ILE E O 1
ATOM 5952 N N . PHE E 1 28 ? -48.661 -58.739 -25.418 1.00 21.03 28 PHE E N 1
ATOM 5953 C CA . PHE E 1 28 ? -49.172 -59.051 -24.084 1.00 22.60 28 PHE E CA 1
ATOM 5954 C C . PHE E 1 28 ? -50.005 -57.917 -23.529 1.00 31.94 28 PHE E C 1
ATOM 5955 O O . PHE E 1 28 ? -49.574 -56.762 -23.560 1.00 33.56 28 PHE E O 1
ATOM 5963 N N . LEU E 1 29 ? -51.178 -58.247 -23.005 1.00 24.29 29 LEU E N 1
ATOM 5964 C CA . LEU E 1 29 ? -51.919 -57.344 -22.120 1.00 22.03 29 LEU E CA 1
ATOM 5965 C C . LEU E 1 29 ? -51.874 -57.978 -20.728 1.00 28.10 29 LEU E C 1
ATOM 5966 O O . LEU E 1 29 ? -52.752 -58.772 -20.360 1.00 23.90 29 LEU E O 1
ATOM 5971 N N . GLY E 1 30 ? -50.815 -57.661 -19.976 1.00 22.67 30 GLY E N 1
ATOM 5972 C CA . GLY E 1 30 ? -50.552 -58.306 -18.704 1.00 26.87 30 GLY E CA 1
ATOM 5973 C C . GLY E 1 30 ? -50.879 -57.522 -17.456 1.00 29.57 30 GLY E C 1
ATOM 5974 O O . GLY E 1 30 ? -50.489 -57.950 -16.361 1.00 22.65 30 GLY E O 1
ATOM 5975 N N . SER E 1 31 ? -51.602 -56.405 -17.558 1.00 25.03 31 SER E N 1
ATOM 5976 C CA . SER E 1 31 ? -51.840 -55.578 -16.387 1.00 28.66 31 SER E CA 1
ATOM 5977 C C . SER E 1 31 ? -53.153 -54.833 -16.563 1.00 26.99 31 SER E C 1
ATOM 5978 O O . SER E 1 31 ? -53.890 -55.041 -17.528 1.00 23.89 31 SER E O 1
ATOM 5981 N N . GLN E 1 32 ? -53.444 -53.986 -15.588 1.00 27.36 32 GLN E N 1
ATOM 5982 C CA . GLN E 1 32 ? -54.637 -53.157 -15.613 1.00 33.13 32 GLN E CA 1
ATOM 5983 C C . GLN E 1 32 ? -54.629 -52.265 -16.851 1.00 30.88 32 GLN E C 1
ATOM 5984 O O . GLN E 1 32 ? -53.590 -51.729 -17.243 1.00 26.28 32 GLN E O 1
ATOM 5990 N N . VAL E 1 33 ? -55.783 -52.129 -17.491 1.00 24.12 33 VAL E N 1
ATOM 5991 C CA . VAL E 1 33 ? -55.865 -51.295 -18.686 1.00 26.86 33 VAL E CA 1
ATOM 5992 C C . VAL E 1 33 ? -55.981 -49.834 -18.257 1.00 28.14 33 VAL E C 1
ATOM 5993 O O . VAL E 1 33 ? -56.941 -49.448 -17.582 1.00 30.33 33 VAL E O 1
ATOM 5997 N N . ASP E 1 34 ? -54.996 -49.021 -18.629 1.00 30.30 34 ASP E N 1
ATOM 5998 C CA . ASP E 1 34 ? -55.106 -47.575 -18.444 1.00 29.99 34 ASP E CA 1
ATOM 5999 C C . ASP E 1 34 ? -54.600 -46.874 -19.699 1.00 30.85 34 ASP E C 1
ATOM 6000 O O . ASP E 1 34 ? -54.281 -47.546 -20.685 1.00 25.46 34 ASP E O 1
ATOM 6005 N N . ASP E 1 35 ? -54.507 -45.535 -19.676 1.00 27.67 35 ASP E N 1
ATOM 6006 C CA . ASP E 1 35 ? -54.123 -44.802 -20.886 1.00 27.75 35 ASP E CA 1
ATOM 6007 C C . ASP E 1 35 ? -52.739 -45.210 -21.381 1.00 27.28 35 ASP E C 1
ATOM 6008 O O . ASP E 1 35 ? -52.524 -45.347 -22.591 1.00 26.90 35 ASP E O 1
ATOM 6013 N N . ASP E 1 36 ? -51.791 -45.424 -20.462 1.00 26.39 36 ASP E N 1
ATOM 6014 C CA . ASP E 1 36 ? -50.443 -45.833 -20.864 1.00 29.77 36 ASP E CA 1
ATOM 6015 C C . ASP E 1 36 ? -50.456 -47.198 -21.543 1.00 27.09 36 ASP E C 1
ATOM 6016 O O . ASP E 1 36 ? -49.847 -47.389 -22.603 1.00 22.72 36 ASP E O 1
ATOM 6021 N N . ILE E 1 37 ? -51.144 -48.165 -20.943 1.00 24.12 37 ILE E N 1
ATOM 6022 C CA . ILE E 1 37 ? -51.202 -49.498 -21.539 1.00 27.78 37 ILE E CA 1
ATOM 6023 C C . ILE E 1 37 ? -51.878 -49.443 -22.905 1.00 24.58 37 ILE E C 1
ATOM 6024 O O . ILE E 1 37 ? -51.430 -50.086 -23.868 1.00 21.81 37 ILE E O 1
ATOM 6029 N N . ALA E 1 38 ? -52.973 -48.681 -23.004 1.00 21.53 38 ALA E N 1
ATOM 6030 C CA . ALA E 1 38 ? -53.687 -48.549 -24.271 1.00 23.73 38 ALA E CA 1
ATOM 6031 C C . ALA E 1 38 ? -52.781 -47.983 -25.356 1.00 23.60 38 ALA E C 1
ATOM 6032 O O . ALA E 1 38 ? -52.704 -48.534 -26.463 1.00 19.83 38 ALA E O 1
ATOM 6034 N N . ASN E 1 39 ? -52.078 -46.882 -25.055 1.00 21.28 39 ASN E N 1
ATOM 6035 C CA . ASN E 1 39 ? -51.125 -46.338 -26.019 1.00 23.13 39 ASN E CA 1
ATOM 6036 C C . ASN E 1 39 ? -50.117 -47.389 -26.453 1.00 20.40 39 ASN E C 1
ATOM 6037 O O . ASN E 1 39 ? -49.857 -47.554 -27.650 1.00 23.71 39 ASN E O 1
ATOM 6042 N N . ARG E 1 40 ? -49.546 -48.121 -25.496 1.00 20.49 40 ARG E N 1
ATOM 6043 C CA . ARG E 1 40 ? -48.549 -49.125 -25.852 1.00 20.85 40 ARG E CA 1
ATOM 6044 C C . ARG E 1 40 ? -49.147 -50.200 -26.748 1.00 20.01 40 ARG E C 1
ATOM 6045 O O . ARG E 1 40 ? -48.548 -50.591 -27.757 1.00 21.70 40 ARG E O 1
ATOM 6053 N N . LEU E 1 41 ? -50.333 -50.685 -26.395 1.00 23.55 41 LEU E N 1
ATOM 6054 C CA . LEU E 1 41 ? -50.925 -51.787 -27.145 1.00 24.58 41 LEU E CA 1
ATOM 6055 C C . LEU E 1 41 ? -51.376 -51.334 -28.527 1.00 23.00 41 LEU E C 1
ATOM 6056 O O . LEU E 1 41 ? -51.151 -52.041 -29.515 1.00 21.60 41 LEU E O 1
ATOM 6061 N N . CYS E 1 42 ? -51.993 -50.146 -28.621 1.00 18.64 42 CYS E N 1
ATOM 6062 C CA . CYS E 1 42 ? -52.359 -49.618 -29.932 1.00 21.54 42 CYS E CA 1
ATOM 6063 C C . CYS E 1 42 ? -51.136 -49.458 -30.816 1.00 21.16 42 CYS E C 1
ATOM 6064 O O . CYS E 1 42 ? -51.177 -49.762 -32.011 1.00 22.79 42 CYS E O 1
ATOM 6067 N N . ALA E 1 43 ? -50.042 -48.949 -30.248 1.00 21.84 43 ALA E N 1
ATOM 6068 C CA . ALA E 1 43 ? -48.830 -48.757 -31.030 1.00 22.90 43 ALA E CA 1
ATOM 6069 C C . ALA E 1 43 ? -48.320 -50.086 -31.566 1.00 19.27 43 ALA E C 1
ATOM 6070 O O . ALA E 1 43 ? -47.931 -50.182 -32.732 1.00 19.85 43 ALA E O 1
ATOM 6072 N N . GLN E 1 44 ? -48.345 -51.136 -30.736 1.00 21.22 44 GLN E N 1
ATOM 6073 C CA . GLN E 1 44 ? -47.887 -52.448 -31.192 1.00 20.89 44 GLN E CA 1
ATOM 6074 C C . GLN E 1 44 ? -48.781 -52.998 -32.297 1.00 18.70 44 GLN E C 1
ATOM 6075 O O . GLN E 1 44 ? -48.285 -53.587 -33.266 1.00 21.14 44 GLN E O 1
ATOM 6081 N N . ILE E 1 45 ? -50.097 -52.802 -32.183 1.00 20.42 45 ILE E N 1
ATOM 6082 C CA . ILE E 1 45 ? -51.006 -53.295 -33.216 1.00 18.10 45 ILE E CA 1
ATOM 6083 C C . ILE E 1 45 ? -50.761 -52.569 -34.536 1.00 22.92 45 ILE E C 1
ATOM 6084 O O . ILE E 1 45 ? -50.636 -53.199 -35.596 1.00 23.20 45 ILE E O 1
ATOM 6089 N N . LEU E 1 46 ? -50.666 -51.235 -34.494 1.00 23.04 46 LEU E N 1
ATOM 6090 C CA . LEU E 1 46 ? -50.329 -50.479 -35.696 1.00 20.73 46 LEU E CA 1
ATOM 6091 C C . LEU E 1 46 ? -48.998 -50.942 -36.284 1.00 25.06 46 LEU E C 1
ATOM 6092 O O . LEU E 1 46 ? -48.872 -51.129 -37.502 1.00 24.18 46 LEU E O 1
ATOM 6097 N N . LEU E 1 47 ? -47.989 -51.139 -35.435 1.00 21.00 47 LEU E N 1
ATOM 6098 C CA . LEU E 1 47 ? -46.678 -51.542 -35.944 1.00 24.31 47 LEU E CA 1
ATOM 6099 C C . LEU E 1 47 ? -46.745 -52.910 -36.624 1.00 25.58 47 LEU E C 1
ATOM 6100 O O . LEU E 1 47 ? -46.242 -53.092 -37.743 1.00 24.65 47 LEU E O 1
ATOM 6105 N N . LEU E 1 48 ? -47.365 -53.887 -35.962 1.00 24.37 48 LEU E N 1
ATOM 6106 C CA . LEU E 1 48 ? -47.455 -55.227 -36.541 1.00 25.93 48 LEU E CA 1
ATOM 6107 C C . LEU E 1 48 ? -48.257 -55.215 -37.836 1.00 26.22 48 LEU E C 1
ATOM 6108 O O . LEU E 1 48 ? -47.914 -55.918 -38.794 1.00 26.76 48 LEU E O 1
ATOM 6113 N N . SER E 1 49 ? -49.321 -54.410 -37.879 1.00 26.04 49 SER E N 1
ATOM 6114 C CA . SER E 1 49 ? -50.118 -54.243 -39.092 1.00 24.33 49 SER E CA 1
ATOM 6115 C C . SER E 1 49 ? -49.281 -53.658 -40.227 1.00 31.19 49 SER E C 1
ATOM 6116 O O . SER E 1 49 ? -49.303 -54.157 -41.359 1.00 30.24 49 SER E O 1
ATOM 6119 N N . ALA E 1 50 ? -48.550 -52.581 -39.945 1.00 24.26 50 ALA E N 1
ATOM 6120 C CA . ALA E 1 50 ? -47.741 -51.948 -40.983 1.00 26.66 50 ALA E CA 1
ATOM 6121 C C . ALA E 1 50 ? -46.640 -52.884 -41.476 1.00 30.16 50 ALA E C 1
ATOM 6122 O O . ALA E 1 50 ? -46.316 -52.896 -42.670 1.00 28.07 50 ALA E O 1
ATOM 6124 N N . GLU E 1 51 ? -46.068 -53.696 -40.576 1.00 26.62 51 GLU E N 1
ATOM 6125 C CA . GLU E 1 51 ? -45.002 -54.619 -40.964 1.00 27.13 51 GLU E CA 1
ATOM 6126 C C . GLU E 1 51 ? -45.504 -55.713 -41.906 1.00 32.01 51 GLU E C 1
ATOM 6127 O O . GLU E 1 51 ? -44.808 -56.088 -42.857 1.00 33.27 51 GLU E O 1
ATOM 6133 N N . ASP E 1 52 ? -46.694 -56.260 -41.644 1.00 30.25 52 ASP E N 1
ATOM 6134 C CA . ASP E 1 52 ? -47.284 -57.272 -42.512 1.00 26.67 52 ASP E CA 1
ATOM 6135 C C . ASP E 1 52 ? -48.778 -57.359 -42.246 1.00 31.32 52 ASP E C 1
ATOM 6136 O O . ASP E 1 52 ? -49.215 -57.980 -41.264 1.00 28.01 52 ASP E O 1
ATOM 6141 N N . PRO E 1 53 ? -49.596 -56.764 -43.116 1.00 29.58 53 PRO E N 1
ATOM 6142 C CA . PRO E 1 53 ? -51.035 -56.693 -42.856 1.00 26.07 53 PRO E CA 1
ATOM 6143 C C . PRO E 1 53 ? -51.779 -57.984 -43.154 1.00 30.41 53 PRO E C 1
ATOM 6144 O O . PRO E 1 53 ? -53.006 -58.016 -42.999 1.00 28.17 53 PRO E O 1
ATOM 6148 N N . THR E 1 54 ? -51.067 -59.039 -43.551 1.00 27.95 54 THR E N 1
ATOM 6149 C CA . THR E 1 54 ? -51.663 -60.318 -43.909 1.00 37.16 54 THR E CA 1
ATOM 6150 C C . THR E 1 54 ? -51.450 -61.405 -42.861 1.00 32.98 54 THR E C 1
ATOM 6151 O O . THR E 1 54 ? -52.064 -62.468 -42.966 1.00 33.85 54 THR E O 1
ATOM 6155 N N . LYS E 1 55 ? -50.599 -61.176 -41.865 1.00 34.64 55 LYS E N 1
ATOM 6156 C CA . LYS E 1 55 ? -50.297 -62.180 -40.857 1.00 28.01 55 LYS E CA 1
ATOM 6157 C C . LYS E 1 55 ? -51.027 -61.863 -39.559 1.00 28.86 55 LYS E C 1
ATOM 6158 O O . LYS E 1 55 ? -51.134 -60.696 -39.161 1.00 28.26 55 LYS E O 1
ATOM 6164 N N . ASP E 1 56 ? -51.521 -62.915 -38.908 1.00 25.20 56 ASP E N 1
ATOM 6165 C CA . ASP E 1 56 ? -52.234 -62.789 -37.644 1.00 25.15 56 ASP E CA 1
ATOM 6166 C C . ASP E 1 56 ? -51.376 -62.089 -36.588 1.00 22.01 56 ASP E C 1
ATOM 6167 O O . ASP E 1 56 ? -50.148 -62.199 -36.578 1.00 20.81 56 ASP E O 1
ATOM 6172 N N . ILE E 1 57 ? -52.048 -61.374 -35.688 1.00 20.20 57 ILE E N 1
ATOM 6173 C CA . ILE E 1 57 ? -51.467 -60.881 -34.439 1.00 24.54 57 ILE E CA 1
ATOM 6174 C C . ILE E 1 57 ? -52.010 -61.747 -33.307 1.00 21.91 57 ILE E C 1
ATOM 6175 O O . ILE E 1 57 ? -53.191 -62.117 -33.315 1.00 22.75 57 ILE E O 1
ATOM 6180 N N . HIS E 1 58 ? -51.160 -62.080 -32.334 1.00 18.87 58 HIS E N 1
ATOM 6181 C CA . HIS E 1 58 ? -51.552 -62.938 -31.221 1.00 20.17 58 HIS E CA 1
ATOM 6182 C C . HIS E 1 58 ? -51.497 -62.131 -29.933 1.00 21.43 58 HIS E C 1
ATOM 6183 O O . HIS E 1 58 ? -50.412 -61.771 -29.464 1.00 21.66 58 HIS E O 1
ATOM 6190 N N . LEU E 1 59 ? -52.670 -61.846 -29.369 1.00 18.64 59 LEU E N 1
ATOM 6191 C CA . LEU E 1 59 ? -52.805 -61.012 -28.182 1.00 18.88 59 LEU E CA 1
ATOM 6192 C C . LEU E 1 59 ? -53.094 -61.919 -26.988 1.00 19.78 59 LEU E C 1
ATOM 6193 O O . LEU E 1 59 ? -54.183 -62.500 -26.888 1.00 20.64 59 LEU E O 1
ATOM 6198 N N . TYR E 1 60 ? -52.105 -62.056 -26.098 1.00 19.65 60 TYR E N 1
ATOM 6199 C CA . TYR E 1 60 ? -52.252 -62.794 -24.847 1.00 17.52 60 TYR E CA 1
ATOM 6200 C C . TYR E 1 60 ? -52.719 -61.850 -23.748 1.00 19.77 60 TYR E C 1
ATOM 6201 O O . TYR E 1 60 ? -52.192 -60.738 -23.616 1.00 18.50 60 TYR E O 1
ATOM 6210 N N . ILE E 1 61 ? -53.685 -62.298 -22.950 1.00 13.42 61 ILE E N 1
ATOM 6211 C CA . ILE E 1 61 ? -54.387 -61.448 -21.999 1.00 18.73 61 ILE E CA 1
ATOM 6212 C C . ILE E 1 61 ? -54.316 -62.095 -20.626 1.00 24.67 61 ILE E C 1
ATOM 6213 O O . ILE E 1 61 ? -54.773 -63.233 -20.440 1.00 20.50 61 ILE E O 1
ATOM 6218 N N . ASN E 1 62 ? -53.753 -61.364 -19.665 1.00 19.03 62 ASN E N 1
ATOM 6219 C CA . ASN E 1 62 ? -53.794 -61.712 -18.253 1.00 22.44 62 ASN E CA 1
ATOM 6220 C C . ASN E 1 62 ? -53.959 -60.376 -17.534 1.00 24.05 62 ASN E C 1
ATOM 6221 O O . ASN E 1 62 ? -52.980 -59.770 -17.101 1.00 20.61 62 ASN E O 1
ATOM 6226 N N . SER E 1 63 ? -55.211 -59.926 -17.418 1.00 18.16 63 SER E N 1
ATOM 6227 C CA . SER E 1 63 ? -55.519 -58.555 -17.014 1.00 26.14 63 SER E CA 1
ATOM 6228 C C . SER E 1 63 ? -56.717 -58.534 -16.073 1.00 25.98 63 SER E C 1
ATOM 6229 O O . SER E 1 63 ? -57.753 -59.164 -16.371 1.00 22.97 63 SER E O 1
ATOM 6232 N N . PRO E 1 64 ? -56.614 -57.822 -14.949 1.00 26.30 64 PRO E N 1
ATOM 6233 C CA . PRO E 1 64 ? -57.725 -57.741 -13.993 1.00 24.71 64 PRO E CA 1
ATOM 6234 C C . PRO E 1 64 ? -58.764 -56.679 -14.316 1.00 30.19 64 PRO E C 1
ATOM 6235 O O . PRO E 1 64 ? -59.705 -56.512 -13.534 1.00 36.99 64 PRO E O 1
ATOM 6239 N N . GLY E 1 65 ? -58.646 -55.969 -15.429 1.00 24.80 65 GLY E N 1
ATOM 6240 C CA . GLY E 1 65 ? -59.646 -55.012 -15.849 1.00 27.70 65 GLY E CA 1
ATOM 6241 C C . GLY E 1 65 ? -59.018 -53.670 -16.162 1.00 28.19 65 GLY E C 1
ATOM 6242 O O . GLY E 1 65 ? -57.814 -53.558 -16.374 1.00 30.85 65 GLY E O 1
ATOM 6243 N N . GLY E 1 66 ? -59.841 -52.633 -16.203 1.00 27.58 66 GLY E N 1
ATOM 6244 C CA . GLY E 1 66 ? -59.334 -51.293 -16.416 1.00 30.81 66 GLY E CA 1
ATOM 6245 C C . GLY E 1 66 ? -60.398 -50.345 -16.937 1.00 28.99 66 GLY E C 1
ATOM 6246 O O . GLY E 1 66 ? -61.591 -50.646 -16.948 1.00 34.19 66 GLY E O 1
ATOM 6247 N N . SER E 1 67 ? -59.918 -49.188 -17.381 1.00 26.33 67 SER E N 1
ATOM 6248 C CA . SER E 1 67 ? -60.773 -48.099 -17.844 1.00 30.72 67 SER E CA 1
ATOM 6249 C C . SER E 1 67 ? -61.461 -48.438 -19.165 1.00 26.63 67 SER E C 1
ATOM 6250 O O . SER E 1 67 ? -60.819 -48.885 -20.122 1.00 28.05 67 SER E O 1
ATOM 6253 N N . ILE E 1 68 ? -62.783 -48.224 -19.213 1.00 30.77 68 ILE E N 1
ATOM 6254 C CA . ILE E 1 68 ? -63.543 -48.446 -20.446 1.00 29.71 68 ILE E CA 1
ATOM 6255 C C . ILE E 1 68 ? -62.940 -47.650 -21.590 1.00 28.21 68 ILE E C 1
ATOM 6256 O O . ILE E 1 68 ? -62.783 -48.158 -22.707 1.00 23.92 68 ILE E O 1
ATOM 6261 N N . SER E 1 69 ? -62.627 -46.371 -21.338 1.00 26.20 69 SER E N 1
ATOM 6262 C CA . SER E 1 69 ? -62.145 -45.522 -22.423 1.00 31.67 69 SER E CA 1
ATOM 6263 C C . SER E 1 69 ? -60.854 -46.069 -23.016 1.00 21.74 69 SER E C 1
ATOM 6264 O O . SER E 1 69 ? -60.710 -46.141 -24.239 1.00 22.56 69 SER E O 1
ATOM 6267 N N . ALA E 1 70 ? -59.892 -46.435 -22.171 1.00 23.41 70 ALA E N 1
ATOM 6268 C CA . ALA E 1 70 ? -58.646 -46.987 -22.706 1.00 27.00 70 ALA E CA 1
ATOM 6269 C C . ALA E 1 70 ? -58.897 -48.307 -23.432 1.00 19.58 70 ALA E C 1
ATOM 6270 O O . ALA E 1 70 ? -58.373 -48.536 -24.528 1.00 22.76 70 ALA E O 1
ATOM 6272 N N . GLY E 1 71 ? -59.714 -49.180 -22.852 1.00 19.52 71 GLY E N 1
ATOM 6273 C CA . GLY E 1 71 ? -60.002 -50.445 -23.513 1.00 20.30 71 GLY E CA 1
ATOM 6274 C C . GLY E 1 71 ? -60.687 -50.251 -24.855 1.00 22.03 71 GLY E C 1
ATOM 6275 O O . GLY E 1 71 ? -60.371 -50.938 -25.825 1.00 18.20 71 GLY E O 1
ATOM 6276 N N . MET E 1 72 ? -61.616 -49.282 -24.938 1.00 21.11 72 MET E N 1
ATOM 6277 C CA . MET E 1 72 ? -62.314 -49.057 -26.203 1.00 20.78 72 MET E CA 1
ATOM 6278 C C . MET E 1 72 ? -61.352 -48.597 -27.292 1.00 21.90 72 MET E C 1
ATOM 6279 O O . MET E 1 72 ? -61.521 -48.950 -28.467 1.00 19.79 72 MET E O 1
ATOM 6284 N N . ALA E 1 73 ? -60.342 -47.802 -26.923 1.00 18.95 73 ALA E N 1
ATOM 6285 C CA . ALA E 1 73 ? -59.355 -47.358 -27.904 1.00 21.36 73 ALA E CA 1
ATOM 6286 C C . ALA E 1 73 ? -58.536 -48.532 -28.427 1.00 21.13 73 ALA E C 1
ATOM 6287 O O . ALA E 1 73 ? -58.197 -48.589 -29.618 1.00 22.21 73 ALA E O 1
ATOM 6289 N N . ILE E 1 74 ? -58.176 -49.463 -27.542 1.00 19.02 74 ILE E N 1
ATOM 6290 C CA . ILE E 1 74 ? -57.531 -50.693 -27.992 1.00 17.12 74 ILE E CA 1
ATOM 6291 C C . ILE E 1 74 ? -58.452 -51.437 -28.951 1.00 19.01 74 ILE E C 1
ATOM 6292 O O . ILE E 1 74 ? -58.035 -51.878 -30.028 1.00 18.48 74 ILE E O 1
ATOM 6297 N N . TYR E 1 75 ? -59.730 -51.573 -28.572 1.00 19.74 75 TYR E N 1
ATOM 6298 C CA . TYR E 1 75 ? -60.686 -52.305 -29.407 1.00 20.01 75 TYR E CA 1
ATOM 6299 C C . TYR E 1 75 ? -60.783 -51.697 -30.805 1.00 21.24 75 TYR E C 1
ATOM 6300 O O . TYR E 1 75 ? -60.740 -52.417 -31.809 1.00 19.88 75 TYR E O 1
ATOM 6309 N N . ASP E 1 76 ? -60.906 -50.362 -30.889 1.00 19.93 76 ASP E N 1
ATOM 6310 C CA . ASP E 1 76 ? -61.009 -49.716 -32.197 1.00 19.27 76 ASP E CA 1
ATOM 6311 C C . ASP E 1 76 ? -59.749 -49.961 -33.025 1.00 22.95 76 ASP E C 1
ATOM 6312 O O . ASP E 1 76 ? -59.817 -50.083 -34.253 1.00 19.51 76 ASP E O 1
ATOM 6317 N N . THR E 1 77 ? -58.587 -50.022 -32.368 1.00 20.48 77 THR E N 1
ATOM 6318 C CA . THR E 1 77 ? -57.355 -50.304 -33.095 1.00 19.51 77 THR E CA 1
ATOM 6319 C C . THR E 1 77 ? -57.318 -51.752 -33.567 1.00 21.44 77 THR E C 1
ATOM 6320 O O . THR E 1 77 ? -56.810 -52.036 -34.658 1.00 21.55 77 THR E O 1
ATOM 6324 N N . MET E 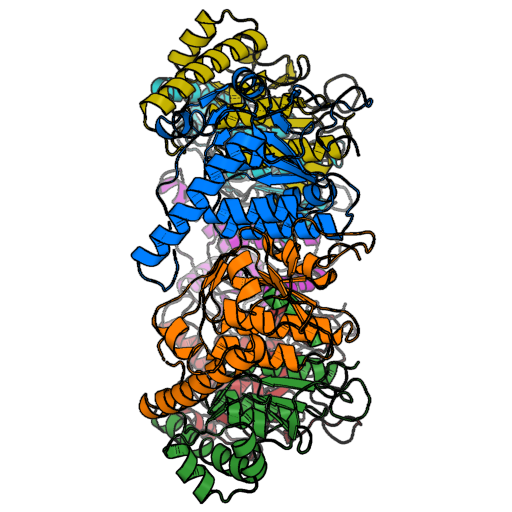1 78 ? -57.846 -52.676 -32.756 1.00 19.34 78 MET E N 1
ATOM 6325 C CA . MET E 1 78 ? -58.023 -54.053 -33.207 1.00 19.69 78 MET E CA 1
ATOM 6326 C C . MET E 1 78 ? -58.856 -54.115 -34.476 1.00 22.69 78 MET E C 1
ATOM 6327 O O . MET E 1 78 ? -58.520 -54.847 -35.410 1.00 22.05 78 MET E O 1
ATOM 6332 N N . VAL E 1 79 ? -59.946 -53.348 -34.530 1.00 24.82 79 VAL E N 1
ATOM 6333 C CA . VAL E 1 79 ? -60.807 -53.371 -35.712 1.00 26.81 79 VAL E CA 1
ATOM 6334 C C . VAL E 1 79 ? -60.113 -52.695 -36.890 1.00 27.43 79 VAL E C 1
ATOM 6335 O O . VAL E 1 79 ? -60.208 -53.155 -38.036 1.00 22.91 79 VAL E O 1
ATOM 6339 N N . LEU E 1 80 ? -59.393 -51.604 -36.624 1.00 22.57 80 LEU E N 1
ATOM 6340 C CA . LEU E 1 80 ? -58.644 -50.918 -37.674 1.00 26.10 80 LEU E CA 1
ATOM 6341 C C . LEU E 1 80 ? -57.646 -51.848 -38.354 1.00 28.25 80 LEU E C 1
ATOM 6342 O O . LEU E 1 80 ? -57.508 -51.833 -39.585 1.00 23.43 80 LEU E O 1
ATOM 6347 N N . ALA E 1 81 ? -56.942 -52.661 -37.575 1.00 23.27 81 ALA E N 1
ATOM 6348 C CA . ALA E 1 81 ? -55.897 -53.511 -38.128 1.00 21.86 81 ALA E CA 1
ATOM 6349 C C . ALA E 1 81 ? -56.448 -54.381 -39.254 1.00 25.80 81 ALA E C 1
ATOM 6350 O O . ALA E 1 81 ? -57.493 -55.021 -39.084 1.00 25.20 81 ALA E O 1
ATOM 6352 N N . PRO E 1 82 ? -55.784 -54.432 -40.410 1.00 23.64 82 PRO E N 1
ATOM 6353 C CA . PRO E 1 82 ? -56.266 -55.297 -41.493 1.00 29.60 82 PRO E CA 1
ATOM 6354 C C . PRO E 1 82 ? -56.105 -56.776 -41.211 1.00 28.65 82 PRO E C 1
ATOM 6355 O O . PRO E 1 82 ? -56.844 -57.580 -41.790 1.00 28.59 82 PRO E O 1
ATOM 6359 N N . CYS E 1 83 ? -55.185 -57.170 -40.344 1.00 22.21 83 CYS E N 1
ATOM 6360 C CA . CYS E 1 83 ? -54.978 -58.585 -40.084 1.00 26.28 83 CYS E CA 1
ATOM 6361 C C . CYS E 1 83 ? -55.876 -59.099 -38.966 1.00 27.44 83 CYS E C 1
ATOM 6362 O O . CYS E 1 83 ? -56.380 -58.324 -38.150 1.00 22.46 83 CYS E O 1
ATOM 6365 N N . ASP E 1 84 ? -56.103 -60.415 -38.968 1.00 23.06 84 ASP E N 1
ATOM 6366 C CA . ASP E 1 84 ? -56.805 -61.060 -37.868 1.00 24.99 84 ASP E CA 1
ATOM 6367 C C . ASP E 1 84 ? -56.034 -60.863 -36.569 1.00 21.40 84 ASP E C 1
ATOM 6368 O O . ASP E 1 84 ? -54.798 -60.831 -36.554 1.00 22.83 84 ASP E O 1
ATOM 6373 N N . ILE E 1 85 ? -56.769 -60.744 -35.469 1.00 20.71 85 ILE E N 1
ATOM 6374 C CA . ILE E 1 85 ? -56.174 -60.721 -34.135 1.00 21.53 85 ILE E CA 1
ATOM 6375 C C . ILE E 1 85 ? -56.737 -61.902 -33.364 1.00 24.54 85 ILE E C 1
ATOM 6376 O O . ILE E 1 85 ? -57.919 -61.912 -32.998 1.00 20.47 85 ILE E O 1
ATOM 6381 N N . ALA E 1 86 ? -55.895 -62.900 -33.126 1.00 21.57 86 ALA E N 1
ATOM 6382 C CA . ALA E 1 86 ? -56.241 -63.994 -32.234 1.00 21.38 86 ALA E CA 1
ATOM 6383 C C . ALA E 1 86 ? -56.024 -63.548 -30.799 1.00 23.28 86 ALA E C 1
ATOM 6384 O O . ALA E 1 86 ? -55.057 -62.839 -30.497 1.00 18.47 86 ALA E O 1
ATOM 6386 N N . THR E 1 87 ? -56.925 -63.961 -29.914 1.00 20.93 87 THR E N 1
ATOM 6387 C CA . THR E 1 87 ? -56.822 -63.606 -28.508 1.00 20.79 87 THR E CA 1
ATOM 6388 C C . THR E 1 87 ? -56.702 -64.866 -27.660 1.00 22.52 87 THR E C 1
ATOM 6389 O O . THR E 1 87 ? -57.279 -65.918 -27.974 1.00 21.01 87 THR E O 1
ATOM 6393 N N . TYR E 1 88 ? -55.949 -64.748 -26.567 1.00 19.97 88 TYR E N 1
ATOM 6394 C CA . TYR E 1 88 ? -55.704 -65.872 -25.672 1.00 21.41 88 TYR E CA 1
ATOM 6395 C C . TYR E 1 88 ? -55.917 -65.424 -24.241 1.00 21.18 88 TYR E C 1
ATOM 6396 O O . TYR E 1 88 ? -55.248 -64.496 -23.776 1.00 23.70 88 TYR E O 1
ATOM 6405 N N . ALA E 1 89 ? -56.840 -66.070 -23.545 1.00 18.76 89 ALA E N 1
ATOM 6406 C CA . ALA E 1 89 ? -57.015 -65.800 -22.126 1.00 18.58 89 ALA E CA 1
ATOM 6407 C C . ALA E 1 89 ? -55.962 -66.623 -21.385 1.00 23.41 89 ALA E C 1
ATOM 6408 O O . ALA E 1 89 ? -56.088 -67.847 -21.256 1.00 21.49 89 ALA E O 1
ATOM 6410 N N . MET E 1 90 ? -54.896 -65.966 -20.930 1.00 22.50 90 MET E N 1
ATOM 6411 C CA . MET E 1 90 ? -53.747 -66.675 -20.372 1.00 24.49 90 MET E CA 1
ATOM 6412 C C . MET E 1 90 ? -53.969 -66.944 -18.888 1.00 27.94 90 MET E C 1
ATOM 6413 O O . MET E 1 90 ? -53.779 -68.074 -18.419 1.00 47.23 90 MET E O 1
ATOM 6418 N N . GLY E 1 91 ? -54.401 -65.927 -18.141 1.00 28.58 91 GLY E N 1
ATOM 6419 C CA . GLY E 1 91 ? -54.753 -66.179 -16.753 1.00 27.44 91 GLY E CA 1
ATOM 6420 C C . GLY E 1 91 ? -56.119 -65.633 -16.377 1.00 30.29 91 GLY E C 1
ATOM 6421 O O . GLY E 1 91 ? -57.096 -66.383 -16.309 1.00 37.43 91 GLY E O 1
ATOM 6422 N N . MET E 1 92 ? -56.198 -64.327 -16.135 1.00 24.61 92 MET E N 1
ATOM 6423 C CA . MET E 1 92 ? -57.454 -63.625 -15.903 1.00 23.97 92 MET E CA 1
ATOM 6424 C C . MET E 1 92 ? -57.778 -62.752 -17.107 1.00 21.13 92 MET E C 1
ATOM 6425 O O . MET E 1 92 ? -56.892 -62.133 -17.690 1.00 22.15 92 MET E O 1
ATOM 6430 N N . ALA E 1 93 ? -59.049 -62.708 -17.483 1.00 17.04 93 ALA E N 1
ATOM 6431 C CA . ALA E 1 93 ? -59.539 -61.744 -18.471 1.00 20.68 93 ALA E CA 1
ATOM 6432 C C . ALA E 1 93 ? -60.797 -61.143 -17.850 1.00 25.25 93 ALA E C 1
ATOM 6433 O O . ALA E 1 93 ? -61.899 -61.676 -17.997 1.00 22.41 93 ALA E O 1
ATOM 6435 N N . ALA E 1 94 ? -60.620 -60.045 -17.115 1.00 18.87 94 ALA E N 1
ATOM 6436 C CA . ALA E 1 94 ? -61.686 -59.439 -16.338 1.00 24.99 94 ALA E CA 1
ATOM 6437 C C . ALA E 1 94 ? -62.036 -58.076 -16.917 1.00 23.21 94 ALA E C 1
ATOM 6438 O O . ALA E 1 94 ? -61.149 -57.312 -17.306 1.00 20.04 94 ALA E O 1
ATOM 6440 N N . SER E 1 95 ? -63.332 -57.784 -16.968 1.00 24.08 95 SER E N 1
ATOM 6441 C CA . SER E 1 95 ? -63.866 -56.455 -17.295 1.00 23.33 95 SER E CA 1
ATOM 6442 C C . SER E 1 95 ? -63.365 -56.082 -18.687 1.00 21.10 95 SER E C 1
ATOM 6443 O O . SER E 1 95 ? -63.652 -56.824 -19.638 1.00 22.02 95 SER E O 1
ATOM 6446 N N . MET E 1 96 ? -62.618 -54.985 -18.873 1.00 21.62 96 MET E N 1
ATOM 6447 C CA . MET E 1 96 ? -62.134 -54.679 -20.223 1.00 23.69 96 MET E CA 1
ATOM 6448 C C . MET E 1 96 ? -61.176 -55.747 -20.756 1.00 20.31 96 MET E C 1
ATOM 6449 O O . MET E 1 96 ? -61.039 -55.887 -21.977 1.00 19.10 96 MET E O 1
ATOM 6454 N N . GLY E 1 97 ? -60.536 -56.527 -19.877 1.00 21.23 97 GLY E N 1
ATOM 6455 C CA . GLY E 1 97 ? -59.775 -57.679 -20.350 1.00 20.33 97 GLY E CA 1
ATOM 6456 C C . GLY E 1 97 ? -60.664 -58.739 -20.984 1.00 20.43 97 GLY E C 1
ATOM 6457 O O . GLY E 1 97 ? -60.317 -59.317 -22.014 1.00 19.15 97 GLY E O 1
ATOM 6458 N N . GLU E 1 98 ? -61.822 -58.998 -20.381 1.00 21.44 98 GLU E N 1
ATOM 6459 C CA . GLU E 1 98 ? -62.823 -59.870 -21.001 1.00 22.17 98 GLU E CA 1
ATOM 6460 C C . GLU E 1 98 ? -63.289 -59.299 -22.337 1.00 20.87 98 GLU E C 1
ATOM 6461 O O . GLU E 1 98 ? -63.370 -60.016 -23.342 1.00 18.34 98 GLU E O 1
ATOM 6467 N N . PHE E 1 99 ? -63.615 -58.000 -22.356 1.00 21.59 99 PHE E N 1
ATOM 6468 C CA . PHE E 1 99 ? -64.087 -57.359 -23.579 1.00 20.24 99 PHE E CA 1
ATOM 6469 C C . PHE E 1 99 ? -63.109 -57.567 -24.733 1.00 21.20 99 PHE E C 1
ATOM 6470 O O . PHE E 1 99 ? -63.514 -57.967 -25.833 1.00 19.98 99 PHE E O 1
ATOM 6478 N N . LEU E 1 100 ? -61.806 -57.336 -24.498 1.00 18.47 100 LEU E N 1
ATOM 6479 C CA . LEU E 1 100 ? -60.843 -57.450 -25.595 1.00 16.79 100 LEU E CA 1
ATOM 6480 C C . LEU E 1 100 ? -60.608 -58.908 -25.995 1.00 19.55 100 LEU E C 1
ATOM 6481 O O . LEU E 1 100 ? -60.375 -59.200 -27.177 1.00 21.25 100 LEU E O 1
ATOM 6486 N N . LEU E 1 101 ? -60.622 -59.831 -25.026 1.00 19.83 101 LEU E N 1
ATOM 6487 C CA . LEU E 1 101 ? -60.630 -61.260 -25.359 1.00 16.53 101 LEU E CA 1
ATOM 6488 C C . LEU E 1 101 ? -61.790 -61.600 -26.294 1.00 19.72 101 LEU E C 1
ATOM 6489 O O . LEU E 1 101 ? -61.601 -62.229 -27.347 1.00 20.30 101 LEU E O 1
ATOM 6494 N N . ALA E 1 102 ? -63.003 -61.186 -25.921 1.00 17.66 102 ALA E N 1
ATOM 6495 C CA . ALA E 1 102 ? -64.178 -61.507 -26.719 1.00 16.90 102 ALA E CA 1
ATOM 6496 C C . ALA E 1 102 ? -64.184 -60.774 -28.052 1.00 22.53 102 ALA E C 1
ATOM 6497 O O . ALA E 1 102 ? -64.863 -61.222 -28.985 1.00 18.41 102 ALA E O 1
ATOM 6499 N N . ALA E 1 103 ? -63.442 -59.666 -28.164 1.00 17.93 103 ALA E N 1
ATOM 6500 C CA . ALA E 1 103 ? -63.346 -58.921 -29.414 1.00 21.23 103 ALA E CA 1
ATOM 6501 C C . ALA E 1 103 ? -62.410 -59.557 -30.438 1.00 22.16 103 ALA E C 1
ATOM 6502 O O . ALA E 1 103 ? -62.265 -59.002 -31.537 1.00 19.85 103 ALA E O 1
ATOM 6504 N N . GLY E 1 104 ? -61.747 -60.673 -30.113 1.00 19.27 104 GLY E N 1
ATOM 6505 C CA . GLY E 1 104 ? -60.831 -61.276 -31.065 1.00 17.66 104 GLY E CA 1
ATOM 6506 C C . GLY E 1 104 ? -61.539 -61.736 -32.327 1.00 20.21 104 GLY E C 1
ATOM 6507 O O . GLY E 1 104 ? -62.750 -61.928 -32.349 1.00 22.19 104 GLY E O 1
ATOM 6508 N N . THR E 1 105 ? -60.764 -61.908 -33.401 1.00 24.11 105 THR E N 1
ATOM 6509 C CA . THR E 1 105 ? -61.327 -62.420 -34.647 1.00 25.01 105 THR E CA 1
ATOM 6510 C C . THR E 1 105 ? -62.081 -63.715 -34.379 1.00 25.39 105 THR E C 1
ATOM 6511 O O . THR E 1 105 ? -61.516 -64.668 -33.836 1.00 20.99 105 THR E O 1
ATOM 6515 N N . LYS E 1 106 ? -63.369 -63.732 -34.734 1.00 23.83 106 LYS E N 1
ATOM 6516 C CA . LYS E 1 106 ? -64.210 -64.890 -34.445 1.00 26.39 106 LYS E CA 1
ATOM 6517 C C . LYS E 1 106 ? -63.613 -66.143 -35.064 1.00 24.72 106 LYS E C 1
ATOM 6518 O O . LYS E 1 106 ? -63.135 -66.126 -36.202 1.00 25.93 106 LYS E O 1
ATOM 6524 N N . GLY E 1 107 ? -63.636 -67.234 -34.302 1.00 21.30 107 GLY E N 1
ATOM 6525 C CA . GLY E 1 107 ? -62.909 -68.423 -34.650 1.00 24.06 107 GLY E CA 1
ATOM 6526 C C . GLY E 1 107 ? -61.494 -68.472 -34.117 1.00 31.65 107 GLY E C 1
ATOM 6527 O O . GLY E 1 107 ? -60.906 -69.560 -34.054 1.00 26.77 107 GLY E O 1
ATOM 6528 N N . LYS E 1 108 ? -60.925 -67.327 -33.728 1.00 23.49 108 LYS E N 1
ATOM 6529 C CA . LYS E 1 108 ? -59.556 -67.298 -33.224 1.00 22.45 108 LYS E CA 1
ATOM 6530 C C . LYS E 1 108 ? -59.485 -66.720 -31.810 1.00 22.20 108 LYS E C 1
ATOM 6531 O O . LYS E 1 108 ? -58.475 -66.120 -31.430 1.00 18.55 108 LYS E O 1
ATOM 6537 N N . ARG E 1 109 ? -60.554 -66.890 -31.024 1.00 19.82 109 ARG E N 1
ATOM 6538 C CA . ARG E 1 109 ? -60.570 -66.514 -29.616 1.00 21.49 109 ARG E CA 1
ATOM 6539 C C . ARG E 1 109 ? -60.397 -67.772 -28.777 1.00 25.38 109 ARG E C 1
ATOM 6540 O O . ARG E 1 109 ? -61.159 -68.735 -28.939 1.00 21.30 109 ARG E O 1
ATOM 6548 N N . TYR E 1 110 ? -59.401 -67.757 -27.881 1.00 20.19 110 TYR E N 1
ATOM 6549 C CA . TYR E 1 110 ? -58.980 -68.944 -27.147 1.00 21.02 110 TYR E CA 1
ATOM 6550 C C . TYR E 1 110 ? -58.868 -68.688 -25.646 1.00 21.30 110 TYR E C 1
ATOM 6551 O O . TYR E 1 110 ? -58.539 -67.584 -25.201 1.00 16.93 110 TYR E O 1
ATOM 6560 N N . ALA E 1 111 ? -59.150 -69.728 -24.860 1.00 18.52 111 ALA E N 1
ATOM 6561 C CA . ALA E 1 111 ? -58.887 -69.715 -23.429 1.00 22.57 111 ALA E CA 1
ATOM 6562 C C . ALA E 1 111 ? -57.951 -70.868 -23.091 1.00 23.84 111 ALA E C 1
ATOM 6563 O O . ALA E 1 111 ? -58.102 -71.972 -23.622 1.00 23.20 111 ALA E O 1
ATOM 6565 N N . LEU E 1 112 ? -56.956 -70.606 -22.236 1.00 21.01 112 LEU E N 1
ATOM 6566 C CA . LEU E 1 112 ? -56.178 -71.705 -21.676 1.00 20.97 112 LEU E CA 1
ATOM 6567 C C . LEU E 1 112 ? -57.016 -72.398 -20.601 1.00 19.71 112 LEU E C 1
ATOM 6568 O O . LEU E 1 112 ? -57.974 -71.819 -20.087 1.00 19.48 112 LEU E O 1
ATOM 6573 N N . PRO E 1 113 ? -56.684 -73.643 -20.246 1.00 17.83 113 PRO E N 1
ATOM 6574 C CA . PRO E 1 113 ? -57.643 -74.458 -19.471 1.00 16.41 113 PRO E CA 1
ATOM 6575 C C . PRO E 1 113 ? -57.993 -73.913 -18.094 1.00 18.21 113 PRO E C 1
ATOM 6576 O O . PRO E 1 113 ? -59.105 -74.158 -17.622 1.00 18.36 113 PRO E O 1
ATOM 6580 N N . HIS E 1 114 ? -57.084 -73.216 -17.410 1.00 18.36 114 HIS E N 1
ATOM 6581 C CA . HIS E 1 114 ? -57.405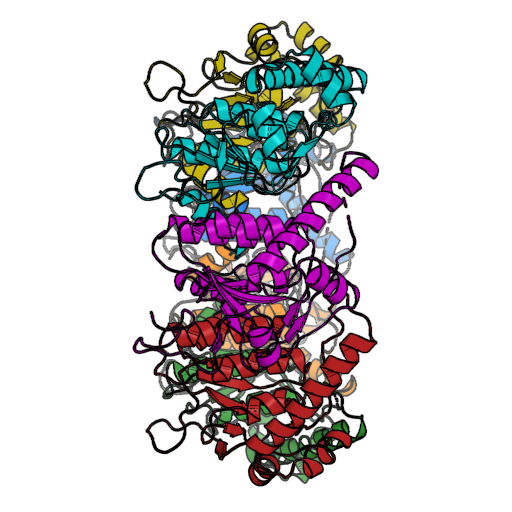 -72.667 -16.100 1.00 19.32 114 HIS E CA 1
ATOM 6582 C C . HIS E 1 114 ? -57.636 -71.155 -16.137 1.00 24.70 114 HIS E C 1
ATOM 6583 O O . HIS E 1 114 ? -57.622 -70.504 -15.090 1.00 22.96 114 HIS E O 1
ATOM 6590 N N . ALA E 1 115 ? -57.864 -70.585 -17.318 1.00 19.53 115 ALA E N 1
ATOM 6591 C CA . ALA E 1 115 ? -58.164 -69.164 -17.399 1.00 25.42 115 ALA E CA 1
ATOM 6592 C C . ALA E 1 115 ? -59.518 -68.872 -16.758 1.00 27.81 115 ALA E C 1
ATOM 6593 O O . ALA E 1 115 ? -60.407 -69.730 -16.720 1.00 24.24 115 ALA E O 1
ATOM 6595 N N . ARG E 1 116 ? -59.671 -67.647 -16.240 1.00 20.26 116 ARG E N 1
ATOM 6596 C CA . ARG E 1 116 ? -60.939 -67.194 -15.670 1.00 22.33 116 ARG E CA 1
ATOM 6597 C C . ARG E 1 116 ? -61.374 -65.924 -16.385 1.00 22.66 116 ARG E C 1
ATOM 6598 O O . ARG E 1 116 ? -60.553 -65.036 -16.626 1.00 22.92 116 ARG E O 1
ATOM 6606 N N . ILE E 1 117 ? -62.657 -65.847 -16.728 1.00 22.87 117 ILE E N 1
ATOM 6607 C CA . ILE E 1 117 ? -63.242 -64.698 -17.411 1.00 22.30 117 ILE E CA 1
ATOM 6608 C C . ILE E 1 117 ? -64.241 -64.053 -16.457 1.00 21.65 117 ILE E C 1
ATOM 6609 O O . ILE E 1 117 ? -65.113 -64.739 -15.908 1.00 23.48 117 ILE E O 1
ATOM 6614 N N . LEU E 1 118 ? -64.130 -62.736 -16.264 1.00 20.32 118 LEU E N 1
ATOM 6615 C CA . LEU E 1 118 ? -65.010 -62.030 -15.339 1.00 22.76 118 LEU E CA 1
ATOM 6616 C C . LEU E 1 118 ? -65.650 -60.830 -16.030 1.00 24.64 118 LEU E C 1
ATOM 6617 O O . LEU E 1 118 ? -64.954 -59.991 -16.617 1.00 23.18 118 LEU E O 1
ATOM 6622 N N . MET E 1 119 ? -66.973 -60.758 -15.953 1.00 23.73 119 MET E N 1
ATOM 6623 C CA . MET E 1 119 ? -67.726 -59.618 -16.447 1.00 24.00 119 MET E CA 1
ATOM 6624 C C . MET E 1 119 ? -67.901 -58.603 -15.330 1.00 29.84 119 MET E C 1
ATOM 6625 O O . MET E 1 119 ? -68.102 -58.963 -14.167 1.00 30.16 119 MET E O 1
ATOM 6630 N N . HIS E 1 120 ? -67.848 -57.324 -15.698 1.00 24.41 120 HIS E N 1
ATOM 6631 C CA . HIS E 1 120 ? -67.862 -56.281 -14.683 1.00 32.83 120 HIS E CA 1
ATOM 6632 C C . HIS E 1 120 ? -68.276 -54.962 -15.313 1.00 36.96 120 HIS E C 1
ATOM 6633 O O . HIS E 1 120 ? -67.867 -54.655 -16.436 1.00 36.49 120 HIS E O 1
ATOM 6640 N N . GLN E 1 121 ? -69.066 -54.176 -14.571 1.00 39.07 121 GLN E N 1
ATOM 6641 C CA . GLN E 1 121 ? -69.380 -52.794 -14.934 1.00 44.05 121 GLN E CA 1
ATOM 6642 C C . GLN E 1 121 ? -68.398 -51.834 -14.275 1.00 44.21 121 GLN E C 1
ATOM 6643 O O . GLN E 1 121 ? -68.543 -51.533 -13.082 1.00 45.48 121 GLN E O 1
ATOM 6649 N N . PRO E 1 122 ? -67.400 -51.325 -14.995 1.00 44.48 122 PRO E N 1
ATOM 6650 C CA . PRO E 1 122 ? -66.485 -50.361 -14.376 1.00 50.26 122 PRO E CA 1
ATOM 6651 C C . PRO E 1 122 ? -67.235 -49.100 -13.974 1.00 55.20 122 PRO E C 1
ATOM 6652 O O . PRO E 1 122 ? -68.277 -48.754 -14.541 1.00 49.44 122 PRO E O 1
ATOM 6656 N N . LEU E 1 123 ? -66.717 -48.433 -12.948 1.00 52.87 123 LEU E N 1
ATOM 6657 C CA . LEU E 1 123 ? -67.242 -47.129 -12.578 1.00 58.39 123 LEU E CA 1
ATOM 6658 C C . LEU E 1 123 ? -66.475 -46.034 -13.309 1.00 54.66 123 LEU E C 1
ATOM 6659 O O . LEU E 1 123 ? -65.299 -46.187 -13.646 1.00 59.45 123 LEU E O 1
ATOM 6664 N N . GLY E 1 124 ? -67.160 -44.930 -13.576 1.00 54.29 124 GLY E N 1
ATOM 6665 C CA . GLY E 1 124 ? -66.570 -43.871 -14.376 1.00 55.12 124 GLY E CA 1
ATOM 6666 C C . GLY E 1 124 ? -65.378 -43.172 -13.751 1.00 52.46 124 GLY E C 1
ATOM 6667 O O . GLY E 1 124 ? -65.492 -42.625 -12.658 1.00 57.93 124 GLY E O 1
ATOM 6668 N N . ALA E 1 130 ? -61.182 -31.716 -18.705 1.00 51.50 130 ALA E N 1
ATOM 6669 C CA . ALA E 1 130 ? -61.157 -30.257 -18.823 1.00 60.44 130 ALA E CA 1
ATOM 6670 C C . ALA E 1 130 ? -62.564 -29.662 -18.715 1.00 63.21 130 ALA E C 1
ATOM 6671 O O . ALA E 1 130 ? -62.749 -28.566 -18.182 1.00 55.95 130 ALA E O 1
ATOM 6673 N N . ALA E 1 131 ? -63.550 -30.390 -19.235 1.00 57.95 131 ALA E N 1
ATOM 6674 C CA . ALA E 1 131 ? -64.951 -30.020 -19.107 1.00 50.96 131 ALA E CA 1
ATOM 6675 C C . ALA E 1 131 ? -65.531 -30.599 -17.816 1.00 50.44 131 ALA E C 1
ATOM 6676 O O . ALA E 1 131 ? -64.943 -31.480 -17.182 1.00 42.77 131 ALA E O 1
ATOM 6678 N N . ASP E 1 132 ? -66.703 -30.093 -17.431 1.00 51.94 132 ASP E N 1
ATOM 6679 C CA . ASP E 1 132 ? -67.239 -30.410 -16.115 1.00 52.58 132 ASP E CA 1
ATOM 6680 C C . ASP E 1 132 ? -67.638 -31.885 -16.025 1.00 52.40 132 ASP E C 1
ATOM 6681 O O . ASP E 1 132 ? -67.560 -32.646 -16.994 1.00 52.27 132 ASP E O 1
ATOM 6686 N N . ILE E 1 133 ? -68.064 -32.282 -14.822 1.00 47.81 133 ILE E N 1
ATOM 6687 C CA . ILE E 1 133 ? -68.440 -33.670 -14.569 1.00 44.62 133 ILE E CA 1
ATOM 6688 C C . ILE E 1 133 ? -69.582 -34.107 -15.481 1.00 33.15 133 ILE E C 1
ATOM 6689 O O . ILE E 1 133 ? -69.671 -35.283 -15.848 1.00 31.73 133 ILE E O 1
ATOM 6694 N N . ALA E 1 134 ? -70.463 -33.178 -15.872 1.00 33.92 134 ALA E N 1
ATOM 6695 C CA . ALA E 1 134 ? -71.579 -33.550 -16.740 1.00 33.82 134 ALA E CA 1
ATOM 6696 C C . ALA E 1 134 ? -71.084 -34.051 -18.090 1.00 40.40 134 ALA E C 1
ATOM 6697 O O . ALA E 1 134 ? -71.563 -35.074 -18.592 1.00 33.38 134 ALA E O 1
ATOM 6699 N N . ILE E 1 135 ? -70.101 -33.361 -18.678 1.00 38.32 135 ILE E N 1
ATOM 6700 C CA . ILE E 1 135 ? -69.545 -33.798 -19.955 1.00 36.22 135 ILE E CA 1
ATOM 6701 C C . ILE E 1 135 ? -68.869 -35.152 -19.815 1.00 34.30 135 ILE E C 1
ATOM 6702 O O . ILE E 1 135 ? -68.995 -36.016 -20.689 1.00 35.95 135 ILE E O 1
ATOM 6707 N N . GLN E 1 136 ? -68.114 -35.357 -18.735 1.00 34.38 136 GLN E N 1
ATOM 6708 C CA . GLN E 1 136 ? -67.427 -36.634 -18.570 1.00 35.38 136 GLN E CA 1
ATOM 6709 C C . GLN E 1 136 ? -68.422 -37.769 -18.377 1.00 34.96 136 GLN E C 1
ATOM 6710 O O . GLN E 1 136 ? -68.222 -38.881 -18.888 1.00 32.08 136 GLN E O 1
ATOM 6716 N N . ALA E 1 137 ? -69.509 -37.504 -17.651 1.00 31.85 137 ALA E N 1
ATOM 6717 C CA . ALA E 1 137 ? -70.512 -38.540 -17.441 1.00 33.81 137 ALA E CA 1
ATOM 6718 C C . ALA E 1 137 ? -71.206 -38.902 -18.750 1.00 24.19 137 ALA E C 1
ATOM 6719 O O . ALA E 1 137 ? -71.529 -40.073 -18.986 1.00 25.64 137 ALA E O 1
ATOM 6721 N N . GLU E 1 138 ? -71.429 -37.913 -19.614 1.00 27.85 138 GLU E N 1
ATOM 6722 C CA . GLU E 1 138 ? -72.074 -38.173 -20.898 1.00 32.62 138 GLU E CA 1
ATOM 6723 C C . GLU E 1 138 ? -71.196 -39.046 -21.773 1.00 33.03 138 GLU E C 1
ATOM 6724 O O . GLU E 1 138 ? -71.673 -39.992 -22.414 1.00 31.26 138 GLU E O 1
ATOM 6730 N N . GLN E 1 139 ? -69.900 -38.733 -21.815 1.00 29.35 139 GLN E N 1
ATOM 6731 C CA . GLN E 1 139 ? -68.963 -39.554 -22.566 1.00 31.23 139 GLN E CA 1
ATOM 6732 C C . GLN E 1 139 ? -68.866 -40.954 -21.984 1.00 27.72 139 GLN E C 1
ATOM 6733 O O . GLN E 1 139 ? -68.818 -41.940 -22.726 1.00 29.82 139 GLN E O 1
ATOM 6739 N N . PHE E 1 140 ? -68.840 -41.066 -20.656 1.00 29.41 140 PHE E N 1
ATOM 6740 C CA . PHE E 1 140 ? -68.813 -42.389 -20.048 1.00 31.17 140 PHE E CA 1
ATOM 6741 C C . PHE E 1 140 ? -70.060 -43.180 -20.409 1.00 27.49 140 PHE E C 1
ATOM 6742 O O . PHE E 1 140 ? -69.997 -44.398 -20.611 1.00 28.02 140 PHE E O 1
ATOM 6750 N N . ALA E 1 141 ? -71.209 -42.504 -20.484 1.00 33.35 141 ALA E N 1
ATOM 6751 C CA . ALA E 1 141 ? -72.451 -43.212 -20.779 1.00 34.30 141 ALA E CA 1
ATOM 6752 C C . ALA E 1 141 ? -72.401 -43.863 -22.154 1.00 31.87 141 ALA E C 1
ATOM 6753 O O . ALA E 1 141 ? -72.805 -45.022 -22.308 1.00 30.50 141 ALA E O 1
ATOM 6755 N N . VAL E 1 142 ? -71.898 -43.148 -23.166 1.00 31.88 142 VAL E N 1
ATOM 6756 C CA . VAL E 1 142 ? -71.927 -43.725 -24.510 1.00 33.73 142 VAL E CA 1
ATOM 6757 C C . VAL E 1 142 ? -70.962 -44.902 -24.612 1.00 28.80 142 VAL E C 1
ATOM 6758 O O . VAL E 1 142 ? -71.299 -45.943 -25.191 1.00 24.71 142 VAL E O 1
ATOM 6762 N N . ILE E 1 143 ? -69.765 -44.791 -24.025 1.00 23.64 143 ILE E N 1
ATOM 6763 C CA . ILE E 1 143 ? -68.842 -45.916 -24.179 1.00 27.07 143 ILE E CA 1
ATOM 6764 C C . ILE E 1 143 ? -69.270 -47.101 -23.316 1.00 26.98 143 ILE E C 1
ATOM 6765 O O . ILE E 1 143 ? -69.023 -48.258 -23.682 1.00 24.39 143 ILE E O 1
ATOM 6770 N N . LYS E 1 144 ? -69.925 -46.851 -22.176 1.00 28.81 144 LYS E N 1
ATOM 6771 C CA . LYS E 1 144 ? -70.470 -47.962 -21.396 1.00 25.51 144 LYS E CA 1
ATOM 6772 C C . LYS E 1 144 ? -71.574 -48.682 -22.170 1.00 25.62 144 LYS E C 1
ATOM 6773 O O . LYS E 1 144 ? -71.594 -49.918 -22.233 1.00 24.59 144 LYS E O 1
ATOM 6779 N N . LYS E 1 145 ? -72.488 -47.924 -22.786 1.00 25.11 145 LYS E N 1
ATOM 6780 C CA . LYS E 1 145 ? -73.517 -48.542 -23.621 1.00 27.14 145 LYS E CA 1
ATOM 6781 C C . LYS E 1 145 ? -72.900 -49.317 -24.784 1.00 26.79 145 LYS E C 1
ATOM 6782 O O . LYS E 1 145 ? -73.348 -50.424 -25.113 1.00 24.36 145 LYS E O 1
ATOM 6788 N N . GLU E 1 146 ? -71.855 -48.758 -25.409 1.00 20.76 146 GLU E N 1
ATOM 6789 C CA . GLU E 1 146 ? -71.190 -49.454 -26.509 1.00 24.89 146 GLU E CA 1
ATOM 6790 C C . GLU E 1 146 ? -70.526 -50.738 -26.030 1.00 26.01 146 GLU E C 1
ATOM 6791 O O . GLU E 1 146 ? -70.568 -51.762 -26.722 1.00 22.48 146 GLU E O 1
ATOM 6797 N N . MET E 1 147 ? -69.922 -50.708 -24.838 1.00 27.81 147 MET E N 1
ATOM 6798 C CA . MET E 1 147 ? -69.324 -51.920 -24.291 1.00 28.61 147 MET E CA 1
ATOM 6799 C C . MET E 1 147 ? -70.370 -53.016 -24.110 1.00 26.85 147 MET E C 1
ATOM 6800 O O . MET E 1 147 ? -70.124 -54.179 -24.442 1.00 23.97 147 MET E O 1
ATOM 6805 N N . PHE E 1 148 ? -71.546 -52.659 -23.589 1.00 27.88 148 PHE E N 1
ATOM 6806 C CA . PHE E 1 148 ? -72.624 -53.635 -23.439 1.00 31.23 148 PHE E CA 1
ATOM 6807 C C . PHE E 1 148 ? -73.072 -54.177 -24.794 1.00 24.12 148 PHE E C 1
ATOM 6808 O O . PHE E 1 148 ? -73.171 -55.395 -24.988 1.00 24.79 148 PHE E O 1
ATOM 6816 N N . ARG E 1 149 ? -73.351 -53.277 -25.746 1.00 24.10 149 ARG E N 1
ATOM 6817 C CA . ARG E 1 149 ? -73.829 -53.706 -27.061 1.00 24.92 149 ARG E CA 1
ATOM 6818 C C . ARG E 1 149 ? -72.824 -54.615 -27.750 1.00 19.97 149 ARG E C 1
ATOM 6819 O O . ARG E 1 149 ? -73.194 -55.633 -28.338 1.00 20.21 149 ARG E O 1
ATOM 6827 N N . LEU E 1 150 ? -71.541 -54.254 -27.705 1.00 23.40 150 LEU E N 1
ATOM 6828 C CA . LEU E 1 150 ? -70.548 -55.059 -28.403 1.00 22.68 150 LEU E CA 1
ATOM 6829 C C . LEU E 1 150 ? -70.314 -56.386 -27.683 1.00 18.67 150 LEU E C 1
ATOM 6830 O O . LEU E 1 150 ? -70.117 -57.421 -28.326 1.00 22.79 150 LEU E O 1
ATOM 6835 N N . ASN E 1 151 ? -70.338 -56.376 -26.347 1.00 23.41 151 ASN E N 1
ATOM 6836 C CA . ASN E 1 151 ? -70.219 -57.631 -25.601 1.00 23.21 151 ASN E CA 1
ATOM 6837 C C . ASN E 1 151 ? -71.350 -58.583 -25.969 1.00 25.44 151 ASN E C 1
ATOM 6838 O O . ASN E 1 151 ? -71.149 -59.800 -26.064 1.00 25.71 151 ASN E O 1
ATOM 6843 N N . ALA E 1 152 ? -72.553 -58.037 -26.185 1.00 27.39 152 ALA E N 1
ATOM 6844 C CA . ALA E 1 152 ? -73.677 -58.861 -26.629 1.00 22.94 152 ALA E CA 1
ATOM 6845 C C . ALA E 1 152 ? -73.412 -59.438 -28.014 1.00 24.61 152 ALA E C 1
ATOM 6846 O O . ALA E 1 152 ? -73.727 -60.601 -28.286 1.00 28.38 152 ALA E O 1
ATOM 6848 N N . GLU E 1 153 ? -72.799 -58.644 -28.893 1.00 22.48 153 GLU E N 1
ATOM 6849 C CA . GLU E 1 153 ? -72.513 -59.098 -30.249 1.00 24.37 153 GLU E CA 1
ATOM 6850 C C . GLU E 1 153 ? -71.391 -60.135 -30.270 1.00 27.22 153 GLU E C 1
ATOM 6851 O O . GLU E 1 153 ? -71.478 -61.129 -31.001 1.00 22.99 153 GLU E O 1
ATOM 6857 N N . PHE E 1 154 ? -70.325 -59.912 -29.486 1.00 24.67 154 PHE E N 1
ATOM 6858 C CA . PHE E 1 154 ? -69.228 -60.882 -29.416 1.00 23.75 154 PHE E CA 1
ATOM 6859 C C . PHE E 1 154 ? -69.713 -62.239 -28.929 1.00 22.90 154 PHE E C 1
ATOM 6860 O O . PHE E 1 154 ? -69.264 -63.281 -29.417 1.00 23.66 154 PHE E O 1
ATOM 6868 N N . THR E 1 155 ? -70.579 -62.247 -27.924 1.00 23.36 155 THR E N 1
ATOM 6869 C CA . THR E 1 155 ? -70.976 -63.490 -27.279 1.00 23.87 155 THR E CA 1
ATOM 6870 C C . THR E 1 155 ? -72.241 -64.088 -27.865 1.00 29.57 155 THR E C 1
ATOM 6871 O O . THR E 1 155 ? -72.502 -65.271 -27.644 1.00 33.39 155 THR E O 1
ATOM 6875 N N . GLY E 1 156 ? -73.034 -63.300 -28.585 1.00 28.79 156 GLY E N 1
ATOM 6876 C CA . GLY E 1 156 ? -74.337 -63.755 -29.006 1.00 32.08 156 GLY E CA 1
ATOM 6877 C C . GLY E 1 156 ? -75.372 -63.765 -27.908 1.00 36.35 156 GLY E C 1
ATOM 6878 O O . GLY E 1 156 ? -76.436 -64.359 -28.090 1.00 32.19 156 GLY E O 1
ATOM 6879 N N . GLN E 1 157 ? -75.094 -63.132 -26.768 1.00 35.30 157 GLN E N 1
ATOM 6880 C CA . GLN E 1 157 ? -76.048 -63.086 -25.671 1.00 32.01 157 GLN E CA 1
ATOM 6881 C C . GLN E 1 157 ? -76.917 -61.840 -25.771 1.00 32.68 157 GLN E C 1
ATOM 6882 O O . GLN E 1 157 ? -76.495 -60.821 -26.336 1.00 36.17 157 GLN E O 1
ATOM 6888 N N . PRO E 1 158 ? -78.133 -61.892 -25.229 1.00 34.31 158 PRO E N 1
ATOM 6889 C CA . PRO E 1 158 ? -78.972 -60.693 -25.214 1.00 32.83 158 PRO E CA 1
ATOM 6890 C C . PRO E 1 158 ? -78.313 -59.590 -24.402 1.00 37.52 158 PRO E C 1
ATOM 6891 O O . PRO E 1 158 ? -77.647 -59.845 -23.396 1.00 38.40 158 PRO E O 1
ATOM 6895 N N . ILE E 1 159 ? -78.511 -58.353 -24.852 1.00 33.48 159 ILE E N 1
ATOM 6896 C CA . ILE E 1 159 ? -77.862 -57.208 -24.221 1.00 35.24 159 ILE E CA 1
ATOM 6897 C C . ILE E 1 159 ? -78.265 -57.088 -22.753 1.00 42.90 159 ILE E C 1
ATOM 6898 O O . ILE E 1 159 ? -77.461 -56.678 -21.903 1.00 30.20 159 ILE E O 1
ATOM 6903 N N . GLU E 1 160 ? -79.510 -57.446 -22.422 1.00 37.00 160 GLU E N 1
ATOM 6904 C CA . GLU E 1 160 ? -79.935 -57.331 -21.033 1.00 38.77 160 GLU E CA 1
ATOM 6905 C C . GLU E 1 160 ? -79.301 -58.414 -20.170 1.00 34.19 160 GLU E C 1
ATOM 6906 O O . GLU E 1 160 ? -79.118 -58.210 -18.964 1.00 33.97 160 GLU E O 1
ATOM 6912 N N . ARG E 1 161 ? -78.951 -59.559 -20.764 1.00 31.67 161 ARG E N 1
ATOM 6913 C CA . ARG E 1 161 ? -78.191 -60.565 -20.028 1.00 34.01 161 ARG E CA 1
ATOM 6914 C C . ARG E 1 161 ? -76.763 -60.088 -19.762 1.00 35.05 161 ARG E C 1
ATOM 6915 O O . ARG E 1 161 ? -76.225 -60.298 -18.668 1.00 28.77 161 ARG E O 1
ATOM 6923 N N . ILE E 1 162 ? -76.133 -59.454 -20.754 1.00 31.19 162 ILE E N 1
ATOM 6924 C CA . ILE E 1 162 ? -74.817 -58.852 -20.541 1.00 29.60 162 ILE E CA 1
ATOM 6925 C C . ILE E 1 162 ? -74.880 -57.851 -19.392 1.00 31.44 162 ILE E C 1
ATOM 6926 O O . ILE E 1 162 ? -74.036 -57.858 -18.489 1.00 25.70 162 ILE E O 1
ATOM 6931 N N . GLU E 1 163 ? -75.907 -56.998 -19.388 1.00 28.53 163 GLU E N 1
ATOM 6932 C CA . GLU E 1 163 ? -76.009 -55.973 -18.355 1.00 32.00 163 GLU E CA 1
ATOM 6933 C C . GLU E 1 163 ? -76.211 -56.595 -16.981 1.00 33.54 163 GLU E C 1
ATOM 6934 O O . GLU E 1 163 ? -75.534 -56.228 -16.011 1.00 32.82 163 GLU E O 1
ATOM 6940 N N . ALA E 1 164 ? -77.152 -57.537 -16.877 1.00 33.42 164 ALA E N 1
ATOM 6941 C CA . ALA E 1 164 ? -77.439 -58.147 -15.585 1.00 32.69 164 ALA E CA 1
ATOM 6942 C C . ALA E 1 164 ? -76.248 -58.957 -15.090 1.00 30.00 164 ALA E C 1
ATOM 6943 O O . ALA E 1 164 ? -75.869 -58.858 -13.920 1.00 31.57 164 ALA E O 1
ATOM 6945 N N . ASP E 1 165 ? -75.632 -59.748 -15.969 1.00 23.68 165 ASP E N 1
ATOM 6946 C CA . ASP E 1 165 ? -74.483 -60.549 -15.553 1.00 25.68 165 ASP E CA 1
ATOM 6947 C C . ASP E 1 165 ? -73.301 -59.656 -15.181 1.00 29.00 165 ASP E C 1
ATOM 6948 O O . ASP E 1 165 ? -72.620 -59.909 -14.182 1.00 27.51 165 ASP E O 1
ATOM 6953 N N . SER E 1 166 ? -73.052 -58.601 -15.962 1.00 27.54 166 SER E N 1
ATOM 6954 C CA . SER E 1 166 ? -71.999 -57.649 -15.610 1.00 29.62 166 SER E CA 1
ATOM 6955 C C . SER E 1 166 ? -72.277 -57.009 -14.264 1.00 31.24 166 SER E C 1
ATOM 6956 O O . SER E 1 166 ? -71.353 -56.781 -13.471 1.00 26.07 166 SER E O 1
ATOM 6959 N N . ASP E 1 167 ? -73.551 -56.723 -13.986 1.00 30.72 167 ASP E N 1
ATOM 6960 C CA . ASP E 1 167 ? -73.901 -56.013 -12.763 1.00 32.05 167 ASP E CA 1
ATOM 6961 C C . ASP E 1 167 ? -73.557 -56.817 -11.516 1.00 32.98 167 ASP E C 1
ATOM 6962 O O . ASP E 1 167 ? -73.252 -56.230 -10.473 1.00 34.96 167 ASP E O 1
ATOM 6967 N N . ARG E 1 168 ? -73.586 -58.148 -11.594 1.00 26.46 168 ARG E N 1
ATOM 6968 C CA . ARG E 1 168 ? -73.272 -58.975 -10.435 1.00 33.47 168 ARG E CA 1
ATOM 6969 C C . ARG E 1 168 ? -71.889 -59.623 -10.522 1.00 28.89 168 ARG E C 1
ATOM 6970 O O . ARG E 1 168 ? -71.622 -60.594 -9.808 1.00 30.31 168 ARG E O 1
ATOM 6978 N N . ASP E 1 169 ? -71.006 -59.105 -11.375 1.00 30.10 169 ASP E N 1
ATOM 6979 C CA . ASP E 1 169 ? -69.638 -59.625 -11.507 1.00 26.87 169 ASP E CA 1
ATOM 6980 C C . ASP E 1 169 ? -69.626 -61.126 -11.785 1.00 27.77 169 ASP E C 1
ATOM 6981 O O . ASP E 1 169 ? -68.874 -61.882 -11.168 1.00 25.71 169 ASP E O 1
ATOM 6986 N N . ARG E 1 170 ? -70.468 -61.572 -12.715 1.00 28.78 170 ARG E N 1
ATOM 6987 C CA . ARG E 1 170 ? -70.472 -62.986 -13.065 1.00 24.64 170 ARG E CA 1
ATOM 6988 C C . ARG E 1 170 ? -69.125 -63.382 -13.649 1.00 27.32 170 ARG E C 1
ATOM 6989 O O . ARG E 1 170 ? -68.538 -62.645 -14.450 1.00 21.44 170 ARG E O 1
ATOM 6997 N N . TRP E 1 171 ? -68.641 -64.561 -13.257 1.00 22.78 171 TRP E N 1
ATOM 6998 C CA . TRP E 1 171 ? -67.348 -65.046 -13.711 1.00 24.17 171 TRP E CA 1
ATOM 6999 C C . TRP E 1 171 ? -67.482 -66.479 -14.216 1.00 27.16 171 TRP E C 1
ATOM 7000 O O . TRP E 1 171 ? -68.468 -67.177 -13.941 1.00 26.86 171 TRP E O 1
ATOM 7011 N N . PHE E 1 172 ? -66.495 -66.889 -15.015 1.00 21.99 172 PHE E N 1
ATOM 7012 C CA . PHE E 1 172 ? -66.556 -68.113 -15.798 1.00 22.75 172 PHE E CA 1
ATOM 7013 C C . PHE E 1 172 ? -65.213 -68.832 -15.758 1.00 27.46 172 PHE E C 1
ATOM 7014 O O . PHE E 1 172 ? -64.156 -68.199 -15.844 1.00 22.99 172 PHE E O 1
ATOM 7022 N N . THR E 1 173 ? -65.265 -70.158 -15.650 1.00 24.88 173 THR E N 1
ATOM 7023 C CA . THR E 1 173 ? -64.124 -70.979 -16.018 1.00 24.64 173 THR E CA 1
ATOM 7024 C C . THR E 1 173 ? -63.977 -71.006 -17.539 1.00 22.57 173 THR E C 1
ATOM 7025 O O . THR E 1 173 ? -64.838 -70.526 -18.278 1.00 21.62 173 THR E O 1
ATOM 7029 N N . ALA E 1 174 ? -62.877 -71.604 -18.013 1.00 21.90 174 ALA E N 1
ATOM 7030 C CA . ALA E 1 174 ? -62.639 -71.670 -19.456 1.00 22.51 174 ALA E CA 1
ATOM 7031 C C . ALA E 1 174 ? -63.807 -72.338 -20.187 1.00 24.83 174 ALA E C 1
ATOM 7032 O O . ALA E 1 174 ? -64.271 -71.846 -21.222 1.00 23.08 174 ALA E O 1
ATOM 7034 N N . GLN E 1 175 ? -64.305 -73.462 -19.656 1.00 26.32 175 GLN E N 1
ATOM 7035 C CA . GLN E 1 175 ? -65.396 -74.169 -20.325 1.00 22.21 175 GLN E CA 1
ATOM 7036 C C . GLN E 1 175 ? -66.697 -73.371 -20.278 1.00 24.65 175 GLN E C 1
ATOM 7037 O O . GLN E 1 175 ? -67.444 -73.325 -21.266 1.00 26.08 175 GLN E O 1
ATOM 7043 N N . GLU E 1 176 ? -66.993 -72.742 -19.137 1.00 23.10 176 GLU E N 1
ATOM 7044 C CA . GLU E 1 176 ? -68.171 -71.880 -19.056 1.00 22.65 176 GLU E CA 1
ATOM 7045 C C . GLU E 1 176 ? -68.042 -70.688 -19.992 1.00 24.23 176 GLU E C 1
ATOM 7046 O O . GLU E 1 176 ? -69.032 -70.243 -20.593 1.00 23.66 176 GLU E O 1
ATOM 7052 N N . ALA E 1 177 ? -66.829 -70.133 -20.100 1.00 22.37 177 ALA E N 1
ATOM 7053 C CA . ALA E 1 177 ? -66.611 -69.010 -21.010 1.00 23.56 177 ALA E CA 1
ATOM 7054 C C . ALA E 1 177 ? -66.827 -69.433 -22.459 1.00 21.99 177 ALA E C 1
ATOM 7055 O O . ALA E 1 177 ? -67.403 -68.684 -23.259 1.00 22.53 177 ALA E O 1
ATOM 7057 N N . LEU E 1 178 ? -66.372 -70.633 -22.810 1.00 22.50 178 LEU E N 1
ATOM 7058 C CA . LEU E 1 178 ? -66.652 -71.183 -24.133 1.00 26.79 178 LEU E CA 1
ATOM 7059 C C . LEU E 1 178 ? -68.159 -71.312 -24.378 1.00 31.50 178 LEU E C 1
ATOM 7060 O O . LEU E 1 178 ? -68.666 -70.911 -25.433 1.00 28.56 178 LEU E O 1
ATOM 7065 N N . GLU E 1 179 ? -68.901 -71.847 -23.403 1.00 26.18 179 GLU E N 1
ATOM 7066 C CA . GLU E 1 179 ? -70.343 -72.022 -23.593 1.00 29.72 179 GLU E CA 1
ATOM 7067 C C . GLU E 1 179 ? -71.078 -70.687 -23.686 1.00 32.07 179 GLU E C 1
ATOM 7068 O O . GLU E 1 179 ? -72.049 -70.557 -24.442 1.00 29.13 179 GLU E O 1
ATOM 7074 N N . TYR E 1 180 ? -70.646 -69.686 -22.915 1.00 28.97 180 TYR E N 1
ATOM 7075 C CA . TYR E 1 180 ? -71.305 -68.383 -22.951 1.00 23.73 180 TYR E CA 1
ATOM 7076 C C . TYR E 1 180 ? -70.999 -67.629 -24.237 1.00 25.40 180 TYR E C 1
ATOM 7077 O O . TYR E 1 180 ? -71.817 -66.817 -24.681 1.00 25.14 180 TYR E O 1
ATOM 7086 N N . GLY E 1 181 ? -69.836 -67.878 -24.842 1.00 22.91 181 GLY E N 1
ATOM 7087 C CA . GLY E 1 181 ? -69.504 -67.305 -26.137 1.00 24.63 181 GLY E CA 1
ATOM 7088 C C . GLY E 1 181 ? -68.383 -66.274 -26.153 1.00 29.15 181 GLY E C 1
ATOM 7089 O O . GLY E 1 181 ? -68.195 -65.590 -27.169 1.00 20.96 181 GLY E O 1
ATOM 7090 N N . PHE E 1 182 ? -67.634 -66.144 -25.045 1.00 21.00 182 PHE E N 1
ATOM 7091 C CA . PHE E 1 182 ? -66.464 -65.255 -25.042 1.00 26.25 182 PHE E CA 1
ATOM 7092 C C . PHE E 1 182 ? -65.336 -65.786 -25.913 1.00 18.97 182 PHE E C 1
ATOM 7093 O O . PHE E 1 182 ? -64.571 -65.001 -26.476 1.00 21.88 182 PHE E O 1
ATOM 7101 N N . VAL E 1 183 ? -65.151 -67.105 -25.965 1.00 20.44 183 VAL E N 1
ATOM 7102 C CA . VAL E 1 183 ? -64.084 -67.700 -26.751 1.00 18.87 183 VAL E CA 1
ATOM 7103 C C . VAL E 1 183 ? -64.670 -68.795 -27.632 1.00 24.24 183 VAL E C 1
ATOM 7104 O O . VAL E 1 183 ? -65.791 -69.262 -27.425 1.00 24.70 183 VAL E O 1
ATOM 7108 N N . ASP E 1 184 ? -63.886 -69.195 -28.629 1.00 20.13 184 ASP E N 1
ATOM 7109 C CA . ASP E 1 184 ? -64.274 -70.210 -29.601 1.00 28.12 184 ASP E CA 1
ATOM 7110 C C . ASP E 1 184 ? -63.728 -71.590 -29.279 1.00 31.45 184 ASP E C 1
ATOM 7111 O O . ASP E 1 184 ? -64.342 -72.595 -29.652 1.00 25.18 184 ASP E O 1
ATOM 7116 N N . HIS E 1 185 ? -62.591 -71.668 -28.597 1.00 23.51 185 HIS E N 1
ATOM 7117 C CA . HIS E 1 185 ? -61.962 -72.947 -28.328 1.00 24.25 185 HIS E CA 1
ATOM 7118 C C . HIS E 1 185 ? -61.136 -72.810 -27.061 1.00 32.34 185 HIS E C 1
ATOM 7119 O O . HIS E 1 185 ? -60.662 -71.720 -26.724 1.00 24.87 185 HIS E O 1
ATOM 7126 N N . ILE E 1 186 ? -60.963 -73.926 -26.369 1.00 24.93 186 ILE E N 1
ATOM 7127 C CA . ILE E 1 186 ? -59.948 -74.034 -25.333 1.00 26.09 186 ILE E CA 1
ATOM 7128 C C . ILE E 1 186 ? -58.695 -74.619 -25.968 1.00 26.65 186 ILE E C 1
ATOM 7129 O O . ILE E 1 186 ? -58.760 -75.656 -26.639 1.00 28.79 186 ILE E O 1
ATOM 7134 N N . ILE E 1 187 ? -57.550 -73.947 -25.797 1.00 21.42 187 ILE E N 1
ATOM 7135 C CA . ILE E 1 187 ? -56.265 -74.523 -26.188 1.00 19.98 187 ILE E CA 1
ATOM 7136 C C . ILE E 1 187 ? -55.611 -75.089 -24.945 1.00 21.92 187 ILE E C 1
ATOM 7137 O O . ILE E 1 187 ? -55.468 -74.380 -23.941 1.00 22.18 187 ILE E O 1
ATOM 7142 N N . THR E 1 188 ? -55.162 -76.343 -25.020 1.00 21.28 188 THR E N 1
ATOM 7143 C CA . THR E 1 188 ? -54.322 -76.909 -23.970 1.00 20.30 188 THR E CA 1
ATOM 7144 C C . THR E 1 188 ? -52.841 -76.811 -24.319 1.00 19.82 188 THR E C 1
ATOM 7145 O O . THR E 1 188 ? -52.030 -76.328 -23.521 1.00 19.63 188 THR E O 1
ATOM 7149 N N . SER E 1 189 ? -52.466 -77.254 -25.510 1.00 22.42 189 SER E N 1
ATOM 7150 C CA . SER E 1 189 ? -51.088 -77.155 -25.952 1.00 19.66 189 SER E CA 1
ATOM 7151 C C . SER E 1 189 ? -51.074 -76.746 -27.416 1.00 22.73 189 SER E C 1
ATOM 7152 O O . SER E 1 189 ? -52.030 -77.000 -28.159 1.00 24.34 189 SER E O 1
ATOM 7155 N N . ALA E 1 190 ? -49.993 -76.089 -27.820 1.00 22.16 190 ALA E N 1
ATOM 7156 C CA . ALA E 1 190 ? -49.924 -75.524 -29.160 1.00 27.11 190 ALA E CA 1
ATOM 7157 C C . ALA E 1 190 ? -49.664 -76.607 -30.201 1.00 32.18 190 ALA E C 1
ATOM 7158 O O . ALA E 1 190 ? -48.877 -77.532 -29.975 1.00 25.73 190 ALA E O 1
ATOM 7160 N N . SER E 1 191 ? -50.299 -76.461 -31.358 1.00 23.96 191 SER E N 1
ATOM 7161 C CA . SER E 1 191 ? -50.076 -77.348 -32.488 1.00 31.79 191 SER E CA 1
ATOM 7162 C C . SER E 1 191 ? -49.063 -76.717 -33.434 1.00 41.88 191 SER E C 1
ATOM 7163 O O . SER E 1 191 ? -49.266 -75.592 -33.900 1.00 38.42 191 SER E O 1
ATOM 7166 N N . VAL E 1 192 ? -47.994 -77.452 -33.734 1.00 44.89 192 VAL E N 1
ATOM 7167 C CA . VAL E 1 192 ? -46.836 -76.900 -34.430 1.00 52.85 192 VAL E CA 1
ATOM 7168 C C . VAL E 1 192 ? -46.816 -77.271 -35.909 1.00 57.96 192 VAL E C 1
ATOM 7169 O O . VAL E 1 192 ? -46.308 -76.500 -36.723 1.00 59.26 192 VAL E O 1
ATOM 7173 N N . ASN E 1 193 ? -47.320 -78.450 -36.289 1.00 55.00 193 ASN E N 1
ATOM 7174 C CA . ASN E 1 193 ? -47.257 -78.860 -37.691 1.00 60.51 193 ASN E CA 1
ATOM 7175 C C . ASN E 1 193 ? -48.470 -78.429 -38.514 1.00 59.09 193 ASN E C 1
ATOM 7176 O O . ASN E 1 193 ? -48.501 -78.704 -39.716 1.00 59.65 193 ASN E O 1
ATOM 7181 N N . GLY E 1 194 ? -49.470 -77.790 -37.917 1.00 59.83 194 GLY E N 1
ATOM 7182 C CA . GLY E 1 194 ? -50.356 -76.926 -38.667 1.00 58.33 194 GLY E CA 1
ATOM 7183 C C . GLY E 1 194 ? -51.779 -77.387 -38.891 1.00 67.56 194 GLY E C 1
ATOM 7184 O O . GLY E 1 194 ? -52.359 -77.025 -39.922 1.00 73.97 194 GLY E O 1
ATOM 7185 N N . GLU E 1 195 ? -52.360 -78.173 -37.982 1.00 60.98 195 GLU E N 1
ATOM 7186 C CA . GLU E 1 195 ? -53.807 -78.392 -37.977 1.00 66.83 195 GLU E CA 1
ATOM 7187 C C . GLU E 1 195 ? -54.292 -78.418 -36.527 1.00 65.48 195 GLU E C 1
ATOM 7188 O O . GLU E 1 195 ? -54.870 -79.369 -35.996 1.00 75.48 195 GLU E O 1
ATOM 7194 N N . GLY E 1 196 ? -54.000 -77.305 -35.886 1.00 65.86 196 GLY E N 1
ATOM 7195 C CA . GLY E 1 196 ? -54.577 -76.891 -34.641 1.00 43.90 196 GLY E CA 1
ATOM 7196 C C . GLY E 1 196 ? -54.095 -75.471 -34.494 1.00 32.65 196 GLY E C 1
ATOM 7197 O O . GLY E 1 196 ? -53.284 -75.005 -35.299 1.00 36.34 196 GLY E O 1
ATOM 7198 N N . PRO E 1 197 ? -54.576 -74.748 -33.492 1.00 29.95 197 PRO E N 1
ATOM 7199 C CA . PRO E 1 197 ? -54.033 -73.405 -33.251 1.00 33.66 197 PRO E CA 1
ATOM 7200 C C . PRO E 1 197 ? -52.552 -73.482 -32.889 1.00 30.17 197 PRO E C 1
ATOM 7201 O O . PRO E 1 197 ? -52.152 -74.256 -32.017 1.00 27.94 197 PRO E O 1
ATOM 7205 N N . GLY E 1 198 ? -51.734 -72.692 -33.580 1.00 26.03 198 GLY E N 1
ATOM 7206 C CA . GLY E 1 198 ? -50.326 -72.616 -33.241 1.00 29.42 198 GLY E CA 1
ATOM 7207 C C . GLY E 1 198 ? -49.988 -71.627 -32.148 1.00 28.80 198 GLY E C 1
ATOM 7208 O O . GLY E 1 198 ? -48.836 -71.582 -31.699 1.00 23.39 198 GLY E O 1
ATOM 7209 N N . ALA E 1 199 ? -50.974 -70.825 -31.726 1.00 26.91 199 ALA E N 1
ATOM 7210 C CA . ALA E 1 199 ? -50.846 -69.841 -30.647 1.00 25.00 199 ALA E CA 1
ATOM 7211 C C . ALA E 1 199 ? -49.703 -68.858 -30.882 1.00 23.49 199 ALA E C 1
ATOM 7212 O O . ALA E 1 199 ? -49.175 -68.272 -29.929 1.00 21.80 199 ALA E O 1
ATOM 7214 N N . GLY E 1 200 ? -49.306 -68.665 -32.138 1.00 23.93 200 GLY E N 1
ATOM 7215 C CA . GLY E 1 200 ? -48.191 -67.802 -32.450 1.00 28.23 200 GLY E CA 1
ATOM 7216 C C . GLY E 1 200 ? -46.830 -68.445 -32.312 1.00 32.77 200 GLY E C 1
ATOM 7217 O O . GLY E 1 200 ? -45.822 -67.757 -32.503 1.00 29.55 200 GLY E O 1
ATOM 7218 N N . LEU E 1 201 ? -46.768 -69.744 -32.006 1.00 28.92 201 LEU E N 1
ATOM 7219 C CA . LEU E 1 201 ? -45.520 -70.414 -31.665 1.00 32.74 201 LEU E CA 1
ATOM 7220 C C . LEU E 1 201 ? -45.001 -71.335 -32.759 1.00 39.89 201 LEU E C 1
ATOM 7221 O O . LEU E 1 201 ? -43.987 -72.004 -32.545 1.00 41.87 201 LEU E O 1
ATOM 7226 N N . ASP E 1 202 ? -45.654 -71.389 -33.918 1.00 39.32 202 ASP E N 1
ATOM 7227 C CA . ASP E 1 202 ? -45.329 -72.381 -34.936 1.00 53.44 202 ASP E CA 1
ATOM 7228 C C . ASP E 1 202 ? -44.576 -71.799 -36.129 1.00 59.40 202 ASP E C 1
ATOM 7229 O O . ASP E 1 202 ? -44.482 -72.457 -37.170 1.00 65.88 202 ASP E O 1
ATOM 7234 N N . LYS E 1 203 ? -44.028 -70.596 -36.001 1.00 61.03 203 LYS E N 1
ATOM 7235 C CA . LYS E 1 203 ? -43.367 -69.942 -37.128 1.00 67.68 203 LYS E CA 1
ATOM 7236 C C . LYS E 1 203 ? -41.847 -69.969 -36.994 1.00 71.42 203 LYS E C 1
ATOM 7237 O O . LYS E 1 203 ? -41.235 -71.034 -36.938 1.00 73.44 203 LYS E O 1
ATOM 7243 N N . LEU F 1 11 ? -34.967 -47.631 -26.381 1.00 56.45 11 LEU F N 1
ATOM 7244 C CA . LEU F 1 11 ? -34.592 -49.033 -26.236 1.00 57.62 11 LEU F CA 1
ATOM 7245 C C . LEU F 1 11 ? -35.473 -49.770 -25.231 1.00 58.59 11 LEU F C 1
ATOM 7246 O O . LEU F 1 11 ? -35.552 -51.003 -25.276 1.00 68.62 11 LEU F O 1
ATOM 7251 N N . ASN F 1 12 ? -36.127 -49.048 -24.318 1.00 55.56 12 ASN F N 1
ATOM 7252 C CA . ASN F 1 12 ? -37.174 -49.717 -23.560 1.00 48.40 12 ASN F CA 1
ATOM 7253 C C . ASN F 1 12 ? -38.324 -50.061 -24.511 1.00 45.48 12 ASN F C 1
ATOM 7254 O O . ASN F 1 12 ? -38.361 -49.615 -25.663 1.00 41.67 12 ASN F O 1
ATOM 7259 N N . LEU F 1 13 ? -39.263 -50.880 -24.032 1.00 37.05 13 LEU F N 1
ATOM 7260 C CA . LEU F 1 13 ? -40.253 -51.454 -24.939 1.00 37.98 13 LEU F CA 1
ATOM 7261 C C . LEU F 1 13 ? -41.056 -50.366 -25.652 1.00 32.93 13 LEU F C 1
ATOM 7262 O O . LEU F 1 13 ? -41.059 -50.290 -26.885 1.00 32.51 13 LEU F O 1
ATOM 7267 N N . VAL F 1 14 ? -41.728 -49.505 -24.885 1.00 32.25 14 VAL F N 1
ATOM 7268 C CA . VAL F 1 14 ? -42.631 -48.507 -25.466 1.00 39.06 14 VAL F CA 1
ATOM 7269 C C . VAL F 1 14 ? -41.875 -47.582 -26.421 1.00 31.69 14 VAL F C 1
ATOM 7270 O O . VAL F 1 14 ? -42.332 -47.293 -27.537 1.00 24.12 14 VAL F O 1
ATOM 7274 N N . ASP F 1 15 ? -40.698 -47.116 -26.006 1.00 31.64 15 ASP F N 1
ATOM 7275 C CA . ASP F 1 15 ? -39.916 -46.234 -26.868 1.00 34.61 15 ASP F CA 1
ATOM 7276 C C . ASP F 1 15 ? -39.434 -46.964 -28.111 1.00 33.69 15 ASP F C 1
ATOM 7277 O O . ASP F 1 15 ? -39.361 -46.376 -29.197 1.00 28.73 15 ASP F O 1
ATOM 7282 N N . SER F 1 16 ? -39.090 -48.247 -27.967 1.00 33.31 16 SER F N 1
ATOM 7283 C CA . SER F 1 16 ? -38.641 -49.026 -29.114 1.00 30.32 16 SER F CA 1
ATOM 7284 C C . SER F 1 16 ? -39.757 -49.197 -30.135 1.00 28.73 16 SER F C 1
ATOM 7285 O O . SER F 1 16 ? -39.515 -49.120 -31.345 1.00 31.66 16 SER F O 1
ATOM 7288 N N . VAL F 1 17 ? -40.985 -49.426 -29.665 1.00 23.27 17 VAL F N 1
ATOM 7289 C CA . VAL F 1 17 ? -42.131 -49.531 -30.565 1.00 23.18 17 VAL F CA 1
ATOM 7290 C C . VAL F 1 17 ? -42.401 -48.197 -31.266 1.00 23.61 17 VAL F C 1
ATOM 7291 O O . VAL F 1 17 ? -42.602 -48.155 -32.485 1.00 22.64 17 VAL F O 1
ATOM 7295 N N . TYR F 1 18 ? -42.380 -47.085 -30.522 1.00 24.00 18 TYR F N 1
ATOM 7296 C CA . TYR F 1 18 ? -42.547 -45.774 -31.160 1.00 23.60 18 TYR F CA 1
ATOM 7297 C C . TYR F 1 18 ? -41.468 -45.516 -32.208 1.00 25.09 18 TYR F C 1
ATOM 7298 O O . TYR F 1 18 ? -41.752 -44.965 -33.278 1.00 21.35 18 TYR F O 1
ATOM 7307 N N . GLU F 1 19 ? -40.220 -45.922 -31.931 1.00 24.59 19 GLU F N 1
ATOM 7308 C CA . GLU F 1 19 ? -39.154 -45.702 -32.904 1.00 22.50 19 GLU F CA 1
ATOM 7309 C C . GLU F 1 19 ? -39.372 -46.532 -34.159 1.00 25.97 19 GLU F C 1
ATOM 7310 O O . GLU F 1 19 ? -39.100 -46.077 -35.277 1.00 26.45 19 GLU F O 1
ATOM 7316 N N . ARG F 1 20 ? -39.837 -47.768 -33.995 1.00 23.81 20 ARG F N 1
ATOM 7317 C CA . ARG F 1 20 ? -40.109 -48.585 -35.166 1.00 23.60 20 ARG F CA 1
ATOM 7318 C C . ARG F 1 20 ? -41.317 -48.051 -35.930 1.00 20.14 20 ARG F C 1
ATOM 7319 O O . ARG F 1 20 ? -41.326 -48.058 -37.166 1.00 25.19 20 ARG F O 1
ATOM 7327 N N . LEU F 1 21 ? -42.324 -47.547 -35.212 1.00 19.04 21 LEU F N 1
ATOM 7328 C CA . LEU F 1 21 ? -43.448 -46.888 -35.881 1.00 23.67 21 LEU F CA 1
ATOM 7329 C C . LEU F 1 21 ? -42.989 -45.677 -36.682 1.00 26.49 21 LEU F C 1
ATOM 7330 O O . LEU F 1 21 ? -43.483 -45.431 -37.790 1.00 24.10 21 LEU F O 1
ATOM 7335 N N . LEU F 1 22 ? -42.052 -44.901 -36.125 1.00 21.72 22 LEU F N 1
ATOM 7336 C CA . LEU F 1 22 ? -41.462 -43.785 -36.860 1.00 22.58 22 LEU F CA 1
ATOM 7337 C C . LEU F 1 22 ? -40.936 -44.237 -38.217 1.00 27.95 22 LEU F C 1
ATOM 7338 O O . LEU F 1 22 ? -41.070 -43.520 -39.216 1.00 26.26 22 LEU F O 1
ATOM 7343 N N . ALA F 1 23 ? -40.353 -45.440 -38.279 1.00 26.20 23 ALA F N 1
ATOM 7344 C CA . ALA F 1 23 ? -39.849 -45.969 -39.544 1.00 26.23 23 ALA F CA 1
ATOM 7345 C C . ALA F 1 23 ? -40.971 -46.298 -40.515 1.00 29.22 23 ALA F C 1
ATOM 7346 O O . ALA F 1 23 ? -40.733 -46.357 -41.724 1.00 33.94 23 ALA F O 1
ATOM 7348 N N . GLU F 1 24 ? -42.182 -46.513 -40.018 1.00 23.08 24 GLU F N 1
ATOM 7349 C CA . GLU F 1 24 ? -43.363 -46.618 -40.861 1.00 31.66 24 GLU F CA 1
ATOM 7350 C C . GLU F 1 24 ? -44.047 -45.271 -41.070 1.00 28.41 24 GLU F C 1
ATOM 7351 O O . GLU F 1 24 ? -45.165 -45.238 -41.589 1.00 26.88 24 GLU F O 1
ATOM 7357 N N . ARG F 1 25 ? -43.419 -44.171 -40.644 1.00 23.54 25 ARG F N 1
ATOM 7358 C CA . ARG F 1 25 ? -43.988 -42.822 -40.790 1.00 24.18 25 ARG F CA 1
ATOM 7359 C C . ARG F 1 25 ? -45.283 -42.660 -39.996 1.00 21.39 25 ARG F C 1
ATOM 7360 O O . ARG F 1 25 ? -46.209 -41.952 -40.402 1.00 21.89 25 ARG F O 1
ATOM 7368 N N . ILE F 1 26 ? -45.349 -43.307 -38.842 1.00 22.86 26 ILE F N 1
ATOM 7369 C CA . ILE F 1 26 ? -46.482 -43.197 -37.937 1.00 23.00 26 ILE F CA 1
ATOM 7370 C C . ILE F 1 26 ? -46.012 -42.512 -36.667 1.00 22.37 26 ILE F C 1
ATOM 7371 O O . ILE F 1 26 ? -45.020 -42.932 -36.058 1.00 22.95 26 ILE F O 1
ATOM 7376 N N . ILE F 1 27 ? -46.729 -41.460 -36.273 1.00 18.54 27 ILE F N 1
ATOM 7377 C CA . ILE F 1 27 ? -46.420 -40.647 -35.108 1.00 20.91 27 ILE F CA 1
ATOM 7378 C C . ILE F 1 27 ? -47.608 -40.711 -34.163 1.00 21.88 27 ILE F C 1
ATOM 7379 O O . ILE F 1 27 ? -48.753 -40.718 -34.619 1.00 21.11 27 ILE F O 1
ATOM 7384 N N . PHE F 1 28 ? -47.339 -40.735 -32.858 1.00 20.19 28 PHE F N 1
ATOM 7385 C CA . PHE F 1 28 ? -48.354 -40.851 -31.811 1.00 23.95 28 PHE F CA 1
ATOM 7386 C C . PHE F 1 28 ? -48.408 -39.598 -30.955 1.00 36.50 28 PHE F C 1
ATOM 7387 O O . PHE F 1 28 ? -47.391 -39.200 -30.383 1.00 32.84 28 PHE F O 1
ATOM 7395 N N . LEU F 1 29 ? -49.591 -39.012 -30.821 1.00 22.43 29 LEU F N 1
ATOM 7396 C CA . LEU F 1 29 ? -49.853 -38.007 -29.793 1.00 21.84 29 LEU F CA 1
ATOM 7397 C C . LEU F 1 29 ? -50.770 -38.675 -28.774 1.00 31.84 29 LEU F C 1
ATOM 7398 O O . LEU F 1 29 ? -51.984 -38.756 -28.983 1.00 25.45 29 LEU F O 1
ATOM 7403 N N . GLY F 1 30 ? -50.181 -39.189 -27.686 1.00 25.56 30 GLY F N 1
ATOM 7404 C CA . GLY F 1 30 ? -50.944 -39.973 -26.733 1.00 20.63 30 GLY F CA 1
ATOM 7405 C C . GLY F 1 30 ? -51.116 -39.347 -25.361 1.00 29.00 30 GLY F C 1
ATOM 7406 O O . GLY F 1 30 ? -51.541 -40.024 -24.415 1.00 26.34 30 GLY F O 1
ATOM 7407 N N . SER F 1 31 ? -50.806 -38.057 -25.226 1.00 24.44 31 SER F N 1
ATOM 7408 C CA . SER F 1 31 ? -50.857 -37.423 -23.914 1.00 24.81 31 SER F CA 1
ATOM 7409 C C . SER F 1 31 ? -51.276 -35.964 -24.051 1.00 27.65 31 SER F C 1
ATOM 7410 O O . SER F 1 31 ? -51.548 -35.472 -25.148 1.00 26.18 31 SER F O 1
ATOM 7413 N N . GLN F 1 32 ? -51.364 -35.300 -22.896 1.00 24.90 32 GLN F N 1
ATOM 7414 C CA . GLN F 1 32 ? -51.582 -33.860 -22.808 1.00 29.98 32 GLN F CA 1
ATOM 7415 C C . GLN F 1 32 ? -50.556 -33.110 -23.652 1.00 30.12 32 GLN F C 1
ATOM 7416 O O . GLN F 1 32 ? -49.375 -33.467 -23.684 1.00 28.50 32 GLN F O 1
ATOM 7422 N N . VAL F 1 33 ? -50.999 -32.070 -24.345 1.00 30.10 33 VAL F N 1
ATOM 7423 C CA . VAL F 1 33 ? -50.101 -31.271 -25.174 1.00 30.73 33 VAL F CA 1
ATOM 7424 C C . VAL F 1 33 ? -49.471 -30.202 -24.287 1.00 32.84 33 VAL F C 1
ATOM 7425 O O . VAL F 1 33 ? -50.151 -29.273 -23.855 1.00 34.22 33 VAL F O 1
ATOM 7429 N N . ASP F 1 34 ? -48.181 -30.351 -23.998 1.00 25.80 34 ASP F N 1
ATOM 7430 C CA . ASP F 1 34 ? -47.411 -29.328 -23.306 1.00 29.55 34 ASP F CA 1
ATOM 7431 C C . ASP F 1 34 ? -46.173 -29.008 -24.135 1.00 26.89 34 ASP F C 1
ATOM 7432 O O . ASP F 1 34 ? -46.001 -29.533 -25.238 1.00 23.51 34 ASP F O 1
ATOM 7437 N N . ASP F 1 35 ? -45.305 -28.134 -23.598 1.00 26.75 35 ASP F N 1
ATOM 7438 C CA . ASP F 1 35 ? -44.092 -27.751 -24.326 1.00 29.40 35 ASP F CA 1
ATOM 7439 C C . ASP F 1 35 ? -43.210 -28.954 -24.648 1.00 26.29 35 ASP F C 1
ATOM 7440 O O . ASP F 1 35 ? -42.661 -29.044 -25.751 1.00 24.06 35 ASP F O 1
ATOM 7445 N N . ASP F 1 36 ? -43.044 -29.873 -23.688 1.00 27.18 36 ASP F N 1
ATOM 7446 C CA . ASP F 1 36 ? -42.227 -31.069 -23.914 1.00 30.38 36 ASP F CA 1
ATOM 7447 C C . ASP F 1 36 ? -42.782 -31.926 -25.041 1.00 25.19 36 ASP F C 1
ATOM 7448 O O . ASP F 1 36 ? -42.038 -32.395 -25.906 1.00 22.19 36 ASP F O 1
ATOM 7453 N N . ILE F 1 37 ? -44.089 -32.160 -25.036 1.00 25.29 37 ILE F N 1
ATOM 7454 C CA . ILE F 1 37 ? -44.692 -32.973 -26.090 1.00 24.06 37 ILE F CA 1
ATOM 7455 C C . ILE F 1 37 ? -44.593 -32.266 -27.435 1.00 19.53 37 ILE F C 1
ATOM 7456 O O . ILE F 1 37 ? -44.351 -32.901 -28.465 1.00 23.68 37 ILE F O 1
ATOM 7461 N N . ALA F 1 38 ? -44.797 -30.946 -27.449 1.00 20.24 38 ALA F N 1
ATOM 7462 C CA . ALA F 1 38 ? -44.651 -30.183 -28.686 1.00 23.86 38 ALA F CA 1
ATOM 7463 C C . ALA F 1 38 ? -43.249 -30.344 -29.268 1.00 23.19 38 ALA F C 1
ATOM 7464 O O . ALA F 1 38 ? -43.089 -30.683 -30.447 1.00 22.27 38 ALA F O 1
ATOM 7466 N N . ASN F 1 39 ? -42.216 -30.129 -28.443 1.00 20.99 39 ASN F N 1
ATOM 7467 C CA . ASN F 1 39 ? -40.844 -30.323 -28.908 1.00 24.73 39 ASN F CA 1
ATOM 7468 C C . ASN F 1 39 ? -40.644 -31.737 -29.450 1.00 24.20 39 ASN F C 1
ATOM 7469 O O . ASN F 1 39 ? -40.024 -31.929 -30.501 1.00 21.68 39 ASN F O 1
ATOM 7474 N N . ARG F 1 40 ? -41.192 -32.733 -28.761 1.00 23.15 40 ARG F N 1
ATOM 7475 C CA . ARG F 1 40 ? -41.022 -34.122 -29.184 1.00 24.69 40 ARG F CA 1
ATOM 7476 C C . ARG F 1 40 ? -41.722 -34.383 -30.513 1.00 23.81 40 ARG F C 1
ATOM 7477 O O . ARG F 1 40 ? -41.143 -34.991 -31.423 1.00 21.47 40 ARG F O 1
ATOM 7485 N N . LEU F 1 41 ? -42.974 -33.932 -30.643 1.00 20.47 41 LEU F N 1
ATOM 7486 C CA . LEU F 1 41 ? -43.717 -34.163 -31.881 1.00 21.63 41 LEU F CA 1
ATOM 7487 C C . LEU F 1 41 ? -43.153 -33.336 -33.025 1.00 20.46 41 LEU F C 1
ATOM 7488 O O . LEU F 1 41 ? -43.073 -33.809 -34.162 1.00 18.94 41 LEU F O 1
ATOM 7493 N N . CYS F 1 42 ? -42.787 -32.084 -32.738 1.00 18.97 42 CYS F N 1
ATOM 7494 C CA . CYS F 1 42 ? -42.174 -31.235 -33.749 1.00 19.45 42 CYS F CA 1
ATOM 7495 C C . CYS F 1 42 ? -40.916 -31.890 -34.311 1.00 19.87 42 CYS F C 1
ATOM 7496 O O . CYS F 1 42 ? -40.710 -31.925 -35.528 1.00 18.80 42 CYS F O 1
ATOM 7499 N N . ALA F 1 43 ? -40.072 -32.435 -33.431 1.00 19.51 43 ALA F N 1
ATOM 7500 C CA . ALA F 1 43 ? -38.833 -33.073 -33.877 1.00 21.46 43 ALA F CA 1
ATOM 7501 C C . ALA F 1 43 ? -39.112 -34.280 -34.776 1.00 19.96 43 ALA F C 1
ATOM 7502 O O . ALA F 1 43 ? -38.414 -34.505 -35.771 1.00 21.35 43 ALA F O 1
ATOM 7504 N N . GLN F 1 44 ? -40.139 -35.066 -34.447 1.00 19.60 44 GLN F N 1
ATOM 7505 C CA . GLN F 1 44 ? -40.467 -36.235 -35.258 1.00 19.53 44 GLN F CA 1
ATOM 7506 C C . GLN F 1 44 ? -40.984 -35.835 -36.642 1.00 22.27 44 GLN F C 1
ATOM 7507 O O . GLN F 1 44 ? -40.620 -36.454 -37.652 1.00 21.33 44 GLN F O 1
ATOM 7513 N N . ILE F 1 45 ? -41.816 -34.791 -36.715 1.00 19.13 45 ILE F N 1
ATOM 7514 C CA . ILE F 1 45 ? -42.315 -34.337 -38.012 1.00 19.62 45 ILE F CA 1
ATOM 7515 C C . ILE F 1 45 ? -41.167 -33.823 -38.873 1.00 20.65 45 ILE F C 1
ATOM 7516 O O . ILE F 1 45 ? -41.113 -34.084 -40.084 1.00 21.75 45 ILE F O 1
ATOM 7521 N N . LEU F 1 46 ? -40.232 -33.082 -38.265 1.00 19.88 46 LEU F N 1
ATOM 7522 C CA . LEU F 1 46 ? -39.064 -32.612 -39.006 1.00 20.55 46 LEU F CA 1
ATOM 7523 C C . LEU F 1 46 ? -38.226 -33.784 -39.501 1.00 22.55 46 LEU F C 1
ATOM 7524 O O . LEU F 1 46 ? -37.774 -33.791 -40.652 1.00 22.33 46 LEU F O 1
ATOM 7529 N N . LEU F 1 47 ? -38.018 -34.787 -38.646 1.00 21.58 47 LEU F N 1
ATOM 7530 C CA . LEU F 1 47 ? -37.203 -35.939 -39.034 1.00 21.31 47 LEU F CA 1
ATOM 7531 C C . LEU F 1 47 ? -37.852 -36.727 -40.167 1.00 26.15 47 LEU F C 1
ATOM 7532 O O . LEU F 1 47 ? -37.184 -37.112 -41.133 1.00 25.06 47 LEU F O 1
ATOM 7537 N N . LEU F 1 48 ? -39.162 -36.989 -40.062 1.00 24.90 48 LEU F N 1
ATOM 7538 C CA . LEU F 1 48 ? -39.856 -37.704 -41.133 1.00 25.81 48 LEU F CA 1
ATOM 7539 C C . LEU F 1 48 ? -39.820 -36.917 -42.434 1.00 28.03 48 LEU F C 1
ATOM 7540 O O . LEU F 1 48 ? -39.667 -37.492 -43.521 1.00 25.76 48 LEU F O 1
ATOM 7545 N N . SER F 1 49 ? -39.962 -35.596 -42.338 1.00 23.81 49 SER F N 1
ATOM 7546 C CA . SER F 1 49 ? -39.887 -34.750 -43.522 1.00 26.19 49 SER F CA 1
ATOM 7547 C C . SER F 1 49 ? -38.526 -34.877 -44.184 1.00 26.42 49 SER F C 1
ATOM 7548 O O . SER F 1 49 ? -38.425 -35.012 -45.410 1.00 27.76 49 SER F O 1
ATOM 7551 N N . ALA F 1 50 ? -37.464 -34.808 -43.384 1.00 24.35 50 ALA F N 1
ATOM 7552 C CA . ALA F 1 50 ? -36.116 -34.908 -43.931 1.00 33.47 50 ALA F CA 1
ATOM 7553 C C . ALA F 1 50 ? -35.882 -36.270 -44.581 1.00 36.64 50 ALA F C 1
ATOM 7554 O O . ALA F 1 50 ? -35.279 -36.361 -45.658 1.00 33.28 50 ALA F O 1
ATOM 7556 N N . GLU F 1 51 ? -36.370 -37.336 -43.951 1.00 29.58 51 GLU F N 1
ATOM 7557 C CA . GLU F 1 51 ? -36.136 -38.671 -44.487 1.00 32.47 51 GLU F CA 1
ATOM 7558 C C . GLU F 1 51 ? -36.845 -38.863 -45.823 1.00 36.59 51 GLU F C 1
ATOM 7559 O O . GLU F 1 51 ? -36.283 -39.459 -46.749 1.00 35.02 51 GLU F O 1
ATOM 7565 N N . ASP F 1 52 ? -38.071 -38.356 -45.951 1.00 33.10 52 ASP F N 1
ATOM 7566 C CA . ASP F 1 52 ? -38.781 -38.446 -47.221 1.00 28.52 52 ASP F CA 1
ATOM 7567 C C . ASP F 1 52 ? -39.876 -37.389 -47.281 1.00 35.21 52 ASP F C 1
ATOM 7568 O O . ASP F 1 52 ? -40.956 -37.557 -46.697 1.00 28.23 52 ASP F O 1
ATOM 7573 N N . PRO F 1 53 ? -39.635 -36.287 -47.990 1.00 36.21 53 PRO F N 1
ATOM 7574 C CA . PRO F 1 53 ? -40.613 -35.195 -48.023 1.00 30.52 53 PRO F CA 1
ATOM 7575 C C . PRO F 1 53 ? -41.796 -35.441 -48.944 1.00 36.28 53 PRO F C 1
ATOM 7576 O O . PRO F 1 53 ? -42.687 -34.587 -49.013 1.00 31.21 53 PRO F O 1
ATOM 7580 N N . THR F 1 54 ? -41.846 -36.586 -49.622 1.00 35.02 54 THR F N 1
ATOM 7581 C CA . THR F 1 54 ? -42.907 -36.889 -50.567 1.00 34.36 54 THR F CA 1
ATOM 7582 C C . THR F 1 54 ? -43.917 -37.905 -50.055 1.00 40.12 54 THR F C 1
ATOM 7583 O O . THR F 1 54 ? -44.925 -38.137 -50.733 1.00 40.58 54 THR F O 1
ATOM 7587 N N . LYS F 1 55 ? -43.684 -38.523 -48.901 1.00 29.31 55 LYS F N 1
ATOM 7588 C CA . LYS F 1 55 ? -44.607 -39.522 -48.388 1.00 31.72 55 LYS F CA 1
ATOM 7589 C C . LYS F 1 55 ? -45.395 -38.985 -47.196 1.00 30.35 55 LYS F C 1
ATOM 7590 O O . LYS F 1 55 ? -44.913 -38.145 -46.429 1.00 25.88 55 LYS F O 1
ATOM 7596 N N . ASP F 1 56 ? -46.636 -39.460 -47.086 1.00 27.83 56 ASP F N 1
ATOM 7597 C CA . ASP F 1 56 ? -47.527 -39.032 -46.021 1.00 28.67 56 ASP F CA 1
ATOM 7598 C C . ASP F 1 56 ? -46.916 -39.368 -44.668 1.00 27.27 56 ASP F C 1
ATOM 7599 O O . ASP F 1 56 ? -46.157 -40.335 -44.526 1.00 24.32 56 ASP F O 1
ATOM 7604 N N . ILE F 1 57 ? -47.238 -38.541 -43.679 1.00 23.98 57 ILE F N 1
ATOM 7605 C CA . ILE F 1 57 ? -47.063 -38.857 -42.264 1.00 22.58 57 ILE F CA 1
ATOM 7606 C C . ILE F 1 57 ? -48.435 -39.184 -41.697 1.00 23.11 57 ILE F C 1
ATOM 7607 O O . ILE F 1 57 ? -49.430 -38.546 -42.060 1.00 23.76 57 ILE F O 1
ATOM 7612 N N . HIS F 1 58 ? -48.499 -40.161 -40.799 1.00 23.98 58 HIS F N 1
ATOM 7613 C CA . HIS F 1 58 ? -49.765 -40.573 -40.197 1.00 23.09 58 HIS F CA 1
ATOM 7614 C C . HIS F 1 58 ? -49.706 -40.259 -38.711 1.00 24.61 58 HIS F C 1
ATOM 7615 O O . HIS F 1 58 ? -48.875 -40.819 -37.986 1.00 22.88 58 HIS F O 1
ATOM 7622 N N . LEU F 1 59 ? -50.567 -39.341 -38.266 1.00 20.84 59 LEU F N 1
ATOM 7623 C CA . LEU F 1 59 ? -50.556 -38.830 -36.894 1.00 21.80 59 LEU F CA 1
ATOM 7624 C C . LEU F 1 59 ? -51.791 -39.353 -36.159 1.00 23.54 59 LEU F C 1
ATOM 7625 O O . LEU F 1 59 ? -52.910 -38.899 -36.420 1.00 21.78 59 LEU F O 1
ATOM 7630 N N . TYR F 1 60 ? -51.584 -40.314 -35.249 1.00 21.93 60 TYR F N 1
ATOM 7631 C CA . TYR F 1 60 ? -52.660 -40.883 -34.440 1.00 22.51 60 TYR F CA 1
ATOM 7632 C C . TYR F 1 60 ? -52.783 -40.105 -33.136 1.00 21.06 60 TYR F C 1
ATOM 7633 O O . TYR F 1 60 ? -51.775 -39.807 -32.486 1.00 23.68 60 TYR F O 1
ATOM 7642 N N . ILE F 1 61 ? -54.010 -39.767 -32.750 1.00 19.57 61 ILE F N 1
ATOM 7643 C CA . ILE F 1 61 ? -54.235 -38.828 -31.655 1.00 18.80 61 ILE F CA 1
ATOM 7644 C C . ILE F 1 61 ? -55.141 -39.463 -30.608 1.00 25.09 61 ILE F C 1
ATOM 7645 O O . ILE F 1 61 ? -56.273 -39.871 -30.913 1.00 21.91 61 ILE F O 1
ATOM 7650 N N . ASN F 1 62 ? -54.652 -39.522 -29.367 1.00 23.04 62 ASN F N 1
ATOM 7651 C CA . ASN F 1 62 ? -55.456 -39.930 -28.219 1.00 22.14 62 ASN F CA 1
ATOM 7652 C C . ASN F 1 62 ? -55.018 -39.027 -27.082 1.00 25.27 62 ASN F C 1
ATOM 7653 O O . ASN F 1 62 ? -54.175 -39.405 -26.258 1.00 26.68 62 ASN F O 1
ATOM 7658 N N . SER F 1 63 ? -55.581 -37.817 -27.040 1.00 22.19 63 SER F N 1
ATOM 7659 C CA . SER F 1 63 ? -54.992 -36.791 -26.203 1.00 23.53 63 SER F CA 1
ATOM 7660 C C . SER F 1 63 ? -56.084 -36.006 -25.485 1.00 24.69 63 SER F C 1
ATOM 7661 O O . SER F 1 63 ? -57.077 -35.597 -26.110 1.00 27.57 63 SER F O 1
ATOM 7664 N N . PRO F 1 64 ? -55.942 -35.779 -24.179 1.00 32.97 64 PRO F N 1
ATOM 7665 C CA . PRO F 1 64 ? -56.996 -35.120 -23.401 1.00 25.78 64 PRO F CA 1
ATOM 7666 C C . PRO F 1 64 ? -57.002 -33.607 -23.494 1.00 34.84 64 PRO F C 1
ATOM 7667 O O . PRO F 1 64 ? -57.870 -32.968 -22.887 1.00 35.84 64 PRO F O 1
ATOM 7671 N N . GLY F 1 65 ? -56.069 -33.012 -24.201 1.00 32.19 65 GLY F N 1
ATOM 7672 C CA . GLY F 1 65 ? -56.058 -31.579 -24.324 1.00 32.20 65 GLY F CA 1
ATOM 7673 C C . GLY F 1 65 ? -54.640 -31.077 -24.370 1.00 36.46 65 GLY F C 1
ATOM 7674 O O . GLY F 1 65 ? -53.691 -31.846 -24.519 1.00 32.81 65 GLY F O 1
ATOM 7675 N N . GLY F 1 66 ? -54.501 -29.775 -24.225 1.00 38.22 66 GLY F N 1
ATOM 7676 C CA . GLY F 1 66 ? -53.185 -29.182 -24.268 1.00 35.77 66 GLY F CA 1
ATOM 7677 C C . GLY F 1 66 ? -53.271 -27.680 -24.324 1.00 38.11 66 GLY F C 1
ATOM 7678 O O . GLY F 1 66 ? -54.332 -27.096 -24.549 1.00 36.72 66 GLY F O 1
ATOM 7679 N N . SER F 1 67 ? -52.111 -27.066 -24.131 1.00 29.11 67 SER F N 1
ATOM 7680 C CA . SER F 1 67 ? -51.977 -25.620 -24.183 1.00 31.53 67 SER F CA 1
ATOM 7681 C C . SER F 1 67 ? -52.054 -25.119 -25.623 1.00 30.78 67 SER F C 1
ATOM 7682 O O . SER F 1 67 ? -51.583 -25.778 -26.559 1.00 24.67 67 SER F O 1
ATOM 7685 N N . ILE F 1 68 ? -52.661 -23.938 -25.798 1.00 23.59 68 ILE F N 1
ATOM 7686 C CA . ILE F 1 68 ? -52.766 -23.362 -27.136 1.00 29.02 68 ILE F CA 1
ATOM 7687 C C . ILE F 1 68 ? -51.388 -23.142 -27.724 1.00 26.42 68 ILE F C 1
ATOM 7688 O O . ILE F 1 68 ? -51.142 -23.447 -28.895 1.00 19.23 68 ILE F O 1
ATOM 7693 N N . SER F 1 69 ? -50.482 -22.563 -26.929 1.00 22.05 69 SER F N 1
ATOM 7694 C CA . SER F 1 69 ? -49.132 -22.286 -27.403 1.00 24.95 69 SER F CA 1
ATOM 7695 C C . SER F 1 69 ? -48.450 -23.550 -27.912 1.00 22.98 69 SER F C 1
ATOM 7696 O O . SER F 1 69 ? -47.858 -23.558 -28.999 1.00 24.48 69 SER F O 1
ATOM 7699 N N . ALA F 1 70 ? -48.498 -24.626 -27.127 1.00 22.25 70 ALA F N 1
ATOM 7700 C CA . ALA F 1 70 ? -47.821 -25.848 -27.552 1.00 22.24 70 ALA F CA 1
ATOM 7701 C C . ALA F 1 70 ? -48.493 -26.443 -28.785 1.00 22.72 70 ALA F C 1
ATOM 7702 O O . ALA F 1 70 ? -47.814 -26.900 -29.713 1.00 23.20 70 ALA F O 1
ATOM 7704 N N . GLY F 1 71 ? -49.826 -26.436 -28.819 1.00 24.51 71 GLY F N 1
ATOM 7705 C CA . GLY F 1 71 ? -50.521 -26.956 -29.986 1.00 21.23 71 GLY F CA 1
ATOM 7706 C C . GLY F 1 71 ? -50.174 -26.207 -31.261 1.00 18.90 71 GLY F C 1
ATOM 7707 O O . GLY F 1 71 ? -50.014 -26.815 -32.322 1.00 19.25 71 GLY F O 1
ATOM 7708 N N . MET F 1 72 ? -50.053 -24.870 -31.178 1.00 20.94 72 MET F N 1
ATOM 7709 C CA . MET F 1 72 ? -49.779 -24.083 -32.378 1.00 20.22 72 MET F CA 1
ATOM 7710 C C . MET F 1 72 ? -48.401 -24.383 -32.943 1.00 18.10 72 MET F C 1
ATOM 7711 O O . MET F 1 72 ? -48.209 -24.330 -34.165 1.00 18.51 72 MET F O 1
ATOM 7716 N N . ALA F 1 73 ? -47.424 -24.671 -32.078 1.00 17.85 73 ALA F N 1
ATOM 7717 C CA . ALA F 1 73 ? -46.105 -25.062 -32.567 1.00 19.65 73 ALA F CA 1
ATOM 7718 C C . ALA F 1 73 ? -46.186 -26.351 -33.383 1.00 23.38 73 ALA F C 1
ATOM 7719 O O . ALA F 1 73 ? -45.601 -26.452 -34.472 1.00 19.35 73 ALA F O 1
ATOM 7721 N N . ILE F 1 74 ? -46.904 -27.353 -32.869 1.00 18.47 74 ILE F N 1
ATOM 7722 C CA . ILE F 1 74 ? -47.090 -28.586 -33.631 1.00 17.54 74 ILE F CA 1
ATOM 7723 C C . ILE F 1 74 ? -47.803 -28.285 -34.944 1.00 17.25 74 ILE F C 1
ATOM 7724 O O . ILE F 1 74 ? -47.405 -28.762 -36.012 1.00 20.43 74 ILE F O 1
ATOM 7729 N N . TYR F 1 75 ? -48.855 -27.463 -34.887 1.00 19.84 75 TYR F N 1
ATOM 7730 C CA . TYR F 1 75 ? -49.604 -27.144 -36.098 1.00 19.79 75 TYR F CA 1
ATOM 7731 C C . TYR F 1 75 ? -48.705 -26.500 -37.146 1.00 19.89 75 TYR F C 1
ATOM 7732 O O . TYR F 1 75 ? -48.760 -26.844 -38.334 1.00 20.19 75 TYR F O 1
ATOM 7741 N N . ASP F 1 76 ? -47.883 -25.537 -36.731 1.00 16.14 76 ASP F N 1
ATOM 7742 C CA . ASP F 1 76 ? -47.002 -24.879 -37.692 1.00 19.06 76 ASP F CA 1
ATOM 7743 C C . ASP F 1 76 ? -46.026 -25.879 -38.307 1.00 17.61 76 ASP F C 1
ATOM 7744 O O . ASP F 1 76 ? -45.684 -25.781 -39.493 1.00 21.22 76 ASP F O 1
ATOM 7749 N N . THR F 1 77 ? -45.576 -26.863 -37.520 1.00 18.01 77 THR F N 1
ATOM 7750 C CA . THR F 1 77 ? -44.645 -27.852 -38.067 1.00 18.85 77 THR F CA 1
ATOM 7751 C C . THR F 1 77 ? -45.346 -28.816 -39.025 1.00 20.03 77 THR F C 1
ATOM 7752 O O . THR F 1 77 ? -44.744 -29.250 -40.019 1.00 22.08 77 THR F O 1
ATOM 7756 N N . MET F 1 78 ? -46.616 -29.145 -38.755 1.00 18.56 78 MET F N 1
ATOM 7757 C CA . MET F 1 78 ? -47.413 -29.923 -39.701 1.00 18.59 78 MET F CA 1
ATOM 7758 C C . MET F 1 78 ? -47.507 -29.218 -41.047 1.00 22.60 78 MET F C 1
ATOM 7759 O O . MET F 1 78 ? -47.398 -29.858 -42.103 1.00 21.43 78 MET F O 1
ATOM 7764 N N . VAL F 1 79 ? -47.701 -27.893 -41.023 1.00 19.87 79 VAL F N 1
ATOM 7765 C CA . VAL F 1 79 ? -47.768 -27.100 -42.247 1.00 21.85 79 VAL F CA 1
ATOM 7766 C C . VAL F 1 79 ? -46.386 -26.978 -42.886 1.00 24.21 79 VAL F C 1
ATOM 7767 O O . VAL F 1 79 ? -46.246 -27.074 -44.113 1.00 22.47 79 VAL F O 1
ATOM 7771 N N . LEU F 1 80 ? -45.343 -26.770 -42.068 1.00 20.08 80 LEU F N 1
ATOM 7772 C CA . LEU F 1 80 ? -43.979 -26.686 -42.595 1.00 21.59 80 LEU F CA 1
ATOM 7773 C C . LEU F 1 80 ? -43.609 -27.931 -43.392 1.00 25.86 80 LEU F C 1
ATOM 7774 O O . LEU F 1 80 ? -42.987 -27.838 -44.464 1.00 20.56 80 LEU F O 1
ATOM 7779 N N . ALA F 1 81 ? -43.961 -29.102 -42.870 1.00 21.86 81 ALA F N 1
ATOM 7780 C CA . ALA F 1 81 ? -43.634 -30.349 -43.541 1.00 23.53 81 ALA F CA 1
ATOM 7781 C C . ALA F 1 81 ? -44.190 -30.342 -44.961 1.00 23.58 81 ALA F C 1
ATOM 7782 O O . ALA F 1 81 ? -45.388 -30.115 -45.148 1.00 24.00 81 ALA F O 1
ATOM 7784 N N . PRO F 1 82 ? -43.372 -30.597 -45.981 1.00 24.03 82 PRO F N 1
ATOM 7785 C CA . PRO F 1 82 ? -43.942 -30.699 -47.331 1.00 27.86 82 PRO F CA 1
ATOM 7786 C C . PRO F 1 82 ? -44.875 -31.897 -47.488 1.00 31.44 82 PRO F C 1
ATOM 7787 O O . PRO F 1 82 ? -45.722 -31.873 -48.391 1.00 29.66 82 PRO F O 1
ATOM 7791 N N . CYS F 1 83 ? -44.754 -32.911 -46.615 1.00 25.47 83 CYS F N 1
ATOM 7792 C CA . CYS F 1 83 ? -45.612 -34.099 -46.608 1.00 29.06 83 CYS F CA 1
ATOM 7793 C C . CYS F 1 83 ? -47.051 -33.729 -46.309 1.00 25.80 83 CYS F C 1
ATOM 7794 O O . CYS F 1 83 ? -47.305 -32.856 -45.464 1.00 29.51 83 CYS F O 1
ATOM 7797 N N . ASP F 1 84 ? -47.991 -34.489 -46.887 1.00 24.73 84 ASP F N 1
ATOM 7798 C CA . ASP F 1 84 ? -49.332 -34.579 -46.319 1.00 26.32 84 ASP F CA 1
ATOM 7799 C C . ASP F 1 84 ? -49.278 -35.217 -44.935 1.00 23.03 84 ASP F C 1
ATOM 7800 O O . ASP F 1 84 ? -48.453 -36.093 -44.667 1.00 24.52 84 ASP F O 1
ATOM 7805 N N . ILE F 1 85 ? -50.181 -34.796 -44.052 1.00 24.40 85 ILE F N 1
ATOM 7806 C CA . ILE F 1 85 ? -50.286 -35.380 -42.717 1.00 21.55 85 ILE F CA 1
ATOM 7807 C C . ILE F 1 85 ? -51.710 -35.886 -42.511 1.00 24.93 85 ILE F C 1
ATOM 7808 O O . ILE F 1 85 ? -52.648 -35.090 -42.357 1.00 23.39 85 ILE F O 1
ATOM 7813 N N . ALA F 1 86 ? -51.880 -37.203 -42.532 1.00 20.23 86 ALA F N 1
ATOM 7814 C CA . ALA F 1 86 ? -53.165 -37.791 -42.187 1.00 21.89 86 ALA F CA 1
ATOM 7815 C C . ALA F 1 86 ? -53.302 -37.826 -40.674 1.00 21.43 86 ALA F C 1
ATOM 7816 O O . ALA F 1 86 ? -52.327 -38.072 -39.959 1.00 21.80 86 ALA F O 1
ATOM 7818 N N . THR F 1 87 ? -54.508 -37.557 -40.187 1.00 18.11 87 THR F N 1
ATOM 7819 C CA . THR F 1 87 ? -54.794 -37.564 -38.761 1.00 18.89 87 THR F CA 1
ATOM 7820 C C . THR F 1 87 ? -55.901 -38.566 -38.462 1.00 23.32 87 THR F C 1
ATOM 7821 O O . THR F 1 87 ? -56.807 -38.779 -39.275 1.00 19.58 87 THR F O 1
ATOM 7825 N N . TYR F 1 88 ? -55.819 -39.162 -37.273 1.00 19.93 88 TYR F N 1
ATOM 7826 C CA . TYR F 1 88 ? -56.703 -40.242 -36.848 1.00 19.36 88 TYR F CA 1
ATOM 7827 C C . TYR F 1 88 ? -57.068 -40.011 -35.388 1.00 22.27 88 TYR F C 1
ATOM 7828 O O . TYR F 1 88 ? -56.194 -40.039 -34.513 1.00 22.32 88 TYR F O 1
ATOM 7837 N N . ALA F 1 89 ? -58.349 -39.773 -35.126 1.00 18.94 89 ALA F N 1
ATOM 7838 C CA . ALA F 1 89 ? -58.859 -39.706 -33.761 1.00 18.65 89 ALA F CA 1
ATOM 7839 C C . ALA F 1 89 ? -58.956 -41.134 -33.253 1.00 24.59 89 ALA F C 1
ATOM 7840 O O . ALA F 1 89 ? -59.899 -41.866 -33.574 1.00 21.17 89 ALA F O 1
ATOM 7842 N N . MET F 1 90 ? -57.960 -41.538 -32.469 1.00 24.64 90 MET F N 1
ATOM 7843 C CA . MET F 1 90 ? -57.856 -42.916 -32.015 1.00 26.62 90 MET F CA 1
ATOM 7844 C C . MET F 1 90 ? -58.685 -43.164 -30.764 1.00 24.48 90 MET F C 1
ATOM 7845 O O . MET F 1 90 ? -59.268 -44.243 -30.601 1.00 36.13 90 MET F O 1
ATOM 7850 N N . GLY F 1 91 ? -58.713 -42.199 -29.857 1.00 28.04 91 GLY F N 1
ATOM 7851 C CA . GLY F 1 91 ? -59.532 -42.343 -28.672 1.00 27.87 91 GLY F CA 1
ATOM 7852 C C . GLY F 1 91 ? -60.170 -41.006 -28.378 1.00 33.23 91 GLY F C 1
ATOM 7853 O O . GLY F 1 91 ? -61.273 -40.714 -28.837 1.00 36.15 91 GLY F O 1
ATOM 7854 N N . MET F 1 92 ? -59.468 -40.153 -27.649 1.00 25.17 92 MET F N 1
ATOM 7855 C CA . MET F 1 92 ? -59.946 -38.813 -27.373 1.00 23.83 92 MET F CA 1
ATOM 7856 C C . MET F 1 92 ? -59.182 -37.814 -28.228 1.00 22.78 92 MET F C 1
ATOM 7857 O O . MET F 1 92 ? -57.987 -37.986 -28.481 1.00 23.15 92 MET F O 1
ATOM 7862 N N . ALA F 1 93 ? -59.868 -36.766 -28.671 1.00 19.24 93 ALA F N 1
ATOM 7863 C CA . ALA F 1 93 ? -59.190 -35.610 -29.268 1.00 22.16 93 ALA F CA 1
ATOM 7864 C C . ALA F 1 93 ? -59.853 -34.368 -28.681 1.00 22.12 93 ALA F C 1
ATOM 7865 O O . ALA F 1 93 ? -60.880 -33.893 -29.177 1.00 20.55 93 ALA F O 1
ATOM 7867 N N . ALA F 1 94 ? -59.265 -33.835 -27.613 1.00 20.91 94 ALA F N 1
ATOM 7868 C CA . ALA F 1 94 ? -59.860 -32.739 -26.860 1.00 23.87 94 ALA F CA 1
ATOM 7869 C C . ALA F 1 94 ? -58.968 -31.506 -26.932 1.00 24.10 94 ALA F C 1
ATOM 7870 O O . ALA F 1 94 ? -57.739 -31.619 -26.906 1.00 22.65 94 ALA F O 1
ATOM 7872 N N . SER F 1 95 ? -59.600 -30.340 -27.009 1.00 23.77 95 SER F N 1
ATOM 7873 C CA . SER F 1 95 ? -58.924 -29.035 -26.982 1.00 28.90 95 SER F CA 1
ATOM 7874 C C . SER F 1 95 ? -57.928 -29.019 -28.141 1.00 22.74 95 SER F C 1
ATOM 7875 O O . SER F 1 95 ? -58.336 -29.283 -29.283 1.00 22.00 95 SER F O 1
ATOM 7878 N N . MET F 1 96 ? -56.635 -28.732 -27.915 1.00 21.29 96 MET F N 1
ATOM 7879 C CA . MET F 1 96 ? -55.696 -28.702 -29.034 1.00 21.46 96 MET F CA 1
ATOM 7880 C C . MET F 1 96 ? -55.531 -30.064 -29.702 1.00 20.32 96 MET F C 1
ATOM 7881 O O . MET F 1 96 ? -55.052 -30.123 -30.838 1.00 20.15 96 MET F O 1
ATOM 7886 N N . GLY F 1 97 ? -55.894 -31.159 -29.027 1.00 19.64 97 GLY F N 1
ATOM 7887 C CA . GLY F 1 97 ? -55.954 -32.440 -29.720 1.00 24.10 97 GLY F CA 1
ATOM 7888 C C . GLY F 1 97 ? -57.022 -32.460 -30.806 1.00 21.48 97 GLY F C 1
ATOM 7889 O O . GLY F 1 97 ? -56.812 -33.011 -31.896 1.00 20.27 97 GLY F O 1
ATOM 7890 N N . GLU F 1 98 ? -58.191 -31.879 -30.519 1.00 20.65 98 GLU F N 1
ATOM 7891 C CA . GLU F 1 98 ? -59.196 -31.682 -31.565 1.00 17.81 98 GLU F CA 1
ATOM 7892 C C . GLU F 1 98 ? -58.632 -30.814 -32.680 1.00 18.89 98 GLU F C 1
ATOM 7893 O O . GLU F 1 98 ? -58.772 -31.129 -33.867 1.00 17.65 98 GLU F O 1
ATOM 7899 N N . PHE F 1 99 ? -57.996 -29.700 -32.304 1.00 20.26 99 PHE F N 1
ATOM 7900 C CA . PHE F 1 99 ? -57.447 -28.766 -33.284 1.00 19.76 99 PHE F CA 1
ATOM 7901 C C . PHE F 1 99 ? -56.487 -29.461 -34.247 1.00 19.81 99 PHE F C 1
ATOM 7902 O O . PHE F 1 99 ? -56.591 -29.303 -35.468 1.00 17.84 99 PHE F O 1
ATOM 7910 N N . LEU F 1 100 ? -55.543 -30.243 -33.713 1.00 16.91 100 LEU F N 1
ATOM 7911 C CA . LEU F 1 100 ? -54.553 -30.896 -34.564 1.00 15.63 100 LEU F CA 1
ATOM 7912 C C . LEU F 1 100 ? -55.187 -31.972 -35.442 1.00 17.55 100 LEU F C 1
ATOM 7913 O O . LEU F 1 100 ? -54.772 -32.166 -36.591 1.00 17.66 100 LEU F O 1
ATOM 7918 N N . LEU F 1 101 ? -56.179 -32.695 -34.911 1.00 18.80 101 L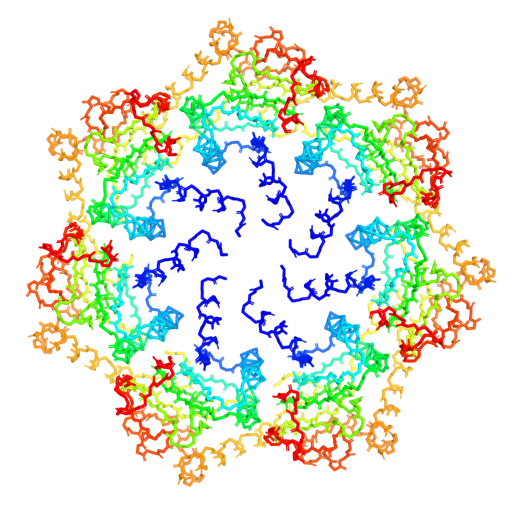EU F N 1
ATOM 7919 C CA . LEU F 1 101 ? -56.950 -33.620 -35.737 1.00 17.36 101 LEU F CA 1
ATOM 7920 C C . LEU F 1 101 ? -57.569 -32.896 -36.925 1.00 19.20 101 LEU F C 1
ATOM 7921 O O . LEU F 1 101 ? -57.399 -33.305 -38.083 1.00 18.30 101 LEU F O 1
ATOM 7926 N N . ALA F 1 102 ? -58.276 -31.795 -36.653 1.00 17.51 102 ALA F N 1
ATOM 7927 C CA . ALA F 1 102 ? -58.953 -31.057 -37.713 1.00 17.99 102 ALA F CA 1
ATOM 7928 C C . ALA F 1 102 ? -57.973 -30.419 -38.685 1.00 18.03 102 ALA F C 1
ATOM 7929 O O . ALA F 1 102 ? -58.349 -30.124 -39.827 1.00 19.68 102 ALA F O 1
ATOM 7931 N N . ALA F 1 103 ? -56.733 -30.188 -38.250 1.00 16.53 103 ALA F N 1
ATOM 7932 C CA . ALA F 1 103 ? -55.691 -29.596 -39.079 1.00 17.99 103 ALA F CA 1
ATOM 7933 C C . ALA F 1 103 ? -55.055 -30.584 -40.040 1.00 21.38 103 ALA F C 1
ATOM 7934 O O . ALA F 1 103 ? -54.184 -30.179 -40.823 1.00 20.71 103 ALA F O 1
ATOM 7936 N N . GLY F 1 104 ? -55.437 -31.864 -39.996 1.00 19.17 104 GLY F N 1
ATOM 7937 C CA . GLY F 1 104 ? -54.873 -32.821 -40.933 1.00 17.76 104 GLY F CA 1
ATOM 7938 C C . GLY F 1 104 ? -55.163 -32.435 -42.373 1.00 22.50 104 GLY F C 1
ATOM 7939 O O . GLY F 1 104 ? -56.073 -31.651 -42.661 1.00 25.81 104 GLY F O 1
ATOM 7940 N N . THR F 1 105 ? -54.352 -32.967 -43.294 1.00 20.55 105 THR F N 1
ATOM 7941 C CA . THR F 1 105 ? -54.581 -32.699 -44.711 1.00 24.86 105 THR F CA 1
ATOM 7942 C C . THR F 1 105 ? -56.014 -33.066 -45.090 1.00 27.95 105 THR F C 1
ATOM 7943 O O . THR F 1 105 ? -56.476 -34.181 -44.820 1.00 22.42 105 THR F O 1
ATOM 7947 N N . LYS F 1 106 ? -56.723 -32.107 -45.690 1.00 25.88 106 LYS F N 1
ATOM 7948 C CA . LYS F 1 106 ? -58.133 -32.302 -46.013 1.00 23.25 106 LYS F CA 1
ATOM 7949 C C . LYS F 1 106 ? -58.316 -33.498 -46.936 1.00 23.95 106 LYS F C 1
ATOM 7950 O O . LYS F 1 106 ? -57.582 -33.668 -47.916 1.00 25.98 106 LYS F O 1
ATOM 7956 N N . GLY F 1 107 ? -59.286 -34.341 -46.600 1.00 23.50 107 GLY F N 1
ATOM 7957 C CA . GLY F 1 107 ? -59.453 -35.624 -47.230 1.00 22.69 107 GLY F CA 1
ATOM 7958 C C . GLY F 1 107 ? -58.759 -36.765 -46.513 1.00 30.70 107 GLY F C 1
ATOM 7959 O O . GLY F 1 107 ? -59.071 -37.932 -46.781 1.00 25.69 107 GLY F O 1
ATOM 7960 N N . LYS F 1 108 ? -57.836 -36.462 -45.593 1.00 19.01 108 LYS F N 1
ATOM 7961 C CA . LYS F 1 108 ? -57.088 -37.485 -44.879 1.00 22.64 108 LYS F CA 1
ATOM 7962 C C . LYS F 1 108 ? -57.238 -37.334 -43.369 1.00 20.70 108 LYS F C 1
ATOM 7963 O O . LYS F 1 108 ? -56.325 -37.668 -42.614 1.00 20.36 108 LYS F O 1
ATOM 7969 N N . ARG F 1 109 ? -58.388 -36.834 -42.918 1.00 19.83 109 ARG F N 1
ATOM 7970 C CA . ARG F 1 109 ? -58.710 -36.731 -41.497 1.00 19.27 109 ARG F CA 1
ATOM 7971 C C . ARG F 1 109 ? -59.752 -37.784 -41.151 1.00 20.08 109 ARG F C 1
ATOM 7972 O O . ARG F 1 109 ? -60.823 -37.825 -41.770 1.00 21.10 109 ARG F O 1
ATOM 7980 N N . TYR F 1 110 ? -59.449 -38.620 -40.158 1.00 19.34 110 TYR F N 1
ATOM 7981 C CA . TYR F 1 110 ? -60.274 -39.774 -39.838 1.00 21.57 110 TYR F CA 1
ATOM 7982 C C . TYR F 1 110 ? -60.604 -39.813 -38.353 1.00 22.80 110 TYR F C 1
ATOM 7983 O O . TYR F 1 110 ? -59.803 -39.396 -37.509 1.00 22.65 110 TYR F O 1
ATOM 7992 N N . ALA F 1 111 ? -61.787 -40.346 -38.040 1.00 19.63 111 ALA F N 1
ATOM 7993 C CA . ALA F 1 111 ? -62.130 -40.749 -36.684 1.00 17.06 111 ALA F CA 1
ATOM 7994 C C . ALA F 1 111 ? -62.350 -42.256 -36.646 1.00 22.61 111 ALA F C 1
ATOM 7995 O O . ALA F 1 111 ? -62.971 -42.832 -37.551 1.00 21.63 111 ALA F O 1
ATOM 7997 N N . LEU F 1 112 ? -61.806 -42.897 -35.618 1.00 18.32 112 LEU F N 1
ATOM 7998 C CA . LEU F 1 112 ? -62.214 -44.256 -35.314 1.00 20.42 112 LEU F CA 1
ATOM 7999 C C . LEU F 1 112 ? -63.617 -44.215 -34.703 1.00 20.45 112 LEU F C 1
ATOM 8000 O O . LEU F 1 112 ? -64.029 -43.198 -34.136 1.00 22.78 112 LEU F O 1
ATOM 8005 N N . PRO F 1 113 ? -64.381 -45.305 -34.823 1.00 22.63 113 PRO F N 1
ATOM 8006 C CA . PRO F 1 113 ? -65.821 -45.220 -34.515 1.00 22.45 113 PRO F CA 1
ATOM 8007 C C . PRO F 1 113 ? -66.143 -44.812 -33.087 1.00 21.35 113 PRO F C 1
ATOM 8008 O O . PRO F 1 113 ? -67.171 -44.160 -32.860 1.00 22.86 113 PRO F O 1
ATOM 8012 N N . HIS F 1 114 ? -65.320 -45.159 -32.102 1.00 22.96 114 HIS F N 1
ATOM 8013 C CA . HIS F 1 114 ? -65.639 -44.758 -30.736 1.00 20.65 114 HIS F CA 1
ATOM 8014 C C . HIS F 1 114 ? -64.830 -43.544 -30.264 1.00 24.68 114 HIS F C 1
ATOM 8015 O O . HIS F 1 114 ? -64.778 -43.268 -29.057 1.00 22.22 114 HIS F O 1
ATOM 8022 N N . ALA F 1 115 ? -64.243 -42.788 -31.194 1.00 21.19 115 ALA F N 1
ATOM 8023 C CA . ALA F 1 115 ? -63.540 -41.559 -30.829 1.00 21.06 115 ALA F CA 1
ATOM 8024 C C . ALA F 1 115 ? -64.502 -40.537 -30.242 1.00 25.48 115 ALA F C 1
ATOM 8025 O O . ALA F 1 115 ? -65.715 -40.565 -30.495 1.00 22.44 115 ALA F O 1
ATOM 8027 N N . ARG F 1 116 ? -63.951 -39.630 -29.438 1.00 18.20 116 ARG F N 1
ATOM 8028 C CA . ARG F 1 116 ? -64.698 -38.513 -28.877 1.00 20.75 116 ARG F CA 1
ATOM 8029 C C . ARG F 1 116 ? -63.889 -37.235 -29.054 1.00 26.15 116 ARG F C 1
ATOM 8030 O O . ARG F 1 116 ? -62.707 -37.191 -28.698 1.00 24.68 116 ARG F O 1
ATOM 8038 N N . ILE F 1 117 ? -64.525 -36.209 -29.618 1.00 22.68 117 ILE F N 1
ATOM 8039 C CA . ILE F 1 117 ? -63.890 -34.929 -29.931 1.00 21.64 117 ILE F CA 1
ATOM 8040 C C . ILE F 1 117 ? -64.486 -33.882 -29.003 1.00 27.72 117 ILE F C 1
ATOM 8041 O O . ILE F 1 117 ? -65.714 -33.739 -28.918 1.00 23.78 117 ILE F O 1
ATOM 8046 N N . LEU F 1 118 ? -63.626 -33.145 -28.312 1.00 22.55 118 LEU F N 1
ATOM 8047 C CA . LEU F 1 118 ? -64.057 -32.145 -27.345 1.00 25.91 118 LEU F CA 1
ATOM 8048 C C . LEU F 1 118 ? -63.505 -30.791 -27.757 1.00 32.95 118 LEU F C 1
ATOM 8049 O O . LEU F 1 118 ? -62.288 -30.641 -27.926 1.00 23.36 118 LEU F O 1
ATOM 8054 N N . MET F 1 119 ? -64.403 -29.832 -27.966 1.00 32.41 119 MET F N 1
ATOM 8055 C CA . MET F 1 119 ? -64.037 -28.438 -28.142 1.00 30.68 119 MET F CA 1
ATOM 8056 C C . MET F 1 119 ? -63.912 -27.801 -26.770 1.00 34.92 119 MET F C 1
ATOM 8057 O O . MET F 1 119 ? -64.662 -28.134 -25.849 1.00 33.91 119 MET F O 1
ATOM 8062 N N . HIS F 1 120 ? -62.968 -26.870 -26.639 1.00 34.78 120 HIS F N 1
ATOM 8063 C CA . HIS F 1 120 ? -62.688 -26.310 -25.324 1.00 36.37 120 HIS F CA 1
ATOM 8064 C C . HIS F 1 120 ? -61.771 -25.102 -25.440 1.00 47.09 120 HIS F C 1
ATOM 8065 O O . HIS F 1 120 ? -60.907 -25.076 -26.318 1.00 43.74 120 HIS F O 1
ATOM 8072 N N . GLN F 1 121 ? -61.953 -24.092 -24.598 1.00 39.06 121 GLN F N 1
ATOM 8073 C CA A GLN F 1 121 ? -60.948 -23.038 -24.475 0.60 47.18 121 GLN F CA 1
ATOM 8074 C CA B GLN F 1 121 ? -60.950 -23.046 -24.504 0.40 47.18 121 GLN F CA 1
ATOM 8075 C C . GLN F 1 121 ? -59.812 -23.564 -23.628 1.00 48.43 121 GLN F C 1
ATOM 8076 O O . GLN F 1 121 ? -59.963 -23.660 -22.407 1.00 47.97 121 GLN F O 1
ATOM 8087 N N . PRO F 1 122 ? -58.675 -23.932 -24.207 1.00 47.99 122 PRO F N 1
ATOM 8088 C CA . PRO F 1 122 ? -57.558 -24.434 -23.407 1.00 53.71 122 PRO F CA 1
ATOM 8089 C C . PRO F 1 122 ? -56.865 -23.289 -22.677 1.00 50.99 122 PRO F C 1
ATOM 8090 O O . PRO F 1 122 ? -57.209 -22.114 -22.836 1.00 49.84 122 PRO F O 1
ATOM 8094 N N . LEU F 1 123 ? -55.918 -23.660 -21.826 1.00 50.03 123 LEU F N 1
ATOM 8095 C CA . LEU F 1 123 ? -55.034 -22.644 -21.295 1.00 54.88 123 LEU F CA 1
ATOM 8096 C C . LEU F 1 123 ? -54.050 -22.199 -22.377 1.00 47.98 123 LEU F C 1
ATOM 8097 O O . LEU F 1 123 ? -53.796 -22.903 -23.363 1.00 40.86 123 LEU F O 1
ATOM 8102 N N . GLY F 1 124 ? -53.502 -20.998 -22.190 1.00 51.70 124 GLY F N 1
ATOM 8103 C CA . GLY F 1 124 ? -52.644 -20.426 -23.214 1.00 49.56 124 GLY F CA 1
ATOM 8104 C C . GLY F 1 124 ? -51.295 -21.104 -23.337 1.00 45.68 124 GLY F C 1
ATOM 8105 O O . GLY F 1 124 ? -50.769 -21.250 -24.444 1.00 39.16 124 GLY F O 1
ATOM 8106 N N . GLY F 1 125 ? -50.726 -21.544 -22.218 1.00 40.98 125 GLY F N 1
ATOM 8107 C CA . GLY F 1 125 ? -49.328 -21.920 -22.234 1.00 44.73 125 GLY F CA 1
ATOM 8108 C C . GLY F 1 125 ? -48.404 -20.740 -22.411 1.00 54.36 125 GLY F C 1
ATOM 8109 O O . GLY F 1 125 ? -47.244 -20.917 -22.791 1.00 57.46 125 GLY F O 1
ATOM 8110 N N . VAL F 1 126 ? -48.902 -19.529 -22.162 1.00 50.74 126 VAL F N 1
ATOM 8111 C CA . VAL F 1 126 ? -48.129 -18.304 -22.307 1.00 56.44 126 VAL F CA 1
ATOM 8112 C C . VAL F 1 126 ? -47.567 -17.838 -20.967 1.00 59.48 126 VAL F C 1
ATOM 8113 O O . VAL F 1 126 ? -47.010 -16.740 -20.874 1.00 54.76 126 VAL F O 1
ATOM 8117 N N . THR F 1 127 ? -47.690 -18.667 -19.929 1.00 62.74 127 THR F N 1
ATOM 8118 C CA . THR F 1 127 ? -47.183 -18.401 -18.589 1.00 67.94 127 THR F CA 1
ATOM 8119 C C . THR F 1 127 ? -45.688 -18.662 -18.448 1.00 72.64 127 THR F C 1
ATOM 8120 O O . THR F 1 127 ? -45.115 -18.323 -17.407 1.00 75.25 127 THR F O 1
ATOM 8124 N N . GLY F 1 128 ? -45.042 -19.242 -19.464 1.00 69.88 128 GLY F N 1
ATOM 8125 C CA . GLY F 1 128 ? -43.670 -19.697 -19.293 1.00 72.61 128 GLY F CA 1
ATOM 8126 C C . GLY F 1 128 ? -42.664 -18.574 -19.156 1.00 76.45 128 GLY F C 1
ATOM 8127 O O . GLY F 1 128 ? -41.622 -18.748 -18.518 1.00 76.20 128 GLY F O 1
ATOM 8128 N N . SER F 1 129 ? -42.954 -17.414 -19.738 1.00 69.77 129 SER F N 1
ATOM 8129 C CA . SER F 1 129 ? -42.048 -16.275 -19.706 1.00 73.47 129 SER F CA 1
ATOM 8130 C C . SER F 1 129 ? -42.456 -15.282 -18.621 1.00 77.73 129 SER F C 1
ATOM 8131 O O . SER F 1 129 ? -43.597 -15.266 -18.151 1.00 73.97 129 SER F O 1
ATOM 8134 N N . ALA F 1 130 ? -41.497 -14.434 -18.237 1.00 72.92 130 ALA F N 1
ATOM 8135 C CA . ALA F 1 130 ? -41.614 -13.577 -17.062 1.00 73.91 130 ALA F CA 1
ATOM 8136 C C . ALA F 1 130 ? -42.144 -12.180 -17.380 1.00 71.45 130 ALA F C 1
ATOM 8137 O O . ALA F 1 130 ? -41.724 -11.204 -16.743 1.00 72.21 130 ALA F O 1
ATOM 8139 N N . ALA F 1 131 ? -43.051 -12.054 -18.340 1.00 72.05 131 ALA F N 1
ATOM 8140 C CA . ALA F 1 131 ? -43.757 -10.801 -18.559 1.00 58.07 131 ALA F CA 1
ATOM 8141 C C . ALA F 1 131 ? -44.965 -10.731 -17.630 1.00 50.29 131 ALA F C 1
ATOM 8142 O O . ALA F 1 131 ? -45.407 -11.742 -17.079 1.00 46.51 131 ALA F O 1
ATOM 8144 N N . ASP F 1 132 ? -45.502 -9.526 -17.450 1.00 50.67 132 ASP F N 1
ATOM 8145 C CA . ASP F 1 132 ? -46.659 -9.428 -16.574 1.00 49.89 132 ASP F CA 1
ATOM 8146 C C . ASP F 1 132 ? -47.877 -10.081 -17.225 1.00 51.27 132 ASP F C 1
ATOM 8147 O O . ASP F 1 132 ? -47.885 -10.421 -18.412 1.00 39.50 132 ASP F O 1
ATOM 8152 N N . ILE F 1 133 ? -48.919 -10.259 -16.413 1.00 49.05 133 ILE F N 1
ATOM 8153 C CA . ILE F 1 133 ? -50.124 -10.939 -16.877 1.00 43.91 133 ILE F CA 1
ATOM 8154 C C . ILE F 1 133 ? -50.762 -10.188 -18.039 1.00 36.37 133 ILE F C 1
ATOM 8155 O O . ILE F 1 133 ? -51.438 -10.793 -18.882 1.00 32.56 133 ILE F O 1
ATOM 8160 N N . ALA F 1 134 ? -50.554 -8.870 -18.119 1.00 33.16 134 ALA F N 1
ATOM 8161 C CA . ALA F 1 134 ? -51.142 -8.111 -19.219 1.00 38.09 134 ALA F CA 1
ATOM 8162 C C . ALA F 1 134 ? -50.545 -8.542 -20.553 1.00 33.54 134 ALA F C 1
ATOM 8163 O O . ALA F 1 134 ? -51.272 -8.722 -21.538 1.00 29.42 134 ALA F O 1
ATOM 8165 N N . ILE F 1 135 ? -49.228 -8.744 -20.597 1.00 37.28 135 ILE F N 1
ATOM 8166 C CA . ILE F 1 135 ? -48.593 -9.196 -21.832 1.00 36.37 135 ILE F CA 1
ATOM 8167 C C . ILE F 1 135 ? -48.995 -10.634 -22.143 1.00 33.11 135 ILE F C 1
ATOM 8168 O O . ILE F 1 135 ? -49.202 -10.998 -23.309 1.00 27.50 135 ILE F O 1
ATOM 8173 N N . GLN F 1 136 ? -49.115 -11.473 -21.109 1.00 29.60 136 GLN F N 1
ATOM 8174 C CA . GLN F 1 136 ? -49.557 -12.844 -21.320 1.00 29.96 136 GLN F CA 1
ATOM 8175 C C . GLN F 1 136 ? -50.998 -12.887 -21.817 1.00 29.60 136 GLN F C 1
ATOM 8176 O O . GLN F 1 136 ? -51.339 -13.689 -22.700 1.00 23.54 136 GLN F O 1
ATOM 8182 N N . ALA F 1 137 ? -51.857 -12.030 -21.258 1.00 22.30 137 ALA F N 1
ATOM 8183 C CA . ALA F 1 137 ? -53.242 -11.955 -21.703 1.00 26.67 137 ALA F CA 1
ATOM 8184 C C . ALA F 1 137 ? -53.336 -11.464 -23.140 1.00 26.19 137 ALA F C 1
ATOM 8185 O O . ALA F 1 137 ? -54.201 -11.922 -23.901 1.00 22.76 137 ALA F O 1
ATOM 8187 N N . GLU F 1 138 ? -52.481 -10.508 -23.518 1.00 25.49 138 GLU F N 1
ATOM 8188 C CA . GLU F 1 138 ? -52.448 -10.057 -24.906 1.00 27.87 138 GLU F CA 1
ATOM 8189 C C . GLU F 1 138 ? -52.166 -11.219 -25.839 1.00 23.86 138 GLU F C 1
ATOM 8190 O O . GLU F 1 138 ? -52.876 -11.418 -26.827 1.00 21.68 138 GLU F O 1
ATOM 8196 N N . GLN F 1 139 ? -51.110 -11.985 -25.546 1.00 20.91 139 GLN F N 1
ATOM 8197 C CA . GLN F 1 139 ? -50.778 -13.146 -26.364 1.00 22.90 139 GLN F CA 1
ATOM 8198 C C . GLN F 1 139 ? -51.919 -14.147 -26.383 1.00 23.67 139 GLN F C 1
ATOM 8199 O O . GLN F 1 139 ? -52.245 -14.722 -27.431 1.00 22.67 139 GLN F O 1
ATOM 8205 N N . PHE F 1 140 ? -52.515 -14.399 -25.219 1.00 22.37 140 PHE F N 1
ATOM 8206 C CA . PHE F 1 140 ? -53.609 -15.359 -25.153 1.00 22.33 140 PHE F CA 1
ATOM 8207 C C . PHE F 1 140 ? -54.780 -14.936 -26.038 1.00 23.88 140 PHE F C 1
ATOM 8208 O O . PHE F 1 140 ? -55.345 -15.761 -26.768 1.00 25.74 140 PHE F O 1
ATOM 8216 N N . ALA F 1 141 ? -55.157 -13.654 -25.991 1.00 24.08 141 ALA F N 1
ATOM 8217 C CA . ALA F 1 141 ? -56.274 -13.182 -26.804 1.00 26.91 141 ALA F CA 1
ATOM 8218 C C . ALA F 1 141 ? -56.008 -13.385 -28.289 1.00 23.68 141 ALA F C 1
ATOM 8219 O O . ALA F 1 141 ? -56.902 -13.801 -29.037 1.00 24.47 141 ALA F O 1
ATOM 8221 N N . VAL F 1 142 ? -54.788 -13.088 -28.738 1.00 21.19 142 VAL F N 1
ATOM 8222 C CA . VAL F 1 142 ? -54.460 -13.221 -30.154 1.00 21.40 142 VAL F CA 1
ATOM 8223 C C . VAL F 1 142 ? -54.453 -14.689 -30.574 1.00 21.84 142 VAL F C 1
ATOM 8224 O O . VAL F 1 142 ? -55.004 -15.048 -31.617 1.00 22.76 142 VAL F O 1
ATOM 8228 N N . ILE F 1 143 ? -53.813 -15.563 -29.788 1.00 21.02 143 ILE F N 1
ATOM 8229 C CA . ILE F 1 143 ? -53.717 -16.949 -30.253 1.00 23.87 143 ILE F CA 1
ATOM 8230 C C . ILE F 1 143 ? -55.061 -17.668 -30.135 1.00 24.84 143 ILE F C 1
ATOM 8231 O O . ILE F 1 143 ? -55.378 -18.540 -30.955 1.00 25.18 143 ILE F O 1
ATOM 8236 N N . LYS F 1 144 ? -55.875 -17.319 -29.135 1.00 23.45 144 LYS F N 1
ATOM 8237 C CA . LYS F 1 144 ? -57.217 -17.892 -29.043 1.00 25.99 144 LYS F CA 1
ATOM 8238 C C . LYS F 1 144 ? -58.062 -17.529 -30.259 1.00 27.42 144 LYS F C 1
ATOM 8239 O O . LYS F 1 144 ? -58.707 -18.393 -30.866 1.00 21.43 144 LYS F O 1
ATOM 8245 N N . LYS F 1 145 ? -58.064 -16.246 -30.633 1.00 25.37 145 LYS F N 1
ATOM 8246 C CA . LYS F 1 145 ? -58.799 -15.813 -31.818 1.00 26.54 145 LYS F CA 1
ATOM 8247 C C . LYS F 1 145 ? -58.298 -16.524 -33.072 1.00 26.06 145 LYS F C 1
ATOM 8248 O O . LYS F 1 145 ? -59.097 -16.903 -33.935 1.00 22.51 145 LYS F O 1
ATOM 8254 N N . GLU F 1 146 ? -56.976 -16.708 -33.196 1.00 19.95 146 GLU F N 1
ATOM 8255 C CA . GLU F 1 146 ? -56.438 -17.435 -34.349 1.00 25.09 146 GLU F CA 1
ATOM 8256 C C . GLU F 1 146 ? -56.890 -18.890 -34.339 1.00 26.40 146 GLU F C 1
ATOM 8257 O O . GLU F 1 146 ? -57.217 -19.456 -35.392 1.00 24.95 146 GLU F O 1
ATOM 8263 N N . MET F 1 147 ? -56.896 -19.508 -33.157 1.00 25.44 147 MET F N 1
ATOM 8264 C CA . MET F 1 147 ? -57.387 -20.878 -33.020 1.00 26.60 147 MET F CA 1
ATOM 8265 C C . MET F 1 147 ? -58.840 -20.993 -33.480 1.00 24.46 147 MET F C 1
ATOM 8266 O O . MET F 1 147 ? -59.177 -21.880 -34.276 1.00 25.27 147 MET F O 1
ATOM 8271 N N . PHE F 1 148 ? -59.711 -20.086 -33.016 1.00 21.34 148 PHE F N 1
ATOM 8272 C CA . PHE F 1 148 ? -61.090 -20.069 -33.501 1.00 23.24 148 PHE F CA 1
ATOM 8273 C C . PHE F 1 148 ? -61.137 -19.953 -35.018 1.00 22.76 148 PHE F C 1
ATOM 8274 O O . PHE F 1 148 ? -61.880 -20.683 -35.686 1.00 20.11 148 PHE F O 1
ATOM 8282 N N . ARG F 1 149 ? -60.367 -19.012 -35.578 1.00 23.83 149 ARG F N 1
ATOM 8283 C CA . ARG F 1 149 ? -60.392 -18.778 -37.021 1.00 24.22 149 ARG F CA 1
ATOM 8284 C C . ARG F 1 149 ? -59.974 -20.013 -37.793 1.00 25.77 149 ARG F C 1
ATOM 8285 O O . ARG F 1 149 ? -60.582 -20.351 -38.816 1.00 20.58 149 ARG F O 1
ATOM 8293 N N . LEU F 1 150 ? -58.909 -20.677 -37.346 1.00 19.82 150 LEU F N 1
ATOM 8294 C CA . LEU F 1 150 ? -58.439 -21.854 -38.066 1.00 18.53 150 LEU F CA 1
ATOM 8295 C C . LEU F 1 150 ? -59.406 -23.029 -37.911 1.00 19.80 150 LEU F C 1
ATOM 8296 O O . LEU F 1 150 ? -59.654 -23.766 -38.873 1.00 21.66 150 LEU F O 1
ATOM 8301 N N . ASN F 1 151 ? -59.931 -23.246 -36.707 1.00 19.48 151 ASN F N 1
ATOM 8302 C CA . ASN F 1 151 ? -60.961 -24.271 -36.528 1.00 21.52 151 ASN F CA 1
ATOM 8303 C C . ASN F 1 151 ? -62.147 -24.028 -37.463 1.00 23.99 151 ASN F C 1
ATOM 8304 O O . ASN F 1 151 ? -62.724 -24.971 -38.017 1.00 21.82 151 ASN F O 1
ATOM 8309 N N . ALA F 1 152 ? -62.528 -22.761 -37.647 1.00 21.73 152 ALA F N 1
ATOM 8310 C CA . ALA F 1 152 ? -63.613 -22.452 -38.570 1.00 24.83 152 ALA F CA 1
ATOM 8311 C C . ALA F 1 152 ? -63.240 -22.845 -39.995 1.00 23.18 152 ALA F C 1
ATOM 8312 O O . ALA F 1 152 ? -64.071 -23.378 -40.737 1.00 23.18 152 ALA F O 1
ATOM 8314 N N . GLU F 1 153 ? -61.982 -22.613 -40.388 1.00 20.18 153 GLU F N 1
ATOM 8315 C CA . GLU F 1 153 ? -61.544 -22.988 -41.728 1.00 22.24 153 GLU F CA 1
ATOM 8316 C C . GLU F 1 153 ? -61.426 -24.504 -41.885 1.00 26.58 153 GLU F C 1
ATOM 8317 O O . GLU F 1 153 ? -61.746 -25.048 -42.952 1.00 23.41 153 GLU F O 1
ATOM 8323 N N . PHE F 1 154 ? -60.932 -25.203 -40.853 1.00 21.18 154 PHE F N 1
ATOM 8324 C CA . PHE F 1 154 ? -60.825 -26.659 -40.936 1.00 19.23 154 PHE F CA 1
ATOM 8325 C C . PHE F 1 154 ? -62.196 -27.304 -41.100 1.00 21.78 154 PHE F C 1
ATOM 8326 O O . PHE F 1 154 ? -62.350 -28.273 -41.853 1.00 23.59 154 PHE F O 1
ATOM 8334 N N . THR F 1 155 ? -63.191 -26.809 -40.362 1.00 21.24 155 THR F N 1
ATOM 8335 C CA . THR F 1 155 ? -64.494 -27.460 -40.275 1.00 21.29 155 THR F CA 1
ATOM 8336 C C . THR F 1 155 ? -65.518 -26.918 -41.263 1.00 25.76 155 THR F C 1
ATOM 8337 O O . THR F 1 155 ? -66.515 -27.597 -41.530 1.00 25.11 155 THR F O 1
ATOM 8341 N N . GLY F 1 156 ? -65.312 -25.715 -41.793 1.00 26.02 156 GLY F N 1
ATOM 8342 C CA . GLY F 1 156 ? -66.336 -25.056 -42.575 1.00 23.78 156 GLY F CA 1
ATOM 8343 C C . GLY F 1 156 ? -67.430 -24.405 -41.756 1.00 31.20 156 GLY F C 1
ATOM 8344 O O . GLY F 1 156 ? -68.385 -23.880 -42.336 1.00 33.26 156 GLY F O 1
ATOM 8345 N N . GLN F 1 157 ? -67.324 -24.418 -40.423 1.00 25.68 157 GLN F N 1
ATOM 8346 C CA . GLN F 1 157 ? -68.316 -23.758 -39.587 1.00 23.83 157 GLN F CA 1
ATOM 8347 C C . GLN F 1 157 ? -68.009 -22.267 -39.455 1.00 28.93 157 GLN F C 1
ATOM 8348 O O . GLN F 1 157 ? -66.846 -21.866 -39.459 1.00 25.61 157 GLN F O 1
ATOM 8354 N N . PRO F 1 158 ? -69.039 -21.430 -39.326 1.00 27.25 158 PRO F N 1
ATOM 8355 C CA . PRO F 1 158 ? -68.797 -20.005 -39.068 1.00 29.59 158 PRO F CA 1
ATOM 8356 C C . PRO F 1 158 ? -68.046 -19.805 -37.761 1.00 33.89 158 PRO F C 1
ATOM 8357 O O . PRO F 1 158 ? -68.227 -20.553 -36.793 1.00 26.67 158 PRO F O 1
ATOM 8361 N N . ILE F 1 159 ? -67.190 -18.775 -37.744 1.00 28.00 159 ILE F N 1
ATOM 8362 C CA . ILE F 1 159 ? -66.348 -18.526 -36.577 1.00 28.57 159 ILE F CA 1
ATOM 8363 C C . ILE F 1 159 ? -67.201 -18.288 -35.333 1.00 29.20 159 ILE F C 1
ATOM 8364 O O . ILE F 1 159 ? -66.811 -18.661 -34.220 1.00 27.93 159 ILE F O 1
ATOM 8369 N N . GLU F 1 160 ? -68.385 -17.696 -35.497 1.00 30.83 160 GLU F N 1
ATOM 8370 C CA . GLU F 1 160 ? -69.271 -17.502 -34.355 1.00 36.01 160 GLU F CA 1
ATOM 8371 C C . GLU F 1 160 ? -69.768 -18.833 -33.813 1.00 30.99 160 GLU F C 1
ATOM 8372 O O . GLU F 1 160 ? -69.971 -18.971 -32.601 1.00 28.85 160 GLU F O 1
ATOM 8378 N N . ARG F 1 161 ? -69.958 -19.817 -34.695 1.00 29.67 161 ARG F N 1
ATOM 8379 C CA . ARG F 1 161 ? -70.322 -21.163 -34.263 1.00 33.56 161 ARG F CA 1
ATOM 8380 C C . ARG F 1 161 ? -69.182 -21.802 -33.470 1.00 31.62 161 ARG F C 1
ATOM 8381 O O . ARG F 1 161 ? -69.400 -22.347 -32.379 1.00 27.49 161 ARG F O 1
ATOM 8389 N N . ILE F 1 162 ? -67.956 -21.735 -34.005 1.00 30.59 162 ILE F N 1
ATOM 8390 C CA . ILE F 1 162 ? -66.794 -22.288 -33.307 1.00 26.77 162 ILE F CA 1
ATOM 8391 C C . ILE F 1 162 ? -66.679 -21.691 -31.910 1.00 26.10 162 ILE F C 1
ATOM 8392 O O . ILE F 1 162 ? -66.504 -22.409 -30.918 1.00 26.57 162 ILE F O 1
ATOM 8397 N N . GLU F 1 163 ? -66.791 -20.368 -31.808 1.00 28.25 163 GLU F N 1
ATOM 8398 C CA . GLU F 1 163 ? -66.558 -19.724 -30.521 1.00 31.22 163 GLU F CA 1
ATOM 8399 C C . GLU F 1 163 ? -67.624 -20.110 -29.506 1.00 29.67 163 GLU F C 1
ATOM 8400 O O . GLU F 1 163 ? -67.306 -20.419 -28.351 1.00 29.43 163 GLU F O 1
ATOM 8406 N N . ALA F 1 164 ? -68.895 -20.101 -29.916 1.00 30.70 164 ALA F N 1
ATOM 8407 C CA . ALA F 1 164 ? -69.964 -20.461 -28.990 1.00 32.12 164 ALA F CA 1
ATOM 8408 C C . ALA F 1 164 ? -69.850 -21.917 -28.551 1.00 28.86 164 ALA F C 1
ATOM 8409 O O . ALA F 1 164 ? -70.014 -22.224 -27.365 1.00 29.63 164 ALA F O 1
ATOM 8411 N N . ASP F 1 165 ? -69.540 -22.824 -29.484 1.00 29.12 165 ASP F N 1
ATOM 8412 C CA . ASP F 1 165 ? -69.392 -24.234 -29.128 1.00 25.59 165 ASP F CA 1
ATOM 8413 C C . ASP F 1 165 ? -68.186 -24.455 -28.220 1.00 33.42 165 ASP F C 1
ATOM 8414 O O . ASP F 1 165 ? -68.237 -25.289 -27.307 1.00 28.46 165 ASP F O 1
ATOM 8419 N N . SER F 1 166 ? -67.092 -23.712 -28.450 1.00 28.37 166 SER F N 1
ATOM 8420 C CA . SER F 1 166 ? -65.934 -23.816 -27.565 1.00 29.98 166 SER F CA 1
ATOM 8421 C C . SER F 1 166 ? -66.262 -23.318 -26.167 1.00 31.58 166 SER F C 1
ATOM 8422 O O . SER F 1 166 ? -65.837 -23.915 -25.170 1.00 31.38 166 SER F O 1
ATOM 8425 N N . ASP F 1 167 ? -67.022 -22.227 -26.075 1.00 31.60 167 ASP F N 1
ATOM 8426 C CA . ASP F 1 167 ? -67.357 -21.665 -24.771 1.00 39.30 167 ASP F CA 1
ATOM 8427 C C . ASP F 1 167 ? -68.130 -22.653 -23.915 1.00 34.00 167 ASP F C 1
ATOM 8428 O O . ASP F 1 167 ? -67.945 -22.695 -22.696 1.00 41.02 167 ASP F O 1
ATOM 8433 N N . ARG F 1 168 ? -69.004 -23.447 -24.524 1.00 36.41 168 ARG F N 1
ATOM 8434 C CA . ARG F 1 168 ? -69.827 -24.377 -23.773 1.00 33.61 168 ARG F CA 1
ATOM 8435 C C . ARG F 1 168 ? -69.251 -25.785 -23.749 1.00 34.53 168 ARG F C 1
ATOM 8436 O O . ARG F 1 168 ? -69.948 -26.715 -23.339 1.00 32.45 168 ARG F O 1
ATOM 8444 N N . ASP F 1 169 ? -67.991 -25.961 -24.162 1.00 31.53 169 ASP F N 1
ATOM 8445 C CA . ASP F 1 169 ? -67.326 -27.262 -24.131 1.00 28.07 169 ASP F CA 1
ATOM 8446 C C . ASP F 1 169 ? -68.153 -28.329 -24.848 1.00 33.08 169 ASP F C 1
ATOM 8447 O O . ASP F 1 169 ? -68.352 -29.438 -24.342 1.00 25.69 169 ASP F O 1
ATOM 8452 N N . ARG F 1 170 ? -68.670 -27.976 -26.024 1.00 29.29 170 ARG F N 1
ATOM 8453 C CA . ARG F 1 170 ? -69.401 -28.940 -26.829 1.00 29.91 170 ARG F CA 1
ATOM 8454 C C . ARG F 1 170 ? -68.504 -30.121 -27.193 1.00 28.44 170 ARG F C 1
ATOM 8455 O O . ARG F 1 170 ? -67.350 -29.941 -27.591 1.00 23.08 170 ARG F O 1
ATOM 8463 N N . TRP F 1 171 ? -69.028 -31.339 -27.041 1.00 24.66 171 TRP F N 1
ATOM 8464 C CA . TRP F 1 171 ? -68.286 -32.530 -27.421 1.00 22.11 171 TRP F CA 1
ATOM 8465 C C . TRP F 1 171 ? -69.088 -33.319 -28.447 1.00 27.09 171 TRP F C 1
ATOM 8466 O O . TRP F 1 171 ? -70.286 -33.085 -28.651 1.00 25.19 171 TRP F O 1
ATOM 8477 N N . PHE F 1 172 ? -68.394 -34.229 -29.127 1.00 25.06 172 PHE F N 1
ATOM 8478 C CA . PHE F 1 172 ? -68.881 -34.865 -30.343 1.00 22.27 172 PHE F CA 1
ATOM 8479 C C . PHE F 1 172 ? -68.517 -36.336 -30.317 1.00 25.29 172 PHE F C 1
ATOM 8480 O O . PHE F 1 172 ? -67.361 -36.686 -30.051 1.00 23.97 172 PHE F O 1
ATOM 8488 N N . THR F 1 173 ? -69.492 -37.193 -30.621 1.00 19.55 173 THR F N 1
ATOM 8489 C CA . THR F 1 173 ? -69.158 -38.551 -31.002 1.00 17.97 173 THR F CA 1
ATOM 8490 C C . THR F 1 173 ? -68.512 -38.545 -32.384 1.00 16.42 173 THR F C 1
ATOM 8491 O O . THR F 1 173 ? -68.457 -37.518 -33.062 1.00 20.76 173 THR F O 1
ATOM 8495 N N . ALA F 1 174 ? -68.017 -39.714 -32.807 1.00 18.97 174 ALA F N 1
ATOM 8496 C CA . ALA F 1 174 ? -67.401 -39.821 -34.130 1.00 17.97 174 ALA F CA 1
ATOM 8497 C C . ALA F 1 174 ? -68.375 -39.389 -35.226 1.00 20.93 174 ALA F C 1
ATOM 8498 O O . ALA F 1 174 ? -68.020 -38.595 -36.107 1.00 21.19 174 ALA F O 1
ATOM 8500 N N . GLN F 1 175 ? -69.622 -39.880 -35.168 1.00 19.19 175 GLN F N 1
ATOM 8501 C CA . GLN F 1 175 ? -70.613 -39.481 -36.166 1.00 18.75 175 GLN F CA 1
ATOM 8502 C C . GLN F 1 175 ? -70.870 -37.979 -36.122 1.00 17.57 175 GLN F C 1
ATOM 8503 O O . GLN F 1 175 ? -70.943 -37.326 -37.168 1.00 19.89 175 GLN F O 1
ATOM 8509 N N . GLU F 1 176 ? -71.014 -37.410 -34.923 1.00 17.70 176 GLU F N 1
ATOM 8510 C CA . GLU F 1 176 ? -71.257 -35.973 -34.821 1.00 18.99 176 GLU F CA 1
ATOM 8511 C C . GLU F 1 176 ? -70.049 -35.176 -35.299 1.00 19.52 176 GLU F C 1
ATOM 8512 O O . GLU F 1 176 ? -70.194 -34.112 -35.920 1.00 18.18 176 GLU F O 1
ATOM 8518 N N . ALA F 1 177 ? -68.842 -35.673 -35.013 1.00 19.46 177 ALA F N 1
ATOM 8519 C CA . ALA F 1 177 ? -67.640 -34.975 -35.458 1.00 18.11 177 ALA F CA 1
ATOM 8520 C C . ALA F 1 177 ? -67.536 -34.980 -36.978 1.00 20.95 177 ALA F C 1
ATOM 8521 O O . ALA F 1 177 ? -67.110 -33.989 -37.585 1.00 17.96 177 ALA F O 1
ATOM 8523 N N . LEU F 1 178 ? -67.896 -36.104 -37.602 1.00 18.53 178 LEU F N 1
ATOM 8524 C CA . LEU F 1 178 ? -67.944 -36.176 -39.057 1.00 18.95 178 LEU F CA 1
ATOM 8525 C C . LEU F 1 178 ? -68.930 -35.158 -39.625 1.00 19.57 178 LEU F C 1
ATOM 8526 O O . LEU F 1 178 ? -68.611 -34.424 -40.565 1.00 22.55 178 LEU F O 1
ATOM 8531 N N . GLU F 1 179 ? -70.128 -35.072 -39.045 1.00 17.86 179 GLU F N 1
ATOM 8532 C CA . GLU F 1 179 ? -71.119 -34.148 -39.599 1.00 20.44 179 GLU F CA 1
ATOM 8533 C C . GLU F 1 179 ? -70.731 -32.692 -39.363 1.00 23.88 179 GLU F C 1
ATOM 8534 O O . GLU F 1 179 ? -71.026 -31.831 -40.199 1.00 23.61 179 GLU F O 1
ATOM 8540 N N . TYR F 1 180 ? -70.045 -32.400 -38.252 1.00 24.32 180 TYR F N 1
ATOM 8541 C CA . TYR F 1 180 ? -69.601 -31.035 -37.974 1.00 21.27 180 TYR F CA 1
ATOM 8542 C C . TYR F 1 180 ? -68.431 -30.621 -38.858 1.00 21.48 180 TYR F C 1
ATOM 8543 O O . TYR F 1 180 ? -68.273 -29.432 -39.156 1.00 25.10 180 TYR F O 1
ATOM 8552 N N . GLY F 1 181 ? -67.581 -31.568 -39.243 1.00 21.07 181 GLY F N 1
ATOM 8553 C CA . GLY F 1 181 ? -66.489 -31.288 -40.158 1.00 23.42 181 GLY F CA 1
ATOM 8554 C C . GLY F 1 181 ? -65.072 -31.400 -39.601 1.00 22.10 181 GLY F C 1
ATOM 8555 O O . GLY F 1 181 ? -64.120 -30.976 -40.271 1.00 19.67 181 GLY F O 1
ATOM 8556 N N . PHE F 1 182 ? -64.908 -31.950 -38.388 1.00 21.17 182 PHE F N 1
ATOM 8557 C CA . PHE F 1 182 ? -63.560 -32.151 -37.839 1.00 23.74 182 PHE F CA 1
ATOM 8558 C C . PHE F 1 182 ? -62.784 -33.198 -38.617 1.00 21.18 182 PHE F C 1
ATOM 8559 O O . PHE F 1 182 ? -61.553 -33.127 -38.687 1.00 21.11 182 PHE F O 1
ATOM 8567 N N . VAL F 1 183 ? -63.473 -34.206 -39.153 1.00 19.30 183 VAL F N 1
ATOM 8568 C CA . VAL F 1 183 ? -62.848 -35.280 -39.912 1.00 24.20 183 VAL F CA 1
ATOM 8569 C C . VAL F 1 183 ? -63.601 -35.427 -41.221 1.00 26.28 183 VAL F C 1
ATOM 8570 O O . VAL F 1 183 ? -64.723 -34.943 -41.373 1.00 20.54 183 VAL F O 1
ATOM 8574 N N . ASP F 1 184 ? -62.970 -36.130 -42.158 1.00 22.30 184 ASP F N 1
ATOM 8575 C CA . ASP F 1 184 ? -63.550 -36.409 -43.460 1.00 27.48 184 ASP F CA 1
ATOM 8576 C C . ASP F 1 184 ? -64.248 -37.762 -43.539 1.00 29.15 184 ASP F C 1
ATOM 8577 O O . ASP F 1 184 ? -65.151 -37.919 -44.365 1.00 25.71 184 ASP F O 1
ATOM 8582 N N . HIS F 1 185 ? -63.842 -38.738 -42.722 1.00 27.55 185 HIS F N 1
ATOM 8583 C CA . HIS F 1 185 ? -64.421 -40.074 -42.739 1.00 29.13 185 HIS F CA 1
ATOM 8584 C C . HIS F 1 185 ? -64.342 -40.684 -41.347 1.00 28.29 185 HIS F C 1
ATOM 8585 O O . HIS F 1 185 ? -63.459 -40.348 -40.550 1.00 25.50 185 HIS F O 1
ATOM 8592 N N . ILE F 1 186 ? -65.270 -41.583 -41.055 1.00 23.74 186 ILE F N 1
ATOM 8593 C CA . ILE F 1 186 ? -65.060 -42.554 -39.990 1.00 19.59 186 ILE F CA 1
ATOM 8594 C C . ILE F 1 186 ? -64.394 -43.765 -40.625 1.00 30.04 186 ILE F C 1
ATOM 8595 O O . ILE F 1 186 ? -64.852 -44.268 -41.656 1.00 30.78 186 ILE F O 1
ATOM 8600 N N . ILE F 1 187 ? -63.262 -44.182 -40.075 1.00 32.12 187 ILE F N 1
ATOM 8601 C CA . ILE F 1 187 ? -62.559 -45.357 -40.571 1.00 28.19 187 ILE F CA 1
ATOM 8602 C C . ILE F 1 187 ? -62.830 -46.483 -39.592 1.00 32.49 187 ILE F C 1
ATOM 8603 O O . ILE F 1 187 ? -62.684 -46.307 -38.376 1.00 30.13 187 ILE F O 1
ATOM 8608 N N . THR F 1 188 ? -63.292 -47.619 -40.116 1.00 27.88 188 THR F N 1
ATOM 8609 C CA . THR F 1 188 ? -63.545 -48.806 -39.306 1.00 37.03 188 THR F CA 1
ATOM 8610 C C . THR F 1 188 ? -62.379 -49.787 -39.381 1.00 37.38 188 THR F C 1
ATOM 8611 O O . THR F 1 188 ? -61.729 -50.054 -38.367 1.00 36.01 188 THR F O 1
ATOM 8615 N N . SER F 1 189 ? -62.096 -50.328 -40.571 1.00 34.22 189 SER F N 1
ATOM 8616 C CA . SER F 1 189 ? -60.930 -51.179 -40.788 1.00 32.92 189 SER F CA 1
ATOM 8617 C C . SER F 1 189 ? -60.123 -50.672 -41.975 1.00 35.93 189 SER F C 1
ATOM 8618 O O . SER F 1 189 ? -60.683 -50.190 -42.968 1.00 32.30 189 SER F O 1
ATOM 8621 N N . ALA F 1 190 ? -58.804 -50.781 -41.859 1.00 32.70 190 ALA F N 1
ATOM 8622 C CA . ALA F 1 190 ? -57.906 -50.249 -42.873 1.00 39.26 190 ALA F CA 1
ATOM 8623 C C . ALA F 1 190 ? -57.996 -51.048 -44.169 1.00 45.33 190 ALA F C 1
ATOM 8624 O O . ALA F 1 190 ? -58.158 -52.275 -44.157 1.00 37.70 190 ALA F O 1
ATOM 8626 N N . SER F 1 191 ? -57.890 -50.332 -45.288 1.00 44.76 191 SER F N 1
ATOM 8627 C CA . SER F 1 191 ? -57.845 -50.912 -46.623 1.00 58.68 191 SER F CA 1
ATOM 8628 C C . SER F 1 191 ? -56.399 -51.229 -46.983 1.00 58.16 191 SER F C 1
ATOM 8629 O O . SER F 1 191 ? -55.523 -50.372 -46.840 1.00 61.13 191 SER F O 1
ATOM 8632 N N . VAL F 1 192 ? -56.140 -52.453 -47.435 1.00 64.05 192 VAL F N 1
ATOM 8633 C CA . VAL F 1 192 ? -54.790 -52.819 -47.850 1.00 69.00 192 VAL F CA 1
ATOM 8634 C C . VAL F 1 192 ? -54.680 -53.105 -49.344 1.00 80.87 192 VAL F C 1
ATOM 8635 O O . VAL F 1 192 ? -53.593 -52.904 -49.912 1.00 79.75 192 VAL F O 1
ATOM 8639 N N . ASN F 1 193 ? -55.752 -53.541 -50.005 1.00 77.03 193 ASN F N 1
ATOM 8640 C CA . ASN F 1 193 ? -55.715 -53.853 -51.428 1.00 92.62 193 ASN F CA 1
ATOM 8641 C C . ASN F 1 193 ? -56.100 -52.666 -52.303 1.00 97.54 193 ASN F C 1
ATOM 8642 O O . ASN F 1 193 ? -56.674 -52.857 -53.386 1.00 101.65 193 ASN F O 1
ATOM 8647 N N . GLY F 1 194 ? -55.782 -51.447 -51.878 1.00 96.80 194 GLY F N 1
ATOM 8648 C CA . GLY F 1 194 ? -56.466 -50.318 -52.464 1.00 98.88 194 GLY F CA 1
ATOM 8649 C C . GLY F 1 194 ? -57.891 -50.303 -51.932 1.00 98.37 194 GLY F C 1
ATOM 8650 O O . GLY F 1 194 ? -58.206 -50.901 -50.898 1.00 97.37 194 GLY F O 1
ATOM 8651 N N . GLU F 1 195 ? -58.764 -49.606 -52.663 1.00 99.61 195 GLU F N 1
ATOM 8652 C CA . GLU F 1 195 ? -60.193 -49.544 -52.339 1.00 97.77 195 GLU F CA 1
ATOM 8653 C C . GLU F 1 195 ? -60.438 -48.910 -50.968 1.00 86.52 195 GLU F C 1
ATOM 8654 O O . GLU F 1 195 ? -61.241 -49.405 -50.173 1.00 85.74 195 GLU F O 1
ATOM 8660 N N . GLY F 1 196 ? -59.745 -47.807 -50.682 1.00 85.64 196 GLY F N 1
ATOM 8661 C CA . GLY F 1 196 ? -59.995 -47.067 -49.466 1.00 69.90 196 GLY F CA 1
ATOM 8662 C C . GLY F 1 196 ? -58.761 -46.723 -48.653 1.00 59.30 196 GLY F C 1
ATOM 8663 O O . GLY F 1 196 ? -57.623 -47.031 -49.027 1.00 55.29 196 GLY F O 1
ATOM 8664 N N . PRO F 1 197 ? -58.979 -46.081 -47.503 1.00 56.64 197 PRO F N 1
ATOM 8665 C CA . PRO F 1 197 ? -57.853 -45.601 -46.686 1.00 47.35 197 PRO F CA 1
ATOM 8666 C C . PRO F 1 197 ? -57.047 -46.757 -46.108 1.00 46.98 197 PRO F C 1
ATOM 8667 O O . PRO F 1 197 ? -57.599 -47.684 -45.506 1.00 38.55 197 PRO F O 1
ATOM 8671 N N . GLY F 1 198 ? -55.728 -46.689 -46.296 1.00 44.98 198 GLY F N 1
ATOM 8672 C CA . GLY F 1 198 ? -54.817 -47.655 -45.711 1.00 44.01 198 GLY F CA 1
ATOM 8673 C C . GLY F 1 198 ? -54.389 -47.357 -44.290 1.00 40.37 198 GLY F C 1
ATOM 8674 O O . GLY F 1 198 ? -53.823 -48.236 -43.634 1.00 37.51 198 GLY F O 1
ATOM 8675 N N . ALA F 1 199 ? -54.643 -46.134 -43.812 1.00 32.04 199 ALA F N 1
ATOM 8676 C CA . ALA F 1 199 ? -54.303 -45.695 -42.458 1.00 32.51 199 ALA F CA 1
ATOM 8677 C C . ALA F 1 199 ? -52.807 -45.846 -42.165 1.00 33.38 199 ALA F C 1
ATOM 8678 O O . ALA F 1 199 ? -52.396 -45.990 -41.007 1.00 31.74 199 ALA F O 1
ATOM 8680 N N . GLY F 1 200 ? -51.974 -45.784 -43.206 1.00 28.77 200 GLY F N 1
ATOM 8681 C CA . GLY F 1 200 ? -50.545 -45.955 -43.025 1.00 32.00 200 GLY F CA 1
ATOM 8682 C C . GLY F 1 200 ? -50.114 -47.390 -42.849 1.00 36.34 200 GLY F C 1
ATOM 8683 O O . GLY F 1 200 ? -48.922 -47.652 -42.653 1.00 34.08 200 GLY F O 1
ATOM 8684 N N . LEU F 1 201 ? -51.052 -48.331 -42.892 1.00 35.16 201 LEU F N 1
ATOM 8685 C CA . LEU F 1 201 ? -50.738 -49.745 -42.792 1.00 42.32 201 LEU F CA 1
ATOM 8686 C C . LEU F 1 201 ? -50.543 -50.362 -44.176 1.00 51.05 201 LEU F C 1
ATOM 8687 O O . LEU F 1 201 ? -50.742 -51.567 -44.365 1.00 48.67 201 LEU F O 1
ATOM 8692 N N . ASP F 1 202 ? -50.097 -49.534 -45.127 1.00 61.27 202 ASP F N 1
ATOM 8693 C CA . ASP F 1 202 ? -49.988 -49.814 -46.564 1.00 64.74 202 ASP F CA 1
ATOM 8694 C C . ASP F 1 202 ? -51.355 -50.151 -47.133 1.00 64.04 202 ASP F C 1
ATOM 8695 O O . ASP F 1 202 ? -52.138 -49.246 -47.427 1.00 61.07 202 ASP F O 1
ATOM 8700 N N . LEU G 1 11 ? -30.432 -42.279 -26.453 1.00 57.61 11 LEU G N 1
ATOM 8701 C CA . LEU G 1 11 ? -30.949 -43.580 -26.867 1.00 62.02 11 LEU G CA 1
ATOM 8702 C C . LEU G 1 11 ? -32.320 -43.879 -26.248 1.00 63.76 11 LEU G C 1
ATOM 8703 O O . LEU G 1 11 ? -32.922 -44.911 -26.561 1.00 75.52 11 LEU G O 1
ATOM 8708 N N . ASN G 1 12 ? -32.832 -43.004 -25.374 1.00 66.98 12 ASN G N 1
ATOM 8709 C CA . ASN G 1 12 ? -34.285 -42.994 -25.228 1.00 45.94 12 ASN G CA 1
ATOM 8710 C C . ASN G 1 12 ? -34.885 -42.368 -26.486 1.00 38.89 12 ASN G C 1
ATOM 8711 O O . ASN G 1 12 ? -34.166 -41.866 -27.354 1.00 36.55 12 ASN G O 1
ATOM 8716 N N . LEU G 1 13 ? -36.212 -42.427 -26.612 1.00 37.01 13 LEU G N 1
ATOM 8717 C CA . LEU G 1 13 ? -36.822 -42.044 -27.884 1.00 37.75 13 LEU G CA 1
ATOM 8718 C C . LEU G 1 13 ? -36.517 -40.587 -28.230 1.00 30.63 13 LEU G C 1
ATOM 8719 O O . LEU G 1 13 ? -36.066 -40.288 -29.341 1.00 25.76 13 LEU G O 1
ATOM 8724 N N . VAL G 1 14 ? -36.757 -39.675 -27.286 1.00 24.26 14 VAL G N 1
ATOM 8725 C CA . VAL G 1 14 ? -36.509 -38.246 -27.519 1.00 29.76 14 VAL G CA 1
ATOM 8726 C C . VAL G 1 14 ? -35.064 -38.014 -27.947 1.00 26.50 14 VAL G C 1
ATOM 8727 O O . VAL G 1 14 ? -34.792 -37.383 -28.979 1.00 25.36 14 VAL G O 1
ATOM 8731 N N . ASP G 1 15 ? -34.113 -38.519 -27.158 1.00 27.55 15 ASP G N 1
ATOM 8732 C CA . ASP G 1 15 ? -32.704 -38.319 -27.488 1.00 28.50 15 ASP G CA 1
ATOM 8733 C C . ASP G 1 15 ? -32.350 -38.964 -28.816 1.00 28.29 15 ASP G C 1
ATOM 8734 O O . ASP G 1 15 ? -31.529 -38.434 -29.574 1.00 26.05 15 ASP G O 1
ATOM 8739 N N . SER G 1 16 ? -32.962 -40.107 -29.113 1.00 30.20 16 SER G N 1
ATOM 8740 C CA . SER G 1 16 ? -32.698 -40.773 -30.377 1.00 30.73 16 SER G CA 1
ATOM 8741 C C . SER G 1 16 ? -33.154 -39.923 -31.551 1.00 24.92 16 SER G C 1
ATOM 8742 O O . SER G 1 16 ? -32.469 -39.850 -32.576 1.00 26.96 16 SER G O 1
ATOM 8745 N N . VAL G 1 17 ? -34.314 -39.280 -31.429 1.00 23.61 17 VAL G N 1
ATOM 8746 C CA . VAL G 1 17 ? -34.784 -38.439 -32.525 1.00 23.18 17 VAL G CA 1
ATOM 8747 C C . VAL G 1 17 ? -33.875 -37.219 -32.682 1.00 22.69 17 VAL G C 1
ATOM 8748 O O . VAL G 1 17 ? -33.480 -36.868 -33.800 1.00 20.95 17 VAL G O 1
ATOM 8752 N N . TYR G 1 18 ? -33.506 -36.576 -31.567 1.00 19.84 18 TYR G N 1
ATOM 8753 C CA . TYR G 1 18 ? -32.560 -35.460 -31.637 1.00 21.82 18 TYR G CA 1
ATOM 8754 C C . TYR G 1 18 ? -31.241 -35.880 -32.285 1.00 21.30 18 TYR G C 1
ATOM 8755 O O . TYR G 1 18 ? -30.685 -35.142 -33.096 1.00 21.47 18 TYR G O 1
ATOM 8764 N N . GLU G 1 19 ? -30.729 -37.071 -31.950 1.00 24.68 19 GLU G N 1
ATOM 8765 C CA . GLU G 1 19 ? -29.476 -37.512 -32.555 1.00 23.00 19 GLU G CA 1
ATOM 8766 C C . GLU G 1 19 ? -29.634 -37.702 -34.055 1.00 21.88 19 GLU G C 1
ATOM 8767 O O . GLU G 1 19 ? -28.759 -37.310 -34.835 1.00 23.25 19 GLU G O 1
ATOM 8773 N N . ARG G 1 20 ? -30.757 -38.276 -34.482 1.00 23.51 20 ARG G N 1
ATOM 8774 C CA . ARG G 1 20 ? -30.982 -38.448 -35.911 1.00 26.87 20 ARG G CA 1
ATOM 8775 C C . ARG G 1 20 ? -31.158 -37.108 -36.617 1.00 23.67 20 ARG G C 1
ATOM 8776 O O . ARG G 1 20 ? -30.763 -36.968 -37.778 1.00 23.77 20 ARG G O 1
ATOM 8784 N N . LEU G 1 21 ? -31.744 -36.115 -35.942 1.00 21.56 21 LEU G N 1
ATOM 8785 C CA . LEU G 1 21 ? -31.816 -34.779 -36.529 1.00 22.44 21 LEU G CA 1
ATOM 8786 C C . LEU G 1 21 ? -30.433 -34.148 -36.639 1.00 22.46 21 LEU G C 1
ATOM 8787 O O . LEU G 1 21 ? -30.141 -33.433 -37.608 1.00 24.46 21 LEU G O 1
ATOM 8792 N N . LEU G 1 22 ? -29.572 -34.397 -35.650 1.00 22.68 22 LEU G N 1
ATOM 8793 C CA . LEU G 1 22 ? -28.197 -33.911 -35.723 1.00 24.73 22 LEU G CA 1
ATOM 8794 C C . LEU G 1 22 ? -27.529 -34.368 -37.013 1.00 29.70 22 LEU G C 1
ATOM 8795 O O . LEU G 1 22 ? -26.761 -33.615 -37.625 1.00 22.70 22 LEU G O 1
ATOM 8800 N N . ALA G 1 23 ? -27.845 -35.594 -37.466 1.00 28.73 23 ALA G N 1
ATOM 8801 C CA . ALA G 1 23 ? -27.292 -36.102 -38.719 1.00 26.32 23 ALA G CA 1
ATOM 8802 C C . ALA G 1 23 ? -27.801 -35.328 -39.921 1.00 28.54 23 ALA G C 1
ATOM 8803 O O . ALA G 1 23 ? -27.127 -35.301 -40.955 1.00 29.81 23 ALA G O 1
ATOM 8805 N N . GLU G 1 24 ? -28.973 -34.704 -39.811 1.00 27.91 24 GLU G N 1
ATOM 8806 C CA . GLU G 1 24 ? -29.483 -33.784 -40.820 1.00 27.77 24 GLU G CA 1
ATOM 8807 C C . GLU G 1 24 ? -28.993 -32.360 -40.600 1.00 28.45 24 GLU G C 1
ATOM 8808 O O . GLU G 1 24 ? -29.416 -31.450 -41.325 1.00 26.21 24 GLU G O 1
ATOM 8814 N N . ARG G 1 25 ? -28.125 -32.154 -39.603 1.00 24.28 25 ARG G N 1
ATOM 8815 C CA . ARG G 1 25 ? -27.604 -30.836 -39.233 1.00 24.11 25 ARG G CA 1
ATOM 8816 C C . ARG G 1 25 ? -28.708 -29.922 -38.703 1.00 24.24 25 ARG G C 1
ATOM 8817 O O . ARG G 1 25 ? -28.668 -28.696 -38.882 1.00 20.73 25 ARG G O 1
ATOM 8825 N N . ILE G 1 26 ? -29.683 -30.514 -38.020 1.00 20.82 26 ILE G N 1
ATOM 8826 C CA . ILE G 1 26 ? -30.760 -29.781 -37.365 1.00 22.07 26 ILE G CA 1
ATOM 8827 C C . ILE G 1 26 ? -30.544 -29.869 -35.862 1.00 24.89 26 ILE G C 1
ATOM 8828 O O . ILE G 1 26 ? -30.421 -30.973 -35.309 1.00 24.16 26 ILE G O 1
ATOM 8833 N N . ILE G 1 27 ? -30.490 -28.706 -35.208 1.00 19.16 27 ILE G N 1
ATOM 8834 C CA . ILE G 1 27 ? -30.290 -28.567 -33.771 1.00 21.57 27 ILE G CA 1
ATOM 8835 C C . ILE G 1 27 ? -31.524 -27.902 -33.186 1.00 23.12 27 ILE G C 1
ATOM 8836 O O . ILE G 1 27 ? -32.105 -27.010 -33.812 1.00 17.86 27 ILE G O 1
ATOM 8841 N N . PHE G 1 28 ? -31.887 -28.288 -31.962 1.00 19.42 28 PHE G N 1
ATOM 8842 C CA . PHE G 1 28 ? -33.091 -27.795 -31.295 1.00 24.53 28 PHE G CA 1
ATOM 8843 C C . PHE G 1 28 ? -32.727 -27.006 -30.046 1.00 33.53 28 PHE G C 1
ATOM 8844 O O . PHE G 1 28 ? -32.026 -27.521 -29.167 1.00 32.70 28 PHE G O 1
ATOM 8852 N N . LEU G 1 29 ? -33.225 -25.780 -29.942 1.00 23.13 29 LEU G N 1
ATOM 8853 C CA . LEU G 1 29 ? -33.202 -25.065 -28.667 1.00 23.53 29 LEU G CA 1
ATOM 8854 C C . LEU G 1 29 ? -34.632 -25.073 -28.136 1.00 30.80 29 LEU G C 1
ATOM 8855 O O . LEU G 1 29 ? -35.449 -24.225 -28.507 1.00 22.85 29 LEU G O 1
ATOM 8860 N N . GLY G 1 30 ? -34.934 -26.034 -27.265 1.00 25.26 30 GLY G N 1
ATOM 8861 C CA . GLY G 1 30 ? -36.284 -26.223 -26.782 1.00 24.03 30 GLY G CA 1
ATOM 8862 C C . GLY G 1 30 ? -36.527 -25.867 -25.336 1.00 26.61 30 GLY G C 1
ATOM 8863 O O . GLY G 1 30 ? -37.595 -26.201 -24.808 1.00 31.11 30 GLY G O 1
ATOM 8864 N N . SER G 1 31 ? -35.601 -25.188 -24.670 1.00 26.32 31 SER G N 1
ATOM 8865 C CA . SER G 1 31 ? -35.740 -24.967 -23.241 1.00 28.48 31 SER G CA 1
ATOM 8866 C C . SER G 1 31 ? -35.208 -23.588 -22.876 1.00 24.40 31 SER G C 1
ATOM 8867 O O . SER G 1 31 ? -34.572 -22.902 -23.683 1.00 22.45 31 SER G O 1
ATOM 8870 N N . GLN G 1 32 ? -35.454 -23.206 -21.628 1.00 22.52 32 GLN G N 1
ATOM 8871 C CA . GLN G 1 32 ? -34.828 -22.027 -21.041 1.00 26.13 32 GLN G CA 1
ATOM 8872 C C . GLN G 1 32 ? -33.314 -22.143 -21.106 1.00 30.33 32 GLN G C 1
ATOM 8873 O O . GLN G 1 32 ? -32.744 -23.179 -20.763 1.00 26.43 32 GLN G O 1
ATOM 8879 N N . VAL G 1 33 ? -32.653 -21.058 -21.504 1.00 26.81 33 VAL G N 1
ATOM 8880 C CA . VAL G 1 33 ? -31.210 -21.084 -21.718 1.00 25.87 33 VAL G CA 1
ATOM 8881 C C . VAL G 1 33 ? -30.508 -20.817 -20.390 1.00 28.79 33 VAL G C 1
ATOM 8882 O O . VAL G 1 33 ? -30.563 -19.708 -19.852 1.00 28.15 33 VAL G O 1
ATOM 8886 N N . ASP G 1 34 ? -29.836 -21.839 -19.867 1.00 23.14 34 ASP G N 1
ATOM 8887 C CA . ASP G 1 34 ? -28.989 -21.705 -18.690 1.00 26.59 34 ASP G CA 1
ATOM 8888 C C . ASP G 1 34 ? -27.614 -22.278 -19.031 1.00 24.43 34 ASP G C 1
ATOM 8889 O O . ASP G 1 34 ? -27.368 -22.621 -20.192 1.00 22.12 34 ASP G O 1
ATOM 8894 N N . ASP G 1 35 ? -26.712 -22.371 -18.048 1.00 24.46 35 ASP G N 1
ATOM 8895 C CA . ASP G 1 35 ? -25.345 -22.817 -18.330 1.00 26.85 35 ASP G CA 1
ATOM 8896 C C . ASP G 1 35 ? -25.317 -24.210 -18.945 1.00 27.88 35 ASP G C 1
ATOM 8897 O O . ASP G 1 35 ? -24.531 -24.472 -19.863 1.00 24.01 35 ASP G O 1
ATOM 8902 N N . ASP G 1 36 ? -26.165 -25.116 -18.456 1.00 26.78 36 ASP G N 1
ATOM 8903 C CA . ASP G 1 36 ? -26.186 -26.475 -18.995 1.00 26.74 36 ASP G CA 1
ATOM 8904 C C . ASP G 1 36 ? -26.676 -26.505 -20.438 1.00 26.31 36 ASP G C 1
ATOM 8905 O O . ASP G 1 36 ? -26.124 -27.237 -21.272 1.00 22.81 36 ASP G O 1
ATOM 8910 N N . ILE G 1 37 ? -27.721 -25.725 -20.755 1.00 22.88 37 ILE G N 1
ATOM 8911 C CA . ILE G 1 37 ? -28.211 -25.684 -22.130 1.00 20.34 37 ILE G CA 1
ATOM 8912 C C . ILE G 1 37 ? -27.187 -25.018 -23.037 1.00 20.51 37 ILE G C 1
ATOM 8913 O O . ILE G 1 37 ? -27.026 -25.408 -24.198 1.00 23.67 37 ILE G O 1
ATOM 8918 N N . ALA G 1 38 ? -26.502 -23.981 -22.539 1.00 18.92 38 ALA G N 1
ATOM 8919 C CA . ALA G 1 38 ? -25.463 -23.345 -23.345 1.00 19.57 38 ALA G CA 1
ATOM 8920 C C . ALA G 1 38 ? -24.353 -24.337 -23.679 1.00 23.67 38 ALA G C 1
ATOM 8921 O O . ALA G 1 38 ? -23.935 -24.452 -24.838 1.00 23.91 38 ALA G O 1
ATOM 8923 N N . ASN G 1 39 ? -23.870 -25.076 -22.675 1.00 22.66 39 ASN G N 1
ATOM 8924 C CA . ASN G 1 39 ? -22.851 -26.096 -22.926 1.00 24.27 39 ASN G CA 1
ATOM 8925 C C . ASN G 1 39 ? -23.333 -27.101 -23.964 1.00 19.64 39 ASN G C 1
ATOM 8926 O O . ASN G 1 39 ? -22.607 -27.438 -24.911 1.00 22.14 39 ASN G O 1
ATOM 8931 N N . ARG G 1 40 ? -24.563 -27.585 -23.792 1.00 18.13 40 ARG G N 1
ATOM 8932 C CA . ARG G 1 40 ? -25.174 -28.537 -24.719 1.00 22.63 40 ARG G CA 1
ATOM 8933 C C . ARG G 1 40 ? -25.211 -28.004 -26.149 1.00 23.22 40 ARG G C 1
ATOM 8934 O O . ARG G 1 40 ? -24.846 -28.709 -27.101 1.00 20.07 40 ARG G O 1
ATOM 8942 N N . LEU G 1 41 ? -25.709 -26.776 -26.323 1.00 20.42 41 LEU G N 1
ATOM 8943 C CA . LEU G 1 41 ? -25.855 -26.207 -27.660 1.00 19.58 41 LEU G CA 1
ATOM 8944 C C . LEU G 1 41 ? -24.503 -25.868 -28.277 1.00 18.52 41 LEU G C 1
ATOM 8945 O O . LEU G 1 41 ? -24.270 -26.111 -29.472 1.00 18.19 41 LEU G O 1
ATOM 8950 N N . CYS G 1 42 ? -23.613 -25.272 -27.484 1.00 17.79 42 CYS G N 1
ATOM 8951 C CA . CYS G 1 42 ? -22.256 -25.003 -27.951 1.00 16.04 42 CYS G CA 1
ATOM 8952 C C . CYS G 1 42 ? -21.588 -26.279 -28.463 1.00 18.21 42 CYS G C 1
ATOM 8953 O O . CYS G 1 42 ? -20.975 -26.281 -29.537 1.00 18.58 42 CYS G O 1
ATOM 8956 N N . ALA G 1 43 ? -21.702 -27.376 -27.706 1.00 18.46 43 ALA G N 1
ATOM 8957 C CA . ALA G 1 43 ? -21.091 -28.639 -28.125 1.00 19.44 43 ALA G CA 1
ATOM 8958 C C . ALA G 1 43 ? -21.647 -29.107 -29.468 1.00 20.49 43 ALA G C 1
ATOM 8959 O O . ALA G 1 43 ? -20.893 -29.550 -30.342 1.00 21.35 43 ALA G O 1
ATOM 8961 N N . GLN G 1 44 ? -22.970 -29.006 -29.658 1.00 18.43 44 GLN G N 1
ATOM 8962 C CA . GLN G 1 44 ? -23.566 -29.441 -30.918 1.00 18.72 44 GLN G CA 1
ATOM 8963 C C . GLN G 1 44 ? -23.114 -28.572 -32.091 1.00 19.66 44 GLN G C 1
ATOM 8964 O O . GLN G 1 44 ? -22.862 -29.085 -33.192 1.00 22.35 44 GLN G O 1
ATOM 8970 N N . ILE G 1 45 ? -22.966 -27.264 -31.874 1.00 19.52 45 ILE G N 1
ATOM 8971 C CA . ILE G 1 45 ? -22.494 -26.385 -32.943 1.00 20.19 45 ILE G CA 1
ATOM 8972 C C . ILE G 1 45 ? -21.049 -26.712 -33.321 1.00 22.50 45 ILE G C 1
ATOM 8973 O O . ILE G 1 45 ? -20.695 -26.764 -34.508 1.00 20.77 45 ILE G O 1
ATOM 8978 N N . LEU G 1 46 ? -20.190 -26.901 -32.319 1.00 22.19 46 LEU G N 1
ATOM 8979 C CA . LEU G 1 46 ? -18.810 -27.304 -32.580 1.00 22.11 46 LEU G CA 1
ATOM 8980 C C . LEU G 1 46 ? -18.756 -28.645 -33.310 1.00 21.07 46 LEU G C 1
ATOM 8981 O O . LEU G 1 46 ? -18.043 -28.791 -34.309 1.00 25.94 46 LEU G O 1
ATOM 8986 N N . LEU G 1 47 ? -19.515 -29.631 -32.833 1.00 21.42 47 LEU G N 1
ATOM 8987 C CA . LEU G 1 47 ? -19.555 -30.935 -33.488 1.00 21.79 47 LEU G CA 1
ATOM 8988 C C . LEU G 1 47 ? -19.932 -30.809 -34.964 1.00 25.44 47 LEU G C 1
ATOM 8989 O O . LEU G 1 47 ? -19.218 -31.306 -35.846 1.00 21.21 47 LEU G O 1
ATOM 8994 N N . LEU G 1 48 ? -21.046 -30.126 -35.256 1.00 20.75 48 LEU G N 1
ATOM 8995 C CA . LEU G 1 48 ? -21.489 -30.011 -36.645 1.00 23.59 48 LEU G CA 1
ATOM 8996 C C . LEU G 1 48 ? -20.472 -29.249 -37.494 1.00 23.35 48 LEU G C 1
ATOM 8997 O O . LEU G 1 48 ? -20.250 -29.596 -38.661 1.00 24.44 48 LEU G O 1
ATOM 9002 N N . SER G 1 49 ? -19.836 -28.221 -36.921 1.00 23.15 49 SER G N 1
ATOM 9003 C CA . SER G 1 49 ? -18.793 -27.488 -37.635 1.00 24.85 49 SER G CA 1
ATOM 9004 C C . SER G 1 49 ? -17.616 -28.398 -37.965 1.00 29.96 49 SER G C 1
ATOM 9005 O O . SER G 1 49 ? -17.069 -28.355 -39.073 1.00 25.46 49 SER G O 1
ATOM 9008 N N . ALA G 1 50 ? -17.203 -29.218 -37.000 1.00 28.69 50 ALA G N 1
ATOM 9009 C CA . ALA G 1 50 ? -16.078 -30.116 -37.229 1.00 31.03 50 ALA G CA 1
ATOM 9010 C C . ALA G 1 50 ? -16.433 -31.185 -38.256 1.00 30.77 50 ALA G C 1
ATOM 9011 O O . ALA G 1 50 ? -15.602 -31.552 -39.092 1.00 29.31 50 ALA G O 1
ATOM 9013 N N . GLU G 1 51 ? -17.675 -31.674 -38.224 1.00 25.64 51 GLU G N 1
ATOM 9014 C CA . GLU G 1 51 ? -18.090 -32.719 -39.155 1.00 30.41 51 GLU G CA 1
ATOM 9015 C C . GLU G 1 51 ? -18.093 -32.220 -40.592 1.00 34.68 51 GLU G C 1
ATOM 9016 O O . GLU G 1 51 ? -17.732 -32.966 -41.513 1.00 30.69 51 GLU G O 1
ATOM 9022 N N . ASP G 1 52 ? -18.527 -30.980 -40.811 1.00 28.05 52 ASP G N 1
ATOM 9023 C CA . ASP G 1 52 ? -18.527 -30.400 -42.147 1.00 27.63 52 ASP G CA 1
ATOM 9024 C C . ASP G 1 52 ? -18.654 -28.888 -42.052 1.00 31.24 52 ASP G C 1
ATOM 9025 O O . ASP G 1 52 ? -19.770 -28.360 -41.913 1.00 29.20 52 ASP G O 1
ATOM 9030 N N . PRO G 1 53 ? -17.535 -28.166 -42.169 1.00 34.07 53 PRO G N 1
ATOM 9031 C CA . PRO G 1 53 ? -17.551 -26.702 -42.025 1.00 32.63 53 PRO G CA 1
ATOM 9032 C C . PRO G 1 53 ? -18.163 -25.950 -43.197 1.00 33.09 53 PRO G C 1
ATOM 9033 O O . PRO G 1 53 ? -18.226 -24.715 -43.139 1.00 33.64 53 PRO G O 1
ATOM 9037 N N . THR G 1 54 ? -18.589 -26.633 -44.258 1.00 31.48 54 THR G N 1
ATOM 9038 C CA . THR G 1 54 ? -19.120 -25.975 -45.446 1.00 37.50 54 THR G CA 1
ATOM 9039 C C . THR G 1 54 ? -20.641 -26.015 -45.532 1.00 36.13 54 THR G C 1
ATOM 9040 O O . THR G 1 54 ? -21.209 -25.339 -46.393 1.00 37.73 54 THR G O 1
ATOM 9044 N N . LYS G 1 55 ? -21.310 -26.781 -44.677 1.00 30.40 55 LYS G N 1
ATOM 9045 C CA . LYS G 1 55 ? -22.750 -26.976 -44.761 1.00 26.65 55 LYS G CA 1
ATOM 9046 C C . LYS G 1 55 ? -23.454 -26.229 -43.637 1.00 24.87 55 LYS G C 1
ATOM 9047 O O . LYS G 1 55 ? -22.978 -26.211 -42.499 1.00 21.69 55 LYS G O 1
ATOM 9053 N N . ASP G 1 56 ? -24.589 -25.616 -43.975 1.00 25.07 56 ASP G N 1
ATOM 9054 C CA . ASP G 1 56 ? -25.385 -24.874 -43.009 1.00 24.25 56 ASP G CA 1
ATOM 9055 C C . ASP G 1 56 ? -25.751 -25.747 -41.814 1.00 24.94 56 ASP G C 1
ATOM 9056 O O . ASP G 1 56 ? -25.897 -26.966 -41.928 1.00 21.89 56 ASP G O 1
ATOM 9061 N N . ILE G 1 57 ? -25.884 -25.102 -40.661 1.00 24.24 57 ILE G N 1
ATOM 9062 C CA . ILE G 1 57 ? -26.551 -25.656 -39.487 1.00 22.33 57 ILE G CA 1
ATOM 9063 C C . ILE G 1 57 ? -27.939 -25.028 -39.416 1.00 23.37 57 ILE G C 1
ATOM 9064 O O . ILE G 1 57 ? -28.095 -23.833 -39.699 1.00 21.48 57 ILE G O 1
ATOM 9069 N N . HIS G 1 58 ? -28.948 -25.816 -39.040 1.00 19.68 58 HIS G N 1
ATOM 9070 C CA . HIS G 1 58 ? -30.323 -25.328 -38.933 1.00 19.85 58 HIS G CA 1
ATOM 9071 C C . HIS G 1 58 ? -30.745 -25.379 -37.467 1.00 23.08 58 HIS G C 1
ATOM 9072 O O . HIS G 1 58 ? -30.884 -26.466 -36.893 1.00 21.58 58 HIS G O 1
ATOM 9079 N N . LEU G 1 59 ? -30.943 -24.200 -36.864 1.00 16.95 59 LEU G N 1
ATOM 9080 C CA . LEU G 1 59 ? -31.203 -24.064 -35.432 1.00 16.44 59 LEU G CA 1
ATOM 9081 C C . LEU G 1 59 ? -32.667 -23.697 -35.219 1.00 20.06 59 LEU G C 1
ATOM 9082 O O . LEU G 1 59 ? -33.077 -22.556 -35.484 1.00 18.18 59 LEU G O 1
ATOM 9087 N N . TYR G 1 60 ? -33.438 -24.651 -34.707 1.00 17.65 60 TYR G N 1
ATOM 9088 C CA . TYR G 1 60 ? -34.857 -24.468 -34.436 1.00 17.56 60 TYR G CA 1
ATOM 9089 C C . TYR G 1 60 ? -35.037 -24.040 -32.986 1.00 18.30 60 TYR G C 1
ATOM 9090 O O . TYR G 1 60 ? -34.415 -24.610 -32.082 1.00 18.35 60 TYR G O 1
ATOM 9099 N N . ILE G 1 61 ? -35.880 -23.037 -32.761 1.00 16.06 61 ILE G N 1
ATOM 9100 C CA . ILE G 1 61 ? -35.943 -22.374 -31.466 1.00 17.68 61 ILE G CA 1
ATOM 9101 C C . ILE G 1 61 ? -37.383 -22.373 -30.978 1.00 23.86 61 ILE G C 1
ATOM 9102 O O . ILE G 1 61 ? -38.281 -21.884 -31.674 1.00 19.92 61 ILE G O 1
ATOM 9107 N N . ASN G 1 62 ? -37.599 -22.920 -29.776 1.00 21.38 62 ASN G N 1
ATOM 9108 C CA . ASN G 1 62 ? -38.874 -22.845 -29.058 1.00 22.49 62 ASN G CA 1
ATOM 9109 C C . ASN G 1 62 ? -38.460 -22.690 -27.595 1.00 23.64 62 ASN G C 1
ATOM 9110 O O . ASN G 1 62 ? -38.405 -23.670 -26.840 1.00 22.13 62 ASN G O 1
ATOM 9115 N N . SER G 1 63 ? -38.121 -21.458 -27.208 1.00 19.31 63 SER G N 1
ATOM 9116 C CA . SER G 1 63 ? -37.437 -21.239 -25.945 1.00 20.86 63 SER G CA 1
ATOM 9117 C C . SER G 1 63 ? -38.047 -20.061 -25.197 1.00 27.24 63 SER G C 1
ATOM 9118 O O . SER G 1 63 ? -38.123 -18.938 -25.746 1.00 20.93 63 SER G O 1
ATOM 9121 N N . PRO G 1 64 ? -38.440 -20.254 -23.934 1.00 24.25 64 PRO G N 1
ATOM 9122 C CA . PRO G 1 64 ? -39.092 -19.186 -23.172 1.00 24.26 64 PRO G CA 1
ATOM 9123 C C . PRO G 1 64 ? -38.143 -18.151 -22.596 1.00 27.53 64 PRO G C 1
ATOM 9124 O O . PRO G 1 64 ? -38.615 -17.221 -21.936 1.00 34.02 64 PRO G O 1
ATOM 9128 N N . GLY G 1 65 ? -36.837 -18.280 -22.781 1.00 27.82 65 GLY G N 1
ATOM 9129 C CA . GLY G 1 65 ? -35.940 -17.247 -22.314 1.00 29.01 65 GLY G CA 1
ATOM 9130 C C . GLY G 1 65 ? -34.593 -17.818 -21.922 1.00 30.03 65 GLY G C 1
ATOM 9131 O O . GLY G 1 65 ? -34.254 -18.949 -22.273 1.00 32.75 65 GLY G O 1
ATOM 9132 N N . GLY G 1 66 ? -33.824 -17.023 -21.190 1.00 29.01 66 GLY G N 1
ATOM 9133 C CA . GLY G 1 66 ? -32.545 -17.480 -20.679 1.00 31.21 66 GLY G CA 1
ATOM 9134 C C . GLY G 1 66 ? -31.684 -16.322 -20.235 1.00 30.57 66 GLY G C 1
ATOM 9135 O O . GLY G 1 66 ? -31.973 -15.154 -20.503 1.00 26.10 66 GLY G O 1
ATOM 9136 N N . SER G 1 67 ? -30.597 -16.675 -19.550 1.00 23.15 67 SER G N 1
ATOM 9137 C CA . SER G 1 67 ? -29.656 -15.700 -19.009 1.00 26.52 67 SER G CA 1
ATOM 9138 C C . SER G 1 67 ? -28.767 -15.103 -20.102 1.00 23.79 67 SER G C 1
ATOM 9139 O O . SER G 1 67 ? -28.410 -15.771 -21.076 1.00 21.29 67 SER G O 1
ATOM 9142 N N . ILE G 1 68 ? -28.400 -13.829 -19.920 1.00 20.19 68 ILE G N 1
ATOM 9143 C CA . ILE G 1 68 ? -27.533 -13.157 -20.890 1.00 21.87 68 ILE G CA 1
ATOM 9144 C C . ILE G 1 68 ? -26.217 -13.898 -21.035 1.00 21.22 68 ILE G C 1
ATOM 9145 O O . ILE G 1 68 ? -25.751 -14.162 -22.143 1.00 20.89 68 ILE G O 1
ATOM 9150 N N . SER G 1 69 ? -25.598 -14.243 -19.921 1.00 19.77 69 SER G N 1
ATOM 9151 C CA . SER G 1 69 ? -24.289 -14.892 -19.955 1.00 21.92 69 SER G CA 1
ATOM 9152 C C . SER G 1 69 ? -24.323 -16.202 -20.751 1.00 21.19 69 SER G C 1
ATOM 9153 O O . SER G 1 69 ? -23.480 -16.439 -21.622 1.00 20.03 69 SER G O 1
ATOM 9156 N N . ALA G 1 70 ? -25.311 -17.053 -20.485 1.00 18.31 70 ALA G N 1
ATOM 9157 C CA . ALA G 1 70 ? -25.439 -18.313 -21.215 1.00 20.49 70 ALA G CA 1
ATOM 9158 C C . ALA G 1 70 ? -25.743 -18.079 -22.692 1.00 22.35 70 ALA G C 1
ATOM 9159 O O . ALA G 1 70 ? -25.150 -18.725 -23.565 1.00 19.32 70 ALA G O 1
ATOM 9161 N N . GLY G 1 71 ? -26.645 -17.143 -22.999 1.00 22.92 71 GLY G N 1
ATOM 9162 C CA . GLY G 1 71 ? -26.955 -16.885 -24.398 1.00 17.99 71 GLY G CA 1
ATOM 9163 C C . GLY G 1 71 ? -25.766 -16.333 -25.167 1.00 19.02 71 GLY G C 1
ATOM 9164 O O . GLY G 1 71 ? -25.593 -16.624 -26.353 1.00 19.48 71 GLY G O 1
ATOM 9165 N N . MET G 1 72 ? -24.931 -15.527 -24.497 1.00 20.33 72 MET G N 1
ATOM 9166 C CA . MET G 1 72 ? -23.748 -14.949 -25.141 1.00 19.66 72 MET G CA 1
ATOM 9167 C C . MET G 1 72 ? -22.705 -16.016 -25.467 1.00 22.78 72 MET G C 1
ATOM 9168 O O . MET G 1 72 ? -21.980 -15.904 -26.465 1.00 20.03 72 MET G O 1
ATOM 9173 N N . ALA G 1 73 ? -22.603 -17.056 -24.635 1.00 22.33 73 ALA G N 1
ATOM 9174 C CA . ALA G 1 73 ? -21.697 -18.156 -24.962 1.00 22.47 73 ALA G CA 1
ATOM 9175 C C . ALA G 1 73 ? -22.163 -18.889 -26.218 1.00 19.48 73 ALA G C 1
ATOM 9176 O O . ALA G 1 73 ? -21.354 -19.186 -27.106 1.00 20.77 73 ALA G O 1
ATOM 9178 N N . ILE G 1 74 ? -23.472 -19.157 -26.329 1.00 18.12 74 ILE G N 1
ATOM 9179 C CA . ILE G 1 74 ? -24.004 -19.747 -27.559 1.00 21.71 74 ILE G CA 1
ATOM 9180 C C . ILE G 1 74 ? -23.720 -18.838 -28.747 1.00 21.57 74 ILE G C 1
ATOM 9181 O O . ILE G 1 74 ? -23.236 -19.289 -29.792 1.00 23.41 74 ILE G O 1
ATOM 9186 N N . TYR G 1 75 ? -24.013 -17.543 -28.600 1.00 18.70 75 TYR G N 1
ATOM 9187 C CA . TYR G 1 75 ? -23.809 -16.605 -29.702 1.00 19.97 75 TYR G CA 1
ATOM 9188 C C . TYR G 1 75 ? -22.356 -16.606 -30.182 1.00 18.73 75 TYR G C 1
ATOM 9189 O O . TYR G 1 75 ? -22.093 -16.712 -31.387 1.00 20.20 75 TYR G O 1
ATOM 9198 N N . ASP G 1 76 ? -21.395 -16.473 -29.260 1.00 22.00 76 ASP G N 1
ATOM 9199 C CA . ASP G 1 76 ? -19.985 -16.514 -29.666 1.00 20.63 76 ASP G CA 1
ATOM 9200 C C . ASP G 1 76 ? -19.632 -17.819 -30.392 1.00 20.83 76 ASP G C 1
ATOM 9201 O O . ASP G 1 76 ? -18.779 -17.823 -31.293 1.00 20.22 76 ASP G O 1
ATOM 9206 N N . THR G 1 77 ? -20.270 -18.932 -30.026 1.00 19.42 77 THR G N 1
ATOM 9207 C CA . THR G 1 77 ? -19.994 -20.190 -30.718 1.00 19.11 77 THR G CA 1
ATOM 9208 C C . THR G 1 77 ? -20.655 -20.219 -32.090 1.00 21.39 77 THR G C 1
ATOM 9209 O O . THR G 1 77 ? -20.102 -20.798 -33.034 1.00 20.06 77 THR G O 1
ATOM 9213 N N . MET G 1 78 ? -21.826 -19.583 -32.225 1.00 20.89 78 MET G N 1
ATOM 9214 C CA . MET G 1 78 ? -22.433 -19.403 -33.542 1.00 20.74 78 MET G CA 1
ATOM 9215 C C . MET G 1 78 ? -21.518 -18.600 -34.462 1.00 22.25 78 MET G C 1
ATOM 9216 O O . MET G 1 78 ? -21.369 -18.928 -35.645 1.00 29.97 78 MET G O 1
ATOM 9221 N N . VAL G 1 79 ? -20.902 -17.541 -33.941 1.00 19.28 79 VAL G N 1
ATOM 9222 C CA . VAL G 1 79 ? -19.988 -16.750 -34.762 1.00 22.26 79 VAL G CA 1
ATOM 9223 C C . VAL G 1 79 ? -18.702 -17.532 -35.044 1.00 25.19 79 VAL G C 1
ATOM 9224 O O . VAL G 1 79 ? -18.169 -17.494 -36.159 1.00 21.98 79 VAL G O 1
ATOM 9228 N N . LEU G 1 80 ? -18.201 -18.275 -34.054 1.00 23.17 80 LEU G N 1
ATOM 9229 C CA . LEU G 1 80 ? -16.995 -19.084 -34.246 1.00 21.91 80 LEU G CA 1
ATOM 9230 C C . LEU G 1 80 ? -17.156 -20.100 -35.375 1.00 23.91 80 LEU G C 1
ATOM 9231 O O . LEU G 1 80 ? -16.235 -20.304 -36.175 1.00 25.12 80 LEU G O 1
ATOM 9236 N N . ALA G 1 81 ? -18.312 -20.760 -35.443 1.00 23.53 81 ALA G N 1
ATOM 9237 C CA . ALA G 1 81 ? -18.557 -21.771 -36.464 1.00 24.59 81 ALA G CA 1
ATOM 9238 C C . ALA G 1 81 ? -18.317 -21.194 -37.853 1.00 23.08 81 ALA G C 1
ATOM 9239 O O . ALA G 1 81 ? -18.851 -20.127 -38.173 1.00 28.63 81 ALA G O 1
ATOM 9241 N N . PRO G 1 82 ? -17.558 -21.874 -38.715 1.00 23.83 82 PRO G N 1
ATOM 9242 C CA . PRO G 1 82 ? -17.373 -21.345 -40.077 1.00 27.43 82 PRO G CA 1
ATOM 9243 C C . PRO G 1 82 ? -18.609 -21.465 -40.937 1.00 27.25 82 PRO G C 1
ATOM 9244 O O . PRO G 1 82 ? -18.773 -20.685 -41.879 1.00 27.90 82 PRO G O 1
ATOM 9248 N N . CYS G 1 83 ? -19.494 -22.402 -40.648 1.00 25.46 83 CYS G N 1
ATOM 9249 C CA . CYS G 1 83 ? -20.673 -22.515 -41.486 1.00 26.36 83 CYS G CA 1
ATOM 9250 C C . CYS G 1 83 ? -21.777 -21.531 -41.078 1.00 26.16 83 CYS G C 1
ATOM 9251 O O . CYS G 1 83 ? -21.817 -21.035 -39.947 1.00 23.06 83 CYS G O 1
ATOM 9254 N N . ASP G 1 84 ? -22.642 -21.211 -42.049 1.00 23.28 84 ASP G N 1
ATOM 9255 C CA . ASP G 1 84 ? -23.858 -20.447 -41.791 1.00 27.40 84 ASP G CA 1
ATOM 9256 C C . ASP G 1 84 ? -24.759 -21.174 -40.795 1.00 25.64 84 ASP G C 1
ATOM 9257 O O . ASP G 1 84 ? -24.814 -22.404 -40.743 1.00 21.86 84 ASP G O 1
ATOM 9262 N N . ILE G 1 85 ? -25.489 -20.398 -40.007 1.00 22.83 85 ILE G N 1
ATOM 9263 C CA . ILE G 1 85 ? -26.471 -20.944 -39.088 1.00 21.42 85 ILE G CA 1
ATOM 9264 C C . ILE G 1 85 ? -27.805 -20.299 -39.425 1.00 22.26 85 ILE G C 1
ATOM 9265 O O . ILE G 1 85 ? -28.013 -19.108 -39.164 1.00 22.90 85 ILE G O 1
ATOM 9270 N N . ALA G 1 86 ? -28.677 -21.068 -40.061 1.00 20.23 86 ALA G N 1
ATOM 9271 C CA . ALA G 1 86 ? -30.061 -20.663 -40.240 1.00 19.62 86 ALA G CA 1
ATOM 9272 C C . ALA G 1 86 ? -30.817 -20.851 -38.926 1.00 22.50 86 ALA G C 1
ATOM 9273 O O . ALA G 1 86 ? -30.588 -21.815 -38.184 1.00 20.25 86 ALA G O 1
ATOM 9275 N N . THR G 1 87 ? -31.690 -19.903 -38.614 1.00 17.82 87 THR G N 1
ATOM 9276 C CA . THR G 1 87 ? -32.492 -19.966 -37.404 1.00 18.06 87 THR G CA 1
ATOM 9277 C C . THR G 1 87 ? -33.970 -19.974 -37.767 1.00 20.07 87 THR G C 1
ATOM 9278 O O . THR G 1 87 ? -34.379 -19.400 -38.783 1.00 19.72 87 THR G O 1
ATOM 9282 N N . TYR G 1 88 ? -34.770 -20.628 -36.917 1.00 17.80 88 TYR G N 1
ATOM 9283 C CA . TYR G 1 88 ? -36.190 -20.844 -37.168 1.00 19.83 88 TYR G CA 1
ATOM 9284 C C . TYR G 1 88 ? -36.942 -20.644 -35.863 1.00 19.66 88 TYR G C 1
ATOM 9285 O O . TYR G 1 88 ? -36.703 -21.370 -34.891 1.00 21.94 88 TYR G O 1
ATOM 9294 N N . ALA G 1 89 ? -37.815 -19.641 -35.820 1.00 17.66 89 ALA G N 1
ATOM 9295 C CA . ALA G 1 89 ? -38.693 -19.455 -34.665 1.00 17.80 89 ALA G CA 1
ATOM 9296 C C . ALA G 1 89 ? -39.834 -20.454 -34.822 1.00 23.94 89 ALA G C 1
ATOM 9297 O O . ALA G 1 89 ? -40.735 -20.268 -35.646 1.00 21.06 89 ALA G O 1
ATOM 9299 N N . MET G 1 90 ? -39.779 -21.542 -34.051 1.00 20.33 90 MET G N 1
ATOM 9300 C CA . MET G 1 90 ? -40.740 -22.628 -34.240 1.00 24.31 90 MET G CA 1
ATOM 9301 C C . MET G 1 90 ? -41.978 -22.464 -33.367 1.00 24.16 90 MET G C 1
ATOM 9302 O O . MET G 1 90 ? -43.095 -22.741 -33.819 1.00 36.79 90 MET G O 1
ATOM 9307 N N . GLY G 1 91 ? -41.813 -22.018 -32.129 1.00 26.04 91 GLY G N 1
ATOM 9308 C CA . GLY G 1 91 ? -42.962 -21.617 -31.335 1.00 28.03 91 GLY G CA 1
ATOM 9309 C C . GLY G 1 91 ? -42.730 -20.267 -30.682 1.00 29.52 91 GLY G C 1
ATOM 9310 O O . GLY G 1 91 ? -43.207 -19.242 -31.157 1.00 37.05 91 GLY G O 1
ATOM 9311 N N . MET G 1 92 ? -41.981 -20.262 -29.594 1.00 22.23 92 MET G N 1
ATOM 9312 C CA . MET G 1 92 ? -41.655 -19.065 -28.836 1.00 24.78 92 MET G CA 1
ATOM 9313 C C . MET G 1 92 ? -40.164 -18.782 -28.986 1.00 23.87 92 MET G C 1
ATOM 9314 O O . MET G 1 92 ? -39.347 -19.704 -28.926 1.00 20.93 92 MET G O 1
ATOM 9319 N N . ALA G 1 93 ? -39.796 -17.518 -29.188 1.00 19.42 93 ALA G N 1
ATOM 9320 C CA . ALA G 1 93 ? -38.394 -17.108 -29.054 1.00 22.14 93 ALA G CA 1
ATOM 9321 C C . ALA G 1 93 ? -38.398 -15.874 -28.160 1.00 22.53 93 ALA G C 1
ATOM 9322 O O . ALA G 1 93 ? -38.640 -14.757 -28.626 1.00 20.09 93 ALA G O 1
ATOM 9324 N N . ALA G 1 94 ? -38.170 -16.083 -26.865 1.00 17.58 94 ALA G N 1
ATOM 9325 C CA . ALA G 1 94 ? -38.257 -15.024 -25.875 1.00 21.30 94 ALA G CA 1
ATOM 9326 C C . ALA G 1 94 ? -36.883 -14.746 -25.287 1.00 18.85 94 ALA G C 1
ATOM 9327 O O . ALA G 1 94 ? -36.079 -15.668 -25.099 1.00 19.49 94 ALA G O 1
ATOM 9329 N N . SER G 1 95 ? -36.628 -13.475 -24.996 1.00 17.84 95 SER G N 1
ATOM 9330 C CA . SER G 1 95 ? -35.433 -13.060 -24.265 1.00 21.03 95 SER G CA 1
ATOM 9331 C C . SER G 1 95 ? -34.215 -13.534 -25.060 1.00 18.90 95 SER G C 1
ATOM 9332 O O . SER G 1 95 ? -34.128 -13.274 -26.272 1.00 17.53 95 SER G O 1
ATOM 9335 N N . MET G 1 96 ? -33.280 -14.269 -24.465 1.00 19.73 96 MET G N 1
ATOM 9336 C CA . MET G 1 96 ? -32.110 -14.663 -25.240 1.00 19.86 96 MET G CA 1
ATOM 9337 C C . MET G 1 96 ? -32.468 -15.660 -26.337 1.00 16.31 96 MET G C 1
ATOM 9338 O O . MET G 1 96 ? -31.680 -15.841 -27.266 1.00 19.69 96 MET G O 1
ATOM 9343 N N . GLY G 1 97 ? -33.644 -16.290 -26.266 1.00 17.35 97 GLY G N 1
ATOM 9344 C CA . GLY G 1 97 ? -34.111 -17.068 -27.402 1.00 15.93 97 GLY G CA 1
ATOM 9345 C C . GLY G 1 97 ? -34.405 -16.190 -28.609 1.00 18.05 97 GLY G C 1
ATOM 9346 O O . GLY G 1 97 ? -34.086 -16.555 -29.743 1.00 17.57 97 GLY G O 1
ATOM 9347 N N . GLU G 1 98 ? -35.036 -15.034 -28.381 1.00 16.27 98 GLU G N 1
ATOM 9348 C CA . GLU G 1 98 ? -35.160 -14.016 -29.434 1.00 16.28 98 GLU G CA 1
ATOM 9349 C C . GLU G 1 98 ? -33.788 -13.567 -29.931 1.00 17.60 98 GLU G C 1
ATOM 9350 O O . GLU G 1 98 ? -33.569 -13.412 -31.141 1.00 18.27 98 GLU G O 1
ATOM 9356 N N . PHE G 1 99 ? -32.865 -13.310 -28.999 1.00 15.82 99 PHE G N 1
ATOM 9357 C CA . PHE G 1 99 ? -31.519 -12.848 -29.359 1.00 17.89 99 PHE G CA 1
ATOM 9358 C C . PHE G 1 99 ? -30.833 -13.828 -30.303 1.00 19.09 99 PHE G C 1
ATOM 9359 O O . PHE G 1 99 ? -30.282 -13.435 -31.342 1.00 20.47 99 PHE G O 1
ATOM 9367 N N . LEU G 1 100 ? -30.846 -15.117 -29.947 1.00 17.67 100 LEU G N 1
ATOM 9368 C CA . LEU G 1 100 ? -30.167 -16.129 -30.756 1.00 16.61 100 LEU G CA 1
ATOM 9369 C C . LEU G 1 100 ? -30.857 -16.328 -32.104 1.00 14.74 100 LEU G C 1
ATOM 9370 O O . LEU G 1 100 ? -30.196 -16.582 -33.111 1.00 16.96 100 LEU G O 1
ATOM 9375 N N . LEU G 1 101 ? -32.190 -16.227 -32.143 1.00 16.67 101 LEU G N 1
ATOM 9376 C CA . LEU G 1 101 ? -32.904 -16.230 -33.421 1.00 15.69 101 LEU G CA 1
ATOM 9377 C C . LEU G 1 101 ? -32.439 -15.081 -34.323 1.00 17.11 101 LEU G C 1
ATOM 9378 O O . LEU G 1 101 ? -32.134 -15.277 -35.513 1.00 17.49 101 LEU G O 1
ATOM 9383 N N . ALA G 1 102 ? -32.401 -13.871 -33.776 1.00 16.68 102 ALA G N 1
ATOM 9384 C CA . ALA G 1 102 ? -32.002 -12.704 -34.554 1.00 18.65 102 ALA G CA 1
ATOM 9385 C C . ALA G 1 102 ? -30.536 -12.759 -34.943 1.00 19.62 102 ALA G C 1
ATOM 9386 O O . ALA G 1 102 ? -30.140 -12.092 -35.906 1.00 18.30 102 ALA G O 1
ATOM 9388 N N . ALA G 1 103 ? -29.730 -13.540 -34.219 1.00 18.83 103 ALA G N 1
ATOM 9389 C CA . ALA G 1 103 ? -28.308 -13.699 -34.492 1.00 18.46 103 ALA G CA 1
ATOM 9390 C C . ALA G 1 103 ? -28.017 -14.670 -35.630 1.00 22.38 103 ALA G C 1
ATOM 9391 O O . ALA G 1 103 ? -26.844 -14.859 -35.974 1.00 20.90 103 ALA G O 1
ATOM 9393 N N . GLY G 1 104 ? -29.034 -15.303 -36.211 1.00 19.08 104 GLY G N 1
ATOM 9394 C CA . GLY G 1 104 ? -28.793 -16.200 -37.326 1.00 16.99 104 GLY G CA 1
ATOM 9395 C C . GLY G 1 104 ? -28.104 -15.505 -38.488 1.00 21.28 104 GLY G C 1
ATOM 9396 O O . GLY G 1 104 ? -28.089 -14.278 -38.599 1.00 19.04 104 GLY G O 1
ATOM 9397 N N . THR G 1 105 ? -27.528 -16.312 -39.380 1.00 22.03 105 THR G N 1
ATOM 9398 C CA . THR G 1 105 ? -26.939 -15.764 -40.601 1.00 23.64 105 THR G CA 1
ATOM 9399 C C . THR G 1 105 ? -27.966 -14.912 -41.342 1.00 24.41 105 THR G C 1
ATOM 9400 O O . THR G 1 105 ? -29.075 -15.368 -41.639 1.00 21.53 105 THR G O 1
ATOM 9404 N N . LYS G 1 106 ? -27.607 -13.655 -41.614 1.00 22.60 106 LYS G N 1
ATOM 9405 C CA . LYS G 1 106 ? -28.569 -12.751 -42.228 1.00 23.42 106 LYS G CA 1
ATOM 9406 C C . LYS G 1 106 ? -28.979 -13.272 -43.597 1.00 26.86 106 LYS G C 1
ATOM 9407 O O . LYS G 1 106 ? -28.141 -13.720 -44.388 1.00 24.18 106 LYS G O 1
ATOM 9413 N N . GLY G 1 107 ? -30.291 -13.219 -43.859 1.00 22.92 107 GLY G N 1
ATOM 9414 C CA . GLY G 1 107 ? -30.906 -13.862 -44.999 1.00 25.96 107 GLY G CA 1
ATOM 9415 C C . GLY G 1 107 ? -31.425 -15.257 -44.720 1.00 27.92 107 GLY G C 1
ATOM 9416 O O . GLY G 1 107 ? -32.222 -15.781 -45.511 1.00 22.46 107 GLY G O 1
ATOM 9417 N N . LYS G 1 108 ? -31.014 -15.868 -43.608 1.00 21.97 108 LYS G N 1
ATOM 9418 C CA . LYS G 1 108 ? -31.395 -17.234 -43.271 1.00 23.75 108 LYS G CA 1
ATOM 9419 C C . LYS G 1 108 ? -32.078 -17.298 -41.910 1.00 22.07 108 LYS G C 1
ATOM 9420 O O . LYS G 1 108 ? -32.036 -18.329 -41.231 1.00 21.12 108 LYS G O 1
ATOM 9426 N N . ARG G 1 109 ? -32.706 -16.199 -41.499 1.00 18.48 109 ARG G N 1
ATOM 9427 C CA . ARG G 1 109 ? -33.487 -16.156 -40.270 1.00 21.64 109 ARG G CA 1
ATOM 9428 C C . ARG G 1 109 ? -34.967 -16.218 -40.614 1.00 22.68 109 ARG G C 1
ATOM 9429 O O . ARG G 1 109 ? -35.458 -15.411 -41.423 1.00 18.34 109 ARG G O 1
ATOM 9437 N N . TYR G 1 110 ? -35.676 -17.174 -40.002 1.00 16.74 110 TYR G N 1
ATOM 9438 C CA . TYR G 1 110 ? -37.040 -17.507 -40.389 1.00 17.40 110 TYR G CA 1
ATOM 9439 C C . TYR G 1 110 ? -37.930 -17.601 -39.164 1.00 18.46 110 TYR G C 1
ATOM 9440 O O . TYR G 1 110 ? -37.477 -17.959 -38.072 1.00 17.44 110 TYR G O 1
ATOM 9449 N N . ALA G 1 111 ? -39.215 -17.298 -39.365 1.00 17.46 111 ALA G N 1
ATOM 9450 C CA . ALA G 1 111 ? -40.247 -17.583 -38.380 1.00 17.67 111 ALA G CA 1
ATOM 9451 C C . ALA G 1 111 ? -41.356 -18.384 -39.040 1.00 19.64 111 ALA G C 1
ATOM 9452 O O . ALA G 1 111 ? -41.710 -18.120 -40.192 1.00 19.29 111 ALA G O 1
ATOM 9454 N N . LEU G 1 112 ? -41.901 -19.363 -38.302 1.00 21.49 112 LEU G N 1
ATOM 9455 C CA . LEU G 1 112 ? -43.136 -20.022 -38.704 1.00 21.29 112 LEU G CA 1
ATOM 9456 C C . LEU G 1 112 ? -44.297 -19.054 -38.469 1.00 19.90 112 LEU G C 1
ATOM 9457 O O . LEU G 1 112 ? -44.195 -18.155 -37.635 1.00 20.86 112 LEU G O 1
ATOM 9462 N N . PRO G 1 113 ? -45.411 -19.211 -39.196 1.00 21.67 113 PRO G N 1
ATOM 9463 C CA . PRO G 1 113 ? -46.438 -18.144 -39.192 1.00 21.41 113 PRO G CA 1
ATOM 9464 C C . PRO G 1 113 ? -47.059 -17.847 -37.831 1.00 20.58 113 PRO G C 1
ATOM 9465 O O . PRO G 1 113 ? -47.543 -16.723 -37.619 1.00 20.24 113 PRO G O 1
ATOM 9469 N N . HIS G 1 114 ? -47.079 -18.798 -36.896 1.00 18.90 114 HIS G N 1
ATOM 9470 C CA . HIS G 1 114 ? -47.663 -18.534 -35.586 1.00 21.40 114 HIS G CA 1
ATOM 9471 C C . HIS G 1 114 ? -46.619 -18.462 -34.481 1.00 20.74 114 HIS G C 1
ATOM 9472 O O . HIS G 1 114 ? -46.978 -18.478 -33.298 1.00 18.42 114 HIS G O 1
ATOM 9479 N N . ALA G 1 115 ? -45.337 -18.368 -34.833 1.00 19.15 115 ALA G N 1
ATOM 9480 C CA . ALA G 1 115 ? -44.314 -18.161 -33.821 1.00 19.44 115 ALA G CA 1
ATOM 9481 C C . ALA G 1 115 ? -44.501 -16.798 -33.169 1.00 21.86 115 ALA G C 1
ATOM 9482 O O . ALA G 1 115 ? -45.020 -15.854 -33.783 1.00 24.46 115 ALA G O 1
ATOM 9484 N N . ARG G 1 116 ? -44.077 -16.690 -31.911 1.00 18.40 116 ARG G N 1
ATOM 9485 C CA . ARG G 1 116 ? -44.126 -15.420 -31.196 1.00 19.96 116 ARG G CA 1
ATOM 9486 C C . ARG G 1 116 ? -42.710 -15.039 -30.777 1.00 23.32 116 ARG G C 1
ATOM 9487 O O . ARG G 1 116 ? -41.912 -15.905 -30.416 1.00 21.49 116 ARG G O 1
ATOM 9495 N N . ILE G 1 117 ? -42.387 -13.756 -30.838 1.00 22.32 117 ILE G N 1
ATOM 9496 C CA . ILE G 1 117 ? -41.082 -13.272 -30.405 1.00 19.82 117 ILE G CA 1
ATOM 9497 C C . ILE G 1 117 ? -41.327 -12.282 -29.279 1.00 20.73 117 ILE G C 1
ATOM 9498 O O . ILE G 1 117 ? -42.133 -11.356 -29.426 1.00 19.88 117 ILE G O 1
ATOM 9503 N N . LEU G 1 118 ? -40.640 -12.466 -28.155 1.00 19.84 118 LEU G N 1
ATOM 9504 C CA . LEU G 1 118 ? -40.802 -11.596 -27.003 1.00 22.66 118 LEU G CA 1
ATOM 9505 C C . LEU G 1 118 ? -39.440 -11.047 -26.612 1.00 24.60 118 LEU G C 1
ATOM 9506 O O . LEU G 1 118 ? -38.476 -11.812 -26.451 1.00 19.18 118 LEU G O 1
ATOM 9511 N N . MET G 1 119 ? -39.369 -9.727 -26.461 1.00 21.91 119 MET G N 1
ATOM 9512 C CA . MET G 1 119 ? -38.186 -9.045 -25.949 1.00 22.21 119 MET G CA 1
ATOM 9513 C C . MET G 1 119 ? -38.313 -8.963 -24.434 1.00 26.36 119 MET G C 1
ATOM 9514 O O . MET G 1 119 ? -39.423 -8.832 -23.904 1.00 27.76 119 MET G O 1
ATOM 9519 N N . HIS G 1 120 ? -37.186 -8.984 -23.741 1.00 21.60 120 HIS G N 1
ATOM 9520 C CA . HIS G 1 120 ? -37.188 -9.037 -22.284 1.00 30.14 120 HIS G CA 1
ATOM 9521 C C . HIS G 1 120 ? -35.802 -8.666 -21.800 1.00 30.66 120 HIS G C 1
ATOM 9522 O O . HIS G 1 120 ? -34.821 -9.028 -22.437 1.00 30.38 120 HIS G O 1
ATOM 9529 N N A GLN G 1 121 ? -35.729 -7.954 -20.679 0.51 29.67 121 GLN G N 1
ATOM 9530 N N B GLN G 1 121 ? -35.728 -7.940 -20.685 0.49 33.04 121 GLN G N 1
ATOM 9531 C CA A GLN G 1 121 ? -34.430 -7.723 -20.057 0.51 34.53 121 GLN G CA 1
ATOM 9532 C CA B GLN G 1 121 ? -34.421 -7.731 -20.071 0.49 34.00 121 GLN G CA 1
ATOM 9533 C C A GLN G 1 121 ? -34.113 -8.873 -19.101 0.51 36.57 121 GLN G C 1
ATOM 9534 C C B GLN G 1 121 ? -34.163 -8.913 -19.133 0.49 35.97 121 GLN G C 1
ATOM 9535 O O A GLN G 1 121 ? -34.619 -8.901 -17.972 0.51 35.41 121 GLN G O 1
ATOM 9536 O O B GLN G 1 121 ? -34.813 -9.047 -18.088 0.49 35.28 121 GLN G O 1
ATOM 9547 N N . PRO G 1 122 ? -33.269 -9.839 -19.516 1.00 36.02 122 PRO G N 1
ATOM 9548 C CA . PRO G 1 122 ? -33.129 -11.095 -18.756 1.00 35.38 122 PRO G CA 1
ATOM 9549 C C . PRO G 1 122 ? -32.193 -11.043 -17.562 1.00 42.07 122 PRO G C 1
ATOM 9550 O O . PRO G 1 122 ? -31.492 -10.052 -17.329 1.00 35.06 122 PRO G O 1
ATOM 9554 N N . LEU G 1 123 ? -32.176 -12.150 -16.814 1.00 39.82 123 LEU G N 1
ATOM 9555 C CA . LEU G 1 123 ? -31.174 -12.358 -15.779 1.00 44.34 123 LEU G CA 1
ATOM 9556 C C . LEU G 1 123 ? -29.780 -12.365 -16.399 1.00 42.29 123 LEU G C 1
ATOM 9557 O O . LEU G 1 123 ? -29.572 -12.811 -17.530 1.00 27.91 123 LEU G O 1
ATOM 9562 N N . GLY G 1 124 ? -28.815 -11.840 -15.652 1.00 40.91 124 GLY G N 1
ATOM 9563 C CA . GLY G 1 124 ? -27.454 -11.788 -16.153 1.00 40.50 124 GLY G CA 1
ATOM 9564 C C . GLY G 1 124 ? -26.788 -13.147 -16.201 1.00 38.27 124 GLY G C 1
ATOM 9565 O O . GLY G 1 124 ? -25.994 -13.416 -17.104 1.00 30.47 124 GLY G O 1
ATOM 9566 N N . GLY G 1 125 ? -27.119 -14.023 -15.254 1.00 36.12 125 GLY G N 1
ATOM 9567 C CA . GLY G 1 125 ? -26.410 -15.282 -15.127 1.00 39.67 125 GLY G CA 1
ATOM 9568 C C . GLY G 1 125 ? -25.020 -15.145 -14.545 1.00 50.36 125 GLY G C 1
ATOM 9569 O O . GLY G 1 125 ? -24.203 -16.056 -14.697 1.00 44.52 125 GLY G O 1
ATOM 9570 N N . VAL G 1 126 ? -24.734 -14.026 -13.874 1.00 47.80 126 VAL G N 1
ATOM 9571 C CA . VAL G 1 126 ? -23.397 -13.708 -13.377 1.00 51.49 126 VAL G CA 1
ATOM 9572 C C . VAL G 1 126 ? -23.259 -14.091 -11.907 1.00 56.81 126 VAL G C 1
ATOM 9573 O O . VAL G 1 126 ? -22.219 -13.838 -11.289 1.00 56.87 126 VAL G O 1
ATOM 9577 N N . THR G 1 127 ? -24.297 -14.708 -11.338 1.00 55.67 127 THR G N 1
ATOM 9578 C CA . THR G 1 127 ? -24.340 -14.977 -9.903 1.00 55.06 127 THR G CA 1
ATOM 9579 C C . THR G 1 127 ? -23.529 -16.211 -9.499 1.00 57.62 127 THR G C 1
ATOM 9580 O O . THR G 1 127 ? -23.257 -16.394 -8.306 1.00 60.08 127 THR G O 1
ATOM 9584 N N . GLY G 1 128 ? -23.090 -17.032 -10.456 1.00 54.66 128 GLY G N 1
ATOM 9585 C CA . GLY G 1 128 ? -22.321 -18.227 -10.140 1.00 53.00 128 GLY G CA 1
ATOM 9586 C C . GLY G 1 128 ? -20.886 -18.000 -9.699 1.00 58.68 128 GLY G C 1
ATOM 9587 O O . GLY G 1 128 ? -20.224 -18.953 -9.278 1.00 54.27 128 GLY G O 1
ATOM 9588 N N . SER G 1 129 ? -20.394 -16.766 -9.777 1.00 61.27 129 SER G N 1
ATOM 9589 C CA . SER G 1 129 ? -19.015 -16.471 -9.425 1.00 61.32 129 SER G CA 1
ATOM 9590 C C . SER G 1 129 ? -18.818 -16.468 -7.910 1.00 60.47 129 SER G C 1
ATOM 9591 O O . SER G 1 129 ? -19.771 -16.421 -7.126 1.00 58.70 129 SER G O 1
ATOM 9594 N N . ALA G 1 130 ? -17.553 -16.517 -7.504 1.00 60.12 130 ALA G N 1
ATOM 9595 C CA . ALA G 1 130 ? -17.177 -16.370 -6.106 1.00 54.59 130 ALA G CA 1
ATOM 9596 C C . ALA G 1 130 ? -16.904 -14.922 -5.724 1.00 52.17 130 ALA G C 1
ATOM 9597 O O . ALA G 1 130 ? -16.492 -14.663 -4.589 1.00 51.84 130 ALA G O 1
ATOM 9599 N N . ALA G 1 131 ? -17.128 -13.980 -6.637 1.00 52.01 131 ALA G N 1
ATOM 9600 C CA . ALA G 1 131 ? -16.875 -12.568 -6.394 1.00 48.55 131 ALA G CA 1
ATOM 9601 C C . ALA G 1 131 ? -18.112 -11.891 -5.806 1.00 45.99 131 ALA G C 1
ATOM 9602 O O . ALA G 1 131 ? -19.229 -12.408 -5.881 1.00 41.97 131 ALA G O 1
ATOM 9604 N N . ASP G 1 132 ? -17.900 -10.716 -5.215 1.00 46.65 132 ASP G N 1
ATOM 9605 C CA . ASP G 1 132 ? -19.016 -10.037 -4.577 1.00 45.52 132 ASP G CA 1
ATOM 9606 C C . ASP G 1 132 ? -19.983 -9.483 -5.622 1.00 38.69 132 ASP G C 1
ATOM 9607 O O . ASP G 1 132 ? -19.708 -9.451 -6.827 1.00 37.91 132 ASP G O 1
ATOM 9612 N N . ILE G 1 133 ? -21.135 -9.033 -5.125 1.00 36.53 133 ILE G N 1
ATOM 9613 C CA . ILE G 1 133 ? -22.194 -8.549 -6.000 1.00 36.21 133 ILE G CA 1
ATOM 9614 C C . ILE G 1 133 ? -21.733 -7.342 -6.812 1.00 29.55 133 ILE G C 1
ATOM 9615 O O . ILE G 1 133 ? -22.229 -7.112 -7.923 1.00 32.62 133 ILE G O 1
ATOM 9620 N N . ALA G 1 134 ? -20.771 -6.566 -6.300 1.00 27.87 134 ALA G N 1
ATOM 9621 C CA . ALA G 1 134 ? -20.302 -5.404 -7.049 1.00 27.74 134 ALA G CA 1
ATOM 9622 C C . ALA G 1 134 ? -19.617 -5.829 -8.344 1.00 35.85 134 ALA G C 1
ATOM 9623 O O . ALA G 1 134 ? -19.852 -5.234 -9.405 1.00 29.56 134 ALA G O 1
ATOM 9625 N N . ILE G 1 135 ? -18.780 -6.870 -8.280 1.00 28.13 135 ILE G N 1
ATOM 9626 C CA . ILE G 1 135 ? -18.138 -7.404 -9.480 1.00 32.72 135 ILE G CA 1
ATOM 9627 C C . ILE G 1 135 ? -19.164 -8.063 -10.397 1.00 25.07 135 ILE G C 1
ATOM 9628 O O . ILE G 1 135 ? -19.086 -7.946 -11.627 1.00 26.02 135 ILE G O 1
ATOM 9633 N N . GLN G 1 136 ? -20.116 -8.797 -9.825 1.00 23.85 136 GLN G N 1
ATOM 9634 C CA . GLN G 1 136 ? -21.160 -9.400 -10.645 1.00 26.15 136 GLN G CA 1
ATOM 9635 C C . GLN G 1 136 ? -21.990 -8.332 -11.358 1.00 26.54 136 GLN G C 1
ATOM 9636 O O . GLN G 1 136 ? -22.343 -8.492 -12.531 1.00 21.59 136 GLN G O 1
ATOM 9642 N N . ALA G 1 137 ? -22.288 -7.222 -10.673 1.00 24.93 137 ALA G N 1
ATOM 9643 C CA . ALA G 1 137 ? -23.031 -6.131 -11.305 1.00 26.10 137 ALA G CA 1
ATOM 9644 C C . ALA G 1 137 ? -22.215 -5.444 -12.398 1.00 26.97 137 ALA G C 1
ATOM 9645 O O . ALA G 1 137 ? -22.780 -5.005 -13.410 1.00 24.46 137 ALA G O 1
ATOM 9647 N N . GLU G 1 138 ? -20.893 -5.312 -12.205 1.00 24.91 138 GLU G N 1
ATOM 9648 C CA . GLU G 1 138 ? -20.053 -4.725 -13.248 1.00 28.44 138 GLU G CA 1
ATOM 9649 C C . GLU G 1 138 ? -20.138 -5.547 -14.530 1.00 27.72 138 GLU G C 1
ATOM 9650 O O . GLU G 1 138 ? -20.246 -4.996 -15.633 1.00 24.71 138 GLU G O 1
ATOM 9656 N N . GLN G 1 139 ? -20.039 -6.875 -14.400 1.00 20.79 139 GLN G N 1
ATOM 9657 C CA . GLN G 1 139 ? -20.164 -7.760 -15.553 1.00 25.02 139 GLN G CA 1
ATOM 9658 C C . GLN G 1 139 ? -21.554 -7.662 -16.167 1.00 25.10 139 GLN G C 1
ATOM 9659 O O . GLN G 1 139 ? -21.711 -7.667 -17.395 1.00 24.50 139 GLN G O 1
ATOM 9665 N N . PHE G 1 140 ? -22.579 -7.619 -15.320 1.00 24.00 140 PHE G N 1
ATOM 9666 C CA . PHE G 1 140 ? -23.941 -7.528 -15.822 1.00 25.66 140 PHE G CA 1
ATOM 9667 C C . PHE G 1 140 ? -24.137 -6.277 -16.669 1.00 22.60 140 PHE G C 1
ATOM 9668 O O . PHE G 1 140 ? -24.701 -6.348 -17.769 1.00 24.60 140 PHE G O 1
ATOM 9676 N N . ALA G 1 141 ? -23.675 -5.123 -16.178 1.00 22.52 141 ALA G N 1
ATOM 9677 C CA . ALA G 1 141 ? -23.864 -3.881 -16.926 1.00 25.64 141 ALA G CA 1
ATOM 9678 C C . ALA G 1 141 ? -23.192 -3.953 -18.289 1.00 26.14 141 ALA G C 1
ATOM 9679 O O . ALA G 1 141 ? -23.743 -3.481 -19.291 1.00 22.04 141 ALA G O 1
ATOM 9681 N N . VAL G 1 142 ? -22.003 -4.552 -18.347 1.00 23.18 142 VAL G N 1
ATOM 9682 C CA . VAL G 1 142 ? -21.291 -4.668 -19.614 1.00 21.92 142 VAL G CA 1
ATOM 9683 C C . VAL G 1 142 ? -22.044 -5.578 -20.573 1.00 22.33 142 VAL G C 1
ATOM 9684 O O . VAL G 1 142 ? -22.271 -5.217 -21.734 1.00 21.10 142 VAL G O 1
ATOM 9688 N N . ILE G 1 143 ? -22.454 -6.767 -20.116 1.00 19.75 143 ILE G N 1
ATOM 9689 C CA . ILE G 1 143 ? -23.040 -7.694 -21.077 1.00 20.90 143 ILE G CA 1
ATOM 9690 C C . ILE G 1 143 ? -24.467 -7.279 -21.427 1.00 20.85 143 ILE G C 1
ATOM 9691 O O . ILE G 1 143 ? -24.949 -7.566 -22.527 1.00 19.34 143 ILE G O 1
ATOM 9696 N N . LYS G 1 144 ? -25.169 -6.595 -20.526 1.00 21.80 144 LYS G N 1
ATOM 9697 C CA . LYS G 1 144 ? -26.506 -6.131 -20.888 1.00 21.04 144 LYS G CA 1
ATOM 9698 C C . LYS G 1 144 ? -26.432 -5.073 -21.982 1.00 23.01 144 LYS G C 1
ATOM 9699 O O . LYS G 1 144 ? -27.195 -5.113 -22.955 1.00 19.61 144 LYS G O 1
ATOM 9705 N N . LYS G 1 145 ? -25.519 -4.109 -21.830 1.00 23.72 145 LYS G N 1
ATOM 9706 C CA . LYS G 1 145 ? -25.344 -3.091 -22.857 1.00 23.40 145 LYS G CA 1
ATOM 9707 C C . LYS G 1 145 ? -24.946 -3.722 -24.184 1.00 20.68 145 LYS G C 1
ATOM 9708 O O . LYS G 1 145 ? -25.452 -3.330 -25.241 1.00 20.47 145 LYS G O 1
ATOM 9714 N N . GLU G 1 146 ? -24.059 -4.724 -24.151 1.00 21.44 146 GLU G N 1
ATOM 9715 C CA . GLU G 1 146 ? -23.646 -5.371 -25.392 1.00 22.75 146 GLU G CA 1
ATOM 9716 C C . GLU G 1 146 ? -24.793 -6.173 -26.014 1.00 21.28 146 GLU G C 1
ATOM 9717 O O . GLU G 1 146 ? -24.927 -6.222 -27.243 1.00 18.74 146 GLU G O 1
ATOM 9723 N N . MET G 1 147 ? -25.639 -6.792 -25.186 1.00 18.09 147 MET G N 1
ATOM 9724 C CA . MET G 1 147 ? -26.845 -7.452 -25.698 1.00 20.51 147 MET G CA 1
ATOM 9725 C C . MET G 1 147 ? -27.730 -6.468 -26.471 1.00 19.75 147 MET G C 1
ATOM 9726 O O . MET G 1 147 ? -28.181 -6.763 -27.585 1.00 20.47 147 MET G O 1
ATOM 9731 N N . PHE G 1 148 ? -27.988 -5.289 -25.895 1.00 20.59 148 PHE G N 1
ATOM 9732 C CA . PHE G 1 148 ? -28.776 -4.269 -26.595 1.00 19.23 148 PHE G CA 1
ATOM 9733 C C . PHE G 1 148 ? -28.108 -3.865 -27.905 1.00 19.57 148 PHE G C 1
ATOM 9734 O O . PHE G 1 148 ? -28.766 -3.771 -28.948 1.00 19.19 148 PHE G O 1
ATOM 9742 N N . ARG G 1 149 ? -26.794 -3.610 -27.865 1.00 19.22 149 ARG G N 1
ATOM 9743 C CA . ARG G 1 149 ? -26.079 -3.197 -29.070 1.00 19.88 149 ARG G CA 1
ATOM 9744 C C . ARG G 1 149 ? -26.194 -4.242 -30.167 1.00 18.28 149 ARG G C 1
ATOM 9745 O O . ARG G 1 149 ? -26.446 -3.909 -31.333 1.00 18.67 149 ARG G O 1
ATOM 9753 N N . LEU G 1 150 ? -26.015 -5.516 -29.814 1.00 19.71 150 LEU G N 1
ATOM 9754 C CA . LEU G 1 150 ? -26.082 -6.569 -30.820 1.00 18.75 150 LEU G CA 1
ATOM 9755 C C . LEU G 1 150 ? -27.500 -6.739 -31.348 1.00 18.12 150 LEU G C 1
ATOM 9756 O O . LEU G 1 150 ? -27.700 -6.912 -32.555 1.00 18.03 150 LEU G O 1
ATOM 9761 N N . ASN G 1 151 ? -28.500 -6.702 -30.460 1.00 17.16 151 ASN G N 1
ATOM 9762 C CA . ASN G 1 151 ? -29.883 -6.765 -30.921 1.00 18.25 151 ASN G CA 1
ATOM 9763 C C . ASN G 1 151 ? -30.186 -5.623 -31.891 1.00 18.45 151 ASN G C 1
ATOM 9764 O O . ASN G 1 151 ? -30.898 -5.810 -32.881 1.00 18.20 151 ASN G O 1
ATOM 9769 N N . ALA G 1 152 ? -29.633 -4.433 -31.636 1.00 15.97 152 ALA G N 1
ATOM 9770 C CA . ALA G 1 152 ? -29.825 -3.328 -32.579 1.00 17.47 152 ALA G CA 1
ATOM 9771 C C . ALA G 1 152 ? -29.182 -3.640 -33.931 1.00 18.15 152 ALA G C 1
ATOM 9772 O O . ALA G 1 152 ? -29.777 -3.380 -34.986 1.00 19.51 152 ALA G O 1
ATOM 9774 N N . GLU G 1 153 ? -27.976 -4.221 -33.924 1.00 18.33 153 GLU G N 1
ATOM 9775 C CA . GLU G 1 153 ? -27.316 -4.564 -35.182 1.00 22.17 153 GLU G CA 1
ATOM 9776 C C . GLU G 1 153 ? -28.068 -5.662 -35.932 1.00 21.24 153 GLU G C 1
ATOM 9777 O O . GLU G 1 153 ? -28.187 -5.604 -37.162 1.00 18.53 153 GLU G O 1
ATOM 9783 N N . PHE G 1 154 ? -28.554 -6.689 -35.217 1.00 20.07 154 PHE G N 1
ATOM 9784 C CA . PHE G 1 154 ? -29.321 -7.755 -35.873 1.00 18.07 154 PHE G CA 1
ATOM 9785 C C . PHE G 1 154 ? -30.567 -7.210 -36.557 1.00 17.34 154 PHE G C 1
ATOM 9786 O O . PHE G 1 154 ? -30.906 -7.624 -37.674 1.00 18.52 154 PHE G O 1
ATOM 9794 N N . THR G 1 155 ? -31.301 -6.328 -35.878 1.00 15.67 155 THR G N 1
ATOM 9795 C CA . THR G 1 155 ? -32.618 -5.913 -36.347 1.00 16.38 155 THR G CA 1
ATOM 9796 C C . THR G 1 155 ? -32.593 -4.654 -37.203 1.00 20.48 155 THR G C 1
ATOM 9797 O O . THR G 1 155 ? -33.562 -4.403 -37.933 1.00 18.82 155 THR G O 1
ATOM 9801 N N . GLY G 1 156 ? -31.533 -3.850 -37.118 1.00 20.97 156 GLY G N 1
ATOM 9802 C CA . GLY G 1 156 ? -31.552 -2.534 -37.723 1.00 23.81 156 GLY G CA 1
ATOM 9803 C C . GLY G 1 156 ? -32.207 -1.452 -36.886 1.00 26.27 156 GLY G C 1
ATOM 9804 O O . GLY G 1 156 ? -32.198 -0.278 -37.299 1.00 26.14 156 GLY G O 1
ATOM 9805 N N . GLN G 1 157 ? -32.779 -1.801 -35.722 1.00 19.10 157 GLN G N 1
ATOM 9806 C CA . GLN G 1 157 ? -33.423 -0.826 -34.857 1.00 17.33 157 GLN G CA 1
ATOM 9807 C C . GLN G 1 157 ? -32.387 0.031 -34.127 1.00 20.14 157 GLN G C 1
ATOM 9808 O O . GLN G 1 157 ? -31.261 -0.417 -33.880 1.00 18.68 157 GLN G O 1
ATOM 9814 N N . PRO G 1 158 ? -32.744 1.274 -33.783 1.00 19.66 158 PRO G N 1
ATOM 9815 C CA . PRO G 1 158 ? -31.890 2.067 -32.887 1.00 21.17 158 PRO G CA 1
ATOM 9816 C C . PRO G 1 158 ? -31.750 1.371 -31.543 1.00 20.37 158 PRO G C 1
ATOM 9817 O O . PRO G 1 158 ? -32.700 0.765 -31.040 1.00 17.89 158 PRO G O 1
ATOM 9821 N N . ILE G 1 159 ? -30.556 1.467 -30.952 1.00 18.99 159 ILE G N 1
ATOM 9822 C CA . ILE G 1 159 ? -30.309 0.808 -29.668 1.00 19.49 159 ILE G CA 1
ATOM 9823 C C . ILE G 1 159 ? -31.260 1.319 -28.592 1.00 20.74 159 ILE G C 1
ATOM 9824 O O . ILE G 1 159 ? -31.702 0.550 -27.723 1.00 19.56 159 ILE G O 1
ATOM 9829 N N . GLU G 1 160 ? -31.629 2.607 -28.651 1.00 21.30 160 GLU G N 1
ATOM 9830 C CA . GLU G 1 160 ? -32.569 3.155 -27.680 1.00 19.72 160 GLU G CA 1
ATOM 9831 C C . GLU G 1 160 ? -33.964 2.530 -27.815 1.00 19.71 160 GLU G C 1
ATOM 9832 O O . GLU G 1 160 ? -34.665 2.368 -26.807 1.00 20.34 160 GLU G O 1
ATOM 9838 N N . ARG G 1 161 ? -34.375 2.146 -29.031 1.00 17.01 161 ARG G N 1
ATOM 9839 C CA . ARG G 1 161 ? -35.656 1.444 -29.189 1.00 22.27 161 ARG G CA 1
ATOM 9840 C C . ARG G 1 161 ? -35.569 0.006 -28.671 1.00 18.40 161 ARG G C 1
ATOM 9841 O O . ARG G 1 161 ? -36.518 -0.502 -28.059 1.00 20.06 161 ARG G O 1
ATOM 9849 N N . ILE G 1 162 ? -34.456 -0.674 -28.957 1.00 17.75 162 ILE G N 1
ATOM 9850 C CA . ILE G 1 162 ? -34.215 -2.013 -28.416 1.00 17.03 162 ILE G CA 1
ATOM 9851 C C . ILE G 1 162 ? -34.386 -1.994 -26.903 1.00 19.47 162 ILE G C 1
ATOM 9852 O O . ILE G 1 162 ? -35.129 -2.799 -26.325 1.00 17.16 162 ILE G O 1
ATOM 9857 N N . GLU G 1 163 ? -33.726 -1.036 -26.250 1.00 17.86 163 GLU G N 1
ATOM 9858 C CA . GLU G 1 163 ? -33.746 -0.954 -24.792 1.00 21.80 163 GLU G CA 1
ATOM 9859 C C . GLU G 1 163 ? -35.153 -0.712 -24.268 1.00 21.31 163 GLU G C 1
ATOM 9860 O O . GLU G 1 163 ? -35.619 -1.420 -23.366 1.00 19.19 163 GLU G O 1
ATOM 9866 N N . ALA G 1 164 ? -35.849 0.290 -24.826 1.00 17.91 164 ALA G N 1
ATOM 9867 C CA . ALA G 1 164 ? -37.189 0.629 -24.351 1.00 21.96 164 ALA G CA 1
ATOM 9868 C C . ALA G 1 164 ? -38.178 -0.510 -24.591 1.00 21.06 164 ALA G C 1
ATOM 9869 O O . ALA G 1 164 ? -39.043 -0.780 -23.748 1.00 22.62 164 ALA G O 1
ATOM 9871 N N . ASP G 1 165 ? -38.080 -1.178 -25.741 1.00 20.89 165 ASP G N 1
ATOM 9872 C CA . ASP G 1 165 ? -38.994 -2.284 -26.039 1.00 22.28 165 ASP G CA 1
ATOM 9873 C C . ASP G 1 165 ? -38.703 -3.498 -25.161 1.00 21.44 165 ASP G C 1
ATOM 9874 O O . ASP G 1 165 ? -39.630 -4.193 -24.725 1.00 21.10 165 ASP G O 1
ATOM 9879 N N . SER G 1 166 ? -37.421 -3.779 -24.911 1.00 19.73 166 SER G N 1
ATOM 9880 C CA . SER G 1 166 ? -37.056 -4.853 -23.985 1.00 21.04 166 SER G CA 1
ATOM 9881 C C . SER G 1 166 ? -37.533 -4.535 -22.581 1.00 24.92 166 SER G C 1
ATOM 9882 O O . SER G 1 166 ? -37.951 -5.428 -21.833 1.00 24.42 166 SER G O 1
ATOM 9885 N N . ASP G 1 167 ? -37.458 -3.258 -22.210 1.00 19.25 167 ASP G N 1
ATOM 9886 C CA . ASP G 1 167 ? -37.878 -2.807 -20.896 1.00 23.79 167 ASP G CA 1
ATOM 9887 C C . ASP G 1 167 ? -39.346 -3.103 -20.645 1.00 30.26 167 ASP G C 1
ATOM 9888 O O . ASP G 1 167 ? -39.722 -3.465 -19.522 1.00 27.86 167 ASP G O 1
ATOM 9893 N N . ARG G 1 168 ? -40.192 -2.951 -21.666 1.00 21.08 168 ARG G N 1
ATOM 9894 C CA . ARG G 1 168 ? -41.622 -3.142 -21.500 1.00 25.83 168 ARG G CA 1
ATOM 9895 C C . ARG G 1 168 ? -42.102 -4.500 -21.995 1.00 25.36 168 ARG G C 1
ATOM 9896 O O . ARG G 1 168 ? -43.304 -4.684 -22.170 1.00 22.60 168 ARG G O 1
ATOM 9904 N N . ASP G 1 169 ? -41.198 -5.457 -22.217 1.00 23.49 169 ASP G N 1
ATOM 9905 C CA . ASP G 1 169 ? -41.577 -6.819 -22.601 1.00 23.15 169 ASP G CA 1
ATOM 9906 C C . ASP G 1 169 ? -42.423 -6.839 -23.871 1.00 25.69 169 ASP G C 1
ATOM 9907 O O . ASP G 1 169 ? -43.367 -7.623 -23.995 1.00 20.63 169 ASP G O 1
ATOM 9912 N N . ARG G 1 170 ? -42.090 -5.971 -24.821 1.00 19.98 170 ARG G N 1
ATOM 9913 C CA . ARG G 1 170 ? -42.789 -5.967 -26.100 1.00 19.50 170 ARG G CA 1
ATOM 9914 C C . ARG G 1 170 ? -42.730 -7.340 -26.772 1.00 21.61 170 ARG G C 1
ATOM 9915 O O . ARG G 1 170 ? -41.684 -7.992 -26.804 1.00 18.64 170 ARG G O 1
ATOM 9923 N N . TRP G 1 171 ? -43.856 -7.776 -27.334 1.00 19.25 171 TRP G N 1
ATOM 9924 C CA . TRP G 1 171 ? -43.897 -9.060 -28.016 1.00 18.06 171 TRP G CA 1
ATOM 9925 C C . TRP G 1 171 ? -44.445 -8.878 -29.428 1.00 18.86 171 TRP G C 1
ATOM 9926 O O . TRP G 1 171 ? -45.051 -7.847 -29.761 1.00 19.15 171 TRP G O 1
ATOM 9937 N N . PHE G 1 172 ? -44.174 -9.878 -30.275 1.00 14.39 172 PHE G N 1
ATOM 9938 C CA . PHE G 1 172 ? -44.429 -9.778 -31.709 1.00 18.10 172 PHE G CA 1
ATOM 9939 C C . PHE G 1 172 ? -45.057 -11.067 -32.218 1.00 19.96 172 PHE G C 1
ATOM 9940 O O . PHE G 1 172 ? -44.607 -12.159 -31.855 1.00 20.90 172 PHE G O 1
ATOM 9948 N N . THR G 1 173 ? -46.069 -10.941 -33.079 1.00 18.11 173 THR G N 1
ATOM 9949 C CA . THR G 1 173 ? -46.422 -12.047 -33.957 1.00 24.21 173 THR G CA 1
ATOM 9950 C C . THR G 1 173 ? -45.285 -12.273 -34.952 1.00 22.30 173 THR G C 1
ATOM 9951 O O . THR G 1 173 ? -44.350 -11.482 -35.038 1.00 20.20 173 THR G O 1
ATOM 9955 N N . ALA G 1 174 ? -45.373 -13.361 -35.727 1.00 20.32 174 ALA G N 1
ATOM 9956 C CA . ALA G 1 174 ? -44.317 -13.637 -36.697 1.00 20.02 174 ALA G CA 1
ATOM 9957 C C . ALA G 1 174 ? -44.230 -12.527 -37.742 1.00 19.76 174 ALA G C 1
ATOM 9958 O O . ALA G 1 174 ? -43.136 -12.057 -38.067 1.00 20.26 174 ALA G O 1
ATOM 9960 N N . GLN G 1 175 ? -45.372 -12.094 -38.280 1.00 18.80 175 GLN G N 1
ATOM 9961 C CA . GLN G 1 175 ? -45.355 -10.971 -39.224 1.00 19.51 175 GLN G CA 1
ATOM 9962 C C . GLN G 1 175 ? -44.737 -9.726 -38.595 1.00 19.87 175 GLN G C 1
ATOM 9963 O O . GLN G 1 175 ? -43.892 -9.060 -39.212 1.00 21.38 175 GLN G O 1
ATOM 9969 N N . GLU G 1 176 ? -45.128 -9.401 -37.361 1.00 17.82 176 GLU G N 1
ATOM 9970 C CA . GLU G 1 176 ? -44.560 -8.229 -36.695 1.00 21.64 176 GLU G CA 1
ATOM 9971 C C . GLU G 1 176 ? -43.063 -8.385 -36.452 1.00 20.63 176 GLU G C 1
ATOM 9972 O O . GLU G 1 176 ? -42.315 -7.405 -36.502 1.00 17.68 176 GLU G O 1
ATOM 9978 N N . ALA G 1 177 ? -42.603 -9.605 -36.178 1.00 15.97 177 ALA G N 1
ATOM 9979 C CA . ALA G 1 177 ? -41.170 -9.807 -35.937 1.00 17.05 177 ALA G CA 1
ATOM 9980 C C . ALA G 1 177 ? -40.361 -9.628 -37.215 1.00 19.66 177 ALA G C 1
ATOM 9981 O O . ALA G 1 177 ? -39.232 -9.113 -37.183 1.00 18.86 177 ALA G O 1
ATOM 9983 N N . LEU G 1 178 ? -40.905 -10.083 -38.345 1.00 16.76 178 LEU G N 1
ATOM 9984 C CA . LEU G 1 178 ? -40.277 -9.805 -39.634 1.00 18.22 178 LEU G CA 1
ATOM 9985 C C . LEU G 1 178 ? -40.186 -8.299 -39.876 1.00 21.58 178 LEU G C 1
ATOM 9986 O O . LEU G 1 178 ? -39.134 -7.773 -40.275 1.00 20.26 178 LEU G O 1
ATOM 9991 N N . GLU G 1 179 ? -41.275 -7.591 -39.606 1.00 17.95 179 GLU G N 1
ATOM 9992 C CA . GLU G 1 179 ? -41.310 -6.149 -39.827 1.00 22.21 179 GLU G CA 1
ATOM 9993 C C . GLU G 1 179 ? -40.281 -5.421 -38.965 1.00 20.92 179 GLU G C 1
ATOM 9994 O O . GLU G 1 179 ? -39.593 -4.508 -39.445 1.00 21.36 179 GLU G O 1
ATOM 10000 N N . TYR G 1 180 ? -40.161 -5.816 -37.693 1.00 20.39 180 TYR G N 1
ATOM 10001 C CA . TYR G 1 180 ? -39.220 -5.186 -36.766 1.00 18.44 180 TYR G CA 1
ATOM 10002 C C . TYR G 1 180 ? -37.771 -5.507 -37.100 1.00 20.48 180 TYR G C 1
ATOM 10003 O O . TYR G 1 180 ? -36.877 -4.700 -36.808 1.00 21.98 180 TYR G O 1
ATOM 10012 N N . GLY G 1 181 ? -37.508 -6.681 -37.678 1.00 20.13 181 GLY G N 1
ATOM 10013 C CA . GLY G 1 181 ? -36.163 -6.997 -38.116 1.00 17.54 181 GLY G CA 1
ATOM 10014 C C . GLY G 1 181 ? -35.513 -8.233 -37.508 1.00 19.01 181 GLY G C 1
ATOM 10015 O O . GLY G 1 181 ? -34.339 -8.501 -37.783 1.00 13.70 181 GLY G O 1
ATOM 10016 N N . PHE G 1 182 ? -36.254 -8.993 -36.691 1.00 16.95 182 PHE G N 1
ATOM 10017 C CA . PHE G 1 182 ? -35.682 -10.185 -36.055 1.00 20.97 182 PHE G CA 1
ATOM 10018 C C . PHE G 1 182 ? -35.399 -11.292 -37.061 1.00 20.58 182 PHE G C 1
ATOM 10019 O O . PHE G 1 182 ? -34.446 -12.058 -36.877 1.00 20.82 182 PHE G O 1
ATOM 10027 N N . VAL G 1 183 ? -36.250 -11.449 -38.077 1.00 16.88 183 VAL G N 1
ATOM 10028 C CA . VAL G 1 183 ? -36.083 -12.500 -39.071 1.00 21.49 183 VAL G CA 1
ATOM 10029 C C . VAL G 1 183 ? -36.173 -11.880 -40.458 1.00 22.37 183 VAL G C 1
ATOM 10030 O O . VAL G 1 183 ? -36.604 -10.743 -40.628 1.00 20.89 183 VAL G O 1
ATOM 10034 N N . ASP G 1 184 ? -35.748 -12.652 -41.454 1.00 19.09 184 ASP G N 1
ATOM 10035 C CA . ASP G 1 184 ? -35.760 -12.213 -42.839 1.00 23.67 184 ASP G CA 1
ATOM 10036 C C . ASP G 1 184 ? -36.976 -12.698 -43.606 1.00 25.52 184 ASP G C 1
ATOM 10037 O O . ASP G 1 184 ? -37.361 -12.061 -44.591 1.00 22.86 184 ASP G O 1
ATOM 10042 N N . HIS G 1 185 ? -37.596 -13.801 -43.188 1.00 20.05 185 HIS G N 1
ATOM 10043 C CA . HIS G 1 185 ? -38.663 -14.393 -43.979 1.00 22.19 185 HIS G CA 1
ATOM 10044 C C . HIS G 1 185 ? -39.600 -15.147 -43.052 1.00 25.32 185 HIS G C 1
ATOM 10045 O O . HIS G 1 185 ? -39.182 -15.667 -42.015 1.00 22.33 185 HIS G O 1
ATOM 10052 N N . ILE G 1 186 ? -40.862 -15.226 -43.441 1.00 25.14 186 ILE G N 1
ATOM 10053 C CA . ILE G 1 186 ? -41.793 -16.157 -42.824 1.00 19.65 186 ILE G CA 1
ATOM 10054 C C . ILE G 1 186 ? -41.860 -17.394 -43.705 1.00 30.36 186 ILE G C 1
ATOM 10055 O O . ILE G 1 186 ? -41.998 -17.295 -44.929 1.00 27.10 186 ILE G O 1
ATOM 10060 N N . ILE G 1 187 ? -41.713 -18.557 -43.095 1.00 24.25 187 ILE G N 1
ATOM 10061 C CA . ILE G 1 187 ? -41.736 -19.817 -43.812 1.00 24.28 187 ILE G CA 1
ATOM 10062 C C . ILE G 1 187 ? -43.057 -20.489 -43.468 1.00 28.12 187 ILE G C 1
ATOM 10063 O O . ILE G 1 187 ? -43.385 -20.674 -42.290 1.00 26.70 187 ILE G O 1
ATOM 10068 N N . THR G 1 188 ? -43.857 -20.792 -44.488 1.00 23.20 188 THR G N 1
ATOM 10069 C CA . THR G 1 188 ? -45.107 -21.511 -44.265 1.00 27.68 188 THR G CA 1
ATOM 10070 C C . THR G 1 188 ? -44.901 -23.010 -44.462 1.00 32.55 188 THR G C 1
ATOM 10071 O O . THR G 1 188 ? -45.114 -23.797 -43.533 1.00 28.16 188 THR G O 1
ATOM 10075 N N . SER G 1 189 ? -44.485 -23.413 -45.662 1.00 28.32 189 SER G N 1
ATOM 10076 C CA . SER G 1 189 ? -44.179 -24.804 -45.970 1.00 31.47 189 SER G CA 1
ATOM 10077 C C . SER G 1 189 ? -42.784 -24.877 -46.559 1.00 31.96 189 SER G C 1
ATOM 10078 O O . SER G 1 189 ? -42.385 -24.007 -47.342 1.00 32.85 189 SER G O 1
ATOM 10081 N N . ALA G 1 190 ? -42.035 -25.899 -46.162 1.00 27.04 190 ALA G N 1
ATOM 10082 C CA . ALA G 1 190 ? -40.681 -26.050 -46.664 1.00 31.60 190 ALA G CA 1
ATOM 10083 C C . ALA G 1 190 ? -40.713 -26.361 -48.151 1.00 33.28 190 ALA G C 1
ATOM 10084 O O . ALA G 1 190 ? -41.603 -27.060 -48.643 1.00 35.61 190 ALA G O 1
ATOM 10086 N N . SER G 1 191 ? -39.739 -25.825 -48.864 1.00 33.28 191 SER G N 1
ATOM 10087 C CA . SER G 1 191 ? -39.607 -26.044 -50.293 1.00 46.55 191 SER G CA 1
ATOM 10088 C C . SER G 1 191 ? -38.662 -27.208 -50.540 1.00 45.58 191 SER G C 1
ATOM 10089 O O . SER G 1 191 ? -37.525 -27.196 -50.065 1.00 44.25 191 SER G O 1
ATOM 10092 N N . VAL G 1 192 ? -39.140 -28.215 -51.274 1.00 51.83 192 VAL G N 1
ATOM 10093 C CA . VAL G 1 192 ? -38.308 -29.345 -51.677 1.00 60.72 192 VAL G CA 1
ATOM 10094 C C . VAL G 1 192 ? -37.850 -29.227 -53.115 1.00 67.90 192 VAL G C 1
ATOM 10095 O O . VAL G 1 192 ? -37.190 -30.135 -53.636 1.00 68.90 192 VAL G O 1
ATOM 10099 N N . ASN G 1 193 ? -38.153 -28.108 -53.757 1.00 70.01 193 ASN G N 1
ATOM 10100 C CA . ASN G 1 193 ? -38.068 -27.923 -55.195 1.00 78.29 193 ASN G CA 1
ATOM 10101 C C . ASN G 1 193 ? -36.978 -26.943 -55.608 1.00 80.85 193 ASN G C 1
ATOM 10102 O O . ASN G 1 193 ? -36.861 -26.632 -56.797 1.00 85.06 193 ASN G O 1
ATOM 10107 N N . GLY G 1 194 ? -36.208 -26.413 -54.657 1.00 77.45 194 GLY G N 1
ATOM 10108 C CA . GLY G 1 194 ? -35.208 -25.400 -54.956 1.00 82.07 194 GLY G CA 1
ATOM 10109 C C . GLY G 1 194 ? -35.755 -23.986 -54.980 1.00 85.75 194 GLY G C 1
ATOM 10110 O O . GLY G 1 194 ? -35.049 -23.019 -54.673 1.00 87.09 194 GLY G O 1
ATOM 10111 N N . GLU G 1 195 ? -37.024 -23.877 -55.375 1.00 80.44 195 GLU G N 1
ATOM 10112 C CA . GLU G 1 195 ? -37.796 -22.635 -55.397 1.00 83.49 195 GLU G CA 1
ATOM 10113 C C . GLU G 1 195 ? -38.148 -22.207 -53.965 1.00 76.70 195 GLU G C 1
ATOM 10114 O O . GLU G 1 195 ? -39.309 -22.148 -53.555 1.00 79.06 195 GLU G O 1
ATOM 10120 N N . GLY G 1 196 ? -37.110 -21.924 -53.175 1.00 76.16 196 GLY G N 1
ATOM 10121 C CA . GLY G 1 196 ? -37.327 -21.435 -51.829 1.00 61.27 196 GLY G CA 1
ATOM 10122 C C . GLY G 1 196 ? -36.578 -22.172 -50.728 1.00 47.78 196 GLY G C 1
ATOM 10123 O O . GLY G 1 196 ? -35.834 -23.127 -50.973 1.00 49.06 196 GLY G O 1
ATOM 10124 N N . PRO G 1 197 ? -36.765 -21.724 -49.480 1.00 48.64 197 PRO G N 1
ATOM 10125 C CA . PRO G 1 197 ? -36.010 -22.298 -48.351 1.00 40.73 197 PRO G CA 1
ATOM 10126 C C . PRO G 1 197 ? -36.431 -23.730 -48.053 1.00 34.95 197 PRO G C 1
ATOM 10127 O O . PRO G 1 197 ? -37.621 -24.045 -47.990 1.00 32.77 197 PRO G O 1
ATOM 10131 N N . GLY G 1 198 ? -35.438 -24.598 -47.873 1.00 35.98 198 GLY G N 1
ATOM 10132 C CA . GLY G 1 198 ? -35.687 -25.988 -47.561 1.00 39.87 198 GLY G CA 1
ATOM 10133 C C . GLY G 1 198 ? -35.828 -26.299 -46.090 1.00 34.23 198 GLY G C 1
ATOM 10134 O O . GLY G 1 198 ? -36.263 -27.405 -45.747 1.00 30.45 198 GLY G O 1
ATOM 10135 N N . ALA G 1 199 ? -35.465 -25.349 -45.222 1.00 30.39 199 ALA G N 1
ATOM 10136 C CA . ALA G 1 199 ? -35.603 -25.483 -43.770 1.00 29.01 199 ALA G CA 1
ATOM 10137 C C . ALA G 1 199 ? -34.796 -26.660 -43.227 1.00 30.62 199 ALA G C 1
ATOM 10138 O O . ALA G 1 199 ? -35.077 -27.163 -42.135 1.00 28.51 199 ALA G O 1
ATOM 10140 N N . GLY G 1 200 ? -33.773 -27.088 -43.974 1.00 28.04 200 GLY G N 1
ATOM 10141 C CA . GLY G 1 200 ? -32.975 -28.237 -43.603 1.00 26.78 200 GLY G CA 1
ATOM 10142 C C . GLY G 1 200 ? -33.610 -29.568 -43.923 1.00 36.65 200 GLY G C 1
ATOM 10143 O O . GLY G 1 200 ? -33.058 -30.610 -43.546 1.00 34.05 200 GLY G O 1
ATOM 10144 N N . LEU G 1 201 ? -34.750 -29.564 -44.611 1.00 29.18 201 LEU G N 1
ATOM 10145 C CA . LEU G 1 201 ? -35.527 -30.765 -44.866 1.00 38.93 201 LEU G CA 1
ATOM 10146 C C . LEU G 1 201 ? -35.336 -31.320 -46.267 1.00 45.38 201 LEU G C 1
ATOM 10147 O O . LEU G 1 201 ? -35.937 -32.348 -46.594 1.00 48.57 201 LEU G O 1
ATOM 10152 N N . ASP G 1 202 ? -34.521 -30.672 -47.098 1.00 44.54 202 ASP G N 1
ATOM 10153 C CA . ASP G 1 202 ? -34.338 -31.075 -48.486 1.00 52.41 202 ASP G CA 1
ATOM 10154 C C . ASP G 1 202 ? -33.021 -31.797 -48.742 1.00 63.24 202 ASP G C 1
ATOM 10155 O O . ASP G 1 202 ? -32.710 -32.088 -49.902 1.00 64.18 202 ASP G O 1
ATOM 10160 N N . LYS G 1 203 ? -32.235 -32.084 -47.711 1.00 61.08 203 LYS G N 1
ATOM 10161 C CA . LYS G 1 203 ? -30.961 -32.758 -47.930 1.00 63.73 203 LYS G CA 1
ATOM 10162 C C . LYS G 1 203 ? -31.171 -34.270 -47.954 1.00 64.61 203 LYS G C 1
ATOM 10163 O O . LYS G 1 203 ? -31.774 -34.806 -48.887 1.00 59.87 203 LYS G O 1
#

B-factor: mean 31.27, std 12.57, range [13.42, 119.24]

Sequence (1336 aa):
LNLVDSVYERLLAERIIFLGSQVDDDIANRLCAQILLLSAEDPTKDIHLYINSPGGSISAGMAIYDTMVLAPCDIATYAMGMAASMGEFLLAAGTKGKRYALPHARILMHQPLGGSAADIAIQAEQFAVIKKEMFRLNAEFTGQPIERIEEADSDRDRWFTAQEALEYGFVDHIITSASVNGEGPGAGLDKLNLVDSVYERLLAERIIFLGSQVDDDIANRLCAQILLLSAEDPTKDIHLYINSPGGSISAGMAIYDTMVLAPCDIATYAMGMAASMGEFLLAAGTKGKRYALPHARILMHQPLGTGSAADIAIQAEQFAVIKKEMFRLNAEFTGQPIERRIEADSDRDRWFTAQEALEYGFVDHIITSASVNGEGPGAGLDKNLVDSVYERLLAERIIFLGSQVDDDIANRLCAQILLLSAEDPTKDIHLYINSPGGSISAGMAIYDTMVLAPCDIATYAMGMAASMGEFLLAAGTKGKRYALPHARILMHQPLGTGSAADIAIQAEQFAVIKKKEMFRLNAEFTGQPIERIEADSDRDRWFTAQEALEYGFVDHIITSASVNGEGPGAGLDKLNLVDSVYERLLAERIIFLGSQVDDDIANRLCAQILLLSAEDPTKDIHLYINSPGGSISAGMAIYDTMVLAPCDIATYAMGMAASMGEFLLAAGTKKGKRYALPHARILMHQPLGGVTGSAADIAIQAEQFAVIKKEMFRLNAEFTGQPIERIEEADSDRDRWFTAQEALEYGFVDHIITSASVNGEGPGAGLDLNLVDSVYERLLAERIIFLGSQVDDDIANRLCAQILLLSAEDPTKDIHLYINSPGGSISAGMAIYDTMVLAPCDIATYAMGMAASMGEFLLAAGTKGKRYALPHARILMHQPLGAADIAIQAEQFAVIKKEMFRLNAEFTGQPIERIEADSDRDRWFTAQEALEYGFVDHIITSASVNGEGPGAGLDKLNLVDSVYERLLAERIIFLGSQVDDDIANRLCAQILLLSAEDPTKDIHLYINSPGGSISAGMAIYDTMVLAPCDIATYAMGMAASMGEFLLAAGTKGKRYALPHARILMHQQPLGGVTGSAADIAIQAEQFAVIKKEMFRLNAEFTGQPIERIEADSDRDRWFTAQEALEYGFVDHIITSASVNGEGPGAGLDLNLVDSVYERLLAERIIFLGSQVDDDIANRLCAQILLLSAEDPTKDIHLYINSPGGSISAGMAIYDTMVLAPCDIATYAMGMAASMGEFLLAAGTKGKRYALPHARILMHQQPLGGVTGSAADIAIQAEQFAVIKKEMFRLNAEFTGQPIERIEADSDRDRWFTAQEALEYGFVDHIITSASVNGEGPGAGLDK

Foldseek 3Di:
DPDVVVVQVVVLVLLEHEAAEEQDQVSLVVLLVSLVVSLVVPLADEHEYEYNYAEYDLVSLVSNLVSCVVRNHFYAYEQAAEQEYSSLLVLLSGDAPRREYEQAHKYKAAQDPADDPDDVVVRVVVVVVSSLVSLVSSCVSQVHDSVVSVVRRHVGPMDGRVRCCVSRSGVYYDHDADQPPPDHNSSPND/DPPVVVVQVVVLVLLEHEAAEEQEQVNLVVLLVSLVVSLVVPLAEEHEYEFNYAEYDLVSLVSNLVSCVVRSHFYAYEQEAEQEYSSLLVLLSGDPVRREYAQAHKYKAAQDDDDPDPDDVVVVVVVSVVSSLVSLVVSCVSQVHDSVVSVVRRHVGPMDGRVRCCVRRSGVYYDHDADLPPPDHNSSVND/DVVVVVQVVVLVLLEHEAAEEQDQVSLVVLLVSLVVSLVVPLAEEHEYEFNYAYYDLVSLVSNLVSCVVRSHFYAYEQEAEQEASSLLVLLSGDAVRREYEQAHKYKAAQDDFDDDPDDVVVRVVVSVVSSLVSLVSVCVSQVHDSVCSVVRHHVGPMDGRVRCCVRRSGVYYDHDADLPVPDHNSSVND/DPPVVVVQVVVLVLLEAEAAEEQEQVSLVVLLVSLVVSLVVPLADEHEYEFRYAEYALQSLVSNLVSCVVRNYFYAYEQEAEQEYSSLLVLLSGDAVRREYEQFHKYKAAQDHNNQPPDPDDVVVSVVVSVVSSLVSLVSSCVSAVHDSVVSVVRRVVGPMDGRVRCCVRRSGVYYDHDADDPPPDHNSSVD/DDPVVVVQVVVLVLLEHEPAEAQDQVSLVVLLVSLVVSLVVPLADEHFYEYRYAYYDLVSLVSNLVSCVVRNYFYAYEQEAEQEASNLLVLLSGDAVRREYEQAHKYKAAQDDFVDDPVVRVVVVVVSSLVSLVVVCVSQVHDSVCSVVRRHVGNMDGRVRCCVSRSGVYYDHDADQVDDDHNSSPND/DPDVVVVQVVVLVLLEHEAAEEQAQVSLVVLLVSLVVSLVVPLEEEHEYEYHYAEYALVSLVSNLVSCVVRSHFYAYEQAAEQEYSSLLVLLSGDAVRREYAQAYKYKAALHHHSLPPDDDDVVVSVVSSVVSSLVSLVSSCVSQVNDSVVSVVRHVVGPMDGRVRCCVRRSGVYYDHDADDVPPDHNSSVD/DPPVVVVQVVVLVLLEHEAAEEFAQVSLVVLLVSLVVSLVVPLADEHEYEYNYAEYALVSLVSNLVSCVVRNHFYAYEQEAEQEYSSLVVLLSGDAVRREYAQAHKYKAAQDHHNLPPDPDDVVVSVVSSVVSSLVSLVSSCVSAVNDSVVSVVRNHVGPMDGRVRCCVRRSGVYYDHDADLPPPDHNSSVND